Protein AF-A0A2P6NXD8-F1 (afdb_monomer)

Organism: NCBI:txid1890364

Radius of gyration: 126.91 Å; Cα contacts (8 Å, |Δi|>4): 41; chains: 1; bounding box: 233×100×410 Å

Sequence (924 aa):
MSQQAARLPFLDPNNPLLKRVQDALTQQLTKAKSSINLQIKEKDEALKKAAAARDDLGADLYNAQQELGRIQAGVQKHQELHLKMKQLREESEQKVEQYKKAHQAQSDAVSEEKMRLDAIQKEYEKLNISLAQLEADRGQLDSKLKVEKREAFKADEETNKLEKARSEQDTIVDRLNSDVKFLEDKLALLDAQLQAQKRETKSAEETLAEAATEMENIYFEKKQLLQRWKSSLTAIAHRDQALHATQQEHTKMVEELQAMSGQVANFKKAIVAEQGKNENNTVILNKVNSEIQYLERGIEKNKAIKESLIADFDVVQKTLETTEVTLTKTQSERKTLEEQVNSLQREGDNIVNQTIKLEEQIAQNLQIQKTLEKSASNTEQGAVKIGAGIRDKEMQISQLQNEMARIKVDIQSTNARVLQVKKQATEVQSSLAEKDKLVEEYEMGIRKRHDAIERKQSEVDRLNKRYDQLMSNIQDENMGPLEATIHNLTNEIAQKDKDCAEIQYYWLKSQMELVKHNKEIEKELEELKDSERMYTVLNQKQLRIKSTTQQREGDIREIEASIRSLQNDMQKLNALVEKNGKIQAQLTEGNFDLENAFHTQLKQSGSEAVQLEGKLNTIREEKQNVLHDIVEAERLMILWQRKIQLAKETKEALDPNIGASEQKALKKEIQRMRNALDQLKKQSEQFVLELTRCVERRESVIVRDPQTRAKHTAVAKNLANRKSEDAQKQIRLALKKEIQRMRNTLDQLKKQSEQFVLELTRCVERRESVIVRDPQTRAKHTAVAKNLANRKSEDAQKQIRLVKQNINNITEEIKTLTGQKQAVAGIISSITQELASQREQRTVLELQMMKESVQKDQNLELITQLQKLSKKQASGALKEDAKRSEALDRELKRQMEKSVQIQTIYEELRSIHKNLPISSIEAP

Foldseek 3Di:
DDDDDDDDDDDDPPDPPPPPPPVPPPVPPPPPPPPPVVVVVVVVVVVVVVVVVVVVVVVVVVVVVVVVVVVVVVVVVVVVVVVVVVVVVVVVVVVVVVVVVVVVVVVVVVVVVVVVVVVVVVVVVVVVVVVVVVVVVVVVVVVVVVVVVVVVVVVVVVVVVVVVVVVVVVVVVVVVVVVVVVVVVVVVVVVVVVVVVVVVVVVVVVVVVVVVVVVVVVVVVVVVVVVVVVVVVVVVVVVVVVVVVVVVVVVVVVVVVVVVVVVVVVVVVVVVVVVVVVVVVVVVVVVVVVVVVVVVVVVVVVVVVVVVVVVVVVVVVVVVVVVVVVVVVVVVVVPVVVVVVVPPPVPPPPPVPPPPPPPPPPPDDDDDDDDDDDDDDPPPVPVVPVVVVVVVVVVVVVVVVVVVVVVVVVVVVVVVVVVVVVVVVVVVVVVVVVVVVVVVVVVVVVVVVVVVVVVVVVVVVVVVVVVCVVCVPDPDDDDDPVSVVVVVVVVVVVVVVVVVVVVVVVVVVVVVVVVVVVVVVVVVVVVVVVVVVVVVVVVVVVVVVVVVVVVVVVVVVVVVVVVVVVVVVVVVVVVVVVVVVVVVVVVVVVVVVVVVVVVVVVVVVVVVVVVVVVVVVVVVVVVVVVVVVVVVVVVVVVVVVVVVVVVVVVVVVVPPPVPPVVVVVVVVVVVVVVVVVVVVVPPPPPPPPDDDDDDDDPPDDDDDDDDDDDDDDDDDDDDDDDDDDDDPPPPVPPVVPVVVVVVVVVVVVVVVVVVVVVVVVVVPVPDDDDDDDDDDDDDDDDDDPPPVPPVVVVVVVVVVVVVVVVVVVVVVVVVVVVVVVVVVVVVVVVVVVVVVVVVVVVVVVVVVVVCVVVVVVVVVVVVVVVVVVVVCVVVVCVVVVVVVVVVCVVVVVVVVVVVVVVVVVVVVVVVVPPPDDDDDDDDD

InterPro domains:
  IPR037386 Coiled-coil domain-containing protein 40 [PTHR16275] (8-731)

Mean predicted aligned error: 26.71 Å

Solvent-accessible surface area (backbone atoms only — not comparable to full-atom values): 53194 Å² total; per-residue (Å²): 133,90,79,91,83,88,79,89,89,89,87,72,94,87,57,98,84,58,80,87,62,66,78,72,66,75,76,64,69,76,69,62,77,71,58,64,79,54,60,66,64,59,51,66,64,47,58,62,53,58,56,56,60,54,58,57,54,54,56,53,54,53,54,53,54,56,52,53,55,55,53,54,58,51,52,55,59,51,53,55,52,51,55,54,55,50,52,58,49,57,57,50,54,53,52,54,56,51,52,53,54,53,52,49,57,52,53,51,54,57,49,53,54,47,56,50,50,58,48,53,49,59,50,49,52,52,49,52,52,50,49,54,48,52,52,51,51,49,54,50,49,56,51,47,53,56,46,53,52,50,52,48,52,49,49,50,52,50,50,51,51,51,52,49,53,46,52,56,48,50,57,50,49,54,48,51,52,51,53,50,49,54,50,50,57,50,47,55,52,50,52,52,51,51,52,50,51,52,52,52,50,51,53,51,52,50,54,50,50,52,52,49,52,50,52,51,50,51,50,51,50,52,52,50,50,52,49,54,48,50,54,48,51,53,57,45,53,54,47,52,52,52,52,50,50,53,48,51,52,49,51,50,54,50,51,52,51,50,50,51,50,50,50,52,51,50,52,52,52,48,51,52,52,53,49,53,50,52,50,50,51,49,53,50,49,54,51,50,53,52,52,48,59,49,51,52,57,49,52,55,52,53,49,56,54,50,57,49,51,53,56,55,47,61,54,52,52,62,53,49,62,64,48,52,68,60,49,63,67,54,55,62,68,52,56,74,57,58,69,65,58,71,72,71,65,83,75,61,76,82,62,72,88,62,67,90,80,63,82,87,73,83,83,85,84,75,91,89,81,91,82,90,89,86,91,89,88,85,77,71,74,64,67,53,58,62,56,45,58,54,49,52,51,54,46,50,50,51,47,52,52,49,47,52,49,46,52,50,48,48,52,49,48,49,48,48,48,50,52,47,50,48,48,48,46,52,48,49,50,49,48,42,55,50,47,50,49,49,44,50,54,45,47,55,44,44,49,58,47,43,63,47,38,55,55,48,44,59,51,42,53,59,44,40,67,53,42,55,74,58,50,82,77,65,87,85,84,84,79,51,77,67,51,51,51,50,49,52,52,49,52,50,47,53,48,48,52,47,54,50,50,52,50,50,51,52,49,53,47,54,51,50,52,50,54,49,50,50,53,50,51,55,49,53,54,50,56,47,51,53,50,51,55,48,48,54,52,51,50,54,50,49,52,52,50,52,51,52,50,55,48,50,58,45,55,48,53,51,51,50,51,49,51,53,49,54,50,52,49,50,49,52,50,50,52,50,49,54,51,49,51,51,53,50,49,52,50,53,50,52,47,51,54,50,51,52,48,50,54,49,51,51,52,48,52,50,49,53,50,50,53,49,50,49,53,52,50,50,52,48,50,52,50,52,50,52,53,50,54,48,50,52,49,50,51,49,49,52,52,49,51,51,51,52,48,50,54,46,56,50,50,62,78,59,47,83,71,80,63,63,65,59,64,61,52,55,67,56,52,61,66,53,60,61,67,55,60,74,61,61,78,76,68,86,82,84,77,93,76,81,72,92,80,91,77,75,97,78,84,75,86,82,88,80,86,82,85,88,80,90,82,89,87,81,92,90,87,79,90,86,81,90,81,86,91,83,76,102,71,69,81,78,59,58,74,63,55,62,66,52,56,70,47,57,63,54,56,55,60,47,59,67,50,61,63,62,49,66,70,53,58,80,74,52,87,84,60,85,82,85,90,84,86,86,83,90,84,84,87,84,89,83,92,67,84,73,74,70,53,71,69,55,50,59,58,48,57,47,52,53,47,54,50,48,50,51,47,46,51,52,47,48,51,48,46,50,53,48,45,46,48,47,48,48,49,45,48,47,45,44,53,48,53,48,49,40,48,46,48,47,51,42,47,44,47,50,51,47,48,40,41,51,39,56,48,47,47,49,43,47,44,45,47,48,46,49,47,48,42,46,48,46,48,50,51,27,47,58,43,53,52,45,44,46,43,52,44,46,50,48,46,48,45,46,49,44,51,46,44,46,48,50,44,48,50,48,50,52,48,48,67,72,67,69,82,73,96,78,84,85,90,89,76,135

Secondary structure (DSSP, 8-state):
----------S-TTSTTSTTSGGGSGGGGGGSTTSHHHHHHHHHHHHHHHHHHHHHHHHHHHHHHHHHHHHHHHHHHHHHHHHHHHHHHHHHHHHHHHHHHHHHHHHHHHHHHHHHHHHHHHHHHHHHHHHHHHHHHHHHHHHHHHHHHHHHHHHHHHHHHHHHHHHHHHHHHHHHHHHHHHHHHHHHHHHHHHHHHHHHHHHHHHHHHHHHHHHHHHHHHHHHHHHHHHHHHHHHHHHHHHHHHHHHHHHHHHHHHHHHHHHHHHHHHHHHHHHHHHHHHHHHHHHHHHHHHHHHHHHHHHHHHHHHHHHHHHHHHHHHHHHHHHHHHHHHHHHHHHHHHTTTGGGSGGGGGGGGGSGGG-----------------SSHHHHHHHHHHHHHHHHHHHHHHHHHHHHHHHHHHHHHHHHHHHHHHHHHHHHHHHHHHHHHHHHHHHHHHHHHHHHHHHHHHHHHHHHHHHTT-------HHHHHHHHHHHHHHHHHHHHHHHHHHHHHHHHHHHHHHHHHHHHHHHHHHHHHHHHHHHHHHHHHHHHHHHHHHHHHHHHHHHHHHHHHHHHHHHHHHHHHHHHHHHHHHHHHHHHHHHHHHHHHHHHHHHHHHHHHHHHHHHHHHHHHHHHHHHHHHHHHHHHHHHHHHHHHT-TTTTTTHHHHHHHHHHHHHHHTTTGGGSTTS------------S----------------------------TTSTTSTHHHHHHHHHHHHHHHHHHHHHHHHHHGGGTTTS---------------SSTTSSSHHHHHHHHHHHHHHHHHHHHHHHHHHHHHHHHHHHHHHHHHHHHHHHHHHHHHHHHHHHHHHHHHHHHHHHHHHHHHHHHHHHHHHHHHHHHHHHHHHHHHHHHHHHHHHHHHHHHHHHHHHHSSS---------

pLDDT: mean 72.58, std 19.1, range [26.23, 97.38]

Structure (mmCIF, N/CA/C/O backbone):
data_AF-A0A2P6NXD8-F1
#
_entry.id   AF-A0A2P6NXD8-F1
#
loop_
_atom_site.group_PDB
_atom_site.id
_atom_site.type_symbol
_atom_site.label_atom_id
_atom_site.label_alt_id
_atom_site.label_comp_id
_atom_site.label_asym_id
_atom_site.label_entity_id
_atom_site.label_seq_id
_atom_site.pdbx_PDB_ins_code
_atom_site.Cartn_x
_atom_site.Cartn_y
_atom_site.Cartn_z
_atom_site.occupancy
_atom_site.B_iso_or_equiv
_atom_site.auth_seq_id
_atom_site.auth_comp_id
_atom_site.auth_asym_id
_atom_site.auth_atom_id
_atom_site.pdbx_PDB_model_num
ATOM 1 N N . MET A 1 1 ? -110.955 -1.692 191.900 1.00 33.38 1 MET A N 1
ATOM 2 C CA . MET A 1 1 ? -112.264 -1.214 192.396 1.00 33.38 1 MET A CA 1
ATOM 3 C C . MET A 1 1 ? -113.269 -1.228 191.243 1.00 33.38 1 MET A C 1
ATOM 5 O O . MET A 1 1 ? -112.871 -1.545 190.128 1.00 33.38 1 MET A O 1
ATOM 9 N N . SER A 1 2 ? -114.536 -0.966 191.560 1.00 34.34 2 SER A N 1
ATOM 10 C CA . SER A 1 2 ? -115.739 -0.798 190.721 1.00 34.34 2 SER A CA 1
ATOM 11 C C . SER A 1 2 ? -115.600 -0.042 189.381 1.00 34.34 2 SER A C 1
ATOM 13 O O . SER A 1 2 ? -114.650 0.716 189.231 1.00 34.34 2 SER A O 1
ATOM 15 N N . GLN A 1 3 ? -116.536 -0.117 188.412 1.00 36.22 3 GLN A N 1
ATOM 16 C CA . GLN A 1 3 ? -117.689 -1.021 188.140 1.00 36.22 3 GLN A CA 1
ATOM 17 C C . GLN A 1 3 ? -118.263 -0.730 186.724 1.00 36.22 3 GLN A C 1
ATOM 19 O O . GLN A 1 3 ? -118.150 0.400 186.273 1.00 36.22 3 GLN A O 1
ATOM 24 N N . GLN A 1 4 ? -118.998 -1.701 186.144 1.00 35.66 4 GLN A N 1
ATOM 25 C CA . GLN A 1 4 ? -120.205 -1.525 185.283 1.00 35.66 4 GLN A CA 1
ATOM 26 C C . GLN A 1 4 ? -120.115 -0.711 183.955 1.00 35.66 4 GLN A C 1
ATOM 28 O O . GLN A 1 4 ? -119.127 -0.047 183.685 1.00 35.66 4 GLN A O 1
ATOM 33 N N . ALA A 1 5 ? -121.129 -0.698 183.068 1.00 37.34 5 ALA A N 1
ATOM 34 C CA . ALA A 1 5 ? -122.014 -1.768 182.549 1.00 37.34 5 ALA A CA 1
ATOM 35 C C . ALA A 1 5 ? -122.872 -1.249 181.356 1.00 37.34 5 ALA A C 1
ATOM 37 O O . ALA A 1 5 ? -122.909 -0.053 181.098 1.00 37.34 5 ALA A O 1
ATOM 38 N N . ALA A 1 6 ? -123.647 -2.167 180.748 1.00 31.61 6 ALA A N 1
ATOM 39 C CA . ALA A 1 6 ? -124.822 -1.954 179.876 1.00 31.61 6 ALA A CA 1
ATOM 40 C C . ALA A 1 6 ? -124.601 -1.526 178.400 1.00 31.61 6 ALA A C 1
ATOM 42 O O . ALA A 1 6 ? -123.591 -0.919 178.072 1.00 31.61 6 ALA A O 1
ATOM 43 N N . ARG A 1 7 ? -125.555 -1.748 177.468 1.00 30.95 7 ARG A N 1
ATOM 44 C CA . ARG A 1 7 ? -126.337 -2.969 177.087 1.00 30.95 7 ARG A CA 1
ATOM 45 C C . ARG A 1 7 ? -127.341 -2.621 175.956 1.00 30.95 7 ARG A C 1
ATOM 47 O O . ARG A 1 7 ? -128.268 -1.874 176.239 1.00 30.95 7 ARG A O 1
ATOM 54 N N . LEU A 1 8 ? -127.287 -3.337 174.816 1.00 32.00 8 LEU A N 1
ATOM 55 C CA . LEU A 1 8 ? -128.455 -3.674 173.947 1.00 32.00 8 LEU A CA 1
ATOM 56 C C . LEU A 1 8 ? -129.250 -2.444 173.393 1.00 32.00 8 LEU A C 1
ATOM 58 O O . LEU A 1 8 ? -128.704 -1.348 173.508 1.00 32.00 8 LEU A O 1
ATOM 62 N N . PRO A 1 9 ? -130.445 -2.533 172.737 1.00 47.81 9 PRO A N 1
ATOM 63 C CA . PRO A 1 9 ? -131.314 -3.669 172.329 1.00 47.81 9 PRO A CA 1
ATOM 64 C C . PRO A 1 9 ? -131.738 -3.683 170.825 1.00 47.81 9 PRO A C 1
ATOM 66 O O . PRO A 1 9 ? -131.323 -2.813 170.072 1.00 47.81 9 PRO A O 1
ATOM 69 N N . PHE A 1 10 ? -132.614 -4.566 170.304 1.00 40.84 10 PHE A N 1
ATOM 70 C CA . PHE A 1 10 ? -132.835 -6.028 170.475 1.00 40.84 10 PHE A CA 1
ATOM 71 C C . PHE A 1 10 ? -133.946 -6.502 169.489 1.00 40.84 10 PHE A C 1
ATOM 73 O O . PHE A 1 10 ? -135.070 -6.026 169.604 1.00 40.84 10 PHE A O 1
ATOM 80 N N . LEU A 1 11 ? -133.670 -7.432 168.555 1.00 35.47 11 LEU A N 1
ATOM 81 C CA . LEU A 1 11 ? -134.668 -8.168 167.732 1.00 35.47 11 LEU A CA 1
ATOM 82 C C . LEU A 1 11 ? -133.969 -9.297 166.931 1.00 35.47 11 LEU A C 1
ATOM 84 O O . LEU A 1 11 ? -133.046 -9.003 166.177 1.00 35.47 11 LEU A O 1
ATOM 88 N N . ASP A 1 12 ? -134.334 -10.582 166.984 1.00 40.81 12 ASP A N 1
ATOM 89 C CA . ASP A 1 12 ? -134.748 -11.408 168.134 1.00 40.81 12 ASP A CA 1
ATOM 90 C C . ASP A 1 12 ? -134.064 -12.806 167.980 1.00 40.81 12 ASP A C 1
ATOM 92 O O . ASP A 1 12 ? -134.053 -13.337 166.864 1.00 40.81 12 ASP A O 1
ATOM 96 N N . PRO A 1 13 ? -133.396 -13.406 168.996 1.00 51.81 13 PRO A N 1
ATOM 97 C CA . PRO A 1 13 ? -132.261 -14.312 168.729 1.00 51.81 13 PRO A CA 1
ATOM 98 C C . PRO A 1 13 ? -132.529 -15.778 168.326 1.00 51.81 13 PRO A C 1
ATOM 100 O O . PRO A 1 13 ? -131.555 -16.512 168.159 1.00 51.81 13 PRO A O 1
ATOM 103 N N . ASN A 1 14 ? -133.776 -16.245 168.189 1.00 53.59 14 ASN A N 1
ATOM 104 C CA . ASN A 1 14 ? -134.090 -17.685 168.043 1.00 53.59 14 ASN A CA 1
ATOM 105 C C . ASN A 1 14 ? -134.612 -18.128 166.655 1.00 53.59 14 ASN A C 1
ATOM 107 O O . ASN A 1 14 ? -135.283 -19.152 166.539 1.00 53.59 14 ASN A O 1
ATOM 111 N N . ASN A 1 15 ? -134.262 -17.412 165.581 1.00 51.94 15 ASN A N 1
ATOM 112 C CA . ASN A 1 15 ? -134.504 -17.863 164.201 1.00 51.94 15 ASN A CA 1
ATOM 113 C C . ASN A 1 15 ? -133.246 -18.573 163.616 1.00 51.94 15 ASN A C 1
ATOM 115 O O . ASN A 1 15 ? -132.138 -18.070 163.834 1.00 51.94 15 ASN A O 1
ATOM 119 N N . PRO A 1 16 ? -133.338 -19.713 162.885 1.00 55.97 16 PRO A N 1
ATOM 120 C CA . PRO A 1 16 ? -132.189 -20.614 162.649 1.00 55.97 16 PRO A CA 1
ATOM 121 C C . PRO A 1 16 ? -131.000 -20.115 161.799 1.00 55.97 16 PRO A C 1
ATOM 123 O O . PRO A 1 16 ? -130.092 -20.901 161.531 1.00 55.97 16 PRO A O 1
ATOM 126 N N . LEU A 1 17 ? -130.963 -18.849 161.371 1.00 52.53 17 LEU A N 1
ATOM 127 C CA . LEU A 1 17 ? -129.954 -18.320 160.438 1.00 52.53 17 LEU A CA 1
ATOM 128 C C . LEU A 1 17 ? -128.810 -17.505 161.080 1.00 52.53 17 LEU A C 1
ATOM 130 O O . LEU A 1 17 ? -127.825 -17.233 160.398 1.00 52.53 17 LEU A O 1
ATOM 134 N N . LEU A 1 18 ? -128.880 -17.136 162.370 1.00 54.59 18 LEU A N 1
ATOM 135 C CA . LEU A 1 18 ? -127.929 -16.173 162.977 1.00 54.59 18 LEU A CA 1
ATOM 136 C C . LEU A 1 18 ? -126.937 -16.727 164.019 1.00 54.59 18 LEU A C 1
ATOM 138 O O . LEU A 1 18 ? -125.982 -16.035 164.378 1.00 54.59 18 LEU A O 1
ATOM 142 N N . LYS A 1 19 ? -127.090 -17.974 164.485 1.00 52.25 19 LYS A N 1
ATOM 143 C CA . LYS A 1 19 ? -126.317 -18.495 165.636 1.00 52.25 19 LYS A CA 1
ATOM 144 C C . LYS A 1 19 ? -124.790 -18.550 165.428 1.00 52.25 19 LYS A C 1
ATOM 146 O O . LYS A 1 19 ? -124.046 -18.557 166.398 1.00 52.25 19 LYS A O 1
ATOM 151 N N . ARG A 1 20 ? -124.304 -18.562 164.180 1.00 57.09 20 ARG A N 1
ATOM 152 C CA . ARG A 1 20 ? -122.881 -18.792 163.844 1.00 57.09 20 ARG A CA 1
ATOM 153 C C . ARG A 1 20 ? -121.974 -17.550 163.927 1.00 57.09 20 ARG A C 1
ATOM 155 O O . ARG A 1 20 ? -120.774 -17.677 163.712 1.00 57.09 20 ARG A O 1
ATOM 162 N N . VAL A 1 21 ? -122.523 -16.363 164.200 1.00 56.88 21 VAL A N 1
ATOM 163 C CA . VAL A 1 21 ? -121.767 -15.090 164.158 1.00 56.88 21 VAL A CA 1
ATOM 164 C C . VAL A 1 21 ? -121.255 -14.648 165.539 1.00 56.88 21 VAL A C 1
ATOM 166 O O . VAL A 1 21 ? -120.228 -13.979 165.626 1.00 56.88 21 VAL A O 1
ATOM 169 N N . GLN A 1 22 ? -121.934 -15.022 166.628 1.00 56.59 22 GLN A N 1
ATOM 170 C CA . GLN A 1 22 ? -121.687 -14.437 167.956 1.00 56.59 22 GLN A CA 1
ATOM 171 C C . GLN A 1 22 ? -120.410 -14.952 168.651 1.00 56.59 22 GLN A C 1
ATOM 173 O O . GLN A 1 22 ? -119.737 -14.175 169.329 1.00 56.59 22 GLN A O 1
ATOM 178 N N . ASP A 1 23 ? -120.026 -16.215 168.437 1.00 59.06 23 ASP A N 1
ATOM 179 C CA . ASP A 1 23 ? -118.873 -16.844 169.111 1.00 59.06 23 ASP A CA 1
ATOM 180 C C . ASP A 1 23 ? -117.512 -16.215 168.748 1.00 59.06 23 ASP A C 1
ATOM 182 O O . ASP A 1 23 ? -116.535 -16.361 169.482 1.00 59.06 23 ASP A O 1
ATOM 186 N N . ALA A 1 24 ? -117.424 -15.497 167.622 1.00 60.56 24 ALA A N 1
ATOM 187 C CA . ALA A 1 24 ? -116.167 -14.942 167.122 1.00 60.56 24 ALA A CA 1
ATOM 188 C C . ALA A 1 24 ? -115.638 -13.741 167.936 1.00 60.56 24 ALA A C 1
ATOM 190 O O . ALA A 1 24 ? -114.449 -13.431 167.863 1.00 60.56 24 ALA A O 1
ATOM 191 N N . LEU A 1 25 ? -116.499 -13.045 168.690 1.00 62.91 25 LEU A N 1
ATOM 192 C CA . LEU A 1 25 ? -116.187 -11.712 169.225 1.00 62.91 25 LEU A CA 1
ATOM 193 C C . LEU A 1 25 ? -115.498 -11.731 170.605 1.00 62.91 25 LEU A C 1
ATOM 195 O O . LEU A 1 25 ? -114.672 -10.872 170.908 1.00 62.91 25 LEU A O 1
ATOM 199 N N . THR A 1 26 ? -115.810 -12.707 171.460 1.00 55.88 26 THR A N 1
ATOM 200 C CA . THR A 1 26 ? -115.349 -12.734 172.864 1.00 55.88 26 THR A CA 1
ATOM 201 C C . THR A 1 26 ? -113.881 -13.134 173.032 1.00 55.88 26 THR A C 1
ATOM 203 O O . THR A 1 26 ? -113.260 -12.783 174.036 1.00 55.88 26 THR A O 1
ATOM 206 N N . GLN A 1 27 ? -113.287 -13.820 172.051 1.00 68.88 27 GLN A N 1
ATOM 207 C CA . GLN A 1 27 ? -111.929 -14.374 172.148 1.00 68.88 27 GLN A CA 1
ATOM 208 C C . GLN A 1 27 ? -110.801 -13.318 172.044 1.00 68.88 27 GLN A C 1
ATOM 210 O O . GLN A 1 27 ? -109.625 -13.638 172.224 1.00 68.88 27 GLN A O 1
ATOM 215 N N . GLN A 1 28 ? -111.131 -12.057 171.739 1.00 69.19 28 GLN A N 1
ATOM 216 C CA . GLN A 1 28 ? -110.146 -11.030 171.378 1.00 69.19 28 GLN A CA 1
ATOM 217 C C . GLN A 1 28 ? -109.553 -10.265 172.580 1.00 69.19 28 GLN A C 1
ATOM 219 O O . GLN A 1 28 ? -108.382 -9.884 172.544 1.00 69.19 28 GLN A O 1
ATOM 224 N N . LEU A 1 29 ? -110.325 -10.050 173.653 1.00 64.50 29 LEU A N 1
ATOM 225 C CA . LEU A 1 29 ? -109.987 -9.071 174.704 1.00 64.50 29 LEU A CA 1
ATOM 226 C C . LEU A 1 29 ? -108.940 -9.544 175.731 1.00 64.50 29 LEU A C 1
ATOM 228 O O . LEU A 1 29 ? -108.207 -8.725 176.283 1.00 64.50 29 LEU A O 1
ATOM 232 N N . THR A 1 30 ? -108.817 -10.848 175.991 1.00 58.97 30 THR A N 1
ATOM 233 C CA . THR A 1 30 ? -107.911 -11.374 177.034 1.00 58.97 30 THR A CA 1
ATOM 234 C C . THR A 1 30 ? -106.422 -11.284 176.681 1.00 58.97 30 THR A C 1
ATOM 236 O O . THR A 1 30 ? -105.587 -11.313 177.584 1.00 58.97 30 THR A O 1
ATOM 239 N N . LYS A 1 31 ? -106.063 -11.119 175.399 1.00 69.75 31 LYS A N 1
ATOM 240 C CA . LYS A 1 31 ? -104.661 -11.092 174.932 1.00 69.75 31 LYS A CA 1
ATOM 241 C C . LYS A 1 31 ? -103.873 -9.831 175.312 1.00 69.75 31 LYS A C 1
ATOM 243 O O . LYS A 1 31 ? -102.647 -9.860 175.270 1.00 69.75 31 LYS A O 1
ATOM 248 N N . ALA A 1 32 ? -104.533 -8.729 175.673 1.00 71.56 32 ALA A N 1
ATOM 249 C CA . ALA A 1 32 ? -103.850 -7.448 175.883 1.00 71.56 32 ALA A CA 1
ATOM 250 C C . ALA A 1 32 ? -102.966 -7.418 177.149 1.00 71.56 32 ALA A C 1
ATOM 252 O O . ALA A 1 32 ? -101.862 -6.873 177.131 1.00 71.56 32 ALA A O 1
ATOM 253 N N . LYS A 1 33 ? -103.429 -8.022 178.255 1.00 59.16 33 LYS A N 1
ATOM 254 C CA . LYS A 1 33 ? -102.821 -7.840 179.589 1.00 59.16 33 LYS A CA 1
ATOM 255 C C . LYS A 1 33 ? -101.424 -8.464 179.733 1.00 59.16 33 LYS A C 1
ATOM 257 O O . LYS A 1 33 ? -100.628 -7.983 180.532 1.00 59.16 33 LYS A O 1
ATOM 262 N N . SER A 1 34 ? -101.104 -9.504 178.963 1.00 66.44 34 SER A N 1
ATOM 263 C CA . SER A 1 34 ? -99.802 -10.189 179.018 1.00 66.44 34 SER A CA 1
ATOM 264 C C . SER A 1 34 ? -98.651 -9.420 178.357 1.00 66.44 34 SER A C 1
ATOM 266 O O . SER A 1 34 ? -97.498 -9.763 178.593 1.00 66.44 34 SER A O 1
ATOM 268 N N . SER A 1 35 ? -98.934 -8.395 177.544 1.00 68.25 35 SER A N 1
ATOM 269 C CA . SER A 1 35 ? -97.919 -7.729 176.709 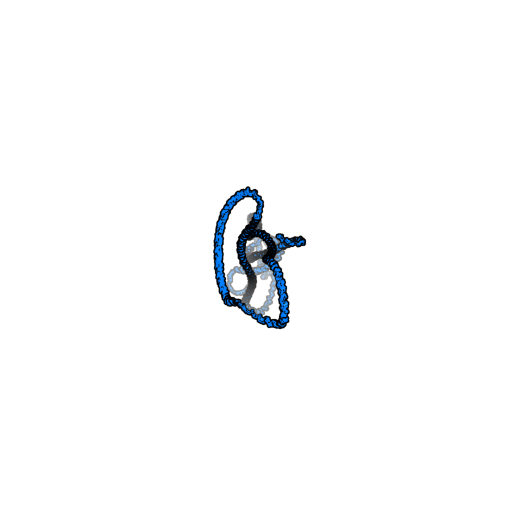1.00 68.25 35 SER A CA 1
ATOM 270 C C . SER A 1 35 ? -96.946 -6.828 177.491 1.00 68.25 35 SER A C 1
ATOM 272 O O . SER A 1 35 ? -95.778 -6.706 177.134 1.00 68.25 35 SER A O 1
ATOM 274 N N . ILE A 1 36 ? -97.405 -6.201 178.580 1.00 76.00 36 ILE A N 1
ATOM 275 C CA . ILE A 1 36 ? -96.677 -5.089 179.222 1.00 76.00 36 ILE A CA 1
ATOM 276 C C . ILE A 1 36 ? -95.474 -5.574 180.049 1.00 76.00 36 ILE A C 1
ATOM 278 O O . ILE A 1 36 ? -94.391 -5.001 179.955 1.00 76.00 36 ILE A O 1
ATOM 282 N N . ASN A 1 37 ? -95.614 -6.670 180.804 1.00 62.31 37 ASN A N 1
ATOM 283 C CA . ASN A 1 37 ? -94.534 -7.184 181.665 1.00 62.31 37 ASN A CA 1
ATOM 284 C C . ASN A 1 37 ? -93.316 -7.724 180.887 1.00 62.31 37 ASN A C 1
ATOM 286 O O . ASN A 1 37 ? -92.264 -7.938 181.488 1.00 62.31 37 ASN A O 1
ATOM 290 N N . LEU A 1 38 ? -93.443 -7.955 179.576 1.00 72.44 38 LEU A N 1
ATOM 291 C CA . LEU A 1 38 ? -92.337 -8.397 178.724 1.00 72.44 38 LEU A CA 1
ATOM 292 C C . LEU A 1 38 ? -91.329 -7.258 178.476 1.00 72.44 38 LEU A C 1
ATOM 294 O O . LEU A 1 38 ? -90.122 -7.463 178.583 1.00 72.44 38 LEU A O 1
ATOM 298 N N . GLN A 1 39 ? -91.838 -6.047 178.231 1.00 72.00 39 GLN A N 1
ATOM 299 C CA . GLN A 1 39 ? -91.072 -4.908 177.705 1.00 72.00 39 GLN A CA 1
ATOM 300 C C . GLN A 1 39 ? -89.996 -4.371 178.658 1.00 72.00 39 GLN A C 1
ATOM 302 O O . GLN A 1 39 ? -89.026 -3.766 178.208 1.00 72.00 39 GLN A O 1
ATOM 307 N N . ILE A 1 40 ? -90.143 -4.587 179.971 1.00 70.06 40 ILE A N 1
ATOM 308 C CA . ILE A 1 40 ? -89.160 -4.131 180.966 1.00 70.06 40 ILE A CA 1
ATOM 309 C C . ILE A 1 40 ? -87.855 -4.932 180.834 1.00 70.06 40 ILE A C 1
ATOM 311 O O . ILE A 1 40 ? -86.778 -4.344 180.787 1.00 70.06 40 ILE A O 1
ATOM 315 N N . LYS A 1 41 ? -87.938 -6.263 180.682 1.00 66.62 41 LYS A N 1
ATOM 316 C CA . LYS A 1 41 ? -86.749 -7.130 180.566 1.00 66.62 41 LYS A CA 1
ATOM 317 C C . LYS A 1 41 ? -85.966 -6.915 179.268 1.00 66.62 41 LYS A C 1
ATOM 319 O O . LYS A 1 41 ? -84.763 -7.140 179.236 1.00 66.62 41 LYS A O 1
ATOM 324 N N . GLU A 1 42 ? -86.627 -6.454 178.209 1.00 70.56 42 GLU A N 1
ATOM 325 C CA . GLU A 1 42 ? -85.991 -6.192 176.911 1.00 70.56 42 GLU A CA 1
ATOM 326 C C . GLU A 1 42 ? -85.021 -4.993 176.936 1.00 70.56 42 GLU A C 1
ATOM 328 O O . GLU A 1 42 ? -84.202 -4.854 176.026 1.00 70.56 42 GLU A O 1
ATOM 333 N N . LYS A 1 43 ? -85.095 -4.114 177.950 1.00 80.44 43 LYS A N 1
ATOM 334 C CA . LYS A 1 43 ? -84.289 -2.881 178.007 1.00 80.44 43 LYS A CA 1
ATOM 335 C C . LYS A 1 43 ? -82.900 -3.071 178.615 1.00 80.44 43 LYS A C 1
ATOM 337 O O . LYS A 1 43 ? -81.938 -2.570 178.034 1.00 80.44 43 LYS A O 1
ATOM 342 N N . ASP A 1 44 ? -82.767 -3.837 179.695 1.00 68.00 44 ASP A N 1
ATOM 343 C CA . ASP A 1 44 ? -81.458 -4.094 180.320 1.00 68.00 44 ASP A CA 1
ATOM 344 C C . ASP A 1 44 ? -80.536 -4.915 179.396 1.00 68.00 44 ASP A C 1
ATOM 346 O O . ASP A 1 44 ? -79.342 -4.635 179.261 1.00 68.00 44 ASP A O 1
ATOM 350 N N . GLU A 1 45 ? -81.115 -5.883 178.677 1.00 72.00 45 GLU A N 1
ATOM 351 C CA . GLU A 1 45 ? -80.428 -6.734 177.695 1.00 72.00 45 GLU A CA 1
ATOM 352 C C . GLU A 1 45 ? -79.834 -5.923 176.522 1.00 72.00 45 GLU A C 1
ATOM 354 O O . GLU A 1 45 ? -78.796 -6.279 175.956 1.00 72.00 45 GLU A O 1
ATOM 359 N N . ALA A 1 46 ? -80.479 -4.810 176.151 1.00 72.62 46 ALA A N 1
ATOM 360 C CA . ALA A 1 46 ? -80.033 -3.941 175.065 1.00 72.62 46 ALA A CA 1
ATOM 361 C C . ALA A 1 46 ? -78.795 -3.110 175.445 1.00 72.62 46 ALA A C 1
ATOM 363 O O . ALA A 1 46 ? -77.916 -2.901 174.605 1.00 72.62 46 ALA A O 1
ATOM 364 N N . LEU A 1 47 ? -78.691 -2.674 176.705 1.00 75.19 47 LEU A N 1
ATOM 365 C CA . LEU A 1 47 ? -77.617 -1.784 177.157 1.00 75.19 47 LEU A CA 1
ATOM 366 C C . LEU A 1 47 ? -76.251 -2.492 177.157 1.00 75.19 47 LEU A C 1
ATOM 368 O O . LEU A 1 47 ? -75.260 -1.912 176.717 1.00 75.19 47 LEU A O 1
ATOM 372 N N . LYS A 1 48 ? -76.202 -3.783 177.524 1.00 73.12 48 LYS A N 1
ATOM 373 C CA . LYS A 1 48 ? -74.980 -4.604 177.398 1.00 73.12 48 LYS A CA 1
ATOM 374 C C . LYS A 1 48 ? -74.503 -4.760 175.949 1.00 73.12 48 LYS A C 1
ATOM 376 O O . LYS A 1 48 ? -73.302 -4.716 175.701 1.00 73.12 48 LYS A O 1
ATOM 381 N N . LYS A 1 49 ? -75.422 -4.921 174.990 1.00 74.44 49 LYS A N 1
ATOM 382 C CA . LYS A 1 49 ? -75.076 -5.107 173.566 1.00 74.44 49 LYS A CA 1
ATOM 383 C C . LYS A 1 49 ? -74.477 -3.849 172.934 1.00 74.44 49 LYS A C 1
ATOM 385 O O . LYS A 1 49 ? -73.593 -3.964 172.092 1.00 74.44 49 LYS A O 1
ATOM 390 N N . ALA A 1 50 ? -74.921 -2.667 173.363 1.00 76.25 50 ALA A N 1
ATOM 391 C CA . ALA A 1 50 ? -74.400 -1.393 172.869 1.00 76.25 50 ALA A CA 1
ATOM 392 C C . ALA A 1 50 ? -72.924 -1.152 173.246 1.00 76.25 50 ALA A C 1
ATOM 394 O O . ALA A 1 50 ? -72.203 -0.520 172.479 1.00 76.25 50 ALA A O 1
ATOM 395 N N . ALA A 1 51 ? -72.469 -1.666 174.396 1.00 72.12 51 ALA A N 1
ATOM 396 C CA . ALA A 1 51 ? -71.081 -1.517 174.834 1.00 72.12 51 ALA A CA 1
ATOM 397 C C . ALA A 1 51 ? -70.104 -2.313 173.949 1.00 72.12 51 ALA A C 1
ATOM 399 O O . ALA A 1 51 ? -69.166 -1.733 173.413 1.00 72.12 51 ALA A O 1
ATOM 400 N N . ALA A 1 52 ? -70.363 -3.609 173.734 1.00 73.75 52 ALA A N 1
ATOM 401 C CA . ALA A 1 52 ? -69.488 -4.476 172.934 1.00 73.75 52 ALA A CA 1
ATOM 402 C C . ALA A 1 52 ? -69.315 -3.965 171.489 1.00 73.75 52 ALA A C 1
ATOM 404 O O . ALA A 1 52 ? -68.193 -3.806 171.015 1.00 73.75 52 ALA A O 1
ATOM 405 N N . ALA A 1 53 ? -70.422 -3.589 170.839 1.00 75.62 53 ALA A N 1
ATOM 406 C CA . ALA A 1 53 ? -70.418 -3.103 169.457 1.00 75.62 53 ALA A CA 1
ATOM 407 C C . ALA A 1 53 ? -69.617 -1.800 169.242 1.00 75.62 53 ALA A C 1
ATOM 409 O O . ALA A 1 53 ? -69.269 -1.476 168.107 1.00 75.62 53 ALA A O 1
ATOM 410 N N . ARG A 1 54 ? -69.327 -1.037 170.307 1.00 78.62 54 ARG A N 1
ATOM 411 C CA . ARG A 1 54 ? -68.471 0.156 170.235 1.00 78.62 54 ARG A CA 1
ATOM 412 C C . ARG A 1 54 ? -66.994 -0.217 170.101 1.00 78.62 54 ARG A C 1
ATOM 414 O O . ARG A 1 54 ? -66.260 0.456 169.383 1.00 78.62 54 ARG A O 1
ATOM 421 N N . ASP A 1 55 ? -66.571 -1.264 170.801 1.00 77.06 55 ASP A N 1
ATOM 422 C CA . ASP A 1 55 ? -65.164 -1.650 170.891 1.00 77.06 55 ASP A CA 1
ATOM 423 C C . ASP A 1 55 ? -64.746 -2.469 169.655 1.00 77.06 55 ASP A C 1
ATOM 425 O O . ASP A 1 55 ? -63.666 -2.231 169.111 1.00 77.06 55 ASP A O 1
ATOM 429 N N . ASP A 1 56 ? -65.652 -3.300 169.116 1.00 76.75 56 ASP A N 1
ATOM 430 C CA . ASP A 1 56 ? -65.507 -3.946 167.797 1.00 76.75 56 ASP A CA 1
ATOM 431 C C . ASP A 1 56 ? -65.242 -2.909 166.682 1.00 76.75 56 ASP A C 1
ATOM 433 O O . ASP A 1 56 ? -64.295 -3.032 165.901 1.00 76.75 56 ASP A O 1
ATOM 437 N N . LEU A 1 57 ? -66.034 -1.827 166.649 1.00 79.06 57 LEU A N 1
ATOM 438 C CA . LEU A 1 57 ? -65.917 -0.756 165.650 1.00 79.06 57 LEU A CA 1
ATOM 439 C C . LEU A 1 57 ? -64.567 -0.012 165.728 1.00 79.06 57 LEU A C 1
ATOM 441 O O . LEU A 1 57 ? -64.089 0.527 164.727 1.00 79.06 57 LEU A O 1
ATOM 445 N N . GLY A 1 58 ? -63.932 0.005 166.906 1.00 77.06 58 GLY A N 1
ATOM 446 C CA . GLY A 1 58 ? -62.590 0.555 167.095 1.00 77.06 58 GLY A CA 1
ATOM 447 C C . GLY A 1 58 ? -61.501 -0.272 166.404 1.00 77.06 58 GLY A C 1
ATOM 448 O O . GLY A 1 58 ? -60.567 0.299 165.837 1.00 77.06 58 GLY A O 1
ATOM 449 N N . ALA A 1 59 ? -61.638 -1.602 166.392 1.00 79.31 59 ALA A N 1
ATOM 450 C CA . ALA A 1 59 ? -60.703 -2.498 165.712 1.00 79.31 59 ALA A CA 1
ATOM 451 C C . ALA A 1 59 ? -60.819 -2.398 164.179 1.00 79.31 59 ALA A C 1
ATOM 453 O O . ALA A 1 59 ? -59.803 -2.313 163.483 1.00 79.31 59 ALA A O 1
ATOM 454 N N . ASP A 1 60 ? -62.045 -2.326 163.651 1.00 79.38 60 ASP A N 1
ATOM 455 C CA . ASP A 1 60 ? -62.294 -2.156 162.212 1.00 79.38 60 ASP A CA 1
ATOM 456 C C . ASP A 1 60 ? -61.694 -0.850 161.662 1.00 79.38 60 ASP A C 1
ATOM 458 O O . ASP A 1 60 ? -61.101 -0.842 160.577 1.00 79.38 60 ASP A O 1
ATOM 462 N N . LEU A 1 61 ? -61.773 0.248 162.424 1.00 79.12 61 LEU A N 1
ATOM 463 C CA . LEU A 1 61 ? -61.201 1.537 162.024 1.00 79.12 61 LEU A CA 1
ATOM 464 C C . LEU A 1 61 ? -59.672 1.469 161.851 1.00 79.12 61 LEU A C 1
ATOM 466 O O . LEU A 1 61 ? -59.133 2.035 160.898 1.00 79.12 61 LEU A O 1
ATOM 470 N N . TYR A 1 62 ? -58.975 0.751 162.737 1.00 82.00 62 TYR A N 1
ATOM 471 C CA . TYR A 1 62 ? -57.523 0.558 162.654 1.00 82.00 62 TYR A CA 1
ATOM 472 C C . TYR A 1 62 ? -57.123 -0.287 161.432 1.00 82.00 62 TYR A C 1
ATOM 474 O O . TYR A 1 62 ? -56.188 0.060 160.705 1.00 82.00 62 TYR A O 1
ATOM 482 N N . ASN A 1 63 ? -57.876 -1.354 161.145 1.00 78.94 63 ASN A N 1
ATOM 483 C CA . ASN A 1 63 ? -57.654 -2.191 159.963 1.00 78.94 63 ASN A CA 1
ATOM 484 C C . ASN A 1 63 ? -57.833 -1.397 158.655 1.00 78.94 63 ASN A C 1
ATOM 486 O O . ASN A 1 63 ? -57.001 -1.496 157.750 1.00 78.94 63 ASN A O 1
ATOM 490 N N . ALA A 1 64 ? -58.857 -0.540 158.574 1.00 80.12 64 ALA A N 1
ATOM 491 C CA . ALA A 1 64 ? -59.084 0.326 157.415 1.00 80.12 64 ALA A CA 1
ATOM 492 C C . ALA A 1 64 ? -57.934 1.332 157.180 1.00 80.12 64 ALA A C 1
ATOM 494 O O . ALA A 1 64 ? -57.577 1.613 156.032 1.00 80.12 64 ALA A O 1
ATOM 495 N N . GLN A 1 65 ? -57.311 1.845 158.248 1.00 77.69 65 GLN A N 1
ATOM 496 C CA . GLN A 1 65 ? -56.142 2.732 158.151 1.00 77.69 65 GLN A CA 1
ATOM 497 C C . GLN A 1 65 ? -54.895 1.998 157.618 1.00 77.69 65 GLN A C 1
ATOM 499 O O . GLN A 1 65 ? -54.163 2.555 156.797 1.00 77.69 65 GLN A O 1
ATOM 504 N N . GLN A 1 66 ? -54.686 0.733 158.005 1.00 81.50 66 GLN A N 1
ATOM 505 C CA . GLN A 1 66 ? -53.632 -0.131 157.447 1.00 81.50 66 GLN A CA 1
ATOM 506 C C . GLN A 1 66 ? -53.810 -0.384 155.939 1.00 81.50 66 GLN A C 1
ATOM 508 O O . GLN A 1 66 ? -52.839 -0.294 155.183 1.00 81.50 66 GLN A O 1
ATOM 513 N N . GLU A 1 67 ? -55.030 -0.672 155.473 1.00 80.25 67 GLU A N 1
ATOM 514 C CA . GLU A 1 67 ? -55.278 -0.894 154.039 1.00 80.25 67 GLU A CA 1
ATOM 515 C C . GLU A 1 67 ? -55.070 0.376 153.201 1.00 80.25 67 GLU A C 1
ATOM 517 O O . GLU A 1 67 ? -54.471 0.310 152.123 1.00 80.25 67 GLU A O 1
ATOM 522 N N . LEU A 1 68 ? -55.478 1.545 153.712 1.00 82.12 68 LEU A N 1
ATOM 523 C CA . LEU A 1 68 ? -55.302 2.827 153.021 1.00 82.12 68 LEU A CA 1
ATOM 524 C C . LEU A 1 68 ? -53.823 3.113 152.702 1.00 82.12 68 LEU A C 1
ATOM 526 O O . LEU A 1 68 ? -53.498 3.482 151.571 1.00 82.12 68 LEU A O 1
ATOM 530 N N . GLY A 1 69 ? -52.922 2.884 153.665 1.00 82.25 69 GLY A N 1
ATOM 531 C CA . GLY A 1 69 ? -51.480 3.076 153.475 1.00 82.25 69 GLY A CA 1
ATOM 532 C C . GLY A 1 69 ? -50.884 2.153 152.404 1.00 82.25 69 GLY A C 1
ATOM 533 O O . GLY A 1 69 ? -50.069 2.587 151.587 1.00 82.25 69 GLY A O 1
ATOM 534 N N . ARG A 1 70 ? -51.343 0.894 152.332 1.00 80.38 70 ARG A N 1
ATOM 535 C CA . ARG A 1 70 ? -50.919 -0.062 151.288 1.00 80.38 70 ARG A CA 1
ATOM 536 C C . ARG A 1 70 ? -51.356 0.385 149.893 1.00 80.38 70 ARG A C 1
ATOM 538 O O . ARG A 1 70 ? -50.580 0.272 148.944 1.00 80.38 70 ARG A O 1
ATOM 545 N N . ILE A 1 71 ? -52.573 0.918 149.766 1.00 82.38 71 ILE A N 1
ATOM 546 C CA . ILE A 1 71 ? -53.102 1.422 148.491 1.00 82.38 71 ILE A CA 1
ATOM 547 C C . ILE A 1 71 ? -52.309 2.650 148.019 1.00 82.38 71 ILE A C 1
ATOM 549 O O . ILE A 1 71 ? -51.939 2.716 146.847 1.00 82.38 71 ILE A O 1
ATOM 553 N N . GLN A 1 72 ? -51.983 3.587 148.917 1.00 81.62 72 GLN A N 1
ATOM 554 C CA . GLN A 1 72 ? -51.200 4.783 148.577 1.00 81.62 72 GLN A CA 1
ATOM 555 C C . GLN A 1 72 ? -49.797 4.436 148.044 1.00 81.62 72 GLN A C 1
ATOM 557 O O . GLN A 1 72 ? -49.402 4.951 146.996 1.00 81.62 72 GLN A O 1
ATOM 562 N N . ALA A 1 73 ? -49.090 3.498 148.686 1.00 82.38 73 ALA A N 1
ATOM 563 C CA . ALA A 1 73 ? -47.799 3.001 148.198 1.00 82.38 73 ALA A CA 1
ATOM 564 C C . ALA A 1 73 ? -47.909 2.304 146.822 1.00 82.38 73 ALA A C 1
ATOM 566 O O . ALA A 1 73 ? -47.033 2.448 145.967 1.00 82.38 73 ALA A O 1
ATOM 567 N N . GLY A 1 74 ? -49.009 1.582 146.571 1.00 83.81 74 GLY A N 1
ATOM 568 C CA . GLY A 1 74 ? -49.286 0.966 145.270 1.00 83.81 74 GLY A CA 1
ATOM 569 C C . GLY A 1 74 ? -49.466 1.985 144.138 1.00 83.81 74 GLY A C 1
ATOM 570 O O . GLY A 1 74 ? -48.943 1.785 143.041 1.00 83.81 74 GLY A O 1
ATOM 571 N N . VAL A 1 75 ? -50.161 3.100 144.398 1.00 84.75 75 VAL A N 1
ATOM 572 C CA . VAL A 1 75 ? -50.404 4.158 143.397 1.00 84.75 75 VAL A CA 1
ATOM 573 C C . VAL A 1 75 ? -49.102 4.830 142.952 1.00 84.75 75 VAL A C 1
ATOM 575 O O . VAL A 1 75 ? -48.897 4.996 141.749 1.00 84.75 75 VAL A O 1
ATOM 578 N N . GLN A 1 76 ? -48.200 5.154 143.886 1.00 85.00 76 GLN A N 1
ATOM 579 C CA . GLN A 1 76 ? -46.903 5.773 143.570 1.00 85.00 76 GLN A CA 1
ATOM 580 C C . GLN A 1 76 ? -46.083 4.898 142.606 1.00 85.00 76 GLN A C 1
ATOM 582 O O . GLN A 1 76 ? -45.658 5.360 141.546 1.00 85.00 76 GLN A O 1
ATOM 587 N N . LYS A 1 77 ? -45.979 3.595 142.896 1.00 85.50 77 LYS A N 1
ATOM 588 C CA . LYS A 1 77 ? -45.268 2.624 142.047 1.00 85.50 77 LYS A CA 1
ATOM 589 C C . LYS A 1 77 ? -45.858 2.499 140.633 1.00 85.50 77 LYS A C 1
ATOM 591 O O . LYS A 1 77 ? -45.132 2.241 139.674 1.00 85.50 77 LYS A O 1
ATOM 596 N N . HIS A 1 78 ? -47.167 2.701 140.468 1.00 83.31 78 HIS A N 1
ATOM 597 C CA . HIS A 1 78 ? -47.792 2.740 139.141 1.00 83.31 78 HIS A CA 1
ATOM 598 C C . HIS A 1 78 ? -47.490 4.033 138.364 1.00 83.31 78 HIS A C 1
ATOM 600 O O . HIS A 1 78 ? -47.374 3.980 137.137 1.00 83.31 78 HIS A O 1
ATOM 606 N N . GLN A 1 79 ? -47.311 5.173 139.041 1.00 85.12 79 GLN A N 1
ATOM 607 C CA . GLN A 1 79 ? -46.918 6.432 138.392 1.00 85.12 79 GLN A CA 1
ATOM 608 C C . GLN A 1 79 ? -45.478 6.369 137.852 1.00 85.12 79 GLN A C 1
ATOM 610 O O . GLN A 1 79 ? -45.241 6.768 136.711 1.00 85.12 79 GLN A O 1
ATOM 615 N N . GLU A 1 80 ? -44.543 5.786 138.609 1.00 86.44 80 GLU A N 1
ATOM 616 C CA . GLU A 1 80 ? -43.160 5.538 138.163 1.00 86.44 80 GLU A CA 1
ATOM 617 C C . GLU A 1 80 ? -43.107 4.688 136.880 1.00 86.44 80 GLU A C 1
ATOM 619 O O . GLU A 1 80 ? -42.438 5.041 135.905 1.00 86.44 80 GLU A O 1
ATOM 624 N N . LEU A 1 81 ? -43.867 3.585 136.848 1.00 87.25 81 LEU A N 1
ATOM 625 C CA . LEU A 1 81 ? -43.956 2.703 135.680 1.00 87.25 81 LEU A CA 1
ATOM 626 C C . LEU A 1 81 ? -44.539 3.418 134.452 1.00 87.25 81 LEU A C 1
ATOM 628 O O . LEU A 1 81 ? -44.048 3.219 133.340 1.00 87.25 81 LEU A O 1
ATOM 632 N N . HIS A 1 82 ? -45.549 4.273 134.637 1.00 86.50 82 HIS A N 1
ATOM 633 C CA . HIS A 1 82 ? -46.137 5.052 133.545 1.00 86.50 82 HIS A CA 1
ATOM 634 C C . HIS A 1 82 ? -45.130 6.037 132.927 1.00 86.50 82 HIS A C 1
ATOM 636 O O . HIS A 1 82 ? -45.023 6.121 131.702 1.00 86.50 82 HIS A O 1
ATOM 642 N N . LEU A 1 83 ? -44.350 6.745 133.754 1.00 90.81 83 LEU A N 1
ATOM 643 C CA . LEU A 1 83 ? -43.306 7.662 133.278 1.00 90.81 83 LEU A CA 1
ATOM 644 C C . LEU A 1 83 ? -42.239 6.928 132.451 1.00 90.81 83 LEU A C 1
ATOM 646 O O . LEU A 1 83 ? -41.890 7.382 131.360 1.00 90.81 83 LEU A O 1
ATOM 650 N N . LYS A 1 84 ? -41.793 5.751 132.909 1.00 90.31 84 LYS A N 1
ATOM 651 C CA . LYS A 1 84 ? -40.807 4.931 132.187 1.00 90.31 84 LYS A CA 1
ATOM 652 C C . LYS A 1 84 ? -41.331 4.409 130.842 1.00 90.31 84 LYS A C 1
ATOM 654 O O . LYS A 1 84 ? -40.600 4.408 129.854 1.00 90.31 84 LYS A O 1
ATOM 659 N N . MET A 1 85 ? -42.604 4.008 130.775 1.00 84.62 85 MET A N 1
ATOM 660 C CA . MET A 1 85 ? -43.239 3.589 129.516 1.00 84.62 85 MET A CA 1
ATOM 661 C C . MET A 1 85 ? -43.399 4.749 128.523 1.00 84.62 85 MET A C 1
ATOM 663 O O . MET A 1 85 ? -43.265 4.536 127.317 1.00 84.62 85 MET A O 1
ATOM 667 N N . LYS A 1 86 ? -43.637 5.977 129.007 1.00 89.25 86 LYS A N 1
ATOM 668 C CA . LYS A 1 86 ? -43.681 7.173 128.156 1.00 89.25 86 LYS A CA 1
ATOM 669 C C . LYS A 1 86 ? -42.324 7.433 127.483 1.00 89.25 86 LYS A C 1
ATOM 671 O O . LYS A 1 86 ? -42.287 7.595 126.267 1.00 89.25 86 LYS A O 1
ATOM 676 N N . GLN A 1 87 ? -41.229 7.408 128.247 1.00 89.88 87 GLN A N 1
ATOM 677 C CA . GLN A 1 87 ? -39.873 7.648 127.727 1.00 89.88 87 GLN A CA 1
ATOM 678 C C . GLN A 1 87 ? -39.491 6.654 126.617 1.00 89.88 87 GLN A C 1
ATOM 680 O O . GLN A 1 87 ? -39.068 7.062 125.537 1.00 89.88 87 GLN A O 1
ATOM 685 N N . LEU A 1 88 ? -39.734 5.355 126.838 1.00 88.94 88 LEU A N 1
ATOM 686 C CA . LEU A 1 88 ? -39.459 4.305 125.846 1.00 88.94 88 LEU A CA 1
ATOM 687 C C . LEU A 1 88 ? -40.239 4.499 124.533 1.00 88.94 88 LEU A C 1
ATOM 689 O O . LEU A 1 88 ? -39.719 4.193 123.458 1.00 88.94 88 LEU A O 1
ATOM 693 N N . ARG A 1 89 ? -41.469 5.030 124.600 1.00 89.44 89 ARG A N 1
ATOM 694 C CA . ARG A 1 89 ? -42.242 5.390 123.403 1.00 89.44 89 ARG A CA 1
ATOM 695 C C . ARG A 1 89 ? -41.593 6.557 122.659 1.00 89.44 89 ARG A C 1
ATOM 697 O O . ARG A 1 89 ? -41.369 6.437 121.456 1.00 89.44 89 ARG A O 1
ATOM 704 N N . GLU A 1 90 ? -41.275 7.646 123.355 1.00 89.12 90 GLU A N 1
ATOM 705 C CA . GLU A 1 90 ? -40.700 8.858 122.749 1.00 89.12 90 GLU A CA 1
ATOM 706 C C . GLU A 1 90 ? -39.348 8.565 122.065 1.00 89.12 90 GLU A C 1
ATOM 708 O O . GLU A 1 90 ? -39.124 8.998 120.935 1.00 89.12 90 GLU A O 1
ATOM 713 N N . GLU A 1 91 ? -38.500 7.722 122.665 1.00 89.94 91 GLU A N 1
ATOM 714 C CA . GLU A 1 91 ? -37.280 7.213 122.018 1.00 89.94 91 GLU A CA 1
ATOM 715 C C . GLU A 1 91 ? -37.548 6.406 120.735 1.00 89.94 91 GLU A C 1
ATOM 717 O O . GLU A 1 91 ? -36.778 6.485 119.774 1.00 89.94 91 GLU A O 1
ATOM 722 N N . SER A 1 92 ? -38.599 5.578 120.721 1.00 82.62 92 SER A N 1
ATOM 723 C CA . SER A 1 92 ? -38.934 4.735 119.565 1.00 82.62 92 SER A CA 1
ATOM 724 C C . SER A 1 92 ? -39.453 5.559 118.383 1.00 82.62 92 SER A C 1
ATOM 726 O O . SER A 1 92 ? -39.066 5.309 117.241 1.00 82.62 92 SER A O 1
ATOM 728 N N . GLU A 1 93 ? -40.250 6.596 118.654 1.00 86.88 93 GLU A N 1
ATOM 729 C CA . GLU A 1 93 ? -40.798 7.490 117.630 1.00 86.88 93 GLU A CA 1
ATOM 730 C C . GLU A 1 93 ? -39.689 8.334 116.976 1.00 86.88 93 GLU A C 1
ATOM 732 O O . GLU A 1 93 ? -39.666 8.475 115.751 1.00 86.88 93 GLU A O 1
ATOM 737 N N . GLN A 1 94 ? -38.700 8.791 117.756 1.00 89.19 94 GLN A N 1
ATOM 738 C CA . GLN A 1 94 ? -37.513 9.476 117.226 1.00 89.19 94 GLN A CA 1
ATOM 739 C C . GLN A 1 94 ? -36.675 8.578 116.299 1.00 89.19 94 GLN A C 1
ATOM 741 O O . GLN A 1 94 ? -36.267 9.022 115.224 1.00 89.19 94 GLN A O 1
ATOM 746 N N . LYS A 1 95 ? -36.453 7.308 116.670 1.00 88.12 95 LYS A N 1
ATOM 747 C CA . LYS A 1 95 ? -35.697 6.341 115.848 1.00 88.12 95 LYS A CA 1
ATOM 748 C C . LYS A 1 95 ? -36.405 6.062 114.513 1.00 88.12 95 LYS A C 1
ATOM 750 O O . LYS A 1 95 ? -35.764 6.068 113.465 1.00 88.12 95 LYS A O 1
ATOM 755 N N . VAL A 1 96 ? -37.733 5.902 114.518 1.00 86.81 96 VAL A N 1
ATOM 756 C CA . VAL A 1 96 ? -38.534 5.729 113.286 1.00 86.81 96 VAL A CA 1
ATOM 757 C C . VAL A 1 96 ? -38.420 6.940 112.353 1.00 86.81 96 VAL A C 1
ATOM 759 O O . VAL A 1 96 ? -38.282 6.773 111.141 1.00 86.81 96 VAL A O 1
ATOM 762 N N . GLU A 1 97 ? -38.444 8.158 112.894 1.00 89.44 97 GLU A N 1
ATOM 763 C CA . GLU A 1 97 ? -38.331 9.386 112.099 1.00 89.44 97 GLU A CA 1
ATOM 764 C C . GLU A 1 97 ? -36.928 9.578 111.488 1.00 89.44 97 GLU A C 1
ATOM 766 O O . GLU A 1 97 ? -36.805 10.053 110.357 1.00 89.44 97 GLU A O 1
ATOM 771 N N . GLN A 1 98 ? -35.870 9.147 112.184 1.00 89.25 98 GLN A N 1
ATOM 772 C CA . GLN A 1 98 ? -34.508 9.108 111.635 1.00 89.25 98 GLN A CA 1
ATOM 773 C C . GLN A 1 98 ? -34.400 8.129 110.454 1.00 89.25 98 GLN A C 1
ATOM 775 O O . GLN A 1 98 ? -33.880 8.499 109.398 1.00 89.25 98 GLN A O 1
ATOM 780 N N . TYR A 1 99 ? -34.948 6.912 110.579 1.00 87.44 99 TYR A N 1
ATOM 781 C CA . TYR A 1 99 ? -34.905 5.918 109.498 1.00 87.44 99 TYR A CA 1
ATOM 782 C C . TYR A 1 99 ? -35.670 6.350 108.239 1.00 87.44 99 TYR A C 1
ATOM 784 O O . TYR A 1 99 ? -35.194 6.095 107.134 1.00 87.44 99 TYR A O 1
ATOM 792 N N . LYS A 1 100 ? -36.807 7.050 108.370 1.00 87.19 100 LYS A N 1
ATOM 793 C CA . LYS A 1 100 ? -37.523 7.610 107.205 1.00 87.19 100 LYS A CA 1
ATOM 794 C C . LYS A 1 100 ? -36.654 8.582 106.407 1.00 87.19 100 LYS A C 1
ATOM 796 O O . LYS A 1 100 ? -36.595 8.481 105.185 1.00 87.19 100 LYS A O 1
ATOM 801 N N . LYS A 1 101 ? -35.966 9.501 107.093 1.00 89.88 101 LYS A N 1
ATOM 802 C CA . LYS A 1 101 ? -35.107 10.515 106.456 1.00 89.88 101 LYS A CA 1
ATOM 803 C C . LYS A 1 101 ? -33.910 9.879 105.754 1.00 89.88 101 LYS A C 1
ATOM 805 O O . LYS A 1 101 ? -33.609 10.256 104.625 1.00 89.88 101 LYS A O 1
ATOM 810 N N . ALA A 1 102 ? -33.295 8.870 106.373 1.00 85.75 102 ALA A N 1
ATOM 811 C CA . ALA A 1 102 ? -32.229 8.088 105.750 1.00 85.75 102 ALA A CA 1
ATOM 812 C C . ALA A 1 102 ? -32.711 7.339 104.490 1.00 85.75 102 ALA A C 1
ATOM 814 O O . ALA A 1 102 ? -32.071 7.424 103.445 1.00 85.75 102 ALA A O 1
ATOM 815 N N . HIS A 1 103 ? -33.867 6.666 104.559 1.00 85.94 103 HIS A N 1
ATOM 816 C CA . HIS A 1 103 ? -34.447 5.963 103.410 1.00 85.94 103 HIS A CA 1
ATOM 817 C C . HIS A 1 103 ? -34.772 6.916 102.252 1.00 85.94 103 HIS A C 1
ATOM 819 O O . HIS A 1 103 ? -34.526 6.579 101.096 1.00 85.94 103 HIS A O 1
ATOM 825 N N . GLN A 1 104 ? -35.329 8.098 102.535 1.00 89.00 104 GLN A N 1
ATOM 826 C CA . GLN A 1 104 ? -35.673 9.052 101.482 1.00 89.00 104 GLN A CA 1
ATOM 827 C C . GLN A 1 104 ? -34.420 9.592 100.778 1.00 89.00 104 GLN A C 1
ATOM 829 O O . GLN A 1 104 ? -34.323 9.458 99.563 1.00 89.00 104 GLN A O 1
ATOM 834 N N . ALA A 1 105 ? -33.408 10.042 101.529 1.00 87.12 105 ALA A N 1
ATOM 835 C CA . ALA A 1 105 ? -32.140 10.491 100.947 1.00 87.12 105 ALA A CA 1
ATOM 836 C C . ALA A 1 105 ? -31.455 9.410 100.082 1.00 87.12 105 ALA A C 1
ATOM 838 O O . ALA A 1 105 ? -30.886 9.717 99.035 1.00 87.12 105 ALA A O 1
ATOM 839 N N . GLN A 1 106 ? -31.539 8.134 100.478 1.00 86.31 106 GLN A N 1
ATOM 840 C CA . GLN A 1 106 ? -30.992 7.034 99.680 1.00 86.31 106 GLN A CA 1
ATOM 841 C C . GLN A 1 106 ? -31.852 6.694 98.447 1.00 86.31 106 GLN A C 1
ATOM 843 O O . GLN A 1 106 ? -31.306 6.292 97.421 1.00 86.31 106 GLN A O 1
ATOM 848 N N . SER A 1 107 ? -33.173 6.891 98.508 1.00 87.62 107 SER A N 1
ATOM 849 C CA . SER A 1 107 ? -34.062 6.779 97.342 1.00 87.62 107 SER A CA 1
ATOM 850 C C . SER A 1 107 ? -33.749 7.846 96.290 1.00 87.62 107 SER A C 1
ATOM 852 O O . SER A 1 107 ? -33.710 7.538 95.099 1.00 87.62 107 SER A O 1
ATOM 854 N N . ASP A 1 108 ? -33.493 9.079 96.728 1.00 87.75 108 ASP A N 1
ATOM 855 C CA . ASP A 1 108 ? -33.190 10.207 95.845 1.00 87.75 108 ASP A CA 1
ATOM 856 C C . ASP A 1 108 ? -31.827 10.005 95.149 1.00 87.75 108 ASP A C 1
ATOM 858 O O . ASP A 1 108 ? -31.740 10.087 93.923 1.00 87.75 108 ASP A O 1
ATOM 862 N N . ALA A 1 109 ? -30.793 9.583 95.891 1.00 86.25 109 ALA A N 1
ATOM 863 C CA . ALA A 1 109 ? -29.480 9.238 95.329 1.00 86.25 109 ALA A CA 1
ATOM 864 C C . ALA A 1 109 ? -29.534 8.087 94.296 1.00 86.25 109 ALA A C 1
ATOM 866 O O . ALA A 1 109 ? -28.852 8.127 93.271 1.00 86.25 109 ALA A O 1
ATOM 867 N N . VAL A 1 110 ? -30.384 7.075 94.518 1.00 85.19 110 VAL A N 1
ATOM 868 C CA . VAL A 1 110 ? -30.620 5.987 93.545 1.00 85.19 110 VAL A CA 1
ATOM 869 C C . VAL A 1 110 ? -31.352 6.481 92.287 1.00 85.19 110 VAL A C 1
ATOM 871 O O . VAL A 1 110 ? -31.243 5.851 91.233 1.00 85.19 110 VAL A O 1
ATOM 874 N N . SER A 1 111 ? -32.077 7.600 92.358 1.00 87.44 111 SER A N 1
ATOM 875 C CA . SER A 1 111 ? -32.679 8.246 91.186 1.00 87.44 111 SER A CA 1
ATOM 876 C C . SER A 1 111 ? -31.633 8.997 90.350 1.00 87.44 111 SER A C 1
ATOM 878 O O . SER A 1 111 ? -31.613 8.855 89.126 1.00 87.44 111 SER A O 1
ATOM 880 N N . GLU A 1 112 ? -30.712 9.726 90.994 1.00 87.75 112 GLU A N 1
ATOM 881 C CA . GLU A 1 112 ? -29.625 10.435 90.298 1.00 87.75 112 GLU A CA 1
ATOM 882 C C . GLU A 1 112 ? -28.689 9.478 89.545 1.00 87.75 112 GLU A C 1
ATOM 884 O O . GLU A 1 112 ? -28.394 9.699 88.370 1.00 87.75 112 GLU A O 1
ATOM 889 N N . GLU A 1 113 ? -28.267 8.377 90.174 1.00 82.31 113 GLU A N 1
ATOM 890 C CA . GLU A 1 113 ? -27.395 7.387 89.522 1.00 82.31 113 GLU A CA 1
ATOM 891 C C . GLU A 1 113 ? -28.077 6.679 88.341 1.00 82.31 113 GLU A C 1
ATOM 893 O O . GLU A 1 113 ? -27.427 6.376 87.340 1.00 82.31 113 GLU A O 1
ATOM 898 N N . LYS A 1 114 ? -29.404 6.490 88.381 1.00 83.69 114 LYS A N 1
ATOM 899 C CA . LYS A 1 114 ? -30.157 6.007 87.211 1.00 83.69 114 LYS A CA 1
ATOM 900 C C . LYS A 1 114 ? -30.144 7.017 86.070 1.00 83.69 114 LYS A C 1
ATOM 902 O O . LYS A 1 114 ? -29.903 6.622 84.936 1.00 83.69 114 LYS A O 1
ATOM 907 N N . MET A 1 115 ? -30.335 8.309 86.352 1.00 87.75 115 MET A N 1
ATOM 908 C CA . MET A 1 115 ? -30.239 9.355 85.324 1.00 87.75 115 MET A CA 1
ATOM 909 C C . MET A 1 115 ? -28.833 9.445 84.708 1.00 87.75 115 MET A C 1
ATOM 911 O O . MET A 1 115 ? -28.712 9.679 83.505 1.00 87.75 115 MET A O 1
ATOM 915 N N . ARG A 1 116 ? -27.774 9.207 85.498 1.00 86.88 116 ARG A N 1
ATOM 916 C CA . ARG A 1 116 ? -26.390 9.106 84.999 1.00 86.88 116 ARG A CA 1
ATOM 917 C C . ARG A 1 116 ? -26.191 7.882 84.104 1.00 86.88 116 ARG A C 1
ATOM 919 O O . ARG A 1 116 ? -25.635 8.021 83.017 1.00 86.88 116 ARG A O 1
ATOM 926 N N . LEU A 1 117 ? -26.691 6.712 84.509 1.00 86.12 117 LEU A N 1
ATOM 927 C CA . LEU A 1 117 ? -26.625 5.485 83.707 1.00 86.12 117 LEU A CA 1
ATOM 928 C C . LEU A 1 117 ? -27.329 5.655 82.349 1.00 86.12 117 LEU A C 1
ATOM 930 O O . LEU A 1 117 ? -26.750 5.344 81.310 1.00 86.12 117 LEU A O 1
ATOM 934 N N . ASP A 1 118 ? -28.537 6.220 82.359 1.00 84.38 118 ASP A N 1
ATOM 935 C CA . ASP A 1 118 ? -29.339 6.534 81.173 1.00 84.38 118 ASP A CA 1
ATOM 936 C C . ASP A 1 118 ? -28.638 7.498 80.202 1.00 84.38 118 ASP A C 1
ATOM 938 O O . ASP A 1 118 ? -28.850 7.419 78.990 1.00 84.38 118 ASP A O 1
ATOM 942 N N . ALA A 1 119 ? -27.849 8.445 80.719 1.00 87.50 119 ALA A N 1
ATOM 943 C CA . ALA A 1 119 ? -27.062 9.369 79.907 1.00 87.50 119 ALA A CA 1
ATOM 944 C C . ALA A 1 119 ? -25.862 8.656 79.265 1.00 87.50 119 ALA A C 1
ATOM 946 O O . ALA A 1 119 ? -25.680 8.741 78.051 1.00 87.50 119 ALA A O 1
ATOM 947 N N . ILE A 1 120 ? -25.110 7.881 80.055 1.00 84.44 120 ILE A N 1
ATOM 948 C CA . ILE A 1 120 ? -23.944 7.115 79.589 1.00 84.44 120 ILE A CA 1
ATOM 949 C C . ILE A 1 120 ? -24.352 6.070 78.539 1.00 84.44 120 ILE A C 1
ATOM 951 O O . ILE A 1 120 ? -23.655 5.911 77.540 1.00 84.44 120 ILE A O 1
ATOM 955 N N . GLN A 1 121 ? -25.502 5.404 78.697 1.00 82.00 121 GLN A N 1
ATOM 956 C CA . GLN A 1 121 ? -26.031 4.487 77.678 1.00 82.00 121 GLN A CA 1
ATOM 957 C C . GLN A 1 121 ? -26.309 5.206 76.350 1.00 82.00 121 GLN A C 1
ATOM 959 O O . GLN A 1 121 ? -25.857 4.743 75.306 1.00 82.00 121 GLN A O 1
ATOM 964 N N . LYS A 1 122 ? -26.947 6.384 76.379 1.00 86.06 122 LYS A N 1
ATOM 965 C CA . LYS A 1 122 ? -27.230 7.188 75.173 1.00 86.06 122 LYS A CA 1
ATOM 966 C C . LYS A 1 122 ? -25.966 7.756 74.517 1.00 86.06 122 LYS A C 1
ATOM 968 O O . LYS A 1 122 ? -25.980 8.053 73.324 1.00 86.06 122 LYS A O 1
ATOM 973 N N . GLU A 1 123 ? -24.878 7.941 75.261 1.00 86.50 123 GLU A N 1
ATOM 974 C CA . GLU A 1 123 ? -23.568 8.301 74.699 1.00 86.50 123 GLU A CA 1
ATOM 975 C C . GLU A 1 123 ? -22.851 7.087 74.097 1.00 86.50 123 GLU A C 1
ATOM 977 O O . GLU A 1 123 ? -22.315 7.183 72.992 1.00 86.50 123 GLU A O 1
ATOM 982 N N . TYR A 1 124 ? -22.922 5.929 74.755 1.00 85.88 124 TYR A N 1
ATOM 983 C CA . TYR A 1 124 ? -22.395 4.662 74.249 1.00 85.88 124 TYR A CA 1
ATOM 984 C C . TYR A 1 124 ? -23.095 4.205 72.955 1.00 85.88 124 TYR A C 1
ATOM 986 O O . TYR A 1 124 ? -22.430 3.805 72.002 1.00 85.88 124 TYR A O 1
ATOM 994 N N . GLU A 1 125 ? -24.421 4.346 72.863 1.00 83.94 125 GLU A N 1
ATOM 995 C CA . GLU A 1 125 ? -25.191 4.077 71.640 1.00 83.94 125 GLU A CA 1
ATOM 996 C C . GLU A 1 125 ? -24.753 4.977 70.474 1.00 83.94 125 GLU A C 1
ATOM 998 O O . GLU A 1 125 ? -24.494 4.482 69.376 1.00 83.94 125 GLU A O 1
ATOM 1003 N N . LYS A 1 126 ? -24.587 6.288 70.708 1.00 87.62 126 LYS A N 1
ATOM 1004 C CA . LYS A 1 126 ? -24.065 7.229 69.696 1.00 87.62 126 LYS A CA 1
ATOM 1005 C C . LYS A 1 126 ? -22.648 6.864 69.251 1.00 87.62 126 LYS A C 1
ATOM 1007 O O . LYS A 1 126 ? -22.351 6.937 68.060 1.00 87.62 126 LYS A O 1
ATOM 1012 N N . LEU A 1 127 ? -21.784 6.473 70.190 1.00 87.00 127 LEU A N 1
ATOM 1013 C CA . LEU A 1 127 ? -20.418 6.035 69.901 1.00 87.00 127 LEU A CA 1
ATOM 1014 C C . LEU A 1 127 ? -20.405 4.759 69.053 1.00 87.00 127 LEU A C 1
ATOM 1016 O O . LEU A 1 127 ? -19.702 4.732 68.048 1.00 87.00 127 LEU A O 1
ATOM 1020 N N . ASN A 1 128 ? -21.225 3.755 69.375 1.00 86.94 128 ASN A N 1
ATOM 1021 C CA . ASN A 1 128 ? -21.346 2.539 68.566 1.00 86.94 128 ASN A CA 1
ATOM 1022 C C . ASN A 1 128 ? -21.909 2.817 67.161 1.00 86.94 128 ASN A C 1
ATOM 1024 O O . ASN A 1 128 ? -21.415 2.242 66.193 1.00 86.94 128 ASN A O 1
ATOM 1028 N N . ILE A 1 129 ? -22.892 3.715 67.018 1.00 86.44 129 ILE A N 1
ATOM 1029 C CA . ILE A 1 129 ? -23.420 4.121 65.701 1.00 86.44 129 ILE A CA 1
ATOM 1030 C C . ILE A 1 129 ? -22.329 4.813 64.869 1.00 86.44 129 ILE A C 1
ATOM 1032 O O . ILE A 1 129 ? -22.147 4.476 63.700 1.00 86.44 129 ILE A O 1
ATOM 1036 N N . SER A 1 130 ? -21.569 5.730 65.475 1.00 86.12 130 SER A N 1
ATOM 1037 C CA . SER A 1 130 ? -20.434 6.410 64.834 1.00 86.12 130 SER A CA 1
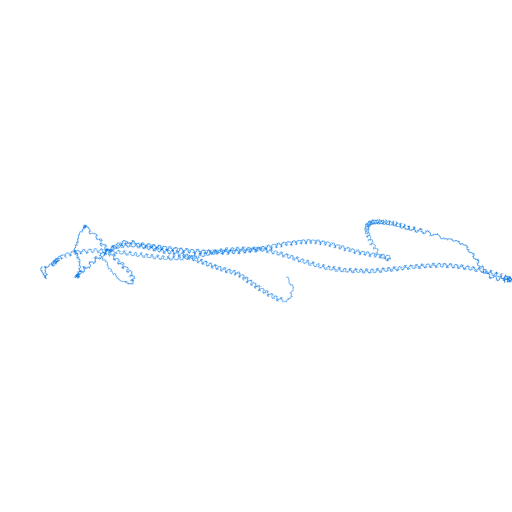ATOM 1038 C C . SER A 1 130 ? -19.327 5.426 64.428 1.00 86.12 130 SER A C 1
ATOM 1040 O O . SER A 1 130 ? -18.816 5.478 63.311 1.00 86.12 130 SER A O 1
ATOM 1042 N N . LEU A 1 131 ? -18.996 4.467 65.297 1.00 87.75 131 LEU A N 1
ATOM 1043 C CA . LEU A 1 131 ? -17.973 3.453 65.039 1.00 87.75 131 LEU A CA 1
ATOM 1044 C C . LEU A 1 131 ? -18.396 2.514 63.896 1.00 87.75 131 LEU A C 1
ATOM 1046 O O . LEU A 1 131 ? -17.614 2.296 62.975 1.00 87.75 131 LEU A O 1
ATOM 1050 N N . ALA A 1 132 ? -19.652 2.058 63.877 1.00 85.25 132 ALA A N 1
ATOM 1051 C CA . ALA A 1 132 ? -20.200 1.255 62.781 1.00 85.25 132 ALA A CA 1
ATOM 1052 C C . ALA A 1 132 ? -20.239 2.017 61.439 1.00 85.25 132 ALA A C 1
ATOM 1054 O O . ALA A 1 132 ? -20.014 1.421 60.384 1.00 85.25 132 ALA A O 1
ATOM 1055 N N . GLN A 1 133 ? -20.481 3.334 61.460 1.00 85.06 133 GLN A N 1
ATOM 1056 C CA . GLN A 1 133 ? -20.365 4.188 60.271 1.00 85.06 133 GLN A CA 1
ATOM 1057 C C . GLN A 1 133 ? -18.910 4.279 59.788 1.00 85.06 133 GLN A C 1
ATOM 1059 O O . GLN A 1 133 ? -18.650 4.042 58.611 1.00 85.06 133 GLN A O 1
ATOM 1064 N N . LEU A 1 134 ? -17.950 4.513 60.688 1.00 84.50 134 LEU A N 1
ATOM 1065 C CA . LEU A 1 134 ? -16.521 4.555 60.354 1.00 84.50 134 LEU A CA 1
ATOM 1066 C C . LEU A 1 134 ? -15.983 3.208 59.838 1.00 84.50 134 LEU A C 1
ATOM 1068 O O . LEU A 1 134 ? -15.121 3.192 58.959 1.00 84.50 134 LEU A O 1
ATOM 1072 N N . GLU A 1 135 ? -16.488 2.076 60.332 1.00 82.62 135 GLU A N 1
ATOM 1073 C CA . GLU A 1 135 ? -16.152 0.749 59.799 1.00 82.62 135 GLU A CA 1
ATOM 1074 C C . GLU A 1 135 ? -16.747 0.515 58.403 1.00 82.62 135 GLU A C 1
ATOM 1076 O O . GLU A 1 135 ? -16.051 0.002 57.522 1.00 82.62 135 GLU A O 1
ATOM 1081 N N . ALA A 1 136 ? -17.989 0.949 58.161 1.00 84.19 136 ALA A N 1
ATOM 1082 C CA . ALA A 1 136 ? -18.607 0.898 56.837 1.00 84.19 136 ALA A CA 1
ATOM 1083 C C . ALA A 1 136 ? -17.868 1.793 55.823 1.00 84.19 136 ALA A C 1
ATOM 1085 O O . ALA A 1 136 ? -17.558 1.342 54.717 1.00 84.19 136 ALA A O 1
ATOM 1086 N N . ASP A 1 137 ? -17.518 3.022 56.208 1.00 82.19 137 ASP A N 1
ATOM 1087 C CA . ASP A 1 137 ? -16.753 3.958 55.379 1.00 82.19 137 ASP A CA 1
ATOM 1088 C C . ASP A 1 137 ? -15.335 3.442 55.110 1.00 82.19 137 ASP A C 1
ATOM 1090 O O . ASP A 1 137 ? -14.869 3.486 53.971 1.00 82.19 137 ASP A O 1
ATOM 1094 N N . ARG A 1 138 ? -14.665 2.854 56.110 1.00 84.31 138 ARG A N 1
ATOM 1095 C CA . ARG A 1 138 ? -13.376 2.167 55.927 1.00 84.31 138 ARG A CA 1
ATOM 1096 C C . ARG A 1 138 ? -13.489 0.996 54.947 1.00 84.31 138 ARG A C 1
ATOM 1098 O O . ARG A 1 138 ? -12.608 0.834 54.105 1.00 84.31 138 ARG A O 1
ATOM 1105 N N . GLY A 1 139 ? -14.560 0.205 55.024 1.00 83.56 139 GLY A N 1
ATOM 1106 C CA . GLY A 1 139 ? -14.839 -0.880 54.079 1.00 83.56 139 GLY A CA 1
ATOM 1107 C C . GLY A 1 139 ? -15.080 -0.379 52.650 1.00 83.56 139 GLY A C 1
ATOM 1108 O O . GLY A 1 139 ? -14.584 -0.973 51.691 1.00 83.56 139 GLY A O 1
ATOM 1109 N N . GLN A 1 140 ? -15.778 0.751 52.494 1.00 83.31 140 GLN A N 1
ATOM 1110 C CA . GLN A 1 140 ? -15.939 1.416 51.198 1.00 83.31 140 GLN A CA 1
ATOM 1111 C C . GLN A 1 140 ? -14.635 2.026 50.672 1.00 83.31 140 GLN A C 1
ATOM 1113 O O . GLN A 1 140 ? -14.401 2.004 49.468 1.00 83.31 140 GLN A O 1
ATOM 1118 N N . LEU A 1 141 ? -13.787 2.587 51.535 1.00 82.06 141 LEU A N 1
ATOM 1119 C CA . LEU A 1 141 ? -12.500 3.157 51.134 1.00 82.06 141 LEU A CA 1
ATOM 1120 C C . LEU A 1 141 ? -11.512 2.069 50.705 1.00 82.06 141 LEU A C 1
ATOM 1122 O O . LEU A 1 141 ? -10.849 2.229 49.688 1.00 82.06 141 LEU A O 1
ATOM 1126 N N . ASP A 1 142 ? -11.452 0.939 51.410 1.00 85.56 142 ASP A N 1
ATOM 1127 C CA . ASP A 1 142 ? -10.612 -0.199 51.020 1.00 85.56 142 ASP A CA 1
ATOM 1128 C C . ASP A 1 142 ? -11.107 -0.878 49.726 1.00 85.56 142 ASP A C 1
ATOM 1130 O O . ASP A 1 142 ? -10.293 -1.303 48.903 1.00 85.56 142 ASP A O 1
ATOM 1134 N N . SER A 1 143 ? -12.423 -0.924 49.474 1.00 81.50 143 SER A N 1
ATOM 1135 C CA . SER A 1 143 ? -12.947 -1.407 48.188 1.00 81.50 143 SER A CA 1
ATOM 1136 C C . SER A 1 143 ? -12.674 -0.426 47.040 1.00 81.50 143 SER A C 1
ATOM 1138 O O . SER A 1 143 ? -12.211 -0.866 45.986 1.00 81.50 143 SER A O 1
ATOM 1140 N N . LYS A 1 144 ? -12.840 0.889 47.253 1.00 81.94 144 LYS A N 1
ATOM 1141 C CA . LYS A 1 144 ? -12.446 1.942 46.295 1.00 81.94 144 LYS A CA 1
ATOM 1142 C C . LYS A 1 144 ? -10.951 1.886 45.985 1.00 81.94 144 LYS A C 1
ATOM 1144 O O . LYS A 1 144 ? -10.600 1.770 44.820 1.00 81.94 144 LYS A O 1
ATOM 1149 N N . LEU A 1 145 ? -10.081 1.806 46.994 1.00 82.31 145 LEU A N 1
ATOM 1150 C CA . LEU A 1 145 ? -8.627 1.685 46.818 1.00 82.31 145 LEU A CA 1
ATOM 1151 C C . LEU A 1 145 ? -8.233 0.434 46.006 1.00 82.31 145 LEU A C 1
ATOM 1153 O O . LEU A 1 145 ? -7.244 0.446 45.273 1.00 82.31 145 LEU A O 1
ATOM 1157 N N . LYS A 1 146 ? -8.989 -0.667 46.121 1.00 86.06 146 LYS A N 1
ATOM 1158 C CA . LYS A 1 146 ? -8.786 -1.889 45.317 1.00 86.06 146 LYS A CA 1
ATOM 1159 C C . LYS A 1 146 ? -9.284 -1.748 43.877 1.00 86.06 146 LYS A C 1
ATOM 1161 O O . LYS A 1 146 ? -8.718 -2.396 42.998 1.00 86.06 146 LYS A O 1
ATOM 1166 N N . VAL A 1 147 ? -10.303 -0.924 43.632 1.00 84.00 147 VAL A N 1
ATOM 1167 C CA . VAL A 1 147 ? -10.748 -0.544 42.281 1.00 84.00 147 VAL A CA 1
ATOM 1168 C C . VAL A 1 147 ? -9.738 0.417 41.656 1.00 84.00 147 VAL A C 1
ATOM 1170 O O . VAL A 1 147 ? -9.159 0.063 40.638 1.00 84.00 147 VAL A O 1
ATOM 1173 N N . GLU A 1 148 ? -9.405 1.526 42.318 1.00 79.12 148 GLU A N 1
ATOM 1174 C CA . GLU A 1 148 ? -8.412 2.513 41.868 1.00 79.12 148 GLU A CA 1
ATOM 1175 C C . GLU A 1 148 ? -7.056 1.867 41.558 1.00 79.12 148 GLU A C 1
ATOM 1177 O O . GLU A 1 148 ? -6.460 2.158 40.528 1.00 79.12 148 GLU A O 1
ATOM 1182 N N . LYS A 1 149 ? -6.575 0.921 42.381 1.00 85.56 149 LYS A N 1
ATOM 1183 C CA . LYS A 1 149 ? -5.343 0.169 42.075 1.00 85.56 149 LYS A CA 1
ATOM 1184 C C . LYS A 1 149 ? -5.467 -0.707 40.829 1.00 85.56 149 LYS A C 1
ATOM 1186 O O . LYS A 1 149 ? -4.500 -0.823 40.087 1.00 85.56 149 LYS A O 1
ATOM 1191 N N . ARG A 1 150 ? -6.623 -1.332 40.581 1.00 83.56 150 ARG A N 1
ATOM 1192 C CA . ARG A 1 150 ? -6.860 -2.123 39.358 1.00 83.56 150 ARG A CA 1
ATOM 1193 C C . ARG A 1 150 ? -7.007 -1.237 38.127 1.00 83.56 150 ARG A C 1
ATOM 1195 O O . ARG A 1 150 ? -6.522 -1.611 37.068 1.00 83.56 150 ARG A O 1
ATOM 1202 N N . GLU A 1 151 ? -7.641 -0.080 38.265 1.00 79.44 151 GLU A N 1
ATOM 1203 C CA . GLU A 1 151 ? -7.764 0.918 37.203 1.00 79.44 151 GLU A CA 1
ATOM 1204 C C . GLU A 1 151 ? -6.405 1.545 36.885 1.00 79.44 151 GLU A C 1
ATOM 1206 O O . GLU A 1 151 ? -6.065 1.651 35.713 1.00 79.44 151 GLU A O 1
ATOM 1211 N N . ALA A 1 152 ? -5.580 1.834 37.897 1.00 84.56 152 ALA A N 1
ATOM 1212 C CA . ALA A 1 152 ? -4.201 2.282 37.729 1.00 84.56 152 ALA A CA 1
ATOM 1213 C C . ALA A 1 152 ? -3.323 1.217 37.054 1.00 84.56 152 ALA A C 1
ATOM 1215 O O . ALA A 1 152 ? -2.677 1.533 36.065 1.00 84.56 152 ALA A O 1
ATOM 1216 N N . PHE A 1 153 ? -3.339 -0.045 37.508 1.00 89.94 153 PHE A N 1
ATOM 1217 C CA . PHE A 1 153 ? -2.591 -1.119 36.835 1.00 89.94 153 PHE A CA 1
ATOM 1218 C C . PHE A 1 153 ? -3.075 -1.366 35.403 1.00 89.94 153 PHE A C 1
ATOM 1220 O O . PHE A 1 153 ? -2.260 -1.621 34.525 1.00 89.94 153 PHE A O 1
ATOM 1227 N N . LYS A 1 154 ? -4.384 -1.266 35.137 1.00 90.62 154 LYS A N 1
ATOM 1228 C CA . LYS A 1 154 ? -4.913 -1.396 33.776 1.00 90.62 154 LYS A CA 1
ATOM 1229 C C . LYS A 1 154 ? -4.524 -0.200 32.903 1.00 90.62 154 LYS A C 1
ATOM 1231 O O . LYS A 1 154 ? -4.201 -0.393 31.739 1.00 90.62 154 LYS A O 1
ATOM 1236 N N . ALA A 1 155 ? -4.544 1.017 33.443 1.00 86.50 155 ALA A N 1
ATOM 1237 C CA . ALA A 1 155 ? -4.071 2.206 32.743 1.00 86.50 155 ALA A CA 1
ATOM 1238 C C . ALA A 1 155 ? -2.573 2.100 32.422 1.00 86.50 155 ALA A C 1
ATOM 1240 O O . ALA A 1 155 ? -2.204 2.362 31.286 1.00 86.50 155 ALA A O 1
ATOM 1241 N N . ASP A 1 156 ? -1.758 1.639 33.375 1.00 88.56 156 ASP A N 1
ATOM 1242 C CA . ASP A 1 156 ? -0.321 1.380 33.218 1.00 88.56 156 ASP A CA 1
ATOM 1243 C C . ASP A 1 156 ? -0.053 0.325 32.124 1.00 88.56 156 ASP A C 1
ATOM 1245 O O . ASP A 1 156 ? 0.744 0.550 31.212 1.00 88.56 156 ASP A O 1
ATOM 1249 N N . GLU A 1 157 ? -0.806 -0.784 32.132 1.00 90.19 157 GLU A N 1
ATOM 1250 C CA . GLU A 1 157 ? -0.752 -1.833 31.103 1.00 90.19 157 GLU A CA 1
ATOM 1251 C C . GLU A 1 157 ? -1.143 -1.304 29.707 1.00 90.19 157 GLU A C 1
ATOM 1253 O O . GLU A 1 157 ? -0.477 -1.619 28.720 1.00 90.19 157 GLU A O 1
ATOM 1258 N N . GLU A 1 158 ? -2.186 -0.473 29.602 1.00 88.31 158 GLU A N 1
ATOM 1259 C CA . GLU A 1 158 ? -2.578 0.167 28.338 1.00 88.31 158 GLU A CA 1
ATOM 1260 C C . GLU A 1 158 ? -1.571 1.237 27.882 1.00 88.31 158 GLU A C 1
ATOM 1262 O O . GLU A 1 158 ? -1.262 1.302 26.692 1.00 88.31 158 GLU A O 1
ATOM 1267 N N . THR A 1 159 ? -0.983 2.033 28.784 1.00 91.25 159 THR A N 1
ATOM 1268 C CA . THR A 1 159 ? 0.091 2.971 28.411 1.00 91.25 159 THR A CA 1
ATOM 1269 C C . THR A 1 159 ? 1.342 2.242 27.941 1.00 91.25 159 THR A C 1
ATOM 1271 O O . THR A 1 159 ? 1.942 2.672 26.963 1.00 91.25 159 THR A O 1
ATOM 1274 N N . ASN A 1 160 ? 1.689 1.103 28.543 1.00 93.06 160 ASN A N 1
ATOM 1275 C CA . ASN A 1 160 ? 2.832 0.284 28.134 1.00 93.06 160 ASN A CA 1
ATOM 1276 C C . ASN A 1 160 ? 2.585 -0.383 26.760 1.00 93.06 160 ASN A C 1
ATOM 1278 O O . ASN A 1 160 ? 3.472 -0.414 25.907 1.00 93.06 160 ASN A O 1
ATOM 1282 N N . LYS A 1 161 ? 1.344 -0.810 26.466 1.00 91.19 161 LYS A N 1
ATOM 1283 C CA . LYS A 1 161 ? 0.935 -1.228 25.106 1.00 91.19 161 LYS A CA 1
ATOM 1284 C C . LYS A 1 161 ? 1.058 -0.092 24.090 1.00 91.19 161 LYS A C 1
ATOM 1286 O O . LYS A 1 161 ? 1.584 -0.319 23.003 1.00 91.19 161 LYS A O 1
ATOM 1291 N N . LEU A 1 162 ? 0.588 1.111 24.430 1.00 89.69 162 LEU A N 1
ATOM 1292 C CA . LEU A 1 162 ? 0.672 2.290 23.561 1.00 89.69 162 LEU A CA 1
ATOM 1293 C C . LEU A 1 162 ? 2.123 2.737 23.339 1.00 89.69 162 LEU A C 1
ATOM 1295 O O . LEU A 1 162 ? 2.482 3.084 22.219 1.00 89.69 162 LEU A O 1
ATOM 1299 N N . GLU A 1 163 ? 2.968 2.686 24.367 1.00 90.69 163 GLU A N 1
ATOM 1300 C CA . GLU A 1 163 ? 4.394 3.010 24.283 1.00 90.69 163 GLU A CA 1
ATOM 1301 C C . GLU A 1 163 ? 5.159 1.979 23.442 1.00 90.69 163 GLU A C 1
ATOM 1303 O O . GLU A 1 163 ? 5.967 2.360 22.595 1.00 90.69 163 GLU A O 1
ATOM 1308 N N . LYS A 1 164 ? 4.832 0.684 23.561 1.00 92.69 164 LYS A N 1
ATOM 1309 C CA . LYS A 1 164 ? 5.374 -0.356 22.676 1.00 92.69 164 LYS A CA 1
ATOM 1310 C C . LYS A 1 164 ? 4.911 -0.187 21.227 1.00 92.69 164 LYS A C 1
ATOM 1312 O O . LYS A 1 164 ? 5.742 -0.228 20.326 1.00 92.69 164 LYS A O 1
ATOM 1317 N N . ALA A 1 165 ? 3.617 0.040 20.993 1.00 90.12 165 ALA A N 1
ATOM 1318 C CA . ALA A 1 165 ? 3.075 0.274 19.652 1.00 90.12 165 ALA A CA 1
ATOM 1319 C C . ALA A 1 165 ? 3.663 1.544 19.013 1.00 90.12 165 ALA A C 1
ATOM 1321 O O . ALA A 1 165 ? 3.959 1.560 17.819 1.00 90.12 165 ALA A O 1
ATOM 1322 N N . ARG A 1 166 ? 3.907 2.585 19.820 1.00 93.06 166 ARG A N 1
ATOM 1323 C CA . ARG A 1 166 ? 4.648 3.775 19.404 1.00 93.06 166 ARG A CA 1
ATOM 1324 C C . ARG A 1 166 ? 6.103 3.445 19.076 1.00 93.06 166 ARG A C 1
ATOM 1326 O O . ARG A 1 166 ? 6.573 3.892 18.046 1.00 93.06 166 ARG A O 1
ATOM 1333 N N . SER A 1 167 ? 6.811 2.666 19.893 1.00 92.69 167 SER A N 1
ATOM 1334 C CA . SER A 1 167 ? 8.192 2.264 19.591 1.00 92.69 167 SER A CA 1
ATOM 1335 C C . SER A 1 167 ? 8.277 1.466 18.283 1.00 92.69 167 SER A C 1
ATOM 1337 O O . SER A 1 167 ? 9.156 1.720 17.462 1.00 92.69 167 SER A O 1
ATOM 1339 N N . GLU A 1 168 ? 7.321 0.567 18.035 1.00 92.00 168 GLU A N 1
ATOM 1340 C CA . GLU A 1 168 ? 7.186 -0.142 16.759 1.00 92.00 168 GLU A CA 1
ATOM 1341 C C . GLU A 1 168 ? 6.927 0.847 15.600 1.00 92.00 168 GLU A C 1
ATOM 1343 O O . GLU A 1 168 ? 7.618 0.783 14.582 1.00 92.00 168 GLU A O 1
ATOM 1348 N N . GLN A 1 169 ? 6.031 1.828 15.772 1.00 92.31 169 GLN A N 1
ATOM 1349 C CA . GLN A 1 169 ? 5.803 2.907 14.800 1.00 92.31 169 GLN A CA 1
ATOM 1350 C C . GLN A 1 169 ? 7.056 3.766 14.553 1.00 92.31 169 GLN A C 1
ATOM 1352 O O . GLN A 1 169 ? 7.378 4.029 13.397 1.00 92.31 169 GLN A O 1
ATOM 1357 N N . ASP A 1 170 ? 7.776 4.173 15.598 1.00 93.75 170 ASP A N 1
ATOM 1358 C CA . ASP A 1 170 ? 8.974 5.011 15.509 1.00 93.75 170 ASP A CA 1
ATOM 1359 C C . ASP A 1 170 ? 10.077 4.267 14.717 1.00 93.75 170 ASP A C 1
ATOM 1361 O O . ASP A 1 170 ? 10.673 4.849 13.812 1.00 93.75 170 ASP A O 1
ATOM 1365 N N . THR A 1 171 ? 10.252 2.945 14.900 1.00 93.94 171 THR A N 1
ATOM 1366 C CA . THR A 1 171 ? 11.177 2.152 14.050 1.00 93.94 171 THR A CA 1
ATOM 1367 C C . THR A 1 171 ? 10.743 2.036 12.583 1.00 93.94 171 THR A C 1
ATOM 1369 O O . THR A 1 171 ? 11.591 1.916 11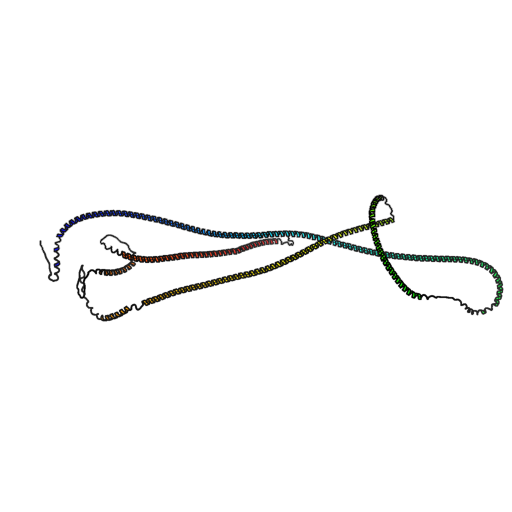.695 1.00 93.94 171 THR A O 1
ATOM 1372 N N . ILE A 1 172 ? 9.437 2.085 12.295 1.00 93.94 172 ILE A N 1
ATOM 1373 C CA . ILE A 1 172 ? 8.918 2.135 10.920 1.00 93.94 172 ILE A CA 1
ATOM 1374 C C . ILE A 1 172 ? 9.157 3.526 10.317 1.00 93.94 172 ILE A C 1
ATOM 1376 O O . ILE A 1 172 ? 9.539 3.618 9.152 1.00 93.94 172 ILE A O 1
ATOM 1380 N N . VAL A 1 173 ? 8.990 4.595 11.099 1.00 94.88 173 VAL A N 1
ATOM 1381 C CA . VAL A 1 173 ? 9.273 5.977 10.685 1.00 94.88 173 VAL A CA 1
ATOM 1382 C C . VAL A 1 173 ? 10.762 6.166 10.387 1.00 94.88 173 VAL A C 1
ATOM 1384 O O . VAL A 1 173 ? 11.089 6.670 9.317 1.00 94.88 173 VAL A O 1
ATOM 1387 N N . ASP A 1 174 ? 11.667 5.694 11.247 1.00 94.69 174 ASP A N 1
ATOM 1388 C CA . ASP A 1 174 ? 13.117 5.744 10.998 1.00 94.69 174 ASP A CA 1
ATOM 1389 C C . ASP A 1 174 ? 13.511 4.990 9.722 1.00 94.69 174 ASP A C 1
ATOM 1391 O O . ASP A 1 174 ? 14.311 5.481 8.919 1.00 94.69 174 ASP A O 1
ATOM 1395 N N . ARG A 1 175 ? 12.902 3.821 9.484 1.00 94.94 175 ARG A N 1
ATOM 1396 C CA . ARG A 1 175 ? 13.106 3.054 8.251 1.00 94.94 175 ARG A CA 1
ATOM 1397 C C . ARG A 1 175 ? 12.618 3.816 7.021 1.00 94.94 175 ARG A C 1
ATOM 1399 O O . ARG A 1 175 ? 13.371 3.942 6.062 1.00 94.94 1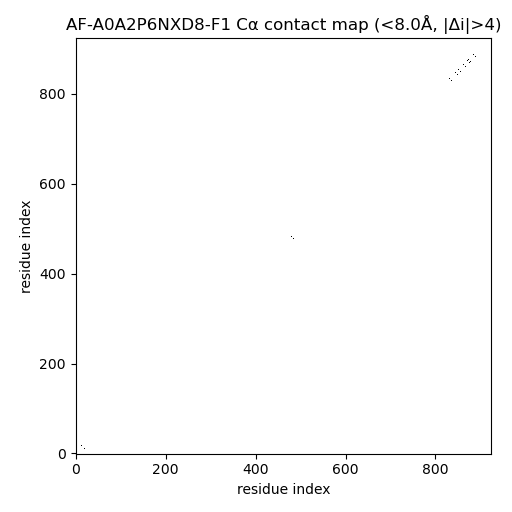75 ARG A O 1
ATOM 1406 N N . LEU A 1 176 ? 11.400 4.356 7.059 1.00 92.44 176 LEU A N 1
ATOM 1407 C CA . LEU A 1 176 ? 10.835 5.138 5.957 1.00 92.44 176 LEU A CA 1
ATOM 1408 C C . LEU A 1 176 ? 11.642 6.416 5.694 1.00 92.44 176 LEU A C 1
ATOM 1410 O O . LEU A 1 176 ? 11.869 6.745 4.537 1.00 92.44 176 LEU A O 1
ATOM 1414 N N . ASN A 1 177 ? 12.142 7.093 6.730 1.00 95.00 177 ASN A N 1
ATOM 1415 C CA . ASN A 1 177 ? 13.036 8.246 6.588 1.00 95.00 177 ASN A CA 1
ATOM 1416 C C . ASN A 1 177 ? 14.373 7.854 5.935 1.00 95.00 177 ASN A C 1
ATOM 1418 O O . ASN A 1 177 ? 14.880 8.581 5.081 1.00 95.00 177 ASN A O 1
ATOM 1422 N N . SER A 1 178 ? 14.934 6.692 6.292 1.00 94.25 178 SER A N 1
ATOM 1423 C CA . SER A 1 178 ? 16.137 6.151 5.648 1.00 94.25 178 SER A CA 1
ATOM 1424 C C . SER A 1 178 ? 15.891 5.772 4.182 1.00 94.25 178 SER A C 1
ATOM 1426 O O . SER A 1 178 ? 16.736 6.053 3.332 1.00 94.25 178 SER A O 1
ATOM 1428 N N . ASP A 1 179 ? 14.745 5.158 3.874 1.00 94.12 179 ASP A N 1
ATOM 1429 C CA . ASP A 1 179 ? 14.365 4.770 2.512 1.00 94.12 179 ASP A CA 1
ATOM 1430 C C . ASP A 1 179 ? 14.065 6.009 1.641 1.00 94.12 179 ASP A C 1
ATOM 1432 O O . ASP A 1 179 ? 14.512 6.071 0.496 1.00 94.12 179 ASP A O 1
ATOM 1436 N N . VAL A 1 180 ? 13.391 7.032 2.187 1.00 94.75 180 VAL A N 1
ATOM 1437 C CA . VAL A 1 180 ? 13.186 8.343 1.539 1.00 94.75 180 VAL A CA 1
ATOM 1438 C C . VAL A 1 180 ? 14.526 8.994 1.226 1.00 94.75 180 VAL A C 1
ATOM 1440 O O . VAL A 1 180 ? 14.769 9.326 0.070 1.00 94.75 180 VAL A O 1
ATOM 1443 N N . LYS A 1 181 ? 15.433 9.097 2.203 1.00 94.94 181 LYS A N 1
ATOM 1444 C CA . LYS A 1 181 ? 16.745 9.715 1.984 1.00 94.94 181 LYS A CA 1
ATOM 1445 C C . LYS A 1 181 ? 17.578 8.969 0.935 1.00 94.94 181 LYS A C 1
ATOM 1447 O O . LYS A 1 181 ? 18.196 9.594 0.080 1.00 94.94 181 LYS A O 1
ATOM 1452 N N . PHE A 1 182 ? 17.551 7.635 0.942 1.00 95.44 182 PHE A N 1
ATOM 1453 C CA . PHE A 1 182 ? 18.196 6.829 -0.099 1.00 95.44 182 PHE A CA 1
ATOM 1454 C C . PHE A 1 182 ? 17.587 7.072 -1.493 1.00 95.44 182 PHE A C 1
ATOM 1456 O O . PHE A 1 182 ? 18.307 7.071 -2.495 1.00 95.44 182 PHE A O 1
ATOM 1463 N N . LEU A 1 183 ? 16.272 7.293 -1.578 1.00 93.31 183 LEU A N 1
ATOM 1464 C CA . LEU A 1 183 ? 15.604 7.662 -2.825 1.00 93.31 183 LEU A CA 1
ATOM 1465 C C . LEU A 1 183 ? 15.950 9.092 -3.265 1.00 93.31 183 LEU A C 1
ATOM 1467 O O . LEU A 1 183 ? 16.175 9.286 -4.455 1.00 93.31 183 LEU A O 1
ATOM 1471 N N . GLU A 1 184 ? 16.061 10.055 -2.347 1.00 94.00 184 GLU A N 1
ATOM 1472 C CA . GLU A 1 184 ? 16.510 11.430 -2.621 1.00 94.00 184 GLU A CA 1
ATOM 1473 C C . GLU A 1 184 ? 17.956 11.462 -3.143 1.00 94.00 184 GLU A C 1
ATOM 1475 O O . GLU A 1 184 ? 18.202 12.009 -4.219 1.00 94.00 184 GLU A O 1
ATOM 1480 N N . ASP A 1 185 ? 18.893 10.795 -2.456 1.00 95.12 185 ASP A N 1
ATOM 1481 C CA . ASP A 1 185 ? 20.296 10.660 -2.882 1.00 95.12 185 ASP A CA 1
ATOM 1482 C C . ASP A 1 185 ? 20.393 10.013 -4.282 1.00 95.12 185 ASP A C 1
ATOM 1484 O O . ASP A 1 185 ? 21.175 10.435 -5.141 1.00 95.12 185 ASP A O 1
ATOM 1488 N N . LYS A 1 186 ? 19.554 9.002 -4.552 1.00 94.81 186 LYS A N 1
ATOM 1489 C CA . LYS A 1 186 ? 19.470 8.338 -5.861 1.00 94.81 186 LYS A CA 1
ATOM 1490 C C . LYS A 1 186 ? 18.849 9.230 -6.941 1.00 94.81 186 LYS A C 1
ATOM 1492 O O . LYS A 1 186 ? 19.280 9.154 -8.092 1.00 94.81 186 LYS A O 1
ATOM 1497 N N . LEU A 1 187 ? 17.854 10.049 -6.606 1.00 92.69 187 LEU A N 1
ATOM 1498 C CA . LEU A 1 187 ? 17.212 10.980 -7.537 1.00 92.69 187 LEU A CA 1
ATOM 1499 C C . LEU A 1 187 ? 18.200 12.090 -7.920 1.00 92.69 187 LEU A C 1
ATOM 1501 O O . LEU A 1 187 ? 18.421 12.311 -9.107 1.00 92.69 187 LEU A O 1
ATOM 1505 N N . ALA A 1 188 ? 18.911 12.665 -6.945 1.00 93.88 188 ALA A N 1
ATOM 1506 C CA . ALA A 1 188 ? 19.985 13.631 -7.181 1.00 93.88 188 ALA A CA 1
ATOM 1507 C C . ALA A 1 188 ? 21.114 13.064 -8.068 1.00 93.88 188 ALA A C 1
ATOM 1509 O O . ALA A 1 188 ? 21.604 13.752 -8.966 1.00 93.88 188 ALA A O 1
ATOM 1510 N N . LEU A 1 189 ? 21.499 11.794 -7.875 1.00 94.81 189 LEU A N 1
ATOM 1511 C CA . LEU A 1 189 ? 22.459 11.108 -8.748 1.00 94.81 189 LEU A CA 1
ATOM 1512 C C . LEU A 1 189 ? 21.934 10.949 -10.186 1.00 94.81 189 LEU A C 1
ATOM 1514 O O . LEU A 1 189 ? 22.687 11.161 -11.139 1.00 94.81 189 LEU A O 1
ATOM 1518 N N . LEU A 1 190 ? 20.661 10.581 -10.356 1.00 92.94 190 LEU A N 1
ATOM 1519 C CA . LEU A 1 190 ? 20.038 10.422 -11.673 1.00 92.94 190 LEU A CA 1
ATOM 1520 C C . LEU A 1 190 ? 19.862 11.766 -12.393 1.00 92.94 190 LEU A C 1
ATOM 1522 O O . LEU A 1 190 ? 20.141 11.839 -13.587 1.00 92.94 190 LEU A O 1
ATOM 1526 N N . ASP A 1 191 ? 19.498 12.837 -11.686 1.00 95.25 191 ASP A N 1
ATOM 1527 C CA . ASP A 1 191 ? 19.435 14.190 -12.250 1.00 95.25 191 ASP A CA 1
ATOM 1528 C C . ASP A 1 191 ? 20.822 14.710 -12.647 1.00 95.25 191 ASP A C 1
ATOM 1530 O O . ASP A 1 191 ? 20.972 15.315 -13.710 1.00 95.25 191 ASP A O 1
ATOM 1534 N N . ALA A 1 192 ? 21.865 14.430 -11.857 1.00 94.12 192 ALA A N 1
ATOM 1535 C CA . ALA A 1 192 ? 23.241 14.761 -12.226 1.00 94.12 192 ALA A CA 1
ATOM 1536 C C . ALA A 1 192 ? 23.688 14.017 -13.500 1.00 94.12 192 ALA A C 1
ATOM 1538 O O . ALA A 1 192 ? 24.276 14.627 -14.397 1.00 94.12 192 ALA A O 1
ATOM 1539 N N . GLN A 1 193 ? 23.357 12.725 -13.624 1.00 93.75 193 GLN A N 1
ATOM 1540 C CA . GLN A 1 193 ? 23.609 11.936 -14.838 1.00 93.75 193 GLN A CA 1
ATOM 1541 C C . GLN A 1 193 ? 22.813 12.463 -16.041 1.00 93.75 193 GLN A C 1
ATOM 1543 O O . GLN A 1 193 ? 23.370 12.606 -17.127 1.00 93.75 193 GLN A O 1
ATOM 1548 N N . LEU A 1 194 ? 21.540 12.814 -15.854 1.00 92.75 194 LEU A N 1
ATOM 1549 C CA . LEU A 1 194 ? 20.673 13.359 -16.900 1.00 92.75 194 LEU A CA 1
ATOM 1550 C C . LEU A 1 194 ? 21.119 14.759 -17.352 1.00 92.75 194 LEU A C 1
ATOM 1552 O O . LEU A 1 194 ? 21.040 15.075 -18.540 1.00 92.75 194 LEU A O 1
ATOM 1556 N N . GLN A 1 195 ? 21.641 15.594 -16.449 1.00 95.00 195 GLN A N 1
ATOM 1557 C CA . GLN A 1 195 ? 22.273 16.863 -16.819 1.00 95.00 195 GLN A CA 1
ATOM 1558 C C . GLN A 1 195 ? 23.587 16.662 -17.582 1.00 95.00 195 GLN A C 1
ATOM 1560 O O . GLN A 1 195 ? 23.835 17.401 -18.535 1.00 95.00 195 GLN A O 1
ATOM 1565 N N . ALA A 1 196 ? 24.416 15.684 -17.198 1.00 94.06 196 ALA A N 1
ATOM 1566 C CA . ALA A 1 196 ? 25.635 15.347 -17.934 1.00 94.06 196 ALA A CA 1
ATOM 1567 C C . ALA A 1 196 ? 25.300 14.864 -19.355 1.00 94.06 196 ALA A C 1
ATOM 1569 O O . ALA A 1 196 ? 25.757 15.469 -20.323 1.00 94.06 196 ALA A O 1
ATOM 1570 N N . GLN A 1 197 ? 24.395 13.888 -19.483 1.00 91.94 197 GLN A N 1
ATOM 1571 C CA . GLN A 1 197 ? 23.933 13.371 -20.774 1.00 91.94 197 GLN A CA 1
ATOM 1572 C C . GLN A 1 197 ? 23.330 14.466 -21.660 1.00 91.94 197 GLN A C 1
ATOM 1574 O O . GLN A 1 197 ? 23.651 14.523 -22.839 1.00 91.94 197 GLN A O 1
ATOM 1579 N N . LYS A 1 198 ? 22.532 15.399 -21.116 1.00 93.88 198 LYS A N 1
ATOM 1580 C CA . LYS A 1 198 ? 22.022 16.546 -21.894 1.00 93.88 198 LYS A CA 1
ATOM 1581 C C . LYS A 1 198 ? 23.132 17.464 -22.421 1.00 93.88 198 LYS A C 1
ATOM 1583 O O . LYS A 1 198 ? 22.988 18.003 -23.515 1.00 93.88 198 LYS A O 1
ATOM 1588 N N . ARG A 1 199 ? 24.230 17.653 -21.678 1.00 94.19 199 ARG A N 1
ATOM 1589 C CA . ARG A 1 199 ? 25.390 18.444 -22.138 1.00 94.19 199 ARG A CA 1
ATOM 1590 C C . ARG A 1 199 ? 26.182 17.697 -23.212 1.00 94.19 199 ARG A C 1
ATOM 1592 O O . ARG A 1 199 ? 26.534 18.302 -24.219 1.00 94.19 199 ARG A O 1
ATOM 1599 N N . GLU A 1 200 ? 26.398 16.396 -23.031 1.00 92.12 200 GLU A N 1
ATOM 1600 C CA . GLU A 1 200 ? 27.037 15.523 -24.026 1.00 92.12 200 GLU A CA 1
ATOM 1601 C C . GLU A 1 200 ? 26.215 15.453 -25.323 1.00 92.12 200 GLU A C 1
ATOM 1603 O O . GLU A 1 200 ? 26.763 15.658 -26.402 1.00 92.12 200 GLU A O 1
ATOM 1608 N N . THR A 1 201 ? 24.893 15.254 -25.232 1.00 91.94 201 THR A N 1
ATOM 1609 C CA . THR A 1 201 ? 23.986 15.267 -26.393 1.00 91.94 201 THR A CA 1
ATOM 1610 C C . THR A 1 201 ? 24.019 16.614 -27.107 1.00 91.94 201 THR A C 1
ATOM 1612 O O . THR A 1 201 ? 24.185 16.627 -28.319 1.00 91.94 201 THR A O 1
ATOM 1615 N N . LYS A 1 202 ? 23.960 17.744 -26.388 1.00 93.69 202 LYS A N 1
ATOM 1616 C CA . LYS A 1 202 ? 24.043 19.073 -27.015 1.00 93.69 202 LYS A CA 1
ATOM 1617 C C . LYS A 1 202 ? 25.383 19.309 -27.726 1.00 93.69 202 LYS A C 1
ATOM 1619 O O . LYS A 1 202 ? 25.396 19.869 -28.813 1.00 93.69 202 LYS A O 1
ATOM 1624 N N . SER A 1 203 ? 26.496 18.837 -27.162 1.00 93.88 203 SER A N 1
ATOM 1625 C CA . SER A 1 203 ? 27.810 18.915 -27.819 1.00 93.88 203 SER A CA 1
ATOM 1626 C C . SER A 1 203 ? 27.907 17.993 -29.048 1.00 93.88 203 SER A C 1
ATOM 1628 O O . SER A 1 203 ? 28.539 18.349 -30.044 1.00 93.88 203 SER A O 1
ATOM 1630 N N . ALA A 1 204 ? 27.233 16.838 -29.026 1.00 90.75 204 ALA A N 1
ATOM 1631 C CA . ALA A 1 204 ? 27.078 15.976 -30.197 1.00 90.75 204 ALA A CA 1
ATOM 1632 C C . ALA A 1 204 ? 26.173 16.608 -31.275 1.00 90.75 204 ALA A C 1
ATOM 1634 O O . ALA A 1 204 ? 26.467 16.494 -32.459 1.00 90.75 204 ALA A O 1
ATOM 1635 N N . GLU A 1 205 ? 25.105 17.314 -30.892 1.00 92.56 205 GLU A N 1
ATOM 1636 C CA . GLU A 1 205 ? 24.251 18.083 -31.811 1.00 92.56 205 GLU A CA 1
ATOM 1637 C C . GLU A 1 205 ? 25.016 19.254 -32.450 1.00 92.56 205 GLU A C 1
ATOM 1639 O O . GLU A 1 205 ? 24.906 19.469 -33.655 1.00 92.56 205 GLU A O 1
ATOM 1644 N N . GLU A 1 206 ? 25.835 19.971 -31.675 1.00 93.56 206 GLU A N 1
ATOM 1645 C CA . GLU A 1 206 ? 26.693 21.061 -32.160 1.00 93.56 206 GLU A CA 1
ATOM 1646 C C . GLU A 1 206 ? 27.743 20.551 -33.158 1.00 93.56 206 GLU A C 1
ATOM 1648 O O . GLU A 1 206 ? 27.829 21.068 -34.271 1.00 93.56 206 GLU A O 1
ATOM 1653 N N . THR A 1 207 ? 28.463 19.476 -32.829 1.00 93.69 207 THR A N 1
ATOM 1654 C CA . THR A 1 207 ? 29.452 18.875 -33.748 1.00 93.69 207 THR A CA 1
ATOM 1655 C C . THR A 1 207 ? 28.815 18.213 -34.977 1.00 93.69 207 THR A C 1
ATOM 1657 O O . THR A 1 207 ? 29.410 18.228 -36.055 1.00 93.69 207 THR A O 1
ATOM 1660 N N . LEU A 1 208 ? 27.585 17.690 -34.879 1.00 91.19 208 LEU A N 1
ATOM 1661 C CA . LEU A 1 208 ? 26.810 17.241 -36.044 1.00 91.19 208 LEU A CA 1
ATOM 1662 C C . LEU A 1 208 ? 26.355 18.409 -36.930 1.00 91.19 208 LEU A C 1
ATOM 1664 O O . LEU A 1 208 ? 26.332 18.257 -38.151 1.00 91.19 208 LEU A O 1
ATOM 1668 N N . ALA A 1 209 ? 26.018 19.565 -36.353 1.00 91.88 209 ALA A N 1
ATOM 1669 C CA . ALA A 1 209 ? 25.681 20.767 -37.114 1.00 91.88 209 ALA A CA 1
ATOM 1670 C C . ALA A 1 209 ? 26.911 21.334 -37.844 1.00 91.88 209 ALA A C 1
ATOM 1672 O O . ALA A 1 209 ? 26.825 21.630 -39.036 1.00 91.88 209 ALA A O 1
ATOM 1673 N N . GLU A 1 210 ? 28.067 21.403 -37.176 1.00 93.69 210 GLU A N 1
ATOM 1674 C CA . GLU A 1 210 ? 29.349 21.763 -37.799 1.00 93.69 210 GLU A CA 1
ATOM 1675 C C . GLU A 1 210 ? 29.684 20.808 -38.957 1.00 93.69 210 GLU A C 1
ATOM 1677 O O . GLU A 1 210 ? 29.879 21.251 -40.092 1.00 93.69 210 GLU A O 1
ATOM 1682 N N . ALA A 1 211 ? 29.633 19.491 -38.720 1.00 92.38 211 ALA A N 1
ATOM 1683 C CA . ALA A 1 211 ? 29.866 18.482 -39.754 1.00 92.38 211 ALA A CA 1
ATOM 1684 C C . ALA A 1 211 ? 28.874 18.583 -40.930 1.00 92.38 211 ALA A C 1
ATOM 1686 O O . ALA A 1 211 ? 29.271 18.388 -42.079 1.00 92.38 211 ALA A O 1
ATOM 1687 N N . ALA A 1 212 ? 27.605 18.922 -40.679 1.00 90.00 212 ALA A N 1
ATOM 1688 C CA . ALA A 1 212 ? 26.624 19.163 -41.736 1.00 90.00 212 ALA A CA 1
ATOM 1689 C C . ALA A 1 212 ? 26.980 20.400 -42.579 1.00 90.00 212 ALA A C 1
ATOM 1691 O O . ALA A 1 212 ? 26.941 20.320 -43.807 1.00 90.00 212 ALA A O 1
ATOM 1692 N N . THR A 1 213 ? 27.399 21.509 -41.954 1.00 93.12 213 THR A N 1
ATOM 1693 C CA . THR A 1 213 ? 27.854 22.696 -42.703 1.00 93.12 213 THR A CA 1
ATOM 1694 C C . THR A 1 213 ? 29.107 22.417 -43.536 1.00 93.12 213 THR A C 1
ATOM 1696 O O . THR A 1 213 ? 29.182 22.859 -44.681 1.00 93.12 213 THR A O 1
ATOM 1699 N N . GLU A 1 214 ? 30.044 21.599 -43.045 1.00 93.81 214 GLU A N 1
ATOM 1700 C CA . GLU A 1 214 ? 31.210 21.198 -43.842 1.00 93.81 214 GLU A CA 1
ATOM 1701 C C . GLU A 1 214 ? 30.854 20.216 -44.971 1.00 93.81 214 GLU A C 1
ATOM 1703 O O . GLU A 1 214 ? 31.431 20.292 -46.057 1.00 93.81 214 GLU A O 1
ATOM 1708 N N . MET A 1 215 ? 29.843 19.353 -44.803 1.00 90.56 215 MET A N 1
ATOM 1709 C CA . MET A 1 215 ? 29.304 18.571 -45.926 1.00 90.56 215 MET A CA 1
ATOM 1710 C C . MET A 1 215 ? 28.670 19.464 -47.005 1.00 90.56 215 MET A C 1
ATOM 1712 O O . MET A 1 215 ? 28.829 19.177 -48.196 1.00 90.56 215 MET A O 1
ATOM 1716 N N . GLU A 1 216 ? 27.997 20.557 -46.629 1.00 93.12 216 GLU A N 1
ATOM 1717 C CA . GLU A 1 216 ? 27.485 21.547 -47.587 1.00 93.12 216 GLU A CA 1
ATOM 1718 C C . GLU A 1 216 ? 28.618 22.314 -48.290 1.00 93.12 216 GLU A C 1
ATOM 1720 O O . GLU A 1 216 ? 28.574 22.461 -49.517 1.00 93.12 216 GLU A O 1
ATOM 1725 N N . ASN A 1 217 ? 29.672 22.710 -47.563 1.00 94.25 217 ASN A N 1
ATOM 1726 C CA . ASN A 1 217 ? 30.878 23.323 -48.134 1.00 94.25 217 ASN A CA 1
ATOM 1727 C C . ASN A 1 217 ? 31.545 22.390 -49.159 1.00 94.25 217 ASN A C 1
ATOM 1729 O O . ASN A 1 217 ? 31.735 22.773 -50.316 1.00 94.25 217 ASN A O 1
ATOM 1733 N N . ILE A 1 218 ? 31.811 21.133 -48.787 1.00 92.25 218 ILE A N 1
ATOM 1734 C CA . ILE A 1 218 ? 32.398 20.113 -49.672 1.00 92.25 218 ILE A CA 1
ATOM 1735 C C . ILE A 1 218 ? 31.501 19.861 -50.895 1.00 92.25 218 ILE A C 1
ATOM 1737 O O . ILE A 1 218 ? 31.998 19.693 -52.013 1.00 92.25 218 ILE A O 1
ATOM 1741 N N . TYR A 1 219 ? 30.174 19.864 -50.733 1.00 93.88 219 TYR A N 1
ATOM 1742 C CA . TYR A 1 219 ? 29.247 19.732 -51.859 1.00 93.88 219 TYR A CA 1
ATOM 1743 C C . TYR A 1 219 ? 29.300 20.947 -52.802 1.00 93.88 219 TYR A C 1
ATOM 1745 O O . TYR A 1 219 ? 29.297 20.778 -54.029 1.00 93.88 219 TYR A O 1
ATOM 1753 N N . PHE A 1 220 ? 29.399 22.164 -52.260 1.00 94.31 220 PHE A N 1
ATOM 1754 C CA . PHE A 1 220 ? 29.576 23.391 -53.035 1.00 94.31 220 PHE A CA 1
ATOM 1755 C C . PHE A 1 220 ? 30.911 23.400 -53.796 1.00 94.31 220 PHE A C 1
ATOM 1757 O O . PHE A 1 220 ? 30.918 23.645 -55.007 1.00 94.31 220 PHE A O 1
ATOM 1764 N N . GLU A 1 221 ? 32.021 23.051 -53.141 1.00 94.00 221 GLU A N 1
ATOM 1765 C CA . GLU A 1 221 ? 33.333 22.925 -53.783 1.00 94.00 221 GLU A CA 1
ATOM 1766 C C . GLU A 1 221 ? 33.325 21.864 -54.883 1.00 94.00 221 GLU A C 1
ATOM 1768 O O . GLU A 1 221 ? 33.731 22.144 -56.011 1.00 94.00 221 GLU A O 1
ATOM 1773 N N . LYS A 1 222 ? 32.778 20.672 -54.616 1.00 92.44 222 LYS A N 1
ATOM 1774 C CA . LYS A 1 222 ? 32.638 19.593 -55.607 1.00 92.44 222 LYS A CA 1
ATOM 1775 C C . LYS A 1 222 ? 31.812 20.032 -56.817 1.00 92.44 222 LYS A C 1
ATOM 1777 O O . LYS A 1 222 ? 32.172 19.724 -57.955 1.00 92.44 222 LYS A O 1
ATOM 1782 N N . LYS A 1 223 ? 30.731 20.788 -56.601 1.00 93.75 223 LYS A N 1
ATOM 1783 C CA . LYS A 1 223 ? 29.907 21.376 -57.670 1.00 93.75 223 LYS A CA 1
ATOM 1784 C C . LYS A 1 223 ? 30.692 22.413 -58.479 1.00 93.75 223 LYS A C 1
ATOM 1786 O O . LYS A 1 223 ? 30.628 22.391 -59.709 1.00 93.75 223 LYS A O 1
ATOM 1791 N N . GLN A 1 224 ? 31.472 23.271 -57.820 1.00 94.50 224 GLN A N 1
ATOM 1792 C CA . GLN A 1 224 ? 32.321 24.260 -58.483 1.00 94.50 224 GLN A CA 1
ATOM 1793 C C . GLN A 1 224 ? 33.468 23.597 -59.267 1.00 94.50 224 GLN A C 1
ATOM 1795 O O . GLN A 1 224 ? 33.733 23.978 -60.407 1.00 94.50 224 GLN A O 1
ATOM 1800 N N . LEU A 1 225 ? 34.108 22.565 -58.713 1.00 93.62 225 LEU A N 1
ATOM 1801 C CA . LEU A 1 225 ? 35.169 21.795 -59.363 1.00 93.62 225 LEU A CA 1
ATOM 1802 C C . LEU A 1 225 ? 34.639 21.049 -60.594 1.00 93.62 225 LEU A C 1
ATOM 1804 O O . LEU A 1 225 ? 35.253 21.119 -61.656 1.00 93.62 225 LEU A O 1
ATOM 1808 N N . LEU A 1 226 ? 33.458 20.427 -60.501 1.00 94.12 226 LEU A N 1
ATOM 1809 C CA . LEU A 1 226 ? 32.770 19.829 -61.651 1.00 94.12 226 LEU A CA 1
ATOM 1810 C C . LEU A 1 226 ? 32.417 20.867 -62.726 1.00 94.12 226 LEU A C 1
ATOM 1812 O O . LEU A 1 226 ? 32.483 20.552 -63.913 1.00 94.12 226 LEU A O 1
ATOM 1816 N N . GLN A 1 227 ? 32.068 22.101 -62.346 1.00 93.88 227 GLN A N 1
ATOM 1817 C CA . GLN A 1 227 ? 31.842 23.188 -63.301 1.00 93.88 227 GLN A CA 1
ATOM 1818 C C . GLN A 1 227 ? 33.148 23.625 -63.984 1.00 93.88 227 GLN A C 1
ATOM 1820 O O . GLN A 1 227 ? 33.173 23.704 -65.212 1.00 93.88 227 GLN A O 1
ATOM 1825 N N . ARG A 1 228 ? 34.239 23.826 -63.225 1.00 93.12 228 ARG A N 1
ATOM 1826 C CA . ARG A 1 228 ? 35.579 24.143 -63.761 1.00 93.12 228 ARG A CA 1
ATOM 1827 C C . ARG A 1 228 ? 36.095 23.037 -64.693 1.00 93.12 228 ARG A C 1
ATOM 1829 O O . ARG A 1 228 ? 36.632 23.330 -65.761 1.00 93.12 228 ARG A O 1
ATOM 1836 N N . TRP A 1 229 ? 35.892 21.771 -64.323 1.00 93.62 229 TRP A N 1
ATOM 1837 C CA . TRP A 1 229 ? 36.251 20.608 -65.138 1.00 93.62 229 TRP A CA 1
ATOM 1838 C C . TRP A 1 229 ? 35.436 20.552 -66.433 1.00 93.62 229 TRP A C 1
ATOM 1840 O O . TRP A 1 229 ? 36.024 20.431 -67.504 1.00 93.62 229 TRP A O 1
ATOM 1850 N N . LYS A 1 230 ? 34.110 20.748 -66.371 1.00 93.62 230 LYS A N 1
ATOM 1851 C CA . LYS A 1 230 ? 33.260 20.842 -67.570 1.00 93.62 230 LYS A CA 1
ATOM 1852 C C . LYS A 1 230 ? 33.675 21.992 -68.489 1.00 93.62 230 LYS A C 1
ATOM 1854 O O . LYS A 1 230 ? 33.784 21.772 -69.688 1.00 93.62 230 LYS A O 1
ATOM 1859 N N . SER A 1 231 ? 33.964 23.187 -67.963 1.00 92.94 231 SER A N 1
ATOM 1860 C CA . SER A 1 231 ? 34.446 24.298 -68.800 1.00 92.94 231 SER A CA 1
ATOM 1861 C C . SER A 1 231 ? 35.824 24.023 -69.407 1.00 92.94 231 SER A C 1
ATOM 1863 O O . SER A 1 231 ? 36.061 24.400 -70.551 1.00 92.94 231 SER A O 1
ATOM 1865 N N . SER A 1 232 ? 36.709 23.326 -68.685 1.00 91.88 232 SER A N 1
ATOM 1866 C CA . SER A 1 232 ? 37.998 22.875 -69.222 1.00 91.88 232 SER A CA 1
ATOM 1867 C C . SER A 1 232 ? 37.804 21.863 -70.356 1.00 91.88 232 SER A C 1
ATOM 1869 O O . SER A 1 232 ? 38.370 22.037 -71.429 1.00 91.88 232 SER A O 1
ATOM 1871 N N . LEU A 1 233 ? 36.923 20.873 -70.174 1.00 92.38 233 LEU A N 1
ATOM 1872 C CA . LEU A 1 233 ? 36.583 19.873 -71.189 1.00 92.38 233 LEU A CA 1
ATOM 1873 C C . LEU A 1 233 ? 35.978 20.512 -72.451 1.00 92.38 233 LEU A C 1
ATOM 1875 O O . LEU A 1 233 ? 36.396 20.181 -73.556 1.00 92.38 233 LEU A O 1
ATOM 1879 N N . THR A 1 234 ? 35.068 21.482 -72.310 1.00 93.12 234 THR A N 1
ATOM 1880 C CA . THR A 1 234 ? 34.543 22.262 -73.447 1.00 93.12 234 THR A CA 1
ATOM 1881 C C . THR A 1 234 ? 35.645 23.076 -74.137 1.00 93.12 234 THR A C 1
ATOM 1883 O O . THR A 1 234 ? 35.690 23.145 -75.363 1.00 93.12 234 THR A O 1
ATOM 1886 N N . ALA A 1 235 ? 36.576 23.658 -73.376 1.00 92.44 235 ALA A N 1
ATOM 1887 C CA . ALA A 1 235 ? 37.716 24.391 -73.927 1.00 92.44 235 ALA A CA 1
ATOM 1888 C C . ALA A 1 235 ? 38.789 23.478 -74.558 1.00 92.44 235 ALA A C 1
ATOM 1890 O O . ALA A 1 235 ? 39.584 23.956 -75.366 1.00 92.44 235 ALA A O 1
ATOM 1891 N N . ILE A 1 236 ? 38.838 22.191 -74.207 1.00 88.50 236 ILE A N 1
ATOM 1892 C CA . ILE A 1 236 ? 39.628 21.172 -74.912 1.00 88.50 236 ILE A CA 1
ATOM 1893 C C . ILE A 1 236 ? 38.911 20.810 -76.216 1.00 88.50 236 ILE A C 1
ATOM 1895 O O . ILE A 1 236 ? 39.490 20.999 -77.277 1.00 88.50 236 ILE A O 1
ATOM 1899 N N . ALA A 1 237 ? 37.618 20.473 -76.171 1.00 90.69 237 ALA A N 1
ATOM 1900 C CA . ALA A 1 237 ? 36.834 20.148 -77.365 1.00 90.69 237 ALA A CA 1
ATOM 1901 C C . ALA A 1 237 ? 36.845 21.266 -78.431 1.00 90.69 237 ALA A C 1
ATOM 1903 O O . ALA A 1 237 ? 36.938 20.980 -79.622 1.00 90.69 237 ALA A O 1
ATOM 1904 N N . HIS A 1 238 ? 36.815 22.544 -78.032 1.00 90.00 238 HIS A N 1
ATOM 1905 C CA . HIS A 1 238 ? 36.982 23.663 -78.969 1.00 90.00 238 HIS A CA 1
ATOM 1906 C C . HIS A 1 238 ? 38.411 23.805 -79.520 1.00 90.00 238 HIS A C 1
ATOM 1908 O O . HIS A 1 238 ? 38.573 24.225 -80.666 1.00 90.00 238 HIS A O 1
ATOM 1914 N N . ARG A 1 239 ? 39.451 23.442 -78.755 1.00 91.50 239 ARG A N 1
ATOM 1915 C CA . ARG A 1 239 ? 40.828 23.367 -79.276 1.00 91.50 239 ARG A CA 1
ATOM 1916 C C . ARG A 1 239 ? 40.987 22.207 -80.251 1.00 91.50 239 ARG A C 1
ATOM 1918 O O . ARG A 1 239 ? 41.600 22.411 -81.289 1.00 91.50 239 ARG A O 1
ATOM 1925 N N . ASP A 1 240 ? 40.388 21.054 -79.972 1.00 91.38 240 ASP A N 1
ATOM 1926 C CA . ASP A 1 240 ? 40.402 19.893 -80.868 1.00 91.38 240 ASP A CA 1
ATOM 1927 C C . ASP A 1 240 ? 39.645 20.189 -82.172 1.00 91.38 240 ASP A C 1
ATOM 1929 O O . ASP A 1 240 ? 40.122 19.857 -83.253 1.00 91.38 240 ASP A O 1
ATOM 1933 N N . GLN A 1 241 ? 38.513 20.901 -82.102 1.00 91.94 241 GLN A N 1
ATOM 1934 C CA . GLN A 1 241 ? 37.803 21.416 -83.281 1.00 91.94 241 GLN A CA 1
ATOM 1935 C C . GLN A 1 241 ? 38.663 22.393 -84.098 1.00 91.94 241 GLN A C 1
ATOM 1937 O O . GLN A 1 241 ? 38.729 22.273 -85.321 1.00 91.94 241 GLN A O 1
ATOM 1942 N N . ALA A 1 242 ? 39.346 23.337 -83.442 1.00 90.31 242 ALA A N 1
ATOM 1943 C CA . ALA A 1 242 ? 40.237 24.283 -84.114 1.00 90.31 242 ALA A CA 1
ATOM 1944 C C . ALA A 1 242 ? 41.464 23.589 -84.735 1.00 90.31 242 ALA A C 1
ATOM 1946 O O . ALA A 1 242 ? 41.846 23.908 -85.858 1.00 90.31 242 ALA A O 1
ATOM 1947 N N . LEU A 1 243 ? 42.044 22.609 -84.038 1.00 90.44 243 LEU A N 1
ATOM 1948 C CA . LEU A 1 243 ? 43.158 21.785 -84.508 1.00 90.44 243 LEU A CA 1
ATOM 1949 C C . LEU A 1 243 ? 42.740 20.886 -85.677 1.00 90.44 243 LEU A C 1
ATOM 1951 O O . LEU A 1 243 ? 43.494 20.738 -86.632 1.00 90.44 243 LEU A O 1
ATOM 1955 N N . HIS A 1 244 ? 41.527 20.334 -85.655 1.00 92.12 244 HIS A N 1
ATOM 1956 C CA . HIS A 1 244 ? 41.000 19.581 -86.787 1.00 92.12 244 HIS A CA 1
ATOM 1957 C C . HIS A 1 244 ? 40.754 20.486 -88.004 1.00 92.12 244 HIS A C 1
ATOM 1959 O O . HIS A 1 244 ? 41.071 20.099 -89.126 1.00 92.12 244 HIS A O 1
ATOM 1965 N N . ALA A 1 245 ? 40.265 21.715 -87.800 1.00 91.50 245 ALA A N 1
ATOM 1966 C CA . ALA A 1 245 ? 40.117 22.693 -88.875 1.00 91.50 245 ALA A CA 1
ATOM 1967 C C . ALA A 1 245 ? 41.474 23.097 -89.487 1.00 91.50 245 ALA A C 1
ATOM 1969 O O . ALA A 1 245 ? 41.609 23.104 -90.710 1.00 91.50 245 ALA A O 1
ATOM 1970 N N . THR A 1 246 ? 42.508 23.360 -88.677 1.00 89.06 246 THR A N 1
ATOM 1971 C CA . THR A 1 246 ? 43.851 23.662 -89.209 1.00 89.06 246 THR A CA 1
ATOM 1972 C C . THR A 1 246 ? 44.519 22.447 -89.853 1.00 89.06 246 THR A C 1
ATOM 1974 O O . THR A 1 246 ? 45.236 22.615 -90.837 1.00 89.06 246 THR A O 1
ATOM 1977 N N . GLN A 1 247 ? 44.245 21.224 -89.384 1.00 90.88 247 GLN A N 1
ATOM 1978 C CA . GLN A 1 247 ? 44.643 19.994 -90.077 1.00 90.88 247 GLN A CA 1
ATOM 1979 C C . GLN A 1 247 ? 43.957 19.850 -91.442 1.00 90.88 247 GLN A C 1
ATOM 1981 O O . GLN A 1 247 ? 44.639 19.519 -92.408 1.00 90.88 247 GLN A O 1
ATOM 1986 N N . GLN A 1 248 ? 42.652 20.135 -91.551 1.00 91.81 248 GLN A N 1
ATOM 1987 C CA . GLN A 1 248 ? 41.937 20.103 -92.833 1.00 91.81 248 GLN A CA 1
ATOM 1988 C C . GLN A 1 248 ? 42.511 21.123 -93.829 1.00 91.81 248 GLN A C 1
ATOM 1990 O O . GLN A 1 248 ? 42.795 20.765 -94.974 1.00 91.81 248 GLN A O 1
ATOM 1995 N N . GLU A 1 249 ? 42.747 22.367 -93.401 1.00 89.12 249 GLU A N 1
ATOM 1996 C CA . GLU A 1 249 ? 43.412 23.371 -94.245 1.00 89.12 249 GLU A CA 1
ATOM 1997 C C . GLU A 1 249 ? 44.840 22.946 -94.621 1.00 89.12 249 GLU A C 1
ATOM 1999 O O . GLU A 1 249 ? 45.232 23.073 -95.778 1.00 89.12 249 GLU A O 1
ATOM 2004 N N . HIS A 1 250 ? 45.604 22.351 -93.697 1.00 85.19 250 HIS A N 1
ATOM 2005 C CA . HIS A 1 250 ? 46.925 21.810 -94.017 1.00 85.19 250 HIS A CA 1
ATOM 2006 C C . HIS A 1 250 ? 46.857 20.689 -95.069 1.00 85.19 250 HIS A C 1
ATOM 2008 O O . HIS A 1 250 ? 47.660 20.694 -96.001 1.00 85.19 250 HIS A O 1
ATOM 2014 N N . THR A 1 251 ? 45.884 19.772 -94.989 1.00 90.12 251 THR A N 1
ATOM 2015 C CA . THR A 1 251 ? 45.708 18.735 -96.021 1.00 90.12 251 THR A CA 1
ATOM 2016 C C . THR A 1 251 ? 45.352 19.321 -97.386 1.00 90.12 251 THR A C 1
ATOM 2018 O O . THR A 1 251 ? 45.962 18.911 -98.369 1.00 90.12 251 THR A O 1
ATOM 2021 N N . LYS A 1 252 ? 44.486 20.346 -97.459 1.00 90.81 252 LYS A N 1
ATOM 2022 C CA . LYS A 1 252 ? 44.202 21.062 -98.720 1.00 90.81 252 LYS A CA 1
ATOM 2023 C C . LYS A 1 252 ? 45.460 21.706 -99.297 1.00 90.81 252 LYS A C 1
ATOM 2025 O O . LYS A 1 252 ? 45.755 21.524 -100.470 1.00 90.81 252 LYS A O 1
ATOM 2030 N N . MET A 1 253 ? 46.244 22.399 -98.469 1.00 85.31 253 MET A N 1
ATOM 2031 C CA . MET A 1 253 ? 47.504 23.026 -98.893 1.00 85.31 253 MET A CA 1
ATOM 2032 C C . MET A 1 253 ? 48.521 21.986 -99.397 1.00 85.31 253 MET A C 1
ATOM 2034 O O . MET A 1 253 ? 49.262 22.250 -100.343 1.00 85.31 253 MET A O 1
ATOM 2038 N N . VAL A 1 254 ? 48.546 20.780 -98.816 1.00 90.12 254 VAL A N 1
ATOM 2039 C CA . VAL A 1 254 ? 49.365 19.659 -99.309 1.00 90.12 254 VAL A CA 1
ATOM 2040 C C . VAL A 1 254 ? 48.832 19.107 -100.638 1.00 90.12 254 VAL A C 1
ATOM 2042 O O . VAL A 1 254 ? 49.633 18.833 -101.530 1.00 90.12 254 VAL A O 1
ATOM 2045 N N . GLU A 1 255 ? 47.516 18.980 -100.815 1.00 87.56 255 GLU A N 1
ATOM 2046 C CA . GLU A 1 255 ? 46.892 18.577 -102.087 1.00 87.56 255 GLU A CA 1
ATOM 2047 C C . GLU A 1 255 ? 47.137 19.612 -103.201 1.00 87.56 255 GLU A C 1
ATOM 2049 O O . GLU A 1 255 ? 47.509 19.240 -104.315 1.00 87.56 255 GLU A O 1
ATOM 2054 N N . GLU A 1 256 ? 47.033 20.909 -102.898 1.00 89.25 256 GLU A N 1
ATOM 2055 C CA . GLU A 1 256 ? 47.373 22.008 -103.810 1.00 89.25 256 GLU A CA 1
ATOM 2056 C C . GLU A 1 256 ? 48.860 21.985 -104.194 1.00 89.25 256 GLU A C 1
ATOM 2058 O O . GLU A 1 256 ? 49.194 22.060 -105.379 1.00 89.25 256 GLU A O 1
ATOM 2063 N N . LEU A 1 257 ? 49.769 21.794 -103.229 1.00 86.31 257 LEU A N 1
ATOM 2064 C CA . LEU A 1 257 ? 51.202 21.630 -103.502 1.00 86.31 257 LEU A CA 1
ATOM 2065 C C . LEU A 1 257 ? 51.490 20.386 -104.357 1.00 86.31 257 LEU A C 1
ATOM 2067 O O . LEU A 1 257 ? 52.322 20.451 -105.266 1.00 86.31 257 LEU A O 1
ATOM 2071 N N . GLN A 1 258 ? 50.789 19.270 -104.131 1.00 88.25 258 GLN A N 1
ATOM 2072 C CA . GLN A 1 258 ? 50.899 18.079 -104.978 1.00 88.25 258 GLN A CA 1
ATOM 2073 C C . GLN A 1 258 ? 50.390 18.353 -106.399 1.00 88.25 258 GLN A C 1
ATOM 2075 O O . GLN A 1 258 ? 51.097 18.036 -107.359 1.00 88.25 258 GLN A O 1
ATOM 2080 N N . ALA A 1 259 ? 49.238 19.008 -106.556 1.00 88.69 259 ALA A N 1
ATOM 2081 C CA . ALA A 1 259 ? 48.693 19.400 -107.854 1.00 88.69 259 ALA A CA 1
ATOM 2082 C C . ALA A 1 259 ? 49.646 20.340 -108.615 1.00 88.69 259 ALA A C 1
ATOM 2084 O O . ALA A 1 259 ? 49.940 20.102 -109.789 1.00 88.69 259 ALA A O 1
ATOM 2085 N N . MET A 1 260 ? 50.211 21.346 -107.940 1.00 87.00 260 MET A N 1
ATOM 2086 C CA . MET A 1 260 ? 51.228 22.241 -108.502 1.00 87.00 260 MET A CA 1
ATOM 2087 C C . MET A 1 260 ? 52.519 21.492 -108.865 1.00 87.00 260 MET A C 1
ATOM 2089 O O . MET A 1 260 ? 53.090 21.739 -109.927 1.00 87.00 260 MET A O 1
ATOM 2093 N N . SER A 1 261 ? 52.954 20.516 -108.059 1.00 88.44 261 SER A N 1
ATOM 2094 C CA . SER A 1 261 ? 54.098 19.658 -108.403 1.00 88.44 261 SER A CA 1
ATOM 2095 C C . SER A 1 261 ? 53.827 18.807 -109.654 1.00 88.44 261 SER A C 1
ATOM 2097 O O . SER A 1 261 ? 54.709 18.655 -110.502 1.00 88.44 261 SER A O 1
ATOM 2099 N N . GLY A 1 262 ? 52.586 18.336 -109.828 1.00 87.25 262 GLY A N 1
ATOM 2100 C CA . GLY A 1 262 ? 52.115 17.637 -111.022 1.00 87.25 262 GLY A CA 1
ATOM 2101 C C . GLY A 1 262 ? 52.093 18.538 -112.258 1.00 87.25 262 GLY A C 1
ATOM 2102 O O . GLY A 1 262 ? 52.561 18.129 -113.322 1.00 87.25 262 GLY A O 1
ATOM 2103 N N . GLN A 1 263 ? 51.644 19.790 -112.119 1.00 87.56 263 GLN A N 1
ATOM 2104 C CA . GLN A 1 263 ? 51.745 20.796 -113.182 1.00 87.56 263 GLN A CA 1
ATOM 2105 C C . GLN A 1 263 ? 53.211 21.040 -113.569 1.00 87.56 263 GLN A C 1
ATOM 2107 O O . GLN A 1 263 ? 53.550 20.943 -114.746 1.00 87.56 263 GLN A O 1
ATOM 2112 N N . VAL A 1 264 ? 54.109 21.254 -112.600 1.00 84.88 264 VAL A N 1
ATOM 2113 C CA . VAL A 1 264 ? 55.556 21.420 -112.845 1.00 84.88 264 VAL A CA 1
ATOM 2114 C C . VAL A 1 264 ? 56.171 20.184 -113.515 1.00 84.88 264 VAL A C 1
ATOM 2116 O O . VAL A 1 264 ? 56.991 20.327 -114.423 1.00 84.88 264 VAL A O 1
ATOM 2119 N N . ALA A 1 265 ? 55.770 18.969 -113.134 1.00 86.50 265 ALA A N 1
ATOM 2120 C CA . ALA A 1 265 ? 56.216 17.738 -113.788 1.00 86.50 265 ALA A CA 1
ATOM 2121 C C . ALA A 1 265 ? 55.716 17.635 -115.243 1.00 86.50 265 ALA A C 1
ATOM 2123 O O . ALA A 1 265 ? 56.467 17.209 -116.123 1.00 86.50 265 ALA A O 1
ATOM 2124 N N . ASN A 1 266 ? 54.485 18.070 -115.519 1.00 87.75 266 ASN A N 1
ATOM 2125 C CA . ASN A 1 266 ? 53.928 18.119 -116.871 1.00 87.75 266 ASN A CA 1
ATOM 2126 C C . ASN A 1 266 ? 54.600 19.203 -117.731 1.00 87.75 266 ASN A C 1
ATOM 2128 O O . ASN A 1 266 ? 54.965 18.920 -118.871 1.00 87.75 266 ASN A O 1
ATOM 2132 N N . PHE A 1 267 ? 54.872 20.392 -117.183 1.00 86.69 267 PHE A N 1
ATOM 2133 C CA . PHE A 1 267 ? 55.661 21.424 -117.865 1.00 86.69 267 PHE A CA 1
ATOM 2134 C C . PHE A 1 267 ? 57.091 20.946 -118.159 1.00 86.69 267 PHE A C 1
ATOM 2136 O O . PHE A 1 267 ? 57.572 21.139 -119.272 1.00 86.69 267 PHE A O 1
ATOM 2143 N N . LYS A 1 268 ? 57.752 20.238 -117.230 1.00 88.06 268 LYS A N 1
ATOM 2144 C CA . LYS A 1 268 ? 59.064 19.610 -117.489 1.00 88.06 268 LYS A CA 1
ATOM 2145 C C . LYS A 1 268 ? 59.005 18.587 -118.630 1.00 88.06 268 LYS A C 1
ATOM 2147 O O . LYS A 1 268 ? 59.875 18.612 -119.496 1.00 88.06 268 LYS A O 1
ATOM 2152 N N . LYS A 1 269 ? 57.976 17.732 -118.684 1.00 87.44 269 LYS A N 1
ATOM 2153 C CA . LYS A 1 269 ? 57.766 16.798 -119.811 1.00 87.44 269 LYS A CA 1
ATOM 2154 C C . LYS A 1 269 ? 57.545 17.530 -121.139 1.00 87.44 269 LYS A C 1
ATOM 2156 O O . LYS A 1 269 ? 58.108 17.116 -122.146 1.00 87.44 269 LYS A O 1
ATOM 2161 N N . ALA A 1 270 ? 56.771 18.618 -121.140 1.00 85.50 270 ALA A N 1
ATOM 2162 C CA . ALA A 1 270 ? 56.555 19.441 -122.329 1.00 85.50 270 ALA A CA 1
ATOM 2163 C C . ALA A 1 270 ? 57.858 20.102 -122.813 1.00 85.50 270 ALA A C 1
ATOM 2165 O O . ALA A 1 270 ? 58.165 20.036 -123.998 1.00 85.50 270 ALA A O 1
ATOM 2166 N N . ILE A 1 271 ? 58.672 20.649 -121.902 1.00 82.06 271 ILE A N 1
ATOM 2167 C CA . ILE A 1 271 ? 59.989 21.222 -122.225 1.00 82.06 271 ILE A CA 1
ATOM 2168 C C . ILE A 1 271 ? 60.906 20.169 -122.863 1.00 82.06 271 ILE A C 1
ATOM 2170 O O . ILE A 1 271 ? 61.496 20.445 -123.903 1.00 82.06 271 ILE A O 1
ATOM 2174 N N . VAL A 1 272 ? 60.977 18.953 -122.308 1.00 88.31 272 VAL A N 1
ATOM 2175 C CA . VAL A 1 272 ? 61.773 17.854 -122.892 1.00 88.31 272 VAL A CA 1
ATOM 2176 C C . VAL A 1 272 ? 61.245 17.438 -124.274 1.00 88.31 272 VAL A C 1
ATOM 2178 O O . VAL A 1 272 ? 62.033 17.148 -125.172 1.00 88.31 272 VAL A O 1
ATOM 2181 N N . ALA A 1 273 ? 59.926 17.459 -124.492 1.00 86.62 273 ALA A N 1
ATOM 2182 C CA . ALA A 1 273 ? 59.339 17.178 -125.803 1.00 86.62 273 ALA A CA 1
ATOM 2183 C C . ALA A 1 273 ? 59.672 18.262 -126.850 1.00 86.62 273 ALA A C 1
ATOM 2185 O O . ALA A 1 273 ? 59.992 17.926 -127.991 1.00 86.62 27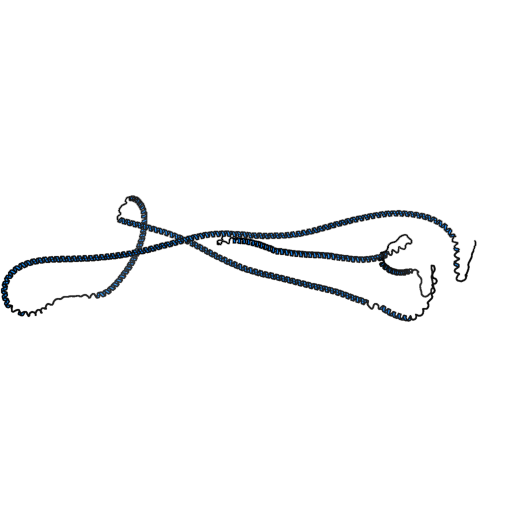3 ALA A O 1
ATOM 2186 N N . GLU A 1 274 ? 59.653 19.549 -126.482 1.00 83.50 274 GLU A N 1
ATOM 2187 C CA . GLU A 1 274 ? 60.092 20.634 -127.374 1.00 83.50 274 GLU A CA 1
ATOM 2188 C C . GLU A 1 274 ? 61.613 20.626 -127.604 1.00 83.50 274 GLU A C 1
ATOM 2190 O O . GLU A 1 274 ? 62.062 20.895 -128.718 1.00 83.50 274 GLU A O 1
ATOM 2195 N N . GLN A 1 275 ? 62.415 20.239 -126.605 1.00 84.00 275 GLN A N 1
ATOM 2196 C CA . GLN A 1 275 ? 63.856 20.012 -126.773 1.00 84.00 275 GLN A CA 1
ATOM 2197 C C . GLN A 1 275 ? 64.126 18.904 -127.802 1.00 84.00 275 GLN A C 1
ATOM 2199 O O . GLN A 1 275 ? 64.846 19.150 -128.766 1.00 84.00 275 GLN A O 1
ATOM 2204 N N . GLY A 1 276 ? 63.470 17.743 -127.687 1.00 85.00 276 GLY A N 1
ATOM 2205 C CA . GLY A 1 276 ? 63.604 16.651 -128.660 1.00 85.00 276 GLY A CA 1
ATOM 2206 C C . GLY A 1 276 ? 63.137 17.021 -130.077 1.00 85.00 276 GLY A C 1
ATOM 2207 O O . GLY A 1 276 ? 63.747 16.607 -131.065 1.00 85.00 276 GLY A O 1
ATOM 2208 N N . LYS A 1 277 ? 62.103 17.866 -130.214 1.00 87.38 277 LYS A N 1
ATOM 2209 C CA . LYS A 1 277 ? 61.726 18.453 -131.516 1.00 87.38 277 LYS A CA 1
ATOM 2210 C C . LYS A 1 277 ? 62.822 19.365 -132.069 1.00 87.38 277 LYS A C 1
ATOM 2212 O O . LYS A 1 277 ? 63.108 19.304 -133.262 1.00 87.38 277 LYS A O 1
ATOM 2217 N N . ASN A 1 278 ? 63.438 20.197 -131.230 1.00 84.88 278 ASN A N 1
ATOM 2218 C CA . ASN A 1 278 ? 64.509 21.103 -131.641 1.00 84.88 278 ASN A CA 1
ATOM 2219 C C . ASN A 1 278 ? 65.795 20.348 -132.026 1.00 84.88 278 ASN A C 1
ATOM 2221 O O . ASN A 1 278 ? 66.444 20.698 -133.010 1.00 84.88 278 ASN A O 1
ATOM 2225 N N . GLU A 1 279 ? 66.126 19.265 -131.320 1.00 87.88 279 GLU A N 1
ATOM 2226 C CA . GLU A 1 279 ? 67.202 18.342 -131.697 1.00 87.88 279 GLU A CA 1
ATOM 2227 C C . GLU A 1 279 ? 66.920 17.696 -133.059 1.00 87.88 279 GLU A C 1
ATOM 2229 O O . GLU A 1 279 ? 67.762 17.754 -133.954 1.00 87.88 279 GLU A O 1
ATOM 2234 N N . ASN A 1 280 ? 65.710 17.169 -133.275 1.00 88.50 280 ASN A N 1
ATOM 2235 C CA . ASN A 1 280 ? 65.317 16.591 -134.562 1.00 88.50 280 ASN A CA 1
ATOM 2236 C C . ASN A 1 280 ? 65.346 17.623 -135.708 1.00 88.50 280 ASN A C 1
ATOM 2238 O O . ASN A 1 280 ? 65.871 17.337 -136.782 1.00 88.50 280 ASN A O 1
ATOM 2242 N N . ASN A 1 281 ? 64.866 18.849 -135.476 1.00 86.56 281 ASN A N 1
ATOM 2243 C CA . ASN A 1 281 ? 64.976 19.948 -136.441 1.00 86.56 281 ASN A CA 1
ATOM 2244 C C . ASN A 1 281 ? 66.443 20.297 -136.743 1.00 86.56 281 ASN A C 1
ATOM 2246 O O . ASN A 1 281 ? 66.783 20.562 -137.894 1.00 86.56 281 ASN A O 1
ATOM 2250 N N . THR A 1 282 ? 67.325 20.239 -135.741 1.00 87.00 282 THR A N 1
ATOM 2251 C CA . THR A 1 282 ? 68.774 20.452 -135.900 1.00 87.00 282 THR A CA 1
ATOM 2252 C C . THR A 1 282 ? 69.419 19.335 -136.730 1.00 87.00 282 THR A C 1
ATOM 2254 O O . THR A 1 282 ? 70.235 19.609 -137.608 1.00 87.00 282 THR A O 1
ATOM 2257 N N . VAL A 1 283 ? 69.019 18.075 -136.523 1.00 88.19 283 VAL A N 1
ATOM 2258 C CA . VAL A 1 283 ? 69.452 16.924 -137.340 1.00 88.19 283 VAL A CA 1
ATOM 2259 C C . VAL A 1 283 ? 68.978 17.064 -138.791 1.00 88.19 283 VAL A C 1
ATOM 2261 O O . VAL A 1 283 ? 69.769 16.857 -139.712 1.00 88.19 283 VAL A O 1
ATOM 2264 N N . ILE A 1 284 ? 67.725 17.476 -139.010 1.00 85.50 284 ILE A N 1
ATOM 2265 C CA . ILE A 1 284 ? 67.180 17.756 -140.348 1.00 85.50 284 ILE A CA 1
ATOM 2266 C C . ILE A 1 284 ? 67.957 18.897 -141.020 1.00 85.50 284 ILE A C 1
ATOM 2268 O O . ILE A 1 284 ? 68.373 18.752 -142.168 1.00 85.50 284 ILE A O 1
ATOM 2272 N N . LEU A 1 285 ? 68.220 19.996 -140.309 1.00 86.31 285 LEU A N 1
ATOM 2273 C CA . LEU A 1 285 ? 68.974 21.145 -140.820 1.00 86.31 285 LEU A CA 1
ATOM 2274 C C . LEU A 1 285 ? 70.419 20.763 -141.188 1.00 86.31 285 LEU A C 1
ATOM 2276 O O . LEU A 1 285 ? 70.900 21.137 -142.255 1.00 86.31 285 LEU A O 1
ATOM 2280 N N . ASN A 1 286 ? 71.085 19.938 -140.376 1.00 87.75 286 ASN A N 1
ATOM 2281 C CA . ASN A 1 286 ? 72.410 19.396 -140.695 1.00 87.75 286 ASN A CA 1
ATOM 2282 C C . ASN A 1 286 ? 72.392 18.464 -141.922 1.00 87.75 286 ASN A C 1
ATOM 2284 O O . ASN A 1 286 ? 73.324 18.497 -142.732 1.00 87.75 286 ASN A O 1
ATOM 2288 N N . LYS A 1 287 ? 71.328 17.668 -142.107 1.00 88.00 287 LYS A N 1
ATOM 2289 C CA . LYS A 1 287 ? 71.142 16.842 -143.311 1.00 88.00 287 LYS A CA 1
ATOM 2290 C C . LYS A 1 287 ? 70.941 17.709 -144.557 1.00 88.00 287 LYS A C 1
ATOM 2292 O O . LYS A 1 287 ? 71.631 17.493 -145.548 1.00 88.00 287 LYS A O 1
ATOM 2297 N N . VAL A 1 288 ? 70.083 18.728 -144.486 1.00 84.94 288 VAL A N 1
ATOM 2298 C CA . VAL A 1 288 ? 69.851 19.682 -145.587 1.00 84.94 288 VAL A CA 1
ATOM 2299 C C . VAL A 1 288 ? 71.135 20.442 -145.937 1.00 84.94 288 VAL A C 1
ATOM 2301 O O . VAL A 1 288 ? 71.483 20.524 -147.110 1.00 84.94 288 VAL A O 1
ATOM 2304 N N . ASN A 1 289 ? 71.911 20.902 -144.951 1.00 86.06 289 ASN A N 1
ATOM 2305 C CA . ASN A 1 289 ? 73.220 21.522 -145.196 1.00 86.06 289 ASN A CA 1
ATOM 2306 C C . ASN A 1 289 ? 74.213 20.559 -145.875 1.00 86.06 289 ASN A C 1
ATOM 2308 O O . ASN A 1 289 ? 74.986 20.974 -146.737 1.00 86.06 289 ASN A O 1
ATOM 2312 N N . SER A 1 290 ? 74.175 19.268 -145.532 1.00 86.56 290 SER A N 1
ATOM 2313 C CA . SER A 1 290 ? 75.006 18.239 -146.177 1.00 86.56 290 SER A CA 1
ATOM 2314 C C . SER A 1 290 ? 74.590 17.988 -147.634 1.00 86.56 290 SER A C 1
ATOM 2316 O O . SER A 1 290 ? 75.447 17.790 -148.497 1.00 86.56 290 SER A O 1
ATOM 2318 N N . GLU A 1 291 ? 73.287 18.032 -147.924 1.00 83.44 291 GLU A N 1
ATOM 2319 C CA . GLU A 1 291 ? 72.729 17.938 -149.279 1.00 83.44 291 GLU A CA 1
ATOM 2320 C C . GLU A 1 291 ? 73.062 19.189 -150.114 1.00 83.44 291 GLU A C 1
ATOM 2322 O O . GLU A 1 291 ? 73.490 19.053 -151.261 1.00 83.44 291 GLU A O 1
ATOM 2327 N N . ILE A 1 292 ? 72.998 20.392 -149.528 1.00 83.19 292 ILE A N 1
ATOM 2328 C CA . ILE A 1 292 ? 73.451 21.646 -150.157 1.00 83.19 292 ILE A CA 1
ATOM 2329 C C . ILE A 1 292 ? 74.938 21.555 -150.526 1.00 83.19 292 ILE A C 1
ATOM 2331 O O . ILE A 1 292 ? 75.278 21.701 -151.698 1.00 83.19 292 ILE A O 1
ATOM 2335 N N . GLN A 1 293 ? 75.815 21.188 -149.584 1.00 85.56 293 GLN A N 1
ATOM 2336 C CA . GLN A 1 293 ? 77.251 21.021 -149.857 1.00 85.56 293 GLN A CA 1
ATOM 2337 C C . GLN A 1 293 ? 77.557 19.936 -150.901 1.00 85.56 293 GLN A C 1
ATOM 2339 O O . GLN A 1 293 ? 78.640 19.928 -151.493 1.00 85.56 293 GLN A O 1
ATOM 2344 N N . TYR A 1 294 ? 76.669 18.961 -151.102 1.00 84.88 294 TYR A N 1
ATOM 2345 C CA . TYR A 1 294 ? 76.797 17.979 -152.180 1.00 84.88 294 TYR A CA 1
ATOM 2346 C C . TYR A 1 294 ? 76.412 18.590 -153.538 1.00 84.88 294 TYR A C 1
ATOM 2348 O O . TYR A 1 294 ? 77.153 18.433 -154.511 1.00 84.88 294 TYR A O 1
ATOM 2356 N N . LEU A 1 295 ? 75.307 19.340 -153.591 1.00 82.81 295 LEU A N 1
ATOM 2357 C CA . LEU A 1 295 ? 74.840 20.038 -154.792 1.00 82.81 295 LEU A CA 1
ATOM 2358 C C . LEU A 1 295 ? 75.817 21.131 -155.250 1.00 82.81 295 LEU A C 1
ATOM 2360 O O . LEU A 1 295 ? 76.116 21.200 -156.439 1.00 82.81 295 LEU A O 1
ATOM 2364 N N . GLU A 1 296 ? 76.387 21.916 -154.333 1.00 83.88 296 GLU A N 1
ATOM 2365 C CA . GLU A 1 296 ? 77.423 22.921 -154.627 1.00 83.88 296 GLU A CA 1
ATOM 2366 C C . GLU A 1 296 ? 78.642 22.285 -155.316 1.00 83.88 296 GLU A C 1
ATOM 2368 O O . GLU A 1 296 ? 79.052 22.716 -156.395 1.00 83.88 296 GLU A O 1
ATOM 2373 N N . ARG A 1 297 ? 79.157 21.171 -154.774 1.00 84.81 297 ARG A N 1
ATOM 2374 C CA . ARG A 1 297 ? 80.246 20.396 -155.402 1.00 84.81 297 ARG A CA 1
ATOM 2375 C C . ARG A 1 297 ? 79.853 19.783 -156.753 1.00 84.81 297 ARG A C 1
ATOM 2377 O O . ARG A 1 297 ? 80.721 19.581 -157.602 1.00 84.81 297 ARG A O 1
ATOM 2384 N N . GLY A 1 298 ? 78.570 19.491 -156.973 1.00 83.25 298 GLY A N 1
ATOM 2385 C CA . GLY A 1 298 ? 78.035 19.091 -158.278 1.00 83.25 298 GLY A CA 1
ATOM 2386 C C . GLY A 1 298 ? 78.015 20.241 -159.292 1.00 83.25 298 GLY A C 1
ATOM 2387 O O . GLY A 1 298 ? 78.393 20.054 -160.449 1.00 83.25 298 GLY A O 1
ATOM 2388 N N . ILE A 1 299 ? 77.638 21.444 -158.853 1.00 80.31 299 ILE A N 1
ATOM 2389 C CA . ILE A 1 299 ? 77.647 22.668 -159.666 1.00 80.31 299 ILE A CA 1
ATOM 2390 C C . ILE A 1 299 ? 79.080 23.031 -160.075 1.00 80.31 299 ILE A C 1
ATOM 2392 O O . ILE A 1 299 ? 79.316 23.299 -161.252 1.00 80.31 299 ILE A O 1
ATOM 2396 N N . GLU A 1 300 ? 80.046 22.964 -159.154 1.00 84.50 300 GLU A N 1
ATOM 2397 C CA . GLU A 1 300 ? 81.463 23.236 -159.446 1.00 84.50 300 GLU A CA 1
ATOM 2398 C C . GLU A 1 300 ? 82.026 22.291 -160.524 1.00 84.50 300 GLU A C 1
ATOM 2400 O O . GLU A 1 300 ? 82.669 22.737 -161.475 1.00 84.50 300 GLU A O 1
ATOM 2405 N N . LYS A 1 301 ? 81.705 20.989 -160.449 1.00 84.38 301 LYS A N 1
ATOM 2406 C CA . LYS A 1 301 ? 82.069 20.019 -161.499 1.00 84.38 301 LYS A CA 1
ATOM 2407 C C . LYS A 1 301 ? 81.449 20.363 -162.854 1.00 84.38 301 LYS A C 1
ATOM 2409 O O . LYS A 1 301 ? 82.132 20.281 -163.871 1.00 84.38 301 LYS A O 1
ATOM 2414 N N . ASN A 1 302 ? 80.179 20.767 -162.880 1.00 80.12 302 ASN A N 1
ATOM 2415 C CA . ASN A 1 302 ? 79.500 21.136 -164.124 1.00 80.12 302 ASN A CA 1
ATOM 2416 C C . ASN A 1 302 ? 80.057 22.431 -164.748 1.00 80.12 302 ASN A C 1
ATOM 2418 O O . ASN A 1 302 ? 80.083 22.531 -165.975 1.00 80.12 302 ASN A O 1
ATOM 2422 N N . LYS A 1 303 ? 80.558 23.390 -163.951 1.00 83.25 303 LYS A N 1
ATOM 2423 C CA . LYS A 1 303 ? 81.298 24.555 -164.480 1.00 83.25 303 LYS A CA 1
ATOM 2424 C C . LYS A 1 303 ? 82.580 24.122 -165.194 1.00 83.25 303 LYS A C 1
ATOM 2426 O O . LYS A 1 303 ? 82.761 24.479 -166.353 1.00 83.25 303 LYS A O 1
ATOM 2431 N N . ALA A 1 304 ? 83.405 23.289 -164.555 1.00 82.12 304 ALA A N 1
ATOM 2432 C CA . ALA A 1 304 ? 84.659 22.810 -165.144 1.00 82.12 304 ALA A CA 1
ATOM 2433 C C . ALA A 1 304 ? 84.439 22.024 -166.457 1.00 82.12 304 ALA A C 1
ATOM 2435 O O . ALA A 1 304 ? 85.175 22.203 -167.425 1.00 82.12 304 ALA A O 1
ATOM 2436 N N . ILE A 1 305 ? 83.382 21.201 -166.529 1.00 81.75 305 ILE A N 1
ATOM 2437 C CA . ILE A 1 305 ? 82.994 20.499 -167.767 1.00 81.75 305 ILE A CA 1
ATOM 2438 C C . ILE A 1 305 ? 82.577 21.496 -168.862 1.00 81.75 305 ILE A C 1
ATOM 2440 O O . ILE A 1 305 ? 82.974 21.341 -170.017 1.00 81.75 305 ILE A O 1
ATOM 2444 N N . LYS A 1 306 ? 81.813 22.541 -168.513 1.00 80.25 306 LYS A N 1
ATOM 2445 C CA . LYS A 1 306 ? 81.412 23.597 -169.457 1.00 80.25 306 LYS A CA 1
ATOM 2446 C C . LYS A 1 306 ? 82.620 24.370 -170.000 1.00 80.25 306 LYS A C 1
ATOM 2448 O O . LYS A 1 306 ? 82.648 24.676 -171.187 1.00 80.25 306 LYS A O 1
ATOM 2453 N N . GLU A 1 307 ? 83.597 24.682 -169.154 1.00 81.88 307 GLU A N 1
ATOM 2454 C CA . GLU A 1 307 ? 84.818 25.395 -169.551 1.00 81.88 307 GLU A CA 1
ATOM 2455 C C . GLU A 1 307 ? 85.677 24.562 -170.517 1.00 81.88 307 GLU A C 1
ATOM 2457 O O . GLU A 1 307 ? 86.150 25.106 -171.514 1.00 81.88 307 GLU A O 1
ATOM 2462 N N . SER A 1 308 ? 85.775 23.240 -170.311 1.00 83.56 308 SER A N 1
ATOM 2463 C CA . SER A 1 308 ? 86.398 22.325 -171.285 1.00 83.56 308 SER A CA 1
ATOM 2464 C C . SER A 1 308 ? 85.680 22.355 -172.639 1.00 83.56 308 SER A C 1
ATOM 2466 O O . SER A 1 308 ? 86.313 22.601 -173.661 1.00 83.56 308 SER A O 1
ATOM 2468 N N . LEU A 1 309 ? 84.350 22.192 -172.651 1.00 78.25 309 LEU A N 1
ATOM 2469 C CA . LEU A 1 309 ? 83.564 22.168 -173.894 1.00 78.25 309 LEU A CA 1
ATOM 2470 C C . LEU A 1 309 ? 83.646 23.478 -174.697 1.00 78.25 309 LEU A C 1
ATOM 2472 O O . LEU A 1 309 ? 83.513 23.453 -175.918 1.00 78.25 309 LEU A O 1
ATOM 2476 N N . ILE A 1 310 ? 83.858 24.620 -174.033 1.00 81.88 310 ILE A N 1
ATOM 2477 C CA . ILE A 1 310 ? 84.073 25.910 -174.706 1.00 81.88 310 ILE A CA 1
ATOM 2478 C C . ILE A 1 310 ? 85.434 25.936 -175.418 1.00 81.88 310 ILE A C 1
ATOM 2480 O O . ILE A 1 310 ? 85.513 26.428 -176.543 1.00 81.88 310 ILE A O 1
ATOM 2484 N N . ALA A 1 311 ? 86.484 25.376 -174.808 1.00 78.75 311 ALA A N 1
ATOM 2485 C CA . ALA A 1 311 ? 87.792 25.253 -175.450 1.00 78.75 311 ALA A CA 1
ATOM 2486 C C . ALA A 1 311 ? 87.756 24.282 -176.646 1.00 78.75 311 ALA A C 1
ATOM 2488 O O . ALA A 1 311 ? 88.307 24.592 -177.702 1.00 78.75 311 ALA A O 1
ATOM 2489 N N . ASP A 1 312 ? 87.052 23.153 -176.515 1.00 77.75 312 ASP A N 1
ATOM 2490 C CA . ASP A 1 312 ? 86.875 22.184 -177.605 1.00 77.75 312 ASP A CA 1
ATOM 2491 C C . ASP A 1 312 ? 86.108 22.795 -178.798 1.00 77.75 312 ASP A C 1
ATOM 2493 O O . ASP A 1 312 ? 86.481 22.600 -179.958 1.00 77.75 312 ASP A O 1
ATOM 2497 N N . PHE A 1 313 ? 85.065 23.592 -178.530 1.00 76.31 313 PHE A N 1
ATOM 2498 C CA . PHE A 1 313 ? 84.274 24.278 -179.560 1.00 76.31 313 PHE A CA 1
ATOM 2499 C C . PHE A 1 313 ? 85.103 25.285 -180.376 1.00 76.31 313 PHE A C 1
ATOM 2501 O O . PHE A 1 313 ? 84.999 25.321 -181.603 1.00 76.31 313 PHE A O 1
ATOM 2508 N N . ASP A 1 314 ? 85.963 26.068 -179.719 1.00 79.44 314 ASP A N 1
ATOM 2509 C CA . ASP A 1 314 ? 86.802 27.092 -180.360 1.00 79.44 314 ASP A CA 1
ATOM 2510 C C . ASP A 1 314 ? 87.869 26.489 -181.307 1.00 79.44 314 ASP A C 1
ATOM 2512 O O . ASP A 1 314 ? 88.282 27.125 -182.281 1.00 79.44 314 ASP A O 1
ATOM 2516 N N . VAL A 1 315 ? 88.265 25.228 -181.084 1.00 77.56 315 VAL A N 1
ATOM 2517 C CA . VAL A 1 315 ? 89.104 24.450 -182.016 1.00 77.56 315 VAL A CA 1
ATOM 2518 C C . VAL A 1 315 ? 88.296 23.968 -183.226 1.00 77.56 315 VAL A C 1
ATOM 2520 O O . VAL A 1 315 ? 88.767 24.083 -184.359 1.00 77.56 315 VAL A O 1
ATOM 2523 N N . VAL A 1 316 ? 87.075 23.463 -183.013 1.00 70.62 316 VAL A N 1
ATOM 2524 C CA . VAL A 1 316 ? 86.188 22.990 -184.096 1.00 70.62 316 VAL A CA 1
ATOM 2525 C C . VAL A 1 316 ? 85.756 24.137 -185.017 1.00 70.62 316 VAL A C 1
ATOM 2527 O O . VAL A 1 316 ? 85.715 23.961 -186.233 1.00 70.62 316 VAL A O 1
ATOM 2530 N N . GLN A 1 317 ? 85.495 25.330 -184.478 1.00 77.50 317 GLN A N 1
ATOM 2531 C CA . GLN A 1 317 ? 85.145 26.496 -185.295 1.00 77.50 317 GLN A CA 1
ATOM 2532 C C . GLN A 1 317 ? 86.271 26.857 -186.284 1.00 77.50 317 GLN A C 1
ATOM 2534 O O . GLN A 1 317 ? 86.017 27.049 -187.473 1.00 77.50 317 GLN A O 1
ATOM 2539 N N . LYS A 1 318 ? 87.528 26.867 -185.824 1.00 73.75 318 LYS A N 1
ATOM 2540 C CA . LYS A 1 318 ? 88.697 27.192 -186.662 1.00 73.75 318 LYS A CA 1
ATOM 2541 C C . LYS A 1 318 ? 88.978 26.150 -187.742 1.00 73.75 318 LYS A C 1
ATOM 2543 O O . LYS A 1 318 ? 89.508 26.503 -188.793 1.00 73.75 318 LYS A O 1
ATOM 2548 N N . THR A 1 319 ? 88.630 24.879 -187.529 1.00 72.50 319 THR A N 1
ATOM 2549 C CA . THR A 1 319 ? 88.734 23.871 -188.597 1.00 72.50 319 THR A CA 1
ATOM 2550 C C . THR A 1 319 ? 87.594 24.001 -189.607 1.00 72.50 319 THR A C 1
ATOM 2552 O O . THR A 1 319 ? 87.857 23.904 -190.808 1.00 72.50 319 THR A O 1
ATOM 2555 N N . LEU A 1 320 ? 86.369 24.312 -189.164 1.00 72.38 320 LEU A N 1
ATOM 2556 C CA . LEU A 1 320 ? 85.207 24.508 -190.039 1.00 72.38 320 LEU A CA 1
ATOM 2557 C C . LEU A 1 320 ? 85.452 25.600 -191.095 1.00 72.38 320 LEU A C 1
ATOM 2559 O O . LEU A 1 320 ? 85.310 25.321 -192.287 1.00 72.38 320 LEU A O 1
ATOM 2563 N N . GLU A 1 321 ? 85.925 26.781 -190.681 1.00 74.19 321 GLU A N 1
ATOM 2564 C CA . GLU A 1 321 ? 86.217 27.923 -191.570 1.00 74.19 321 GLU A CA 1
ATOM 2565 C C . GLU A 1 321 ? 87.167 27.548 -192.730 1.00 74.19 321 GLU A C 1
ATOM 2567 O O . GLU A 1 321 ? 86.985 27.988 -193.867 1.00 74.19 321 GLU A O 1
ATOM 2572 N N . THR A 1 322 ? 88.148 26.665 -192.490 1.00 69.31 322 THR A N 1
ATOM 2573 C CA . THR A 1 322 ? 89.062 26.193 -193.551 1.00 69.31 322 THR A CA 1
ATOM 2574 C C . THR A 1 322 ? 88.396 25.248 -194.555 1.00 69.31 322 THR A C 1
ATOM 2576 O O . THR A 1 322 ? 88.802 25.202 -195.719 1.00 69.31 322 THR A O 1
ATOM 2579 N N . THR A 1 323 ? 87.357 24.513 -194.144 1.00 65.00 323 THR A N 1
ATOM 2580 C CA . THR A 1 323 ? 86.643 23.573 -195.022 1.00 65.00 323 THR A CA 1
ATOM 2581 C C . THR A 1 323 ? 85.627 24.275 -195.924 1.00 65.00 323 THR A C 1
ATOM 2583 O O . THR A 1 323 ? 85.543 23.953 -197.113 1.00 65.00 323 THR A O 1
ATOM 2586 N N . GLU A 1 324 ? 84.918 25.291 -195.423 1.00 70.00 324 GLU A N 1
ATOM 2587 C CA . GLU A 1 324 ? 83.897 26.027 -196.189 1.00 70.00 324 GLU A CA 1
ATOM 2588 C C . GLU A 1 324 ? 84.473 26.696 -197.450 1.00 70.00 324 GLU A C 1
ATOM 2590 O O . GLU A 1 324 ? 83.873 26.628 -198.529 1.00 70.00 324 GLU A O 1
ATOM 2595 N N . VAL A 1 325 ? 85.694 27.240 -197.366 1.00 72.50 325 VAL A N 1
ATOM 2596 C CA . VAL A 1 325 ? 86.413 27.816 -198.519 1.00 72.50 325 VAL A CA 1
ATOM 2597 C C . VAL A 1 325 ? 86.625 26.784 -199.635 1.00 72.50 325 VAL A C 1
ATOM 2599 O O . VAL A 1 325 ? 86.529 27.124 -200.814 1.00 72.50 325 VAL A O 1
ATOM 2602 N N . THR A 1 326 ? 86.857 25.511 -199.299 1.00 67.50 326 THR A N 1
ATOM 2603 C CA . THR A 1 326 ? 87.021 24.444 -200.306 1.00 67.50 326 THR A CA 1
ATOM 2604 C C . THR A 1 326 ? 85.690 23.966 -200.894 1.00 67.50 326 THR A C 1
ATOM 2606 O O . THR A 1 326 ? 85.637 23.608 -202.072 1.00 67.50 326 THR A O 1
ATOM 2609 N N . LEU A 1 327 ? 84.605 24.022 -200.113 1.00 65.25 327 LEU A N 1
ATOM 2610 C CA . LEU A 1 327 ? 83.263 23.596 -200.519 1.00 65.25 327 LEU A CA 1
ATOM 2611 C C . LEU A 1 327 ? 82.626 24.544 -201.551 1.00 65.25 327 LEU A C 1
ATOM 2613 O O . LEU A 1 327 ? 82.009 24.087 -202.513 1.00 65.25 327 LEU A O 1
ATOM 2617 N N . THR A 1 328 ? 82.810 25.860 -201.404 1.00 69.12 328 THR A N 1
ATOM 2618 C CA . THR A 1 328 ? 82.254 26.845 -202.360 1.00 69.12 328 THR A CA 1
ATOM 2619 C C . THR A 1 328 ? 82.760 26.644 -203.795 1.00 69.12 328 THR A C 1
ATOM 2621 O O . THR A 1 328 ? 82.037 26.923 -204.751 1.00 69.12 328 THR A O 1
ATOM 2624 N N . LYS A 1 329 ? 83.980 26.112 -203.962 1.00 64.62 329 LYS A N 1
ATOM 2625 C CA . LYS A 1 329 ? 84.618 25.913 -205.270 1.00 64.62 329 LYS A CA 1
ATOM 2626 C C . LYS A 1 329 ? 84.100 24.687 -206.033 1.00 64.62 329 LYS A C 1
ATOM 2628 O O . LYS A 1 329 ? 84.128 24.700 -207.256 1.00 64.62 329 LYS A O 1
ATOM 2633 N N . THR A 1 330 ? 83.611 23.655 -205.345 1.00 58.75 330 THR A N 1
ATOM 2634 C CA . THR A 1 330 ? 82.979 22.477 -205.977 1.00 58.75 330 THR A CA 1
ATOM 2635 C C . THR A 1 330 ? 81.472 22.660 -206.188 1.00 58.75 330 THR A C 1
ATOM 2637 O O . THR A 1 330 ? 80.884 22.039 -207.073 1.00 58.75 330 THR A O 1
ATOM 2640 N N . GLN A 1 331 ? 80.828 23.566 -205.443 1.00 60.62 331 GLN A N 1
ATOM 2641 C CA . GLN A 1 331 ? 79.413 23.906 -205.640 1.00 60.62 331 GLN A CA 1
ATOM 2642 C C . GLN A 1 331 ? 79.118 24.585 -206.992 1.00 60.62 331 GLN A C 1
ATOM 2644 O O . GLN A 1 331 ? 78.018 24.418 -207.520 1.00 60.62 331 GLN A O 1
ATOM 2649 N N . SER A 1 332 ? 80.072 25.309 -207.588 1.00 65.69 332 SER A N 1
ATOM 2650 C CA . SER A 1 332 ? 79.909 25.887 -208.932 1.00 65.69 332 SER A CA 1
ATOM 2651 C C . SER A 1 332 ? 79.905 24.827 -210.040 1.00 65.69 332 SER A C 1
ATOM 2653 O O . SER A 1 332 ? 79.137 24.953 -210.991 1.00 65.69 332 SER A O 1
ATOM 2655 N N . GLU A 1 333 ? 80.700 23.762 -209.900 1.00 60.50 333 GLU A N 1
ATOM 2656 C CA . GLU A 1 333 ? 80.798 22.660 -210.873 1.00 60.50 333 GLU A CA 1
ATOM 2657 C C . GLU A 1 333 ? 79.564 21.742 -210.846 1.00 60.50 333 GLU A C 1
ATOM 2659 O O . GLU A 1 333 ? 79.163 21.203 -211.875 1.00 60.50 333 GLU A O 1
ATOM 2664 N N . ARG A 1 334 ? 78.895 21.616 -209.691 1.00 59.69 334 ARG A N 1
ATOM 2665 C CA . ARG A 1 334 ? 77.612 20.900 -209.564 1.00 59.69 334 ARG A CA 1
ATOM 2666 C C . ARG A 1 334 ? 76.478 21.568 -210.356 1.00 59.69 334 ARG A C 1
ATOM 2668 O O . ARG A 1 334 ? 75.592 20.880 -210.863 1.00 59.69 334 ARG A O 1
ATOM 2675 N N . LYS A 1 335 ? 76.480 22.900 -210.450 1.00 60.66 335 LYS A N 1
ATOM 2676 C CA . LYS A 1 335 ? 75.309 23.678 -210.890 1.00 60.66 335 LYS A CA 1
ATOM 2677 C C . LYS A 1 335 ? 74.952 23.484 -212.370 1.00 60.66 335 LYS A C 1
ATOM 2679 O O . LYS A 1 335 ? 73.783 23.561 -212.726 1.00 60.66 335 LYS A O 1
ATOM 2684 N N . THR A 1 336 ? 75.935 23.179 -213.216 1.00 62.56 336 THR A N 1
ATOM 2685 C CA . THR A 1 336 ? 75.750 22.902 -214.655 1.00 62.56 336 THR A CA 1
ATOM 2686 C C . THR A 1 336 ? 75.224 21.493 -214.954 1.00 62.56 336 THR A C 1
ATOM 2688 O O . THR A 1 336 ? 74.778 21.235 -216.070 1.00 62.56 336 THR A O 1
ATOM 2691 N N . LEU A 1 337 ? 75.237 20.579 -213.976 1.00 56.75 337 LEU A N 1
ATOM 2692 C CA . LEU A 1 337 ? 74.649 19.238 -214.098 1.00 56.75 337 LEU A CA 1
ATOM 2693 C C . LEU A 1 337 ? 73.165 19.206 -213.686 1.00 56.75 337 LEU A C 1
ATOM 2695 O O . LEU A 1 337 ? 72.393 18.416 -214.230 1.00 56.75 337 LEU A O 1
ATOM 2699 N N . GLU A 1 338 ? 72.733 20.088 -212.779 1.00 54.03 338 GLU A N 1
ATOM 2700 C CA . GLU A 1 338 ? 71.337 20.152 -212.308 1.00 54.03 338 GLU A CA 1
ATOM 2701 C C . GLU A 1 338 ? 70.345 20.619 -213.394 1.00 54.03 338 GLU A C 1
ATOM 2703 O O . GLU A 1 338 ? 69.170 20.246 -213.365 1.00 54.03 338 GLU A O 1
ATOM 2708 N N . GLU A 1 339 ? 70.798 21.367 -214.405 1.00 60.28 339 GLU A N 1
ATOM 2709 C CA . GLU A 1 339 ? 69.938 21.834 -215.505 1.00 60.28 339 GLU A CA 1
ATOM 2710 C C . GLU A 1 339 ? 69.475 20.699 -216.441 1.00 60.28 339 GLU A C 1
ATOM 2712 O O . GLU A 1 339 ? 68.407 20.800 -217.042 1.00 60.28 339 GLU A O 1
ATOM 2717 N N . GLN A 1 340 ? 70.212 19.583 -216.521 1.00 57.22 340 GLN A N 1
ATOM 2718 C CA . GLN A 1 340 ? 69.844 18.444 -217.377 1.00 57.22 340 GLN A CA 1
ATOM 2719 C C . GLN A 1 340 ? 68.748 17.563 -216.746 1.00 57.22 340 GLN A C 1
ATOM 2721 O O . GLN A 1 340 ? 67.855 17.075 -217.444 1.00 57.22 340 GLN A O 1
ATOM 2726 N N . VAL A 1 341 ? 68.774 17.401 -215.417 1.00 59.59 341 VAL A N 1
ATOM 2727 C CA . VAL A 1 341 ? 67.878 16.500 -214.659 1.00 59.59 341 VAL A CA 1
ATOM 2728 C C . VAL A 1 341 ? 66.417 16.971 -214.681 1.00 59.59 341 VAL A C 1
ATOM 2730 O O . VAL A 1 341 ? 65.500 16.157 -214.782 1.00 59.59 341 VAL A O 1
ATOM 2733 N N . ASN A 1 342 ? 66.191 18.288 -214.677 1.00 54.62 342 ASN A N 1
ATOM 2734 C CA . ASN A 1 342 ? 64.857 18.907 -214.645 1.00 54.62 342 ASN A CA 1
ATOM 2735 C C . ASN A 1 342 ? 63.959 18.589 -215.865 1.00 54.62 342 ASN A C 1
ATOM 2737 O O . ASN A 1 342 ? 62.773 18.922 -215.858 1.00 54.62 342 ASN A O 1
ATOM 2741 N N . SER A 1 343 ? 64.498 17.954 -216.911 1.00 53.88 343 SER A N 1
ATOM 2742 C CA . SER A 1 343 ? 63.757 17.580 -218.122 1.00 53.88 343 SER A CA 1
ATOM 2743 C C . SER A 1 343 ? 62.913 16.304 -217.979 1.00 53.88 343 SER A C 1
ATOM 2745 O O . SER A 1 343 ? 61.854 16.215 -218.598 1.00 53.88 343 SER A O 1
ATOM 2747 N N . LEU A 1 344 ? 63.334 15.343 -217.146 1.00 53.00 344 LEU A N 1
ATOM 2748 C CA . LEU A 1 344 ? 62.705 14.013 -217.035 1.00 53.00 344 LEU A CA 1
ATOM 2749 C C . LEU A 1 344 ? 61.662 13.900 -215.911 1.00 53.00 344 LEU A C 1
ATOM 2751 O O . LEU A 1 344 ? 60.877 12.958 -215.882 1.00 53.00 344 LEU A O 1
ATOM 2755 N N . GLN A 1 345 ? 61.626 14.848 -214.973 1.00 49.56 345 GLN A N 1
ATOM 2756 C CA . GLN A 1 345 ? 60.865 14.682 -213.728 1.00 49.56 345 GLN A CA 1
ATOM 2757 C C . GLN A 1 345 ? 59.364 15.035 -213.836 1.00 49.56 345 GLN A C 1
ATOM 2759 O O . GLN A 1 345 ? 58.622 14.859 -212.876 1.00 49.56 345 GLN A O 1
ATOM 2764 N N . ARG A 1 346 ? 58.881 15.489 -215.003 1.00 55.22 346 ARG A N 1
ATOM 2765 C CA . ARG A 1 346 ? 57.481 15.929 -215.205 1.00 55.22 346 ARG A CA 1
ATOM 2766 C C . ARG A 1 346 ? 56.458 14.809 -215.442 1.00 55.22 346 ARG A C 1
ATOM 2768 O O . ARG A 1 346 ? 55.271 15.107 -215.529 1.00 55.22 346 ARG A O 1
ATOM 2775 N N . GLU A 1 347 ? 56.879 13.548 -215.539 1.00 53.62 347 GLU A N 1
ATOM 2776 C CA . GLU A 1 347 ? 55.965 12.407 -215.742 1.00 53.62 347 GLU A CA 1
ATOM 2777 C C . GLU A 1 347 ? 55.568 11.681 -214.437 1.00 53.62 347 GLU A C 1
ATOM 2779 O O . GLU A 1 347 ? 54.623 10.893 -214.438 1.00 53.62 347 GLU A O 1
ATOM 2784 N N . GLY A 1 348 ? 56.251 11.942 -213.312 1.00 46.19 348 GLY A N 1
ATOM 2785 C CA . GLY A 1 348 ? 56.129 11.127 -212.091 1.00 46.19 348 GLY A CA 1
ATOM 2786 C C . GLY A 1 348 ? 54.903 11.391 -211.202 1.00 46.19 348 GLY A C 1
ATOM 2787 O O . GLY A 1 348 ? 54.381 10.461 -210.582 1.00 46.19 348 GLY A O 1
ATOM 2788 N N . ASP A 1 349 ? 54.416 12.633 -211.133 1.00 51.31 349 ASP A N 1
ATOM 2789 C CA . ASP A 1 349 ? 53.533 13.080 -210.037 1.00 51.31 349 ASP A CA 1
ATOM 2790 C C . ASP A 1 349 ? 52.108 12.481 -210.051 1.00 51.31 349 ASP A C 1
ATOM 2792 O O . ASP A 1 349 ? 51.385 12.560 -209.057 1.00 51.31 349 ASP A O 1
ATOM 2796 N N . ASN A 1 350 ? 51.696 11.809 -211.134 1.00 51.75 350 ASN A N 1
ATOM 2797 C CA . ASN A 1 350 ? 50.367 11.188 -211.245 1.00 51.75 350 ASN A CA 1
ATOM 2798 C C . ASN A 1 350 ? 50.158 9.941 -210.353 1.00 51.75 350 ASN A C 1
ATOM 2800 O O . ASN A 1 350 ? 49.021 9.495 -210.195 1.00 51.75 350 ASN A O 1
ATOM 2804 N N . ILE A 1 351 ? 51.215 9.355 -209.777 1.00 53.50 351 ILE A N 1
ATOM 2805 C CA . ILE A 1 351 ? 51.141 8.054 -209.073 1.00 53.50 351 ILE A CA 1
ATOM 2806 C C . ILE A 1 351 ? 50.853 8.184 -207.560 1.00 53.50 351 ILE A C 1
ATOM 2808 O O . ILE A 1 351 ? 50.419 7.222 -206.925 1.00 53.50 351 ILE A O 1
ATOM 2812 N N . VAL A 1 352 ? 51.000 9.379 -206.973 1.00 57.94 352 VAL A N 1
ATOM 2813 C CA . VAL A 1 352 ? 50.945 9.613 -205.509 1.00 57.94 352 VAL A CA 1
ATOM 2814 C C . VAL A 1 352 ? 49.623 9.170 -204.843 1.00 57.94 352 VAL A C 1
ATOM 2816 O O . VAL A 1 352 ? 49.611 8.799 -203.671 1.00 57.94 352 VAL A O 1
ATOM 2819 N N . ASN A 1 353 ? 48.510 9.121 -205.583 1.00 51.62 353 ASN A N 1
ATOM 2820 C CA . ASN A 1 353 ? 47.166 8.842 -205.052 1.00 51.62 353 ASN A CA 1
ATOM 2821 C C . ASN A 1 353 ? 46.850 7.362 -204.708 1.00 51.62 353 ASN A C 1
ATOM 2823 O O . ASN A 1 353 ? 45.685 7.047 -204.460 1.00 51.62 353 ASN A O 1
ATOM 2827 N N . GLN A 1 354 ? 47.822 6.436 -204.687 1.00 52.56 354 GLN A N 1
ATOM 2828 C CA . GLN A 1 354 ? 47.555 5.006 -204.404 1.00 52.56 354 GLN A CA 1
ATOM 2829 C C . GLN A 1 354 ? 48.193 4.431 -203.123 1.00 52.56 354 GLN A C 1
ATOM 2831 O O . GLN A 1 354 ? 47.683 3.443 -202.593 1.00 52.56 354 GLN A O 1
ATOM 2836 N N . THR A 1 355 ? 49.261 5.026 -202.585 1.00 49.78 355 THR A N 1
ATOM 2837 C CA . THR A 1 355 ? 50.134 4.351 -201.593 1.00 49.78 355 THR A CA 1
ATOM 2838 C C . THR A 1 355 ? 49.540 4.214 -200.180 1.00 49.78 355 THR A C 1
ATOM 2840 O O . THR A 1 355 ? 49.966 3.351 -199.419 1.00 49.78 355 THR A O 1
ATOM 2843 N N . ILE A 1 356 ? 48.501 4.987 -199.839 1.00 56.41 356 ILE A N 1
ATOM 2844 C CA . ILE A 1 356 ? 47.867 5.048 -198.498 1.00 56.41 356 ILE A CA 1
ATOM 2845 C C . ILE A 1 356 ? 47.231 3.705 -198.041 1.00 56.41 356 ILE A C 1
ATOM 2847 O O . ILE A 1 356 ? 46.804 3.567 -196.901 1.00 56.41 356 ILE A O 1
ATOM 2851 N N . LYS A 1 357 ? 47.186 2.674 -198.897 1.00 47.47 357 LYS A N 1
ATOM 2852 C CA . LYS A 1 357 ? 46.571 1.361 -198.609 1.00 47.47 357 LYS A CA 1
ATOM 2853 C C . LYS A 1 357 ? 47.524 0.246 -198.138 1.00 47.47 357 LYS A C 1
ATOM 2855 O O . LYS A 1 357 ? 47.094 -0.904 -198.099 1.00 47.47 357 LYS A O 1
ATOM 2860 N N . LEU A 1 358 ? 48.794 0.530 -197.820 1.00 46.00 358 LEU A N 1
ATOM 2861 C CA . LEU A 1 358 ? 49.794 -0.520 -197.522 1.00 46.00 358 LEU A CA 1
ATOM 2862 C C . LEU A 1 358 ? 50.441 -0.492 -196.125 1.00 46.00 358 LEU A C 1
ATOM 2864 O O . LEU A 1 358 ? 51.189 -1.411 -195.801 1.00 46.00 358 LEU A O 1
ATOM 2868 N N . GLU A 1 359 ? 50.129 0.476 -195.263 1.00 48.59 359 GLU A N 1
ATOM 2869 C CA . GLU A 1 359 ? 50.722 0.546 -193.910 1.00 48.59 359 GLU A CA 1
ATOM 2870 C C . GLU A 1 359 ? 50.115 -0.471 -192.910 1.00 48.59 359 GLU A C 1
ATOM 2872 O O . GLU A 1 359 ? 50.639 -0.674 -191.818 1.00 48.59 359 GLU A O 1
ATOM 2877 N N . GLU A 1 360 ? 49.045 -1.176 -193.292 1.00 43.06 360 GLU A N 1
ATOM 2878 C CA . GLU A 1 360 ? 48.222 -2.019 -192.404 1.00 43.06 360 GLU A CA 1
ATOM 2879 C C . GLU A 1 360 ? 48.702 -3.489 -192.271 1.00 43.06 360 GLU A C 1
ATOM 2881 O O . GLU A 1 360 ? 47.989 -4.333 -191.733 1.00 43.06 360 GLU A O 1
ATOM 2886 N N . GLN A 1 361 ? 49.907 -3.841 -192.752 1.00 44.91 361 GLN A N 1
ATOM 2887 C CA . GLN A 1 361 ? 50.386 -5.242 -192.787 1.00 44.91 361 GLN A CA 1
ATOM 2888 C C . GLN A 1 361 ? 51.458 -5.642 -191.751 1.00 44.91 361 GLN A C 1
ATOM 2890 O O . GLN A 1 361 ? 51.733 -6.835 -191.608 1.00 44.91 361 GLN A O 1
ATOM 2895 N N . ILE A 1 362 ? 52.055 -4.716 -190.989 1.00 37.44 362 ILE A N 1
ATOM 2896 C CA . ILE A 1 362 ? 53.204 -5.030 -190.106 1.00 37.44 362 ILE A CA 1
ATOM 2897 C C . ILE A 1 362 ? 52.769 -5.199 -188.637 1.00 37.44 362 ILE A C 1
ATOM 2899 O O . ILE A 1 362 ? 53.163 -4.459 -187.741 1.00 37.44 362 ILE A O 1
ATOM 2903 N N . ALA A 1 363 ? 51.958 -6.230 -188.385 1.00 46.12 363 ALA A N 1
ATOM 2904 C CA . ALA A 1 363 ? 51.483 -6.615 -187.046 1.00 46.12 363 ALA A CA 1
ATOM 2905 C C . ALA A 1 363 ? 52.350 -7.699 -186.354 1.00 46.12 363 ALA A C 1
ATOM 2907 O O . ALA A 1 363 ? 51.913 -8.338 -185.396 1.00 46.12 363 ALA A O 1
ATOM 2908 N N . GLN A 1 364 ? 53.564 -7.965 -186.853 1.00 40.34 364 GLN A N 1
ATOM 2909 C CA . GLN A 1 364 ? 54.370 -9.134 -186.471 1.00 40.34 364 GLN A CA 1
ATOM 2910 C C . GLN A 1 364 ? 55.608 -8.777 -185.632 1.00 40.34 364 GLN A C 1
ATOM 2912 O O . GLN A 1 364 ? 56.689 -8.590 -186.178 1.00 40.34 364 GLN A O 1
ATOM 2917 N N . ASN A 1 365 ? 55.448 -8.741 -184.302 1.00 35.66 365 ASN A N 1
ATOM 2918 C CA . ASN A 1 365 ? 56.471 -9.170 -183.327 1.00 35.66 365 ASN A CA 1
ATOM 2919 C C . ASN A 1 365 ? 55.875 -9.297 -181.906 1.00 35.66 365 ASN A C 1
ATOM 2921 O O . ASN A 1 365 ? 56.181 -8.545 -180.983 1.00 35.66 365 ASN A O 1
ATOM 2925 N N . LEU A 1 366 ? 54.989 -10.283 -181.748 1.00 35.84 366 LEU A N 1
ATOM 2926 C CA . LEU A 1 366 ? 54.635 -10.873 -180.451 1.00 35.84 366 LEU A CA 1
ATOM 2927 C C . LEU A 1 366 ? 55.680 -11.957 -180.090 1.00 35.84 366 LEU A C 1
ATOM 2929 O O . LEU A 1 366 ? 56.334 -12.461 -180.999 1.00 35.84 366 LEU A O 1
ATOM 2933 N N . GLN A 1 367 ? 55.717 -12.423 -178.825 1.00 29.41 367 GLN A N 1
ATOM 2934 C CA . GLN A 1 367 ? 56.487 -13.606 -178.354 1.00 29.41 367 GLN A CA 1
ATOM 2935 C C . GLN A 1 367 ? 58.028 -13.390 -178.351 1.00 29.41 367 GLN A C 1
ATOM 2937 O O . GLN A 1 367 ? 58.583 -12.859 -179.298 1.00 29.41 367 GLN A O 1
ATOM 2942 N N . ILE A 1 368 ? 58.838 -13.732 -177.334 1.00 36.84 368 ILE A N 1
ATOM 2943 C CA . ILE A 1 368 ? 58.832 -14.711 -176.212 1.00 36.84 368 ILE A CA 1
ATOM 2944 C C . ILE A 1 368 ? 59.588 -14.043 -175.016 1.00 36.84 368 ILE A C 1
ATOM 2946 O O . ILE A 1 368 ? 60.479 -13.247 -175.281 1.00 36.84 368 ILE A O 1
ATOM 2950 N N . GLN A 1 369 ? 59.267 -14.174 -173.711 1.00 30.70 369 GLN A N 1
ATOM 2951 C CA . GLN A 1 369 ? 59.498 -15.275 -172.724 1.00 30.70 369 GLN A CA 1
ATOM 2952 C C . GLN A 1 369 ? 58.859 -14.793 -171.375 1.00 30.70 369 GLN A C 1
ATOM 2954 O O . GLN A 1 369 ? 58.940 -13.602 -171.097 1.00 30.70 369 GLN A O 1
ATOM 2959 N N . LYS A 1 370 ? 58.065 -15.512 -170.547 1.00 35.69 370 LYS A N 1
ATOM 2960 C CA . LYS A 1 370 ? 58.323 -16.703 -169.678 1.00 35.69 370 LYS A CA 1
ATOM 2961 C C . LYS A 1 370 ? 59.651 -16.595 -168.897 1.00 35.69 370 LYS A C 1
ATOM 2963 O O . LYS A 1 370 ? 60.654 -16.330 -169.532 1.00 35.69 370 LYS A O 1
ATOM 2968 N N . THR A 1 371 ? 59.768 -16.756 -167.569 1.00 27.30 371 THR A N 1
ATOM 2969 C CA . THR A 1 371 ? 59.081 -17.568 -166.513 1.00 27.30 371 THR A CA 1
ATOM 2970 C C . THR A 1 371 ? 58.957 -16.780 -165.177 1.00 27.30 371 THR A C 1
ATOM 2972 O O . THR A 1 371 ? 59.751 -15.872 -164.971 1.00 27.30 371 THR A O 1
ATOM 2975 N N . LEU A 1 372 ? 57.925 -16.912 -164.314 1.00 37.59 372 LEU A N 1
ATOM 2976 C CA . LEU A 1 372 ? 57.567 -17.984 -163.329 1.00 37.59 372 LEU A CA 1
ATOM 2977 C C . LEU A 1 372 ? 58.604 -18.186 -162.179 1.00 37.59 372 LEU A C 1
ATOM 2979 O O . LEU A 1 372 ? 59.789 -18.016 -162.425 1.00 37.59 372 LEU A O 1
ATOM 2983 N N . GLU A 1 373 ? 58.261 -18.531 -160.918 1.00 39.94 373 GLU A N 1
ATOM 2984 C CA . GLU A 1 373 ? 56.984 -19.044 -160.354 1.00 39.94 373 GLU A CA 1
ATOM 2985 C C . GLU A 1 373 ? 56.591 -18.514 -158.928 1.00 39.94 373 GLU A C 1
ATOM 2987 O O . GLU A 1 373 ? 56.599 -17.304 -158.717 1.00 39.94 373 GLU A O 1
ATOM 2992 N N . LYS A 1 374 ? 56.068 -19.362 -158.009 1.00 47.69 374 LYS A N 1
ATOM 2993 C CA . LYS A 1 374 ? 54.871 -19.045 -157.180 1.00 47.69 374 LYS A CA 1
ATOM 2994 C C . LYS A 1 374 ? 54.775 -19.805 -155.828 1.00 47.69 374 LYS A C 1
ATOM 2996 O O . LYS A 1 374 ? 55.567 -20.692 -155.535 1.00 47.69 374 LYS A O 1
ATOM 3001 N N . SER A 1 375 ? 53.787 -19.440 -155.003 1.00 43.16 375 SER A N 1
ATOM 3002 C CA . SER A 1 375 ? 53.599 -19.797 -153.580 1.00 43.16 375 SER A CA 1
ATOM 3003 C C . SER A 1 375 ? 53.214 -21.256 -153.259 1.00 43.16 375 SER A C 1
ATOM 3005 O O . SER A 1 375 ? 52.260 -21.766 -153.845 1.00 43.16 375 SER A O 1
ATOM 3007 N N . ALA A 1 376 ? 53.811 -21.853 -152.208 1.00 34.50 376 ALA A N 1
ATOM 3008 C CA . ALA A 1 376 ? 53.274 -23.039 -151.511 1.00 34.50 376 ALA A CA 1
ATOM 3009 C C . ALA A 1 376 ? 53.876 -23.291 -150.098 1.00 34.50 376 ALA A C 1
ATOM 3011 O O . ALA A 1 376 ? 54.917 -23.925 -149.985 1.00 34.50 376 ALA A O 1
ATOM 3012 N N . SER A 1 377 ? 53.199 -22.859 -149.020 1.00 38.81 377 SER A N 1
ATOM 3013 C CA . SER A 1 377 ? 53.118 -23.583 -147.724 1.00 38.81 377 SER A CA 1
ATOM 3014 C C . SER A 1 377 ? 52.149 -22.868 -146.765 1.00 38.81 377 SER A C 1
ATOM 3016 O O . SER A 1 377 ? 52.517 -21.916 -146.088 1.00 38.81 377 SER A O 1
ATOM 3018 N N . ASN A 1 378 ? 50.885 -23.303 -146.731 1.00 49.50 378 ASN A N 1
ATOM 3019 C CA . ASN A 1 378 ? 49.854 -22.798 -145.800 1.00 49.50 378 ASN A CA 1
ATOM 3020 C C . ASN A 1 378 ? 49.082 -23.945 -145.109 1.00 49.50 378 ASN A C 1
ATOM 3022 O O . ASN A 1 378 ? 48.004 -23.748 -144.555 1.00 49.50 378 ASN A O 1
ATOM 3026 N N . THR A 1 379 ? 49.627 -25.162 -145.151 1.00 49.03 379 THR A N 1
ATOM 3027 C CA . THR A 1 379 ? 48.980 -26.408 -144.701 1.00 49.03 379 THR A CA 1
ATOM 3028 C C . THR A 1 379 ? 49.473 -26.913 -143.340 1.00 49.03 379 THR A C 1
ATOM 3030 O O . THR A 1 379 ? 48.919 -27.868 -142.805 1.00 49.03 379 THR A O 1
ATOM 3033 N N . GLU A 1 380 ? 50.466 -26.256 -142.736 1.00 45.91 380 GLU A N 1
ATOM 3034 C CA . GLU A 1 380 ? 51.085 -26.676 -141.468 1.00 45.91 380 GLU A CA 1
ATOM 3035 C C . GLU A 1 380 ? 50.329 -26.172 -140.217 1.00 45.91 380 GLU A C 1
ATOM 3037 O O . GLU A 1 380 ? 50.262 -26.849 -139.191 1.00 45.91 380 GLU A O 1
ATOM 3042 N N . GLN A 1 381 ? 49.666 -25.012 -140.303 1.00 56.72 381 GLN A N 1
ATOM 3043 C CA . GLN A 1 381 ? 49.052 -24.336 -139.146 1.00 56.72 381 GLN A CA 1
ATOM 3044 C C . GLN A 1 381 ? 47.750 -24.978 -138.618 1.00 56.72 381 GLN A C 1
ATOM 3046 O O . GLN A 1 381 ? 47.218 -24.532 -137.598 1.00 56.72 381 GLN A O 1
ATOM 3051 N N . GLY A 1 382 ? 47.218 -26.003 -139.293 1.00 54.59 382 GLY A N 1
ATOM 3052 C CA . GLY A 1 382 ? 45.989 -26.695 -138.884 1.00 54.59 382 GLY A CA 1
ATOM 3053 C C . GLY A 1 382 ? 46.202 -27.649 -137.705 1.00 54.59 382 GLY A C 1
ATOM 3054 O O . GLY A 1 382 ? 45.546 -27.520 -136.671 1.00 54.59 382 GLY A O 1
ATOM 3055 N N . ALA A 1 383 ? 47.158 -28.575 -137.833 1.00 52.94 383 ALA A N 1
ATOM 3056 C CA . ALA A 1 383 ? 47.413 -29.619 -136.834 1.00 52.94 383 ALA A CA 1
ATOM 3057 C C . ALA A 1 383 ? 47.902 -29.057 -135.484 1.00 52.94 383 ALA A C 1
ATOM 3059 O O . ALA A 1 383 ? 47.568 -29.586 -134.422 1.00 52.94 383 ALA A O 1
ATOM 3060 N N . VAL A 1 384 ? 48.643 -27.943 -135.518 1.00 61.06 384 VAL A N 1
ATOM 3061 C CA . VAL A 1 384 ? 49.205 -27.284 -134.328 1.00 61.06 384 VAL A CA 1
ATOM 3062 C C . VAL A 1 384 ? 48.117 -26.852 -133.335 1.00 61.06 384 VAL A C 1
ATOM 3064 O O . VAL A 1 384 ? 48.315 -26.973 -132.127 1.00 61.06 384 VAL A O 1
ATOM 3067 N N . LYS A 1 385 ? 46.953 -26.384 -133.808 1.00 60.69 385 LYS A N 1
ATOM 3068 C CA . LYS A 1 385 ? 45.945 -25.735 -132.946 1.00 60.69 385 LYS A CA 1
ATOM 3069 C C . LYS A 1 385 ? 45.186 -26.697 -132.027 1.00 60.69 385 LYS A C 1
ATOM 3071 O O . LYS A 1 385 ? 44.861 -26.315 -130.908 1.00 60.69 385 LYS A O 1
ATOM 3076 N N . ILE A 1 386 ? 44.951 -27.943 -132.447 1.00 57.66 386 ILE A N 1
ATOM 3077 C CA . ILE A 1 386 ? 44.308 -28.955 -131.585 1.00 57.66 386 ILE A CA 1
ATOM 3078 C C . ILE A 1 386 ? 45.325 -29.529 -130.585 1.00 57.66 386 ILE A C 1
ATOM 3080 O O . ILE A 1 386 ? 45.014 -29.673 -129.404 1.00 57.66 386 ILE A O 1
ATOM 3084 N N . GLY A 1 387 ? 46.570 -29.763 -131.021 1.00 58.31 387 GLY A N 1
ATOM 3085 C CA . GLY A 1 387 ? 47.656 -30.183 -130.129 1.00 58.31 387 GLY A CA 1
ATOM 3086 C C . GLY A 1 387 ? 48.004 -29.139 -129.058 1.00 58.31 387 GLY A C 1
ATOM 3087 O O . GLY A 1 387 ? 48.328 -29.510 -127.933 1.00 58.31 387 GLY A O 1
ATOM 3088 N N . ALA A 1 388 ? 47.889 -27.845 -129.377 1.00 64.75 388 ALA A N 1
ATOM 3089 C CA . ALA A 1 388 ? 48.079 -26.760 -128.416 1.00 64.75 388 ALA A CA 1
ATOM 3090 C C . ALA A 1 388 ? 47.049 -26.802 -127.274 1.00 64.75 388 ALA A C 1
ATOM 3092 O O . ALA A 1 388 ? 47.441 -26.732 -126.117 1.00 64.75 388 ALA A O 1
ATOM 3093 N N . GLY A 1 389 ? 45.757 -26.997 -127.569 1.00 68.19 389 GLY A N 1
ATOM 3094 C CA . GLY A 1 389 ? 44.706 -27.014 -126.541 1.00 68.19 389 GLY A CA 1
ATOM 3095 C C . GLY A 1 389 ? 44.821 -28.168 -125.535 1.00 68.19 389 GLY A C 1
ATOM 3096 O O . GLY A 1 389 ? 44.506 -27.992 -124.359 1.00 68.19 389 GLY A O 1
ATOM 3097 N N . ILE A 1 390 ? 45.311 -29.335 -125.973 1.00 65.06 390 ILE A N 1
ATOM 3098 C CA . ILE A 1 390 ? 45.597 -30.465 -125.073 1.00 65.06 390 ILE A CA 1
ATOM 3099 C C . ILE A 1 390 ? 46.826 -30.148 -124.213 1.00 65.06 390 ILE A C 1
ATOM 3101 O O . ILE A 1 390 ? 46.743 -30.244 -122.990 1.00 65.06 390 ILE A O 1
ATOM 3105 N N . ARG A 1 391 ? 47.918 -29.661 -124.821 1.00 70.44 391 ARG A N 1
ATOM 3106 C CA . ARG A 1 391 ? 49.127 -29.264 -124.081 1.00 70.44 391 ARG A CA 1
ATOM 3107 C C . ARG A 1 391 ? 48.883 -28.122 -123.103 1.00 70.44 391 ARG A C 1
ATOM 3109 O O . ARG A 1 391 ? 49.472 -28.151 -122.036 1.00 70.44 391 ARG A O 1
ATOM 3116 N N . ASP A 1 392 ? 48.012 -27.162 -123.401 1.00 74.50 392 ASP A N 1
ATOM 3117 C CA . ASP A 1 392 ? 47.628 -26.106 -122.454 1.00 74.50 392 ASP A CA 1
ATOM 3118 C C . ASP A 1 392 ? 46.880 -26.677 -121.244 1.00 74.50 392 ASP A C 1
ATOM 3120 O O . ASP A 1 392 ? 47.057 -26.194 -120.128 1.00 74.50 392 ASP A O 1
ATOM 3124 N N . LYS A 1 393 ? 46.073 -27.732 -121.423 1.00 74.12 393 LYS A N 1
ATOM 3125 C CA . LYS A 1 393 ? 45.395 -28.409 -120.307 1.00 74.12 393 LYS A CA 1
ATOM 3126 C C . LYS A 1 393 ? 46.338 -29.297 -119.501 1.00 74.12 393 LYS A C 1
ATOM 3128 O O . LYS A 1 393 ? 46.286 -29.260 -118.275 1.00 74.12 393 LYS A O 1
ATOM 3133 N N . GLU A 1 394 ? 47.243 -30.018 -120.153 1.00 73.69 394 GLU A N 1
ATOM 3134 C CA . GLU A 1 394 ? 48.316 -30.767 -119.486 1.00 73.69 394 GLU A CA 1
ATOM 3135 C C . GLU A 1 394 ? 49.300 -29.826 -118.771 1.00 73.69 394 GLU A C 1
ATOM 3137 O O . GLU A 1 394 ? 49.724 -30.109 -117.653 1.00 73.69 394 GLU A O 1
ATOM 3142 N N . MET A 1 395 ? 49.599 -28.665 -119.357 1.00 75.88 395 MET A N 1
ATOM 3143 C CA . MET A 1 395 ? 50.418 -27.612 -118.760 1.00 75.88 395 MET A CA 1
ATOM 3144 C C . MET A 1 395 ? 49.696 -26.926 -117.601 1.00 75.88 395 MET A C 1
ATOM 3146 O O . MET A 1 395 ? 50.347 -26.675 -116.599 1.00 75.88 395 MET A O 1
ATOM 3150 N N . GLN A 1 396 ? 48.379 -26.701 -117.659 1.00 76.50 396 GLN A N 1
ATOM 3151 C CA . GLN A 1 396 ? 47.594 -26.225 -116.510 1.00 76.50 396 GLN A CA 1
ATOM 3152 C C . GLN A 1 396 ? 47.560 -27.258 -115.374 1.00 76.50 396 GLN A C 1
ATOM 3154 O O . GLN A 1 396 ? 47.703 -26.889 -114.213 1.00 76.50 396 GLN A O 1
ATOM 3159 N N . ILE A 1 397 ? 47.436 -28.555 -115.678 1.00 76.75 397 ILE A N 1
ATOM 3160 C CA . ILE A 1 397 ? 47.517 -29.625 -114.668 1.00 76.75 397 ILE A CA 1
ATOM 3161 C C . ILE A 1 397 ? 48.932 -29.707 -114.079 1.00 76.75 397 ILE A C 1
ATOM 3163 O O . ILE A 1 397 ? 49.079 -29.799 -112.864 1.00 76.75 397 ILE A O 1
ATOM 3167 N N . SER A 1 398 ? 49.972 -29.608 -114.908 1.00 74.50 398 SER A N 1
ATOM 3168 C CA . SER A 1 398 ? 51.370 -29.581 -114.468 1.00 74.50 398 SER A CA 1
ATOM 3169 C C . SER A 1 398 ? 51.701 -28.309 -113.679 1.00 74.50 398 SER A C 1
ATOM 3171 O O . SER A 1 398 ? 52.416 -28.376 -112.684 1.00 74.50 398 SER A O 1
ATOM 3173 N N . GLN A 1 399 ? 51.135 -27.154 -114.040 1.00 76.19 399 GLN A N 1
ATOM 3174 C CA . GLN A 1 399 ? 51.226 -25.909 -113.275 1.00 76.19 399 GLN A CA 1
ATOM 3175 C C . GLN A 1 399 ? 50.535 -26.059 -111.922 1.00 76.19 399 GLN A C 1
ATOM 3177 O O . GLN A 1 399 ? 51.177 -25.789 -110.920 1.00 76.19 399 GLN A O 1
ATOM 3182 N N . LEU A 1 400 ? 49.312 -26.593 -111.856 1.00 74.19 400 LEU A N 1
ATOM 3183 C CA . LEU A 1 400 ? 48.615 -26.851 -110.589 1.00 74.19 400 LEU A CA 1
ATOM 3184 C C . LEU A 1 400 ? 49.329 -27.901 -109.722 1.00 74.19 400 LEU A C 1
ATOM 3186 O O . LEU A 1 400 ? 49.361 -27.768 -108.502 1.00 74.19 400 LEU A O 1
ATOM 3190 N N . GLN A 1 401 ? 49.958 -28.919 -110.316 1.00 73.44 401 GLN A N 1
ATOM 3191 C CA . GLN A 1 401 ? 50.802 -29.875 -109.588 1.00 73.44 401 GLN A CA 1
ATOM 3192 C C . GLN A 1 401 ? 52.101 -29.228 -109.086 1.00 73.44 401 GLN A C 1
ATOM 3194 O O . GLN A 1 401 ? 52.509 -29.489 -107.954 1.00 73.44 401 GLN A O 1
ATOM 3199 N N . ASN A 1 402 ? 52.721 -28.347 -109.875 1.00 75.81 402 ASN A N 1
ATOM 3200 C CA . ASN A 1 402 ? 53.874 -27.555 -109.451 1.00 75.81 402 ASN A CA 1
ATOM 3201 C C . ASN A 1 402 ? 53.494 -26.489 -108.415 1.00 75.81 402 ASN A C 1
ATOM 3203 O O . ASN A 1 402 ? 54.284 -26.236 -107.518 1.00 75.81 402 ASN A O 1
ATOM 3207 N N . GLU A 1 403 ? 52.296 -25.909 -108.462 1.00 76.69 403 GLU A N 1
ATOM 3208 C CA . GLU A 1 403 ? 51.767 -24.997 -107.446 1.00 76.69 403 GLU A CA 1
ATOM 3209 C C . GLU A 1 403 ? 51.404 -25.748 -106.168 1.00 76.69 403 GLU A C 1
ATOM 3211 O O . GLU A 1 403 ? 51.754 -25.287 -105.092 1.00 76.69 403 GLU A O 1
ATOM 3216 N N . MET A 1 404 ? 50.823 -26.948 -106.246 1.00 72.06 404 MET A N 1
ATOM 3217 C CA . MET A 1 404 ? 50.671 -27.828 -105.083 1.00 72.06 404 MET A CA 1
ATOM 3218 C C . MET A 1 404 ? 52.029 -28.219 -104.489 1.00 72.06 404 MET A C 1
ATOM 3220 O O . MET A 1 404 ? 52.176 -28.226 -103.269 1.00 72.06 404 MET A O 1
ATOM 3224 N N . ALA A 1 405 ? 53.034 -28.518 -105.318 1.00 74.38 405 ALA A N 1
ATOM 3225 C CA . ALA A 1 405 ? 54.393 -28.787 -104.854 1.00 74.38 405 ALA A CA 1
ATOM 3226 C C . ALA A 1 405 ? 55.036 -27.537 -104.233 1.00 74.38 405 ALA A C 1
ATOM 3228 O O . ALA A 1 405 ? 55.641 -27.638 -103.170 1.00 74.38 405 ALA A O 1
ATOM 3229 N N . ARG A 1 406 ? 54.845 -26.359 -104.837 1.00 77.88 406 ARG A N 1
ATOM 3230 C CA . ARG A 1 406 ? 55.350 -25.065 -104.363 1.00 77.88 406 ARG A CA 1
ATOM 3231 C C . ARG A 1 406 ? 54.687 -24.656 -103.057 1.00 77.88 406 ARG A C 1
ATOM 3233 O O . ARG A 1 406 ? 55.404 -24.408 -102.110 1.00 77.88 406 ARG A O 1
ATOM 3240 N N . ILE A 1 407 ? 53.363 -24.740 -102.946 1.00 76.12 407 ILE A N 1
ATOM 3241 C CA . ILE A 1 407 ? 52.602 -24.530 -101.706 1.00 76.12 407 ILE A CA 1
ATOM 3242 C C . ILE A 1 407 ? 53.010 -25.552 -100.639 1.00 76.12 407 ILE A C 1
ATOM 3244 O O . ILE A 1 407 ? 53.111 -25.203 -99.470 1.00 76.12 407 ILE A O 1
ATOM 3248 N N . LYS A 1 408 ? 53.308 -26.807 -100.999 1.00 79.81 408 LYS A N 1
ATOM 3249 C CA . LYS A 1 408 ? 53.818 -27.809 -100.046 1.00 79.81 408 LYS A CA 1
ATOM 3250 C C . LYS A 1 408 ? 55.249 -27.499 -99.590 1.00 79.81 408 LYS A C 1
ATOM 3252 O O . LYS A 1 408 ? 55.549 -27.675 -98.411 1.00 79.81 408 LYS A O 1
ATOM 3257 N N . VAL A 1 409 ? 56.096 -26.981 -100.481 1.00 79.50 409 VAL A N 1
ATOM 3258 C CA . VAL A 1 409 ? 57.421 -26.428 -100.162 1.00 79.50 409 VAL A CA 1
ATOM 3259 C C . VAL A 1 409 ? 57.300 -25.138 -99.353 1.00 79.50 409 VAL A C 1
ATOM 3261 O O . VAL A 1 409 ? 58.081 -24.963 -98.434 1.00 79.50 409 VAL A O 1
ATOM 3264 N N . ASP A 1 410 ? 56.300 -24.290 -99.584 1.00 76.00 410 ASP A N 1
ATOM 3265 C CA . ASP A 1 410 ? 56.036 -23.066 -98.824 1.00 76.00 410 ASP A CA 1
ATOM 3266 C C . ASP A 1 410 ? 55.440 -23.386 -97.448 1.00 76.00 410 ASP A C 1
ATOM 3268 O O . ASP A 1 410 ? 55.761 -22.719 -96.472 1.00 76.00 410 ASP A O 1
ATOM 3272 N N . ILE A 1 411 ? 54.660 -24.461 -97.309 1.00 77.62 411 ILE A N 1
ATOM 3273 C CA . ILE A 1 411 ? 54.231 -25.023 -96.020 1.00 77.62 411 ILE A CA 1
ATOM 3274 C C . ILE A 1 411 ? 55.432 -25.627 -95.283 1.00 77.62 411 ILE A C 1
ATOM 3276 O O . ILE A 1 411 ? 55.569 -25.420 -94.080 1.00 77.62 411 ILE A O 1
ATOM 3280 N N . GLN A 1 412 ? 56.342 -26.330 -95.961 1.00 76.88 412 GLN A N 1
ATOM 3281 C CA . GLN A 1 412 ? 57.579 -26.813 -95.334 1.00 76.88 412 GLN A CA 1
ATOM 3282 C C . GLN A 1 412 ? 58.560 -25.675 -95.017 1.00 76.88 412 GLN A C 1
ATOM 3284 O O . GLN A 1 412 ? 59.204 -25.722 -93.978 1.00 76.88 412 GLN A O 1
ATOM 3289 N N . SER A 1 413 ? 58.615 -24.628 -95.838 1.00 77.56 413 SER A N 1
ATOM 3290 C CA . SER A 1 413 ? 59.442 -23.429 -95.673 1.00 77.56 413 SER A CA 1
ATOM 3291 C C . SER A 1 413 ? 58.904 -22.534 -94.563 1.00 77.56 413 SER A C 1
ATOM 3293 O O . SER A 1 413 ? 59.670 -22.069 -93.731 1.00 77.56 413 SER A O 1
ATOM 3295 N N . THR A 1 414 ? 57.586 -22.356 -94.450 1.00 75.06 414 THR A N 1
ATOM 3296 C CA . THR A 1 414 ? 56.966 -21.643 -93.324 1.00 75.06 414 THR A CA 1
ATOM 3297 C C . THR A 1 414 ? 57.027 -22.454 -92.037 1.00 75.06 414 THR A C 1
ATOM 3299 O O . THR A 1 414 ? 57.309 -21.862 -91.002 1.00 75.06 414 THR A O 1
ATOM 3302 N N . ASN A 1 415 ? 56.881 -23.784 -92.064 1.00 78.75 415 ASN A N 1
ATOM 3303 C CA . ASN A 1 415 ? 57.143 -24.614 -90.881 1.00 78.75 415 ASN A CA 1
ATOM 3304 C C . ASN A 1 415 ? 58.627 -24.601 -90.489 1.00 78.75 415 ASN A C 1
ATOM 3306 O O . ASN A 1 415 ? 58.928 -24.471 -89.307 1.00 78.75 415 ASN A O 1
ATOM 3310 N N . ALA A 1 416 ? 59.554 -24.647 -91.450 1.00 75.94 416 ALA A N 1
ATOM 3311 C CA . ALA A 1 416 ? 60.983 -24.466 -91.205 1.00 75.94 416 ALA A CA 1
ATOM 3312 C C . ALA A 1 416 ? 61.283 -23.058 -90.677 1.00 75.94 416 ALA A C 1
ATOM 3314 O O . ALA A 1 416 ? 62.061 -22.932 -89.742 1.00 75.94 416 ALA A O 1
ATOM 3315 N N . ARG A 1 417 ? 60.606 -22.014 -91.174 1.00 75.75 417 ARG A N 1
ATOM 3316 C CA . ARG A 1 417 ? 60.699 -20.639 -90.666 1.00 75.75 417 ARG A CA 1
ATOM 3317 C C . ARG A 1 417 ? 60.072 -20.499 -89.282 1.00 75.75 417 ARG A C 1
ATOM 3319 O O . ARG A 1 417 ? 60.573 -19.717 -88.497 1.00 75.75 417 ARG A O 1
ATOM 3326 N N . VAL A 1 418 ? 59.031 -21.255 -88.935 1.00 75.50 418 VAL A N 1
ATOM 3327 C CA . VAL A 1 418 ? 58.464 -21.303 -87.573 1.00 75.50 418 VAL A CA 1
ATOM 3328 C C . VAL A 1 418 ? 59.384 -22.076 -86.627 1.00 75.50 418 VAL A C 1
ATOM 3330 O O . VAL A 1 418 ? 59.561 -21.654 -85.489 1.00 75.50 418 VAL A O 1
ATOM 3333 N N . LEU A 1 419 ? 60.032 -23.151 -87.082 1.00 79.88 419 LEU A N 1
ATOM 3334 C CA . LEU A 1 419 ? 61.087 -23.845 -86.337 1.00 79.88 419 LEU A CA 1
ATOM 3335 C C . LEU A 1 419 ? 62.332 -22.968 -86.170 1.00 79.88 419 LEU A C 1
ATOM 3337 O O . LEU A 1 419 ? 62.899 -22.933 -85.086 1.00 79.88 419 LEU A O 1
ATOM 3341 N N . GLN A 1 420 ? 62.714 -22.213 -87.199 1.00 77.56 420 GLN A N 1
ATOM 3342 C CA . GLN A 1 420 ? 63.820 -21.263 -87.175 1.00 77.56 420 GLN A CA 1
ATOM 3343 C C . GLN A 1 420 ? 63.488 -20.042 -86.320 1.00 77.56 420 GLN A C 1
ATOM 3345 O O . GLN A 1 420 ? 64.345 -19.632 -85.561 1.00 77.56 420 GLN A O 1
ATOM 3350 N N . VAL A 1 421 ? 62.261 -19.515 -86.348 1.00 73.56 421 VAL A N 1
ATOM 3351 C CA . VAL A 1 421 ? 61.805 -18.435 -85.456 1.00 73.56 421 VAL A CA 1
ATOM 3352 C C . VAL A 1 421 ? 61.662 -18.934 -84.020 1.00 73.56 421 VAL A C 1
ATOM 3354 O O . VAL A 1 421 ? 61.971 -18.187 -83.105 1.00 73.56 421 VAL A O 1
ATOM 3357 N N . LYS A 1 422 ? 61.288 -20.199 -83.780 1.00 76.12 422 LYS A N 1
ATOM 3358 C CA . LYS A 1 422 ? 61.364 -20.806 -82.439 1.00 76.12 422 LYS A CA 1
ATOM 3359 C C . LYS A 1 422 ? 62.808 -21.009 -81.983 1.00 76.12 422 LYS A C 1
ATOM 3361 O O . LYS A 1 422 ? 63.107 -20.697 -80.838 1.00 76.12 422 LYS A O 1
ATOM 3366 N N . LYS A 1 423 ? 63.704 -21.465 -82.865 1.00 79.31 423 LYS A N 1
ATOM 3367 C CA . LYS A 1 423 ? 65.138 -21.613 -82.577 1.00 79.31 423 LYS A CA 1
ATOM 3368 C C . LYS A 1 423 ? 65.781 -20.253 -82.307 1.00 79.31 423 LYS A C 1
ATOM 3370 O O . LYS A 1 423 ? 66.431 -20.106 -81.287 1.00 79.31 423 LYS A O 1
ATOM 3375 N N . GLN A 1 424 ? 65.480 -19.247 -83.125 1.00 76.12 424 GLN A N 1
ATOM 3376 C CA . GLN A 1 424 ? 65.853 -17.849 -82.928 1.00 76.12 424 GLN A CA 1
ATOM 3377 C C . GLN A 1 424 ? 65.206 -17.258 -81.678 1.00 76.12 424 GLN A C 1
ATOM 3379 O O . GLN A 1 424 ? 65.860 -16.481 -81.012 1.00 76.12 424 GLN A O 1
ATOM 3384 N N . ALA A 1 425 ? 63.982 -17.631 -81.297 1.00 72.44 425 ALA A N 1
ATOM 3385 C CA . ALA A 1 425 ? 63.404 -17.212 -80.023 1.00 72.44 425 ALA A CA 1
ATOM 3386 C C . ALA A 1 425 ? 64.165 -17.835 -78.845 1.00 72.44 425 ALA A C 1
ATOM 3388 O O . ALA A 1 425 ? 64.504 -17.117 -77.916 1.00 72.44 425 ALA A O 1
ATOM 3389 N N . THR A 1 426 ? 64.524 -19.124 -78.899 1.00 78.81 426 THR A N 1
ATOM 3390 C CA . THR A 1 426 ? 65.365 -19.754 -77.865 1.00 78.81 426 THR A CA 1
ATOM 3391 C C . THR A 1 426 ? 66.814 -19.264 -77.884 1.00 78.81 426 THR A C 1
ATOM 3393 O O . THR A 1 426 ? 67.430 -19.187 -76.832 1.00 78.81 426 THR A O 1
ATOM 3396 N N . GLU A 1 427 ? 67.361 -18.881 -79.039 1.00 77.81 427 GLU A N 1
ATOM 3397 C CA . GLU A 1 427 ? 68.700 -18.292 -79.176 1.00 77.81 427 GLU A CA 1
ATOM 3398 C C . GLU A 1 427 ? 68.709 -16.825 -78.753 1.00 77.81 427 GLU A C 1
ATOM 3400 O O . GLU A 1 427 ? 69.665 -16.398 -78.131 1.00 77.81 427 GLU A O 1
ATOM 3405 N N . VAL A 1 428 ? 67.639 -16.067 -79.000 1.00 72.19 428 VAL A N 1
ATOM 3406 C CA . VAL A 1 428 ? 67.437 -14.716 -78.461 1.00 72.19 428 VAL A CA 1
ATOM 3407 C C . VAL A 1 428 ? 67.157 -14.780 -76.967 1.00 72.19 428 VAL A C 1
ATOM 3409 O O . VAL A 1 428 ? 67.618 -13.900 -76.268 1.00 72.19 428 VAL A O 1
ATOM 3412 N N . GLN A 1 429 ? 66.482 -15.807 -76.448 1.00 74.38 429 GLN A N 1
ATOM 3413 C CA . GLN A 1 429 ? 66.233 -15.980 -75.011 1.00 74.38 429 GLN A CA 1
ATOM 3414 C C . GLN A 1 429 ? 67.469 -16.515 -74.265 1.00 74.38 429 GLN A C 1
ATOM 3416 O O . GLN A 1 429 ? 67.727 -16.093 -73.143 1.00 74.38 429 GLN A O 1
ATOM 3421 N N . SER A 1 430 ? 68.278 -17.372 -74.899 1.00 78.56 430 SER A N 1
ATOM 3422 C CA . SER A 1 430 ? 69.609 -17.761 -74.408 1.00 78.56 430 SER A CA 1
ATOM 3423 C C . SER A 1 430 ? 70.582 -16.592 -74.503 1.00 78.56 430 SER A C 1
ATOM 3425 O O . SER A 1 430 ? 71.302 -16.329 -73.552 1.00 78.56 430 SER A O 1
ATOM 3427 N N . SER A 1 431 ? 70.555 -15.835 -75.604 1.00 76.94 431 SER A N 1
ATOM 3428 C CA . SER A 1 431 ? 71.333 -14.606 -75.748 1.00 76.94 431 SER A CA 1
ATOM 3429 C C . SER A 1 431 ? 70.832 -13.521 -74.802 1.00 76.94 431 SER A C 1
ATOM 3431 O O . SER A 1 431 ? 71.651 -12.743 -74.346 1.00 76.94 431 SER A O 1
ATOM 3433 N N . LEU A 1 432 ? 69.546 -13.486 -74.430 1.00 71.12 432 LEU A N 1
ATOM 3434 C CA . LEU A 1 432 ? 69.044 -12.616 -73.368 1.00 71.12 432 LEU A CA 1
ATOM 3435 C C . LEU A 1 432 ? 69.627 -13.065 -72.031 1.00 71.12 432 LEU A C 1
ATOM 3437 O O . LEU A 1 432 ? 70.275 -12.262 -71.397 1.00 71.12 432 LEU A O 1
ATOM 3441 N N . ALA A 1 433 ? 69.564 -14.349 -71.671 1.00 75.94 433 ALA A N 1
ATOM 3442 C CA . ALA A 1 433 ? 70.186 -14.853 -70.441 1.00 75.94 433 ALA A CA 1
ATOM 3443 C C . ALA A 1 433 ? 71.725 -14.677 -70.403 1.00 75.94 433 ALA A C 1
ATOM 3445 O O . ALA A 1 433 ? 72.305 -14.465 -69.339 1.00 75.94 433 ALA A O 1
ATOM 3446 N N . GLU A 1 434 ? 72.406 -14.739 -71.550 1.00 77.62 434 GLU A N 1
ATOM 3447 C CA . GLU A 1 434 ? 73.827 -14.393 -71.692 1.00 77.62 434 GLU A CA 1
ATOM 3448 C C . GLU A 1 434 ? 74.059 -12.882 -71.624 1.00 77.62 434 GLU A C 1
ATOM 3450 O O . GLU A 1 434 ? 75.049 -12.460 -71.042 1.00 77.62 434 GLU A O 1
ATOM 3455 N N . LYS A 1 435 ? 73.157 -12.058 -72.170 1.00 76.19 435 LYS A N 1
ATOM 3456 C CA . LYS A 1 435 ? 73.170 -10.592 -72.059 1.00 76.19 435 LYS A CA 1
ATOM 3457 C C . LYS A 1 435 ? 72.839 -10.134 -70.648 1.00 76.19 435 LYS A C 1
ATOM 3459 O O . LYS A 1 435 ? 73.412 -9.144 -70.238 1.00 76.19 435 LYS A O 1
ATOM 3464 N N . ASP A 1 436 ? 71.996 -10.850 -69.917 1.00 77.44 436 ASP A N 1
ATOM 3465 C CA . ASP A 1 436 ? 71.616 -10.593 -68.532 1.00 77.44 436 ASP A CA 1
ATOM 3466 C C . ASP A 1 436 ? 72.783 -10.962 -67.612 1.00 77.44 436 ASP A C 1
ATOM 3468 O O . ASP A 1 436 ? 73.141 -10.180 -66.742 1.00 77.44 436 ASP A O 1
ATOM 3472 N N . LYS A 1 437 ? 73.482 -12.077 -67.878 1.00 77.56 437 LYS A N 1
ATOM 3473 C CA . LYS A 1 437 ? 74.780 -12.379 -67.246 1.00 77.56 437 LYS A CA 1
ATOM 3474 C C . LYS A 1 437 ? 75.879 -11.396 -67.637 1.00 77.56 437 LYS A C 1
ATOM 3476 O O . LYS A 1 437 ? 76.685 -11.030 -66.795 1.00 77.56 437 LYS A O 1
ATOM 3481 N N . LEU A 1 438 ? 75.925 -10.949 -68.891 1.00 77.12 438 LEU A N 1
ATOM 3482 C CA . LEU A 1 438 ? 76.872 -9.927 -69.338 1.00 77.12 438 LEU A CA 1
ATOM 3483 C C . LEU A 1 438 ? 76.515 -8.555 -68.749 1.00 77.12 438 LEU A C 1
ATOM 3485 O O . LEU A 1 438 ? 77.410 -7.756 -68.515 1.00 77.12 438 LEU A O 1
ATOM 3489 N N . VAL A 1 439 ? 75.238 -8.290 -68.462 1.00 73.50 439 VAL A N 1
ATOM 3490 C CA . VAL A 1 439 ? 74.758 -7.143 -67.685 1.00 73.50 439 VAL A CA 1
ATOM 3491 C C . VAL A 1 439 ? 75.126 -7.321 -66.219 1.00 73.50 439 VAL A C 1
ATOM 3493 O O . VAL A 1 439 ? 75.613 -6.367 -65.650 1.00 73.50 439 VAL A O 1
ATOM 3496 N N . GLU A 1 440 ? 75.043 -8.509 -65.625 1.00 77.56 440 GLU A N 1
ATOM 3497 C CA . GLU A 1 440 ? 75.508 -8.786 -64.257 1.00 77.56 440 GLU A CA 1
ATOM 3498 C C . GLU A 1 440 ? 77.045 -8.642 -64.137 1.00 77.56 440 GLU A C 1
ATOM 3500 O O . GLU A 1 440 ? 77.558 -8.025 -63.199 1.00 77.56 440 GLU A O 1
ATOM 3505 N N . GLU A 1 441 ? 77.804 -9.096 -65.141 1.00 78.94 441 GLU A N 1
ATOM 3506 C CA . GLU A 1 441 ? 79.244 -8.845 -65.284 1.00 78.94 441 GLU A CA 1
ATOM 3507 C C . GLU A 1 441 ? 79.557 -7.372 -65.576 1.00 78.94 441 GLU A C 1
ATOM 3509 O O . GLU A 1 441 ? 80.544 -6.849 -65.055 1.00 78.94 441 GLU A O 1
ATOM 3514 N N . TYR A 1 442 ? 78.728 -6.674 -66.357 1.00 75.94 442 TYR A N 1
ATOM 3515 C CA . TYR A 1 442 ? 78.817 -5.230 -66.563 1.00 75.94 442 TYR A CA 1
ATOM 3516 C C . TYR A 1 442 ? 78.257 -4.432 -65.387 1.00 75.94 442 TYR A C 1
ATOM 3518 O O . TYR A 1 442 ? 78.610 -3.273 -65.289 1.00 75.94 442 TYR A O 1
ATOM 3526 N N . GLU A 1 443 ? 77.494 -4.993 -64.453 1.00 73.88 443 GLU A N 1
ATOM 3527 C CA . GLU A 1 443 ? 77.011 -4.331 -63.238 1.00 73.88 443 GLU A CA 1
ATOM 3528 C C . GLU A 1 443 ? 78.021 -4.509 -62.111 1.00 73.88 443 GLU A C 1
ATOM 3530 O O . GLU A 1 443 ? 78.357 -3.540 -61.438 1.00 73.88 443 GLU A O 1
ATOM 3535 N N . MET A 1 444 ? 78.626 -5.692 -61.970 1.00 75.31 444 MET A N 1
ATOM 3536 C CA . MET A 1 444 ? 79.895 -5.840 -61.252 1.00 75.31 444 MET A CA 1
ATOM 3537 C C . MET A 1 444 ? 80.992 -4.976 -61.881 1.00 75.31 444 MET A C 1
ATOM 3539 O O . MET A 1 444 ? 81.816 -4.404 -61.171 1.00 75.31 444 MET A O 1
ATOM 3543 N N . GLY A 1 445 ? 81.022 -4.895 -63.210 1.00 73.75 445 GLY A N 1
ATOM 3544 C CA . GLY A 1 445 ? 81.965 -4.101 -63.986 1.00 73.75 445 GLY A CA 1
ATOM 3545 C C . GLY A 1 445 ? 81.731 -2.606 -63.813 1.00 73.75 445 GLY A C 1
ATOM 3546 O O . GLY A 1 445 ? 82.699 -1.872 -63.653 1.00 73.75 445 GLY A O 1
ATOM 3547 N N . ILE A 1 446 ? 80.473 -2.165 -63.772 1.00 68.75 446 ILE A N 1
ATOM 3548 C CA . ILE A 1 446 ? 80.051 -0.797 -63.478 1.00 68.75 446 ILE A CA 1
ATOM 3549 C C . ILE A 1 446 ? 80.354 -0.503 -62.024 1.00 68.75 446 ILE A C 1
ATOM 3551 O O . ILE A 1 446 ? 81.031 0.479 -61.820 1.00 68.75 446 ILE A O 1
ATOM 3555 N N . ARG A 1 447 ? 80.008 -1.346 -61.042 1.00 74.44 447 ARG A N 1
ATOM 3556 C CA . ARG A 1 447 ? 80.389 -1.161 -59.625 1.00 74.44 447 ARG A CA 1
ATOM 3557 C C . ARG A 1 447 ? 81.903 -1.021 -59.466 1.00 74.44 447 ARG A C 1
ATOM 3559 O O . ARG A 1 447 ? 82.356 0.018 -59.019 1.00 74.44 447 ARG A O 1
ATOM 3566 N N . LYS A 1 448 ? 82.707 -1.958 -59.985 1.00 77.25 448 LYS A N 1
ATOM 3567 C CA . LYS A 1 448 ? 84.184 -1.858 -59.970 1.00 77.25 448 LYS A CA 1
ATOM 3568 C C . LYS A 1 448 ? 84.706 -0.625 -60.716 1.00 77.25 448 LYS A C 1
ATOM 3570 O O . LYS A 1 448 ? 85.716 -0.049 -60.312 1.00 77.25 448 LYS A O 1
ATOM 3575 N N . ARG A 1 449 ? 84.041 -0.208 -61.801 1.00 72.00 449 ARG A N 1
ATOM 3576 C CA . ARG A 1 449 ? 84.316 1.058 -62.499 1.00 72.00 449 ARG A CA 1
ATOM 3577 C C . ARG A 1 449 ? 83.783 2.270 -61.743 1.00 72.00 449 ARG A C 1
ATOM 3579 O O . ARG A 1 449 ? 84.339 3.324 -61.966 1.00 72.00 449 ARG A O 1
ATOM 3586 N N . HIS A 1 450 ? 82.796 2.147 -60.862 1.00 78.25 450 HIS A N 1
ATOM 3587 C CA . HIS A 1 450 ? 82.220 3.205 -60.037 1.00 78.25 450 HIS A CA 1
ATOM 3588 C C . HIS A 1 450 ? 83.126 3.434 -58.833 1.00 78.25 450 HIS A C 1
ATOM 3590 O O . HIS A 1 450 ? 83.583 4.548 -58.658 1.00 78.25 450 HIS A O 1
ATOM 3596 N N . ASP A 1 451 ? 83.570 2.375 -58.147 1.00 75.50 451 ASP A N 1
ATOM 3597 C CA . ASP A 1 451 ? 84.635 2.434 -57.139 1.00 75.50 451 ASP A CA 1
ATOM 3598 C C . ASP A 1 451 ? 85.932 3.025 -57.731 1.00 75.50 451 ASP A C 1
ATOM 3600 O O . ASP A 1 451 ? 86.720 3.677 -57.045 1.00 75.50 451 ASP A O 1
ATOM 3604 N N . ALA A 1 452 ? 86.228 2.726 -59.004 1.00 74.94 452 ALA A N 1
ATOM 3605 C CA . ALA A 1 452 ? 87.379 3.276 -59.721 1.00 74.94 452 ALA A CA 1
ATOM 3606 C C . ALA A 1 452 ? 87.114 4.679 -60.292 1.00 74.94 452 ALA A C 1
ATOM 3608 O O . ALA A 1 452 ? 88.071 5.432 -60.464 1.00 74.94 452 ALA A O 1
ATOM 3609 N N . ILE A 1 453 ? 85.853 5.038 -60.556 1.00 68.69 453 ILE A N 1
ATOM 3610 C CA . ILE A 1 453 ? 85.419 6.389 -60.903 1.00 68.69 453 ILE A CA 1
ATOM 3611 C C . ILE A 1 453 ? 85.481 7.240 -59.649 1.00 68.69 453 ILE A C 1
ATOM 3613 O O . ILE A 1 453 ? 86.196 8.202 -59.731 1.00 68.69 453 ILE A O 1
ATOM 3617 N N . GLU A 1 454 ? 84.942 6.888 -58.480 1.00 71.56 454 GLU A N 1
ATOM 3618 C CA . GLU A 1 454 ? 85.132 7.636 -57.222 1.00 71.56 454 GLU A CA 1
ATOM 3619 C C . GLU A 1 454 ? 86.612 7.894 -56.910 1.00 71.56 454 GLU A C 1
ATOM 3621 O O . GLU A 1 454 ? 87.001 9.015 -56.579 1.00 71.56 454 GLU A O 1
ATOM 3626 N N . ARG A 1 455 ? 87.480 6.887 -57.085 1.00 74.88 455 ARG A N 1
ATOM 3627 C CA . ARG A 1 455 ? 88.937 7.068 -56.948 1.00 74.88 455 ARG A CA 1
ATOM 3628 C C . ARG A 1 455 ? 89.515 7.994 -58.021 1.00 74.88 455 ARG A C 1
ATOM 3630 O O . ARG A 1 455 ? 90.331 8.854 -57.699 1.00 74.88 455 ARG A O 1
ATOM 3637 N N . LYS A 1 456 ? 89.075 7.880 -59.277 1.00 71.94 456 LYS A N 1
ATOM 3638 C CA . LYS A 1 456 ? 89.444 8.823 -60.344 1.00 71.94 456 LYS A CA 1
ATOM 3639 C C . LYS A 1 456 ? 88.740 10.173 -60.251 1.00 71.94 456 LYS A C 1
ATOM 3641 O O . LYS A 1 456 ? 89.262 11.100 -60.834 1.00 71.94 456 LYS A O 1
ATOM 3646 N N . GLN A 1 457 ? 87.642 10.308 -59.520 1.00 66.38 457 GLN A N 1
ATOM 3647 C CA . GLN A 1 457 ? 86.869 11.519 -59.275 1.00 66.38 457 GLN A CA 1
ATOM 3648 C C . GLN A 1 457 ? 87.537 12.274 -58.135 1.00 66.38 457 GLN A C 1
ATOM 3650 O O . GLN A 1 457 ? 87.738 13.464 -58.242 1.00 66.38 457 GLN A O 1
ATOM 3655 N N . SER A 1 458 ? 88.056 11.565 -57.132 1.00 70.88 458 SER A N 1
ATOM 3656 C CA . SER A 1 458 ? 88.992 12.115 -56.146 1.00 70.88 458 SER A CA 1
ATOM 3657 C C . SER A 1 458 ? 90.272 12.647 -56.814 1.00 70.88 458 SER A C 1
ATOM 3659 O O . SER A 1 458 ? 90.761 13.720 -56.463 1.00 70.88 458 SER A O 1
ATOM 3661 N N . GLU A 1 459 ? 90.812 11.930 -57.810 1.00 73.81 459 GLU A N 1
ATOM 3662 C CA . GLU A 1 459 ? 91.961 12.399 -58.602 1.00 73.81 459 GLU A CA 1
ATOM 3663 C C . GLU A 1 459 ? 91.572 13.514 -59.599 1.00 73.81 459 GLU A C 1
ATOM 3665 O O . GLU A 1 459 ? 92.341 14.449 -59.796 1.00 73.81 459 GLU A O 1
ATOM 3670 N N . VAL A 1 460 ? 90.372 13.470 -60.189 1.00 66.44 460 VAL A N 1
AT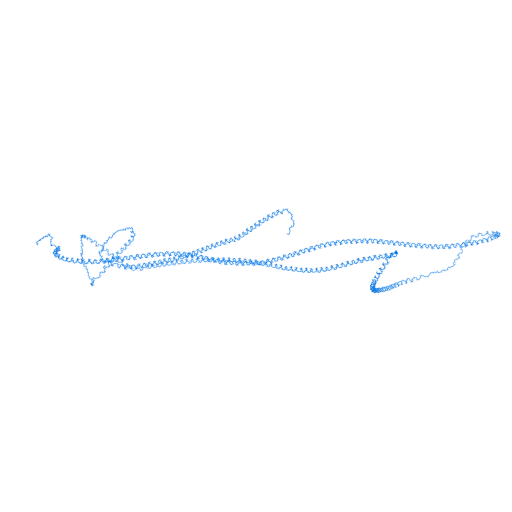OM 3671 C CA . VAL A 1 460 ? 89.840 14.478 -61.122 1.00 66.44 460 VAL A CA 1
ATOM 3672 C C . VAL A 1 460 ? 89.401 15.738 -60.394 1.00 66.44 460 VAL A C 1
ATOM 3674 O O . VAL A 1 460 ? 89.629 16.798 -60.930 1.00 66.44 460 VAL A O 1
ATOM 3677 N N . ASP A 1 461 ? 88.913 15.702 -59.160 1.00 69.69 461 ASP A N 1
ATOM 3678 C CA . ASP A 1 461 ? 88.630 16.892 -58.350 1.00 69.69 461 ASP A CA 1
ATOM 3679 C C . ASP A 1 461 ? 89.938 17.549 -57.886 1.00 69.69 461 ASP A C 1
ATOM 3681 O O . ASP A 1 461 ? 90.042 18.773 -57.777 1.00 69.69 461 ASP A O 1
ATOM 3685 N N . ARG A 1 462 ? 90.980 16.738 -57.660 1.00 73.94 462 ARG A N 1
ATOM 3686 C CA . ARG A 1 462 ? 92.350 17.195 -57.390 1.00 73.94 462 ARG A CA 1
ATOM 3687 C C . ARG A 1 462 ? 93.027 17.776 -58.636 1.00 73.94 462 ARG A C 1
ATOM 3689 O O . ARG A 1 462 ? 93.816 18.711 -58.504 1.00 73.94 462 ARG A O 1
ATOM 3696 N N . LEU A 1 463 ? 92.730 17.249 -59.825 1.00 66.56 463 LEU A N 1
ATOM 3697 C CA . LEU A 1 463 ? 93.195 17.783 -61.107 1.00 66.56 463 LEU A CA 1
ATOM 3698 C C . LEU A 1 463 ? 92.342 18.963 -61.588 1.00 66.56 463 LEU A C 1
ATOM 3700 O O . LEU A 1 463 ? 92.915 19.898 -62.125 1.00 66.56 463 LEU A O 1
ATOM 3704 N N . ASN A 1 464 ? 91.039 18.999 -61.313 1.00 63.28 464 ASN A N 1
ATOM 3705 C CA . ASN A 1 464 ? 90.116 20.089 -61.636 1.00 63.28 464 ASN A CA 1
ATOM 3706 C C . ASN A 1 464 ? 90.435 21.306 -60.777 1.00 63.28 464 ASN A C 1
ATOM 3708 O O . ASN A 1 464 ? 90.691 22.364 -61.327 1.00 63.28 464 ASN A O 1
ATOM 3712 N N . LYS A 1 465 ? 90.683 21.139 -59.470 1.00 69.50 465 LYS A N 1
ATOM 3713 C CA . LYS A 1 465 ? 91.281 22.205 -58.639 1.00 69.50 465 LYS A CA 1
ATOM 3714 C C . LYS A 1 465 ? 92.631 22.725 -59.152 1.00 69.50 465 LYS A C 1
ATOM 3716 O O . LYS A 1 465 ? 93.078 23.769 -58.690 1.00 69.50 465 LYS A O 1
ATOM 3721 N N . ARG A 1 466 ? 93.282 22.020 -60.083 1.00 60.69 466 ARG A N 1
ATOM 3722 C CA . ARG A 1 466 ? 94.513 22.426 -60.781 1.00 60.69 466 ARG A CA 1
ATOM 3723 C C . ARG A 1 466 ? 94.262 22.932 -62.212 1.00 60.69 466 ARG A C 1
ATOM 3725 O O . ARG A 1 466 ? 95.084 23.675 -62.733 1.00 60.69 466 ARG A O 1
ATOM 3732 N N . TYR A 1 467 ? 93.150 22.533 -62.824 1.00 55.94 467 TYR A N 1
ATOM 3733 C CA . TYR A 1 467 ? 92.683 22.907 -64.157 1.00 55.94 467 TYR A CA 1
ATOM 3734 C C . TYR A 1 467 ? 91.894 24.215 -64.098 1.00 55.94 467 TYR A C 1
ATOM 3736 O O . TYR A 1 467 ? 92.207 25.118 -64.852 1.00 55.94 467 TYR A O 1
ATOM 3744 N N . ASP A 1 468 ? 91.003 24.400 -63.124 1.00 58.66 468 ASP A N 1
ATOM 3745 C CA . ASP A 1 468 ? 90.332 25.670 -62.809 1.00 58.66 468 ASP A CA 1
ATOM 3746 C C . ASP A 1 468 ? 91.365 26.772 -62.495 1.00 58.66 468 ASP A C 1
ATOM 3748 O O . ASP A 1 468 ? 91.241 27.909 -62.947 1.00 58.66 468 ASP A O 1
ATOM 3752 N N . GLN A 1 469 ? 92.460 26.406 -61.811 1.00 60.09 469 GLN A N 1
ATOM 3753 C CA . GLN A 1 469 ? 93.628 27.271 -61.563 1.00 60.09 469 GLN A CA 1
ATOM 3754 C C . GLN A 1 469 ? 94.429 27.644 -62.829 1.00 60.09 469 GLN A C 1
ATOM 3756 O O . GLN A 1 469 ? 95.310 28.498 -62.749 1.00 60.09 469 GLN A O 1
ATOM 3761 N N . LEU A 1 470 ? 94.148 27.027 -63.982 1.00 51.22 470 LEU A N 1
ATOM 3762 C CA . LEU A 1 470 ? 94.790 27.303 -65.275 1.00 51.22 470 LEU A CA 1
ATOM 3763 C C . LEU A 1 470 ? 93.800 27.832 -66.333 1.00 51.22 470 LEU A C 1
ATOM 3765 O O . LEU A 1 470 ? 94.174 28.669 -67.149 1.00 51.22 470 LEU A O 1
ATOM 3769 N N . MET A 1 471 ? 92.536 27.403 -66.290 1.00 48.78 471 MET A N 1
ATOM 3770 C CA . MET A 1 471 ? 91.465 27.780 -67.218 1.00 48.78 471 MET A CA 1
ATOM 3771 C C . MET A 1 471 ? 90.774 29.095 -66.849 1.00 48.78 471 MET A C 1
ATOM 3773 O O . MET A 1 471 ? 90.139 29.696 -67.709 1.00 48.78 471 MET A O 1
ATOM 3777 N N . SER A 1 472 ? 90.972 29.614 -65.630 1.00 47.97 472 SER A N 1
ATOM 3778 C CA . SER A 1 472 ? 90.520 30.960 -65.227 1.00 47.97 472 SER A CA 1
ATOM 3779 C C . SER A 1 472 ? 91.055 32.104 -66.115 1.00 47.97 472 SER A C 1
ATOM 3781 O O . SER A 1 472 ? 90.614 33.239 -65.948 1.00 47.97 472 SER A O 1
ATOM 3783 N N . ASN A 1 473 ? 92.000 31.830 -67.024 1.00 52.16 473 ASN A N 1
ATOM 3784 C CA . ASN A 1 473 ? 92.671 32.812 -67.881 1.00 52.16 473 ASN A CA 1
ATOM 3785 C C . ASN A 1 473 ? 92.459 32.600 -69.397 1.00 52.16 473 ASN A C 1
ATOM 3787 O O . ASN A 1 473 ? 93.097 33.305 -70.177 1.00 52.16 473 ASN A O 1
ATOM 3791 N N . ILE A 1 474 ? 91.609 31.660 -69.840 1.00 45.47 474 ILE A N 1
ATOM 3792 C CA . ILE A 1 474 ? 91.292 31.480 -71.272 1.00 45.47 474 ILE A CA 1
ATOM 3793 C C . ILE A 1 474 ? 89.773 31.428 -71.467 1.00 45.47 474 ILE A C 1
ATOM 3795 O O . ILE A 1 474 ? 89.144 30.377 -71.367 1.00 45.47 474 ILE A O 1
ATOM 3799 N N . GLN A 1 475 ? 89.202 32.592 -71.771 1.00 42.09 475 GLN A N 1
ATOM 3800 C CA . GLN A 1 475 ? 87.864 32.742 -72.333 1.00 42.09 475 GLN A CA 1
ATOM 3801 C C . GLN A 1 475 ? 88.046 33.072 -73.817 1.00 42.09 475 GLN A C 1
ATOM 3803 O O . GLN A 1 475 ? 88.370 34.208 -74.151 1.00 42.09 475 GLN A O 1
ATOM 3808 N N . ASP A 1 476 ? 87.930 32.063 -74.681 1.00 36.69 476 ASP A N 1
ATOM 3809 C CA . ASP A 1 476 ? 88.276 32.190 -76.101 1.00 36.69 476 ASP A CA 1
ATOM 3810 C C . ASP A 1 476 ? 87.070 32.628 -76.950 1.00 36.69 476 ASP A C 1
ATOM 3812 O O . ASP A 1 476 ? 85.932 32.210 -76.711 1.00 36.69 476 ASP A O 1
ATOM 3816 N N . GLU A 1 477 ? 87.314 33.485 -77.939 1.00 49.03 477 GLU A N 1
ATOM 3817 C CA . GLU A 1 477 ? 86.276 34.025 -78.824 1.00 49.03 477 GLU A CA 1
ATOM 3818 C C . GLU A 1 477 ? 86.152 33.194 -80.114 1.00 49.03 477 GLU A C 1
ATOM 3820 O O . GLU A 1 477 ? 87.138 32.676 -80.631 1.00 49.03 477 GLU A O 1
ATOM 3825 N N . ASN A 1 478 ? 84.956 33.203 -80.721 1.00 50.97 478 ASN A N 1
ATOM 3826 C CA . ASN A 1 478 ? 84.610 32.584 -82.018 1.00 50.97 478 ASN A CA 1
ATOM 3827 C C . ASN A 1 478 ? 84.382 31.055 -82.006 1.00 50.97 478 ASN A C 1
ATOM 3829 O O . ASN A 1 478 ? 85.217 30.276 -82.455 1.00 50.97 478 ASN A O 1
ATOM 3833 N N . MET A 1 479 ? 83.169 30.638 -81.627 1.00 51.00 479 MET A N 1
ATOM 3834 C CA . MET A 1 479 ? 82.639 29.308 -81.969 1.00 51.00 479 MET A CA 1
ATOM 3835 C C . MET A 1 479 ? 82.161 29.274 -83.430 1.00 51.00 479 MET A C 1
ATOM 3837 O O . MET A 1 479 ? 81.413 30.153 -83.868 1.00 51.00 479 MET A O 1
ATOM 3841 N N . GLY A 1 480 ? 82.562 28.254 -84.189 1.00 58.69 480 GLY A N 1
ATOM 3842 C CA . GLY A 1 480 ? 82.159 28.055 -85.582 1.00 58.69 480 GLY A CA 1
ATOM 3843 C C . GLY A 1 480 ? 80.699 27.594 -85.742 1.00 58.69 480 GLY A C 1
ATOM 3844 O O . GLY A 1 480 ? 80.059 27.180 -84.776 1.00 58.69 480 GLY A O 1
ATOM 3845 N N . PRO A 1 481 ? 80.139 27.583 -86.969 1.00 63.16 481 PRO A N 1
ATOM 3846 C CA . PRO A 1 481 ? 78.734 27.218 -87.196 1.00 63.16 481 PRO A CA 1
ATOM 3847 C C . PRO A 1 481 ? 78.385 25.779 -86.771 1.00 63.16 481 PRO A C 1
ATOM 3849 O O . PRO A 1 481 ? 77.260 25.526 -86.347 1.00 63.16 481 PRO A O 1
ATOM 3852 N N . LEU A 1 482 ? 79.347 24.848 -86.824 1.00 62.06 482 LEU A N 1
ATOM 3853 C CA . LEU A 1 482 ? 79.182 23.492 -86.283 1.00 62.06 482 LEU A CA 1
ATOM 3854 C C . LEU A 1 482 ? 79.107 23.490 -84.750 1.00 62.06 482 LEU A C 1
ATOM 3856 O O . LEU A 1 482 ? 78.258 22.811 -84.177 1.00 62.06 482 LEU A O 1
ATOM 3860 N N . GLU A 1 483 ? 79.934 24.291 -84.083 1.00 63.78 483 GLU A N 1
ATOM 3861 C CA . GLU A 1 483 ? 79.924 24.433 -82.625 1.00 63.78 483 GLU A CA 1
ATOM 3862 C C . GLU A 1 483 ? 78.673 25.175 -82.147 1.00 63.78 483 GLU A C 1
ATOM 3864 O O . GLU A 1 483 ? 78.099 24.790 -81.138 1.00 63.78 483 GLU A O 1
ATOM 3869 N N . ALA A 1 484 ? 78.155 26.136 -82.918 1.00 66.06 484 ALA A N 1
ATOM 3870 C CA . ALA A 1 484 ? 76.840 26.731 -82.684 1.00 66.06 484 ALA A CA 1
ATOM 3871 C C . ALA A 1 484 ? 75.703 25.693 -82.786 1.00 66.06 484 ALA A C 1
ATOM 3873 O O . ALA A 1 484 ? 74.800 25.696 -81.949 1.00 66.06 484 ALA A O 1
ATOM 3874 N N . THR A 1 485 ? 75.747 24.757 -83.748 1.00 73.06 485 THR A N 1
ATOM 3875 C CA . THR A 1 485 ? 74.773 23.647 -83.782 1.00 73.06 485 THR A CA 1
ATOM 3876 C C . THR A 1 485 ? 74.954 22.656 -82.632 1.00 73.06 485 THR A C 1
ATOM 3878 O O . THR A 1 485 ? 73.958 22.209 -82.072 1.00 73.06 485 THR A O 1
ATOM 3881 N N . ILE A 1 486 ? 76.192 22.357 -82.221 1.00 74.94 486 ILE A N 1
ATOM 3882 C CA . ILE A 1 486 ? 76.469 21.500 -81.058 1.00 74.94 486 ILE A CA 1
ATOM 3883 C C . ILE A 1 486 ? 76.000 22.178 -79.767 1.00 74.94 486 ILE A C 1
ATOM 3885 O O . ILE A 1 486 ? 75.380 21.523 -78.937 1.00 74.94 486 ILE A O 1
ATOM 3889 N N . HIS A 1 487 ? 76.226 23.481 -79.602 1.00 76.38 487 HIS A N 1
ATOM 3890 C CA . HIS A 1 487 ? 75.773 24.250 -78.446 1.00 76.38 487 HIS A CA 1
ATOM 3891 C C . HIS A 1 487 ? 74.243 24.349 -78.393 1.00 76.38 487 HIS A C 1
ATOM 3893 O O . HIS A 1 487 ? 73.666 24.108 -77.338 1.00 76.38 487 HIS A O 1
ATOM 3899 N N . ASN A 1 488 ? 73.565 24.587 -79.522 1.00 78.75 488 ASN A N 1
ATOM 3900 C CA . ASN A 1 488 ? 72.100 24.548 -79.578 1.00 78.75 488 ASN A CA 1
ATOM 3901 C C . ASN A 1 488 ? 71.545 23.157 -79.235 1.00 78.75 488 ASN A C 1
ATOM 3903 O O . ASN A 1 488 ? 70.637 23.070 -78.415 1.00 78.75 488 ASN A O 1
ATOM 3907 N N . LEU A 1 489 ? 72.122 22.076 -79.774 1.00 80.56 489 LEU A N 1
ATOM 3908 C CA . LEU A 1 489 ? 71.735 20.707 -79.408 1.00 80.56 489 LEU A CA 1
ATOM 3909 C C . LEU A 1 489 ? 72.054 20.385 -77.940 1.00 80.56 489 LEU A C 1
ATOM 3911 O O . LEU A 1 489 ? 71.293 19.678 -77.295 1.00 80.56 489 LEU A O 1
ATOM 3915 N N . THR A 1 490 ? 73.136 20.933 -77.383 1.00 84.00 490 THR A N 1
ATOM 3916 C CA . THR A 1 490 ? 73.501 20.774 -75.964 1.00 84.00 490 THR A CA 1
ATOM 3917 C C . THR A 1 490 ? 72.521 21.523 -75.060 1.00 84.00 490 THR A C 1
ATOM 3919 O O . THR A 1 490 ? 72.115 20.989 -74.035 1.00 84.00 490 THR A O 1
ATOM 3922 N N . ASN A 1 491 ? 72.080 22.719 -75.457 1.00 83.38 491 ASN A N 1
ATOM 3923 C CA . ASN A 1 491 ? 71.044 23.482 -74.761 1.00 83.38 491 ASN A CA 1
ATOM 3924 C C . ASN A 1 491 ? 69.665 22.808 -74.881 1.00 83.38 491 ASN A C 1
ATOM 3926 O O . ASN A 1 491 ? 68.902 22.811 -73.920 1.00 83.38 491 ASN A O 1
ATOM 3930 N N . GLU A 1 492 ? 69.352 22.187 -76.022 1.00 85.00 492 GLU A N 1
ATOM 3931 C CA . GLU A 1 492 ? 68.121 21.410 -76.214 1.00 85.00 492 GLU A CA 1
ATOM 3932 C C . GLU A 1 492 ? 68.135 20.110 -75.392 1.00 85.00 492 GLU A C 1
ATOM 3934 O O . GLU A 1 492 ? 67.139 19.797 -74.743 1.00 85.00 492 GLU A O 1
ATOM 3939 N N . ILE A 1 493 ? 69.272 19.406 -75.322 1.00 83.00 493 ILE A N 1
ATOM 3940 C CA . ILE A 1 493 ? 69.479 18.259 -74.423 1.00 83.00 493 ILE A CA 1
ATOM 3941 C C . ILE A 1 493 ? 69.364 18.701 -72.961 1.00 83.00 493 ILE A C 1
ATOM 3943 O O . ILE A 1 493 ? 68.575 18.117 -72.230 1.00 83.00 493 ILE A O 1
ATOM 3947 N N . ALA A 1 494 ? 70.042 19.773 -72.541 1.00 87.81 494 ALA A N 1
ATOM 3948 C CA . ALA A 1 494 ? 69.961 20.283 -71.171 1.00 87.81 494 ALA A CA 1
ATOM 3949 C C . ALA A 1 494 ? 68.538 20.739 -70.793 1.00 87.81 494 ALA A C 1
ATOM 3951 O O . ALA A 1 494 ? 68.100 20.538 -69.659 1.00 87.81 494 ALA A O 1
ATOM 3952 N N . GLN A 1 495 ? 67.779 21.301 -71.741 1.00 89.38 495 GLN A N 1
ATOM 3953 C CA . GLN A 1 495 ? 66.360 21.592 -71.545 1.00 89.38 495 GLN A CA 1
ATOM 3954 C C . GLN A 1 495 ? 65.529 20.305 -71.449 1.00 89.38 495 GLN A C 1
ATOM 3956 O O . GLN A 1 495 ? 64.626 20.248 -70.622 1.00 89.38 495 GLN A O 1
ATOM 3961 N N . LYS A 1 496 ? 65.834 19.252 -72.219 1.00 88.25 496 LYS A N 1
ATOM 3962 C CA . LYS A 1 496 ? 65.152 17.950 -72.109 1.00 88.25 496 LYS A CA 1
ATOM 3963 C C . LYS A 1 496 ? 65.495 17.208 -70.819 1.00 88.25 496 LYS A C 1
ATOM 3965 O O . LYS A 1 496 ? 64.591 16.647 -70.212 1.00 88.25 496 LYS A O 1
ATOM 3970 N N . ASP A 1 497 ? 66.735 17.272 -70.345 1.00 90.50 497 ASP A N 1
ATOM 3971 C CA . ASP A 1 497 ? 67.135 16.750 -69.036 1.00 90.50 497 ASP A CA 1
ATOM 3972 C C . ASP A 1 497 ? 66.413 17.498 -67.908 1.00 90.50 497 ASP A C 1
ATOM 3974 O O . ASP A 1 497 ? 65.939 16.879 -66.954 1.00 90.50 497 ASP A O 1
ATOM 3978 N N . LYS A 1 498 ? 66.239 18.820 -68.048 1.00 90.75 498 LYS A N 1
ATOM 3979 C CA . LYS A 1 498 ? 65.424 19.627 -67.133 1.00 90.75 498 LYS A CA 1
ATOM 3980 C C . LYS A 1 498 ? 63.939 19.246 -67.191 1.00 90.75 498 LYS A C 1
ATOM 3982 O O . LYS A 1 498 ? 63.352 19.015 -66.137 1.00 90.75 498 LYS A O 1
ATOM 3987 N N . ASP A 1 499 ? 63.350 19.116 -68.382 1.00 90.56 499 ASP A N 1
ATOM 3988 C CA . ASP A 1 499 ? 61.969 18.639 -68.564 1.00 90.56 499 ASP A CA 1
ATOM 3989 C C . ASP A 1 499 ? 61.784 17.260 -67.897 1.00 90.56 499 ASP A C 1
ATOM 3991 O O . ASP A 1 499 ? 60.808 17.023 -67.185 1.00 90.56 499 ASP A O 1
ATOM 3995 N N . CYS A 1 500 ? 62.747 16.350 -68.080 1.00 87.25 500 CYS A N 1
ATOM 3996 C CA . CYS A 1 500 ? 62.753 15.027 -67.464 1.00 87.25 500 CYS A CA 1
ATOM 3997 C C . CYS A 1 500 ? 62.892 15.087 -65.938 1.00 87.25 500 CYS A C 1
ATOM 3999 O O . CYS A 1 500 ? 62.186 14.348 -65.253 1.00 87.25 500 CYS A O 1
ATOM 4001 N N . ALA A 1 501 ? 63.742 15.958 -65.391 1.00 91.38 501 ALA A N 1
ATOM 4002 C CA . ALA A 1 501 ? 63.885 16.152 -63.949 1.00 91.38 501 ALA A CA 1
ATOM 4003 C C . ALA A 1 501 ? 62.614 16.753 -63.318 1.00 91.38 501 ALA A C 1
ATOM 4005 O O . ALA A 1 501 ? 62.188 16.306 -62.251 1.00 91.38 501 ALA A O 1
ATOM 4006 N N . GLU A 1 502 ? 61.959 17.704 -63.991 1.00 91.75 502 GLU A N 1
ATOM 4007 C CA . GLU A 1 502 ? 60.662 18.244 -63.569 1.00 91.75 502 GLU A CA 1
ATOM 4008 C C . GLU A 1 502 ? 59.578 17.149 -63.599 1.00 91.75 502 GLU A C 1
ATOM 4010 O O . GLU A 1 502 ? 58.867 16.964 -62.610 1.00 91.75 502 GLU A O 1
ATOM 4015 N N . ILE A 1 503 ? 59.498 16.340 -64.665 1.00 91.19 503 ILE A N 1
ATOM 4016 C CA . ILE A 1 503 ? 58.567 15.197 -64.755 1.00 91.19 503 ILE A CA 1
ATOM 4017 C C . ILE A 1 503 ? 58.850 14.142 -63.670 1.00 91.19 503 ILE A C 1
ATOM 4019 O O . ILE A 1 503 ? 57.908 13.642 -63.054 1.00 91.19 503 ILE A O 1
ATOM 4023 N N . GLN A 1 504 ? 60.117 13.825 -63.386 1.00 91.56 504 GLN A N 1
ATOM 4024 C CA . GLN A 1 504 ? 60.498 12.914 -62.299 1.00 91.56 504 GLN A CA 1
ATOM 4025 C C . GLN A 1 504 ? 60.106 13.472 -60.926 1.00 91.56 504 GLN A C 1
ATOM 4027 O O . GLN A 1 504 ? 59.604 12.720 -60.092 1.00 91.56 504 GLN A O 1
ATOM 4032 N N . TYR A 1 505 ? 60.268 14.778 -60.694 1.00 93.94 505 TYR A N 1
ATOM 4033 C CA . TYR A 1 505 ? 59.814 15.439 -59.470 1.00 93.94 505 TYR A CA 1
ATOM 4034 C C . TYR A 1 505 ? 58.287 15.370 -59.316 1.00 93.94 505 TYR A C 1
ATOM 4036 O O . TYR A 1 505 ? 57.799 14.990 -58.249 1.00 93.94 505 TYR A O 1
ATOM 4044 N N . TYR A 1 506 ? 57.523 15.663 -60.376 1.00 92.19 506 TYR A N 1
ATOM 4045 C CA . TYR A 1 506 ? 56.064 15.520 -60.355 1.00 92.19 506 TYR A CA 1
ATOM 4046 C C . TYR A 1 506 ? 55.635 14.066 -60.115 1.00 92.19 506 TYR A C 1
ATOM 4048 O O . TYR A 1 506 ? 54.758 13.828 -59.286 1.00 92.19 506 TYR A O 1
ATOM 4056 N N . TRP A 1 507 ? 56.283 13.091 -60.760 1.00 93.94 507 TRP A N 1
ATOM 4057 C CA . TRP A 1 507 ? 56.004 11.669 -60.544 1.00 93.94 507 TRP A CA 1
ATOM 4058 C C . TRP A 1 507 ? 56.315 11.225 -59.108 1.00 93.94 507 TRP A C 1
ATOM 4060 O O . TRP A 1 507 ? 55.462 10.611 -58.471 1.00 93.94 507 TRP A O 1
ATOM 4070 N N . LEU A 1 508 ? 57.479 11.588 -58.557 1.00 93.69 508 LEU A N 1
ATOM 4071 C CA . LEU A 1 508 ? 57.841 11.297 -57.164 1.00 93.69 508 LEU A CA 1
ATOM 4072 C C . LEU A 1 508 ? 56.867 11.944 -56.174 1.00 93.69 508 LEU A C 1
ATOM 4074 O O . LEU A 1 508 ? 56.484 11.309 -55.190 1.00 93.69 508 LEU A O 1
ATOM 4078 N N . LYS A 1 509 ? 56.423 13.179 -56.442 1.00 94.62 509 LYS A N 1
ATOM 4079 C CA . LYS A 1 509 ? 55.410 13.856 -55.629 1.00 94.62 509 LYS A CA 1
ATOM 4080 C C . LYS A 1 509 ? 54.075 13.105 -55.669 1.00 94.62 509 LYS A C 1
ATOM 4082 O O . LYS A 1 509 ? 53.555 12.771 -54.608 1.00 94.62 509 LYS A O 1
ATOM 4087 N N . SER A 1 510 ? 53.558 12.777 -56.853 1.00 89.00 510 SER A N 1
ATOM 4088 C CA . SER A 1 510 ? 52.310 12.014 -56.992 1.00 89.00 510 SER A CA 1
ATOM 4089 C C . SER A 1 510 ? 52.410 10.604 -56.402 1.00 89.00 510 SER A C 1
ATOM 4091 O O . SER A 1 510 ? 51.449 10.121 -55.811 1.00 89.00 510 SER A O 1
ATOM 4093 N N . GLN A 1 511 ? 53.575 9.956 -56.484 1.00 92.88 511 GLN A N 1
ATOM 4094 C CA . GLN A 1 511 ? 53.832 8.665 -55.843 1.00 92.88 511 GLN A CA 1
ATOM 4095 C C . GLN A 1 511 ? 53.862 8.787 -54.309 1.00 92.88 511 GLN A C 1
ATOM 4097 O O . GLN A 1 511 ? 53.361 7.904 -53.614 1.00 92.88 511 GLN A O 1
ATOM 4102 N N . MET A 1 512 ? 54.399 9.881 -53.760 1.00 93.69 512 MET A N 1
ATOM 4103 C CA . MET A 1 512 ? 54.374 10.159 -52.320 1.00 93.69 512 MET A CA 1
ATOM 4104 C C . MET A 1 512 ? 52.958 10.490 -51.822 1.00 93.69 512 MET A C 1
ATOM 4106 O O . MET A 1 512 ? 52.566 10.022 -50.754 1.00 93.69 512 MET A O 1
ATOM 4110 N N . GLU A 1 513 ? 52.172 11.236 -52.601 1.00 94.31 513 GLU A N 1
ATOM 4111 C CA . GLU A 1 513 ? 50.752 11.504 -52.333 1.00 94.31 513 GLU A CA 1
ATOM 4112 C C . GLU A 1 513 ? 49.923 10.206 -52.390 1.00 94.31 513 GLU A C 1
ATOM 4114 O O . GLU A 1 513 ? 49.149 9.939 -51.474 1.00 94.31 513 GLU A O 1
ATOM 4119 N N . LEU A 1 514 ? 50.170 9.326 -53.368 1.00 94.50 514 LEU A N 1
ATOM 4120 C CA . LEU A 1 514 ? 49.563 7.991 -53.445 1.00 94.50 514 LEU A CA 1
ATOM 4121 C C . LEU A 1 514 ? 49.927 7.109 -52.237 1.00 94.50 514 LEU A C 1
ATOM 4123 O O . LEU A 1 514 ? 49.058 6.456 -51.666 1.00 94.50 514 LEU A O 1
ATOM 4127 N N . VAL A 1 515 ? 51.193 7.105 -51.803 1.00 96.69 515 VAL A N 1
ATOM 4128 C CA . VAL A 1 515 ? 51.628 6.364 -50.603 1.00 96.69 515 VAL A CA 1
ATOM 4129 C C . VAL A 1 515 ? 51.023 6.948 -49.320 1.00 96.69 515 VAL A C 1
ATOM 4131 O O . VAL A 1 515 ? 50.714 6.191 -48.400 1.00 96.69 515 VAL A O 1
ATOM 4134 N N . LYS A 1 516 ? 50.816 8.270 -49.246 1.00 95.50 516 LYS A N 1
ATOM 4135 C CA . LYS A 1 516 ? 50.092 8.913 -48.140 1.00 95.50 516 LYS A CA 1
ATOM 4136 C C . LYS A 1 516 ? 48.627 8.468 -48.120 1.00 95.50 516 LYS A C 1
ATOM 4138 O O . LYS A 1 516 ? 48.175 7.984 -47.088 1.00 95.50 516 LYS A O 1
ATOM 4143 N N . HIS A 1 517 ? 47.934 8.535 -49.254 1.00 93.88 517 HIS A N 1
ATOM 4144 C CA . HIS A 1 517 ? 46.538 8.109 -49.358 1.00 93.88 517 HIS A CA 1
ATOM 4145 C C . HIS A 1 517 ? 46.345 6.609 -49.102 1.00 93.88 517 HIS A C 1
ATOM 4147 O O . HIS A 1 517 ? 45.398 6.236 -48.421 1.00 93.88 517 HIS A O 1
ATOM 4153 N N . ASN A 1 518 ? 47.268 5.743 -49.533 1.00 94.69 518 ASN A N 1
ATOM 4154 C CA . ASN A 1 518 ? 47.214 4.320 -49.182 1.00 94.69 518 ASN A CA 1
ATOM 4155 C C . ASN A 1 518 ? 47.326 4.094 -47.663 1.00 94.69 518 ASN A C 1
ATOM 4157 O O . ASN A 1 518 ? 46.590 3.274 -47.128 1.00 94.69 518 ASN A O 1
ATOM 4161 N N . LYS A 1 519 ? 48.177 4.847 -46.951 1.00 95.12 519 LYS A N 1
ATOM 4162 C CA . LYS A 1 519 ? 48.268 4.776 -45.478 1.00 95.12 519 LYS A CA 1
ATOM 4163 C C . LYS A 1 519 ? 47.033 5.337 -44.771 1.00 95.12 519 LYS A C 1
ATOM 4165 O O . LYS A 1 519 ? 46.676 4.863 -43.696 1.00 95.12 519 LYS A O 1
ATOM 4170 N N . GLU A 1 520 ? 46.389 6.341 -45.359 1.00 95.38 520 GLU A N 1
ATOM 4171 C CA . GLU A 1 520 ? 45.113 6.880 -44.873 1.00 95.38 520 GLU A CA 1
ATOM 4172 C C . GLU A 1 520 ? 44.003 5.829 -45.025 1.00 95.38 520 GLU A C 1
ATOM 4174 O O . GLU A 1 520 ? 43.339 5.510 -44.043 1.00 95.38 520 GLU A O 1
ATOM 4179 N N . ILE A 1 521 ? 43.914 5.175 -46.189 1.00 94.38 521 ILE A N 1
ATOM 4180 C CA . ILE A 1 521 ? 43.000 4.052 -46.451 1.00 94.38 521 ILE A CA 1
ATOM 4181 C C . ILE A 1 521 ? 43.281 2.858 -45.520 1.00 94.38 521 ILE A C 1
ATOM 4183 O O . ILE A 1 521 ? 42.348 2.275 -44.976 1.00 94.38 521 ILE A O 1
ATOM 4187 N N . GLU A 1 522 ? 44.545 2.485 -45.289 1.00 94.56 522 GLU A N 1
ATOM 4188 C CA . GLU A 1 522 ? 44.909 1.409 -44.349 1.00 94.56 522 GLU A CA 1
ATOM 4189 C C . GLU A 1 522 ? 44.455 1.713 -42.910 1.00 94.56 522 GLU A C 1
ATOM 4191 O O . GLU A 1 522 ? 43.971 0.814 -42.217 1.00 94.56 522 GLU A O 1
ATOM 4196 N N . LYS A 1 523 ? 44.561 2.977 -42.476 1.00 96.31 523 LYS A N 1
ATOM 4197 C CA . LYS A 1 523 ? 44.086 3.441 -41.165 1.00 96.31 523 LYS A CA 1
ATOM 4198 C C . LYS A 1 523 ? 42.556 3.429 -41.080 1.00 96.31 523 LYS A C 1
ATOM 4200 O O . LYS A 1 523 ? 42.016 2.851 -40.139 1.00 96.31 523 LYS A O 1
ATOM 4205 N N . GLU A 1 524 ? 41.868 3.998 -42.070 1.00 93.75 524 GLU A N 1
ATOM 4206 C CA . GLU A 1 524 ? 40.399 3.987 -42.157 1.00 93.75 524 GLU A CA 1
ATOM 4207 C C . GLU A 1 524 ? 39.842 2.553 -42.175 1.00 93.75 524 GLU A C 1
ATOM 4209 O O . GLU A 1 524 ? 38.824 2.273 -41.545 1.00 93.75 524 GLU A O 1
ATOM 4214 N N . LEU A 1 525 ? 40.534 1.611 -42.827 1.00 95.12 525 LEU A N 1
ATOM 4215 C CA . LEU A 1 525 ? 40.144 0.201 -42.855 1.00 95.12 525 LEU A CA 1
ATOM 4216 C C . LEU A 1 525 ? 40.294 -0.511 -41.500 1.00 95.12 525 LEU A C 1
ATOM 4218 O O . LEU A 1 525 ? 39.504 -1.413 -41.227 1.00 95.12 525 LEU A O 1
ATOM 4222 N N . GLU A 1 526 ? 41.265 -0.169 -40.646 1.00 95.75 526 GLU A N 1
ATOM 4223 C CA . GLU A 1 526 ? 41.319 -0.741 -39.286 1.00 95.75 526 GLU A CA 1
ATOM 4224 C C . GLU A 1 526 ? 40.317 -0.052 -38.344 1.00 95.75 526 GLU A C 1
ATOM 4226 O O . GLU A 1 526 ? 39.646 -0.740 -37.577 1.00 95.75 526 GLU A O 1
ATOM 4231 N N . GLU A 1 527 ? 4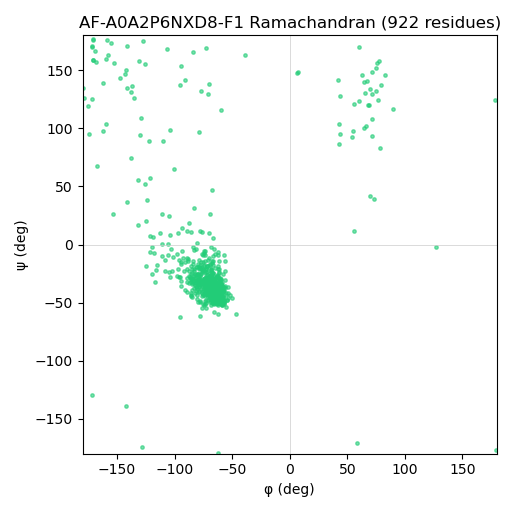0.105 1.262 -38.474 1.00 95.81 527 GLU A N 1
ATOM 4232 C CA . GLU A 1 527 ? 39.058 1.996 -37.738 1.00 95.81 527 GLU A CA 1
ATOM 4233 C C . GLU A 1 527 ? 37.643 1.501 -38.096 1.00 95.81 527 GLU A C 1
ATOM 4235 O O . GLU A 1 527 ? 36.773 1.394 -37.224 1.00 95.81 527 GLU A O 1
ATOM 4240 N N . LEU A 1 528 ? 37.425 1.092 -39.351 1.00 95.50 528 LEU A N 1
ATOM 4241 C CA . LEU A 1 528 ? 36.216 0.393 -39.785 1.00 95.50 528 LEU A CA 1
ATOM 4242 C C . LEU A 1 528 ? 36.077 -0.976 -39.100 1.00 95.50 528 LEU A C 1
ATOM 4244 O O . LEU A 1 528 ? 35.018 -1.264 -38.546 1.00 95.50 528 LEU A O 1
ATOM 4248 N N . LYS A 1 529 ? 37.136 -1.799 -39.062 1.00 95.00 529 LYS A N 1
ATOM 4249 C CA . LYS A 1 529 ? 37.114 -3.109 -38.375 1.00 95.00 529 LYS A CA 1
ATOM 4250 C C . LYS A 1 529 ? 36.851 -2.971 -36.874 1.00 95.00 529 LYS A C 1
ATOM 4252 O O . LYS A 1 529 ? 36.100 -3.769 -36.317 1.00 95.00 529 LYS A O 1
ATOM 4257 N N . ASP A 1 530 ? 37.422 -1.970 -36.207 1.00 94.75 530 ASP A N 1
ATOM 4258 C CA . ASP A 1 530 ? 37.128 -1.693 -34.794 1.00 94.75 530 ASP A CA 1
ATOM 4259 C C . ASP A 1 530 ? 35.697 -1.181 -34.582 1.00 94.75 530 ASP A C 1
ATOM 4261 O O . ASP A 1 530 ? 35.037 -1.571 -33.614 1.00 94.75 530 ASP A O 1
ATOM 4265 N N . SER A 1 531 ? 35.155 -0.423 -35.536 1.00 92.19 531 SER A N 1
ATOM 4266 C CA . SER A 1 531 ? 33.737 -0.047 -35.553 1.00 92.19 531 SER A CA 1
ATOM 4267 C C . SER A 1 531 ? 32.814 -1.261 -35.749 1.00 92.19 531 SER A C 1
ATOM 4269 O O . SER A 1 531 ? 31.803 -1.370 -35.057 1.00 92.19 531 SER A O 1
ATOM 4271 N N . GLU A 1 532 ? 33.168 -2.228 -36.603 1.00 94.19 532 GLU A N 1
ATOM 4272 C CA . GLU A 1 532 ? 32.439 -3.498 -36.772 1.00 94.19 532 GLU A CA 1
ATOM 4273 C C . GLU A 1 532 ? 32.517 -4.392 -35.518 1.00 94.19 532 GLU A C 1
ATOM 4275 O O . GLU A 1 532 ? 31.507 -4.966 -35.086 1.00 94.19 532 GLU A O 1
ATOM 4280 N N . ARG A 1 533 ? 33.694 -4.475 -34.877 1.00 95.19 533 ARG A N 1
ATOM 4281 C CA . ARG A 1 533 ? 33.897 -5.152 -33.579 1.00 95.19 533 ARG A CA 1
ATOM 4282 C C . ARG A 1 533 ? 33.027 -4.506 -32.490 1.00 95.19 533 ARG A C 1
ATOM 4284 O O . ARG A 1 533 ? 32.335 -5.210 -31.753 1.00 95.19 533 ARG A O 1
ATOM 4291 N N . MET A 1 534 ? 32.984 -3.173 -32.415 1.00 95.50 534 MET A N 1
ATOM 4292 C CA . MET A 1 534 ? 32.125 -2.451 -31.470 1.00 95.50 534 MET A CA 1
ATOM 4293 C C . MET A 1 534 ? 30.634 -2.662 -31.780 1.00 95.50 534 MET A C 1
ATOM 4295 O O . MET A 1 534 ? 29.860 -2.977 -30.875 1.00 95.50 534 MET A O 1
ATOM 4299 N N . TYR A 1 535 ? 30.223 -2.558 -33.047 1.00 95.75 535 TYR A N 1
ATOM 4300 C CA . TYR A 1 535 ? 28.839 -2.772 -33.480 1.00 95.75 535 TYR A CA 1
ATOM 4301 C C . TYR A 1 535 ? 28.340 -4.180 -33.137 1.00 95.75 535 TYR A C 1
ATOM 4303 O O . TYR A 1 535 ? 27.251 -4.333 -32.581 1.00 95.75 535 TYR A O 1
ATOM 4311 N N . THR A 1 536 ? 29.138 -5.218 -33.399 1.00 96.06 536 THR A N 1
ATOM 4312 C CA . THR A 1 536 ? 28.767 -6.605 -33.072 1.00 96.06 536 THR A CA 1
ATOM 4313 C C . THR A 1 536 ? 28.644 -6.830 -31.562 1.00 96.06 536 THR A C 1
ATOM 4315 O O . THR A 1 536 ? 27.668 -7.446 -31.123 1.00 96.06 536 THR A O 1
ATOM 4318 N N . VAL A 1 537 ? 29.534 -6.254 -30.744 1.00 97.06 537 VAL A N 1
ATOM 4319 C CA . VAL A 1 537 ? 29.417 -6.273 -29.272 1.00 97.06 537 VAL A CA 1
ATOM 4320 C C . VAL A 1 537 ? 28.179 -5.506 -28.782 1.00 97.06 537 VAL A C 1
ATOM 4322 O O . VAL A 1 537 ? 27.471 -5.986 -27.893 1.00 97.06 537 VAL A O 1
ATOM 4325 N N . LEU A 1 538 ? 27.876 -4.335 -29.350 1.00 95.81 538 LEU A N 1
ATOM 4326 C CA . LEU A 1 538 ? 26.686 -3.550 -29.001 1.00 95.81 538 LEU A CA 1
ATOM 4327 C C . LEU A 1 538 ? 25.388 -4.260 -29.409 1.00 95.81 538 LEU A C 1
ATOM 4329 O O . LEU A 1 538 ? 24.442 -4.284 -28.623 1.00 95.81 538 LEU A O 1
ATOM 4333 N N . ASN A 1 539 ? 25.352 -4.906 -30.575 1.00 96.12 539 ASN A N 1
ATOM 4334 C CA . ASN A 1 539 ? 24.217 -5.707 -31.029 1.00 96.12 539 ASN A CA 1
ATOM 4335 C C . ASN A 1 539 ? 23.982 -6.918 -30.104 1.00 96.12 539 ASN A C 1
ATOM 4337 O O . ASN A 1 539 ? 22.862 -7.137 -29.645 1.00 96.12 539 ASN A O 1
ATOM 4341 N N . GLN A 1 540 ? 25.036 -7.646 -29.713 1.00 95.56 540 GLN A N 1
ATOM 4342 C CA . GLN A 1 540 ? 24.924 -8.730 -28.724 1.00 95.56 540 GLN A CA 1
ATOM 4343 C C . GLN A 1 540 ? 24.412 -8.232 -27.361 1.00 95.56 540 GLN A C 1
ATOM 4345 O O . GLN A 1 540 ? 23.536 -8.865 -26.764 1.00 95.56 540 GLN A O 1
ATOM 4350 N N . LYS A 1 541 ? 24.891 -7.073 -26.879 1.00 96.44 541 LYS A N 1
ATOM 4351 C CA . LYS A 1 541 ? 24.353 -6.423 -25.669 1.00 96.44 541 LYS A CA 1
ATOM 4352 C C . LYS A 1 541 ? 22.873 -6.064 -25.839 1.00 96.44 541 LYS A C 1
ATOM 4354 O O . LYS A 1 541 ? 22.083 -6.357 -24.945 1.00 96.44 541 LYS A O 1
ATOM 4359 N N . GLN A 1 542 ? 22.477 -5.497 -26.981 1.00 96.75 542 GLN A N 1
ATOM 4360 C CA . GLN A 1 542 ? 21.086 -5.134 -27.267 1.00 96.75 542 GLN A CA 1
ATOM 4361 C C . GLN A 1 542 ? 20.168 -6.367 -27.313 1.00 96.75 542 GLN A C 1
ATOM 4363 O O . GLN A 1 542 ? 19.084 -6.334 -26.737 1.00 96.75 542 GLN A O 1
ATOM 4368 N N . LEU A 1 543 ? 20.600 -7.463 -27.945 1.00 96.25 543 LEU A N 1
ATOM 4369 C CA . LEU A 1 543 ? 19.861 -8.730 -27.991 1.00 96.25 543 LEU A CA 1
ATOM 4370 C C . LEU A 1 543 ? 19.706 -9.351 -26.597 1.00 96.25 543 LEU A C 1
ATOM 4372 O O . LEU A 1 543 ? 18.607 -9.773 -26.237 1.00 96.25 543 LEU A O 1
ATOM 4376 N N . ARG A 1 544 ? 20.768 -9.340 -25.777 1.00 97.06 544 ARG A N 1
ATOM 4377 C CA . ARG A 1 544 ? 20.698 -9.777 -24.373 1.00 97.06 544 ARG A CA 1
ATOM 4378 C C . ARG A 1 544 ? 19.711 -8.930 -23.568 1.00 97.06 544 ARG A C 1
ATOM 4380 O O . ARG A 1 544 ? 18.896 -9.499 -22.851 1.00 97.06 544 ARG A O 1
ATOM 4387 N N . ILE A 1 545 ? 19.758 -7.602 -23.707 1.00 96.12 545 ILE A N 1
ATOM 4388 C CA . ILE A 1 545 ? 18.836 -6.685 -23.019 1.00 96.12 545 ILE A CA 1
ATOM 4389 C C . ILE A 1 545 ? 17.391 -6.955 -23.457 1.00 96.12 545 ILE A C 1
ATOM 4391 O O . ILE A 1 545 ? 16.550 -7.202 -22.599 1.00 96.12 545 ILE A O 1
ATOM 4395 N N . LYS A 1 546 ? 17.116 -7.018 -24.769 1.00 96.44 546 LYS A N 1
ATOM 4396 C CA . LYS A 1 546 ? 15.792 -7.354 -25.328 1.00 96.44 546 LYS A CA 1
ATOM 4397 C C . LYS A 1 546 ? 15.249 -8.675 -24.773 1.00 96.44 546 LYS A C 1
ATOM 4399 O O . LYS A 1 546 ? 14.102 -8.714 -24.343 1.00 96.44 546 LYS A O 1
ATOM 4404 N N . SER A 1 547 ? 16.079 -9.718 -24.718 1.00 97.06 547 SER A N 1
ATOM 4405 C CA . SER A 1 547 ? 15.718 -11.015 -24.129 1.00 97.06 547 SER A CA 1
ATOM 4406 C C . SER A 1 547 ? 15.368 -10.897 -22.638 1.00 97.06 547 SER A C 1
ATOM 4408 O O . SER A 1 547 ? 14.316 -11.372 -22.213 1.00 97.06 547 SER A O 1
ATOM 4410 N N . THR A 1 548 ? 16.169 -10.175 -21.843 1.00 97.00 548 THR A N 1
ATOM 4411 C CA . THR A 1 548 ? 15.837 -9.941 -20.426 1.00 97.00 548 THR A CA 1
ATOM 4412 C C . THR A 1 548 ? 14.582 -9.088 -20.231 1.00 97.00 548 THR A C 1
ATOM 4414 O O . THR A 1 548 ? 13.821 -9.355 -19.305 1.00 97.00 548 THR A O 1
ATOM 4417 N N . THR A 1 549 ? 14.313 -8.110 -21.102 1.00 95.44 549 THR A N 1
ATOM 4418 C CA . THR A 1 549 ? 13.071 -7.321 -21.064 1.00 95.44 549 THR A CA 1
ATOM 4419 C C . THR A 1 549 ? 11.862 -8.202 -21.370 1.00 95.44 549 THR A C 1
ATOM 4421 O O . THR A 1 549 ? 10.919 -8.203 -20.589 1.00 95.44 549 THR A O 1
ATOM 4424 N N . GLN A 1 550 ? 11.919 -9.031 -22.418 1.00 97.12 550 GLN A N 1
ATOM 4425 C CA . GLN A 1 550 ? 10.854 -9.987 -22.749 1.00 97.12 550 GLN A CA 1
ATOM 4426 C C . GLN A 1 550 ? 10.600 -11.003 -21.627 1.00 97.12 550 GLN A C 1
ATOM 4428 O O . GLN A 1 550 ? 9.449 -11.362 -21.375 1.00 97.12 550 GLN A O 1
ATOM 4433 N N . GLN A 1 551 ? 11.651 -11.433 -20.915 1.00 96.38 551 GLN A N 1
ATOM 4434 C CA . GLN A 1 551 ? 11.497 -12.251 -19.713 1.00 96.38 551 GLN A CA 1
ATOM 4435 C C . GLN A 1 551 ? 10.758 -11.480 -18.609 1.00 96.38 551 GLN A C 1
ATOM 4437 O O . GLN A 1 551 ? 9.773 -11.992 -18.090 1.00 96.38 551 GLN A O 1
ATOM 4442 N N . ARG A 1 552 ? 11.151 -10.234 -18.299 1.00 94.31 552 ARG A N 1
ATOM 4443 C CA . ARG A 1 552 ? 10.451 -9.411 -17.292 1.00 94.31 552 ARG A CA 1
ATOM 4444 C C . ARG A 1 552 ? 9.008 -9.089 -17.674 1.00 94.31 552 ARG A C 1
ATOM 4446 O O . ARG A 1 552 ? 8.142 -9.100 -16.810 1.00 94.31 552 ARG A O 1
ATOM 4453 N N . GLU A 1 553 ? 8.718 -8.867 -18.951 1.00 96.06 553 GLU A N 1
ATOM 4454 C CA . GLU A 1 553 ? 7.348 -8.750 -19.463 1.00 96.06 553 GLU A CA 1
ATOM 4455 C C . GLU A 1 553 ? 6.560 -10.059 -19.290 1.00 96.06 553 GLU A C 1
ATOM 4457 O O . GLU A 1 553 ? 5.338 -10.028 -19.158 1.00 96.06 553 GLU A O 1
ATOM 4462 N N . GLY A 1 554 ? 7.227 -11.217 -19.315 1.00 97.12 554 GLY A N 1
ATOM 4463 C CA . GLY A 1 554 ? 6.666 -12.512 -18.919 1.00 97.12 554 GLY A CA 1
ATOM 4464 C C . GLY A 1 554 ? 6.344 -12.560 -17.425 1.00 97.12 554 GLY A C 1
ATOM 4465 O O . GLY A 1 554 ? 5.176 -12.717 -17.074 1.00 97.12 554 GLY A O 1
ATOM 4466 N N . ASP A 1 555 ? 7.351 -12.327 -16.573 1.00 96.75 555 ASP A N 1
ATOM 4467 C CA . ASP A 1 555 ? 7.224 -12.290 -15.107 1.00 96.75 555 ASP A CA 1
ATOM 4468 C C . ASP A 1 555 ? 6.062 -11.371 -14.667 1.00 96.75 555 ASP A C 1
ATOM 4470 O O . ASP A 1 555 ? 5.229 -11.748 -13.845 1.00 96.75 555 ASP A O 1
ATOM 4474 N N . ILE A 1 556 ? 5.965 -10.170 -15.254 1.00 95.44 556 ILE A N 1
ATOM 4475 C CA . ILE A 1 556 ? 4.907 -9.189 -14.967 1.00 95.44 556 ILE A CA 1
ATOM 4476 C C . ILE A 1 556 ? 3.525 -9.736 -15.342 1.00 95.44 556 ILE A C 1
ATOM 4478 O O . ILE A 1 556 ? 2.601 -9.637 -14.539 1.00 95.44 556 ILE A O 1
ATOM 4482 N N . ARG A 1 557 ? 3.362 -10.353 -16.521 1.00 96.88 557 ARG A N 1
ATOM 4483 C CA . ARG A 1 557 ? 2.070 -10.928 -16.946 1.00 96.88 557 ARG A CA 1
ATOM 4484 C C . ARG A 1 557 ? 1.629 -12.098 -16.064 1.00 96.88 557 ARG A C 1
ATOM 4486 O O . ARG A 1 557 ? 0.428 -12.246 -15.830 1.00 96.88 557 ARG A O 1
ATOM 4493 N N . GLU A 1 558 ? 2.568 -12.895 -15.557 1.00 96.88 558 GLU A N 1
ATOM 4494 C CA . GLU A 1 558 ? 2.289 -13.963 -14.590 1.00 96.88 558 GLU A CA 1
ATOM 4495 C C . GLU A 1 558 ? 1.885 -13.392 -13.220 1.00 96.88 558 GLU A C 1
ATOM 4497 O O . GLU A 1 558 ? 0.859 -13.789 -12.664 1.00 96.88 558 GLU A O 1
ATOM 4502 N N . ILE A 1 559 ? 2.610 -12.385 -12.718 1.00 96.19 559 ILE A N 1
ATOM 4503 C CA . ILE A 1 559 ? 2.267 -11.668 -11.479 1.00 96.19 559 ILE A CA 1
ATOM 4504 C C . ILE A 1 559 ? 0.886 -11.008 -11.591 1.00 96.19 559 ILE A C 1
ATOM 4506 O O . ILE A 1 559 ? 0.061 -11.165 -10.694 1.00 96.19 559 ILE A O 1
ATOM 4510 N N . GLU A 1 560 ? 0.575 -10.333 -12.699 1.00 96.19 560 GLU A N 1
ATOM 4511 C CA . GLU A 1 560 ? -0.760 -9.780 -12.933 1.00 96.19 560 GLU A CA 1
ATOM 4512 C C . GLU A 1 560 ? -1.847 -10.867 -12.998 1.00 96.19 560 GLU A C 1
ATOM 4514 O O . GLU A 1 560 ? -2.963 -10.648 -12.528 1.00 96.19 560 GLU A O 1
ATOM 4519 N N . ALA A 1 561 ? -1.570 -12.029 -13.602 1.00 96.38 561 ALA A N 1
ATOM 4520 C CA . ALA A 1 561 ? -2.520 -13.142 -13.642 1.00 96.38 561 ALA A CA 1
ATOM 4521 C C . ALA A 1 561 ? -2.785 -13.703 -12.234 1.00 96.38 561 ALA A C 1
ATOM 4523 O O . ALA A 1 561 ? -3.939 -13.954 -11.885 1.00 96.38 561 ALA A O 1
ATOM 4524 N N . SER A 1 562 ? -1.742 -13.801 -11.405 1.00 97.38 562 SER A N 1
ATOM 4525 C CA . SER A 1 562 ? -1.846 -14.145 -9.985 1.00 97.38 562 SER A CA 1
ATOM 4526 C C . SER A 1 562 ? -2.663 -13.104 -9.205 1.00 97.38 562 SER A C 1
ATOM 4528 O O . SER A 1 562 ? -3.621 -13.464 -8.522 1.00 97.38 562 SER A O 1
ATOM 4530 N N . ILE A 1 563 ? -2.394 -11.805 -9.394 1.00 94.88 563 ILE A N 1
ATOM 4531 C CA . ILE A 1 563 ? -3.175 -10.705 -8.800 1.00 94.88 563 ILE A CA 1
ATOM 4532 C C . ILE A 1 563 ? -4.648 -10.784 -9.223 1.00 94.88 563 ILE A C 1
ATOM 4534 O O . ILE A 1 563 ? -5.527 -10.678 -8.370 1.00 94.88 563 ILE A O 1
ATOM 4538 N N . ARG A 1 564 ? -4.942 -11.033 -10.506 1.00 96.50 564 ARG A N 1
ATOM 4539 C CA . ARG A 1 564 ? -6.316 -11.230 -11.001 1.00 96.50 564 ARG A CA 1
ATOM 4540 C C . ARG A 1 564 ? -6.986 -12.457 -10.368 1.00 96.50 564 ARG A C 1
ATOM 4542 O O . ARG A 1 564 ? -8.168 -12.390 -10.039 1.00 96.50 564 ARG A O 1
ATOM 4549 N N . SER A 1 565 ? -6.255 -13.551 -10.130 1.00 96.31 565 SER A N 1
ATOM 4550 C CA . SER A 1 565 ? -6.785 -14.704 -9.383 1.00 96.31 565 SER A CA 1
ATOM 4551 C C . SER A 1 565 ? -7.102 -14.338 -7.933 1.00 96.31 565 SER A C 1
ATOM 4553 O O . SER A 1 565 ? -8.222 -14.565 -7.486 1.00 96.31 565 SER A O 1
ATOM 4555 N N . LEU A 1 566 ? -6.172 -13.690 -7.227 1.00 95.19 566 LEU A N 1
ATOM 4556 C CA . LEU A 1 566 ? -6.360 -13.254 -5.839 1.00 95.19 566 LEU A CA 1
ATOM 4557 C C . LEU A 1 566 ? -7.503 -12.236 -5.696 1.00 95.19 566 LEU A C 1
ATOM 4559 O O . LEU A 1 566 ? -8.248 -12.290 -4.723 1.00 95.19 566 LEU A O 1
ATOM 4563 N N . GLN A 1 567 ? -7.703 -11.353 -6.677 1.00 94.31 567 GLN A N 1
ATOM 4564 C CA . GLN A 1 567 ? -8.861 -10.454 -6.740 1.00 94.31 567 GLN A CA 1
ATOM 4565 C C . GLN A 1 567 ? -10.175 -11.227 -6.915 1.00 94.31 567 GLN A C 1
ATOM 4567 O O . GLN A 1 567 ? -11.144 -10.940 -6.212 1.00 94.31 567 GLN A O 1
ATOM 4572 N N . ASN A 1 568 ? -10.211 -12.237 -7.790 1.00 96.38 568 ASN A N 1
ATOM 4573 C CA . ASN A 1 568 ? -11.375 -13.114 -7.945 1.00 96.38 568 ASN A CA 1
ATOM 4574 C C . ASN A 1 568 ? -11.654 -13.923 -6.666 1.00 96.38 568 ASN A C 1
ATOM 4576 O O . ASN A 1 568 ? -12.810 -14.093 -6.285 1.00 96.38 568 ASN A O 1
ATOM 4580 N N . ASP A 1 569 ? -10.620 -14.411 -5.980 1.00 96.19 569 ASP A N 1
ATOM 4581 C CA . ASP A 1 569 ? -10.761 -15.152 -4.724 1.00 96.19 569 ASP A CA 1
ATOM 4582 C C . ASP A 1 569 ? -11.187 -14.244 -3.561 1.00 96.19 569 ASP A C 1
ATOM 4584 O O . ASP A 1 569 ? -12.054 -14.628 -2.777 1.00 96.19 569 ASP A O 1
ATOM 4588 N N . MET A 1 570 ? -10.707 -12.998 -3.512 1.00 94.44 570 MET A N 1
ATOM 4589 C CA . MET A 1 570 ? -11.210 -11.964 -2.603 1.00 94.44 570 MET A CA 1
ATOM 4590 C C . MET A 1 570 ? -12.688 -11.640 -2.875 1.00 94.44 570 MET A C 1
ATOM 4592 O O . MET A 1 570 ? -13.465 -11.518 -1.932 1.00 94.44 570 MET A O 1
ATOM 4596 N N . GLN A 1 571 ? -13.118 -11.557 -4.140 1.00 95.00 571 GLN A N 1
ATOM 4597 C CA . GLN A 1 571 ? -14.535 -11.377 -4.484 1.00 95.00 571 GLN A CA 1
ATOM 4598 C C . GLN A 1 571 ? -15.394 -12.572 -4.041 1.00 95.00 571 GLN A C 1
ATOM 4600 O O . GLN A 1 571 ? -16.448 -12.366 -3.437 1.00 95.00 571 GLN A O 1
ATOM 4605 N N . LYS A 1 572 ? -14.938 -13.816 -4.263 1.00 96.50 572 LYS A N 1
ATOM 4606 C CA . LYS A 1 572 ? -15.609 -15.028 -3.747 1.00 96.50 572 LYS A CA 1
ATOM 4607 C C . LYS A 1 572 ? -15.711 -14.998 -2.222 1.00 96.50 572 LYS A C 1
ATOM 4609 O O . LYS A 1 572 ? -16.769 -15.305 -1.678 1.00 96.50 572 LYS A O 1
ATOM 4614 N N . LEU A 1 573 ? -14.632 -14.626 -1.533 1.00 95.44 573 LEU A N 1
ATOM 4615 C CA . LEU A 1 573 ? -14.580 -14.594 -0.074 1.00 95.44 573 LEU A CA 1
ATOM 4616 C C . LEU A 1 573 ? -15.482 -13.490 0.494 1.00 95.44 573 LEU A C 1
ATOM 4618 O O . LEU A 1 573 ? -16.228 -13.755 1.430 1.00 95.44 573 LEU A O 1
ATOM 4622 N N . ASN A 1 574 ? -15.530 -12.313 -0.134 1.00 93.38 574 ASN A N 1
ATOM 4623 C CA . ASN A 1 574 ? -16.479 -11.251 0.209 1.00 93.38 574 ASN A CA 1
ATOM 4624 C C . ASN A 1 574 ? -17.939 -11.687 -0.012 1.00 93.38 574 ASN A C 1
ATOM 4626 O O . ASN A 1 574 ? -18.776 -11.453 0.855 1.00 93.38 574 ASN A O 1
ATOM 4630 N N . ALA A 1 575 ? -18.248 -12.389 -1.108 1.00 94.00 575 ALA A N 1
ATOM 4631 C CA . ALA A 1 575 ? -19.585 -12.943 -1.347 1.00 94.00 575 ALA A CA 1
ATOM 4632 C C . ALA A 1 575 ? -19.965 -14.043 -0.331 1.00 94.00 575 ALA A C 1
ATOM 4634 O O . ALA A 1 575 ? -21.126 -14.153 0.068 1.00 94.00 575 ALA A O 1
ATOM 4635 N N . LEU A 1 576 ? -18.995 -14.839 0.136 1.00 96.00 576 LEU A N 1
ATOM 4636 C CA . LEU A 1 576 ? -19.191 -15.793 1.233 1.00 96.00 576 LEU A CA 1
ATOM 4637 C C . LEU A 1 576 ? -19.382 -15.091 2.585 1.00 96.00 576 LEU A C 1
ATOM 4639 O O . LEU A 1 576 ? -20.224 -15.527 3.364 1.00 96.00 576 LEU A O 1
ATOM 4643 N N . VAL A 1 577 ? -18.669 -13.992 2.853 1.00 94.38 577 VAL A N 1
ATOM 4644 C CA . VAL A 1 577 ? -18.870 -13.152 4.047 1.00 94.38 577 VAL A CA 1
ATOM 4645 C C . VAL A 1 577 ? -20.253 -12.500 4.027 1.00 94.38 577 VAL A C 1
ATOM 4647 O O . VAL A 1 577 ? -20.958 -12.568 5.029 1.00 94.38 577 VAL A O 1
ATOM 4650 N N . GLU A 1 578 ? -20.701 -11.957 2.893 1.00 95.12 578 GLU A N 1
ATOM 4651 C CA . GLU A 1 578 ? -22.053 -11.402 2.742 1.00 95.12 578 GLU A CA 1
ATOM 4652 C C . GLU A 1 578 ? -23.132 -12.481 2.940 1.00 95.12 578 GLU A C 1
ATOM 4654 O O . GLU A 1 578 ? -24.108 -12.273 3.664 1.00 95.12 578 GLU A O 1
ATOM 4659 N N . LYS A 1 579 ? -22.942 -13.670 2.348 1.00 96.44 579 LYS A N 1
ATOM 4660 C CA . LYS A 1 579 ? -23.849 -14.812 2.526 1.00 96.44 579 LYS A CA 1
ATOM 4661 C C . LYS A 1 579 ? -23.896 -15.281 3.982 1.00 96.44 579 LYS A C 1
ATOM 4663 O O . LYS A 1 579 ? -24.984 -15.510 4.502 1.00 96.44 579 LYS A O 1
ATOM 4668 N N . ASN A 1 580 ? -22.747 -15.396 4.645 1.00 95.06 580 ASN A N 1
ATOM 4669 C CA . ASN A 1 580 ? -22.673 -15.779 6.053 1.00 95.06 580 ASN A CA 1
ATOM 4670 C C . ASN A 1 580 ? -23.278 -14.701 6.959 1.00 95.06 580 ASN A C 1
ATOM 4672 O O . ASN A 1 580 ? -23.990 -15.050 7.890 1.00 95.06 580 ASN A O 1
ATOM 4676 N N . GLY A 1 581 ? -23.090 -13.414 6.651 1.00 95.25 581 GLY A N 1
ATOM 4677 C CA . GLY A 1 581 ? -23.741 -12.304 7.350 1.00 95.25 581 GLY A CA 1
ATOM 4678 C C . GLY A 1 581 ? -25.266 -12.343 7.220 1.00 95.25 581 GLY A C 1
ATOM 4679 O O . GLY A 1 581 ? -25.967 -12.171 8.213 1.00 95.25 581 GLY A O 1
ATOM 4680 N N . LYS A 1 582 ? -25.794 -12.665 6.030 1.00 94.94 582 LYS A N 1
ATOM 4681 C CA . LYS A 1 582 ? -27.236 -12.885 5.809 1.00 94.94 582 LYS A CA 1
ATOM 4682 C C . LYS A 1 582 ? -27.768 -14.091 6.588 1.00 94.94 582 LYS A C 1
ATOM 4684 O O . LYS A 1 582 ? -28.802 -13.974 7.235 1.00 94.94 582 LYS A O 1
ATOM 4689 N N . ILE A 1 583 ? -27.049 -15.217 6.582 1.00 95.06 583 ILE A N 1
ATOM 4690 C CA . ILE A 1 583 ? -27.410 -16.410 7.369 1.00 95.06 583 ILE A CA 1
ATOM 4691 C C . ILE A 1 583 ? -27.359 -16.105 8.874 1.00 95.06 583 ILE A C 1
ATOM 4693 O O . ILE A 1 583 ? -28.261 -16.492 9.608 1.00 95.06 583 ILE A O 1
ATOM 4697 N N . GLN A 1 584 ? -26.344 -15.376 9.342 1.00 95.50 584 GLN A N 1
ATOM 4698 C CA . GLN A 1 584 ? -26.218 -14.974 10.741 1.00 95.50 584 GLN A CA 1
ATOM 4699 C C . GLN A 1 584 ? -27.351 -14.029 11.158 1.00 95.50 584 GLN A C 1
ATOM 4701 O O . GLN A 1 584 ? -27.932 -14.240 12.217 1.00 95.50 584 GLN A O 1
ATOM 4706 N N . ALA A 1 585 ? -27.713 -13.054 10.316 1.00 92.94 585 ALA A N 1
ATOM 4707 C CA . ALA A 1 585 ? -28.857 -12.174 10.547 1.00 92.94 585 ALA A CA 1
ATOM 4708 C C . ALA A 1 585 ? -30.168 -12.972 10.664 1.00 92.94 585 ALA A C 1
ATOM 4710 O O . ALA A 1 585 ? -30.880 -12.823 11.655 1.00 92.94 585 ALA A O 1
ATOM 4711 N N . GLN A 1 586 ? -30.427 -13.890 9.725 1.00 94.81 586 GLN A N 1
ATOM 4712 C CA . GLN A 1 586 ? -31.592 -14.787 9.747 1.00 94.81 586 GLN A CA 1
ATOM 4713 C C . GLN A 1 586 ? -31.619 -15.700 10.982 1.00 94.81 586 GLN A C 1
ATOM 4715 O O . GLN A 1 586 ? -32.687 -15.960 11.529 1.00 94.81 586 GLN A O 1
ATOM 4720 N N . LEU A 1 587 ? -30.461 -16.171 11.457 1.00 93.50 587 LEU A N 1
ATOM 4721 C CA . LEU A 1 587 ? -30.366 -16.950 12.695 1.00 93.50 587 LEU A CA 1
ATOM 4722 C C . LEU A 1 587 ? -30.599 -16.087 13.944 1.00 93.50 587 LEU A C 1
ATOM 4724 O O . LEU A 1 587 ? -31.218 -16.563 14.890 1.00 93.50 587 LEU A O 1
ATOM 4728 N N . THR A 1 588 ? -30.155 -14.825 13.968 1.00 92.81 588 THR A N 1
ATOM 4729 C CA . THR A 1 588 ? -30.461 -13.912 15.085 1.00 92.81 588 THR A CA 1
ATOM 4730 C C . THR A 1 588 ? -31.925 -13.472 15.106 1.00 92.81 588 THR A C 1
ATOM 4732 O O . THR A 1 588 ? -32.508 -13.395 16.181 1.00 92.81 588 THR A O 1
ATOM 4735 N N . GLU A 1 589 ? -32.531 -13.251 13.938 1.00 94.25 589 GLU A N 1
ATOM 4736 C CA . GLU A 1 589 ? -33.958 -12.953 13.772 1.00 94.25 589 GLU A CA 1
ATOM 4737 C C . GLU A 1 589 ? -34.810 -14.160 14.195 1.00 94.25 589 GLU A C 1
ATOM 4739 O O . GLU A 1 589 ? -35.643 -14.044 15.089 1.00 94.25 589 GLU A O 1
ATOM 4744 N N . GLY A 1 590 ? -34.503 -15.354 13.675 1.00 95.25 590 GLY A N 1
ATOM 4745 C CA . GLY A 1 590 ? -35.177 -16.596 14.058 1.00 95.25 590 GLY A CA 1
ATOM 4746 C C . GLY A 1 590 ? -35.013 -16.965 15.538 1.00 95.25 590 GLY A C 1
ATOM 4747 O O . GLY A 1 590 ? -35.960 -17.458 16.144 1.00 95.25 590 GLY A O 1
ATOM 4748 N N . ASN A 1 591 ? -33.855 -16.690 16.153 1.00 92.94 591 ASN A N 1
ATOM 4749 C CA . ASN A 1 591 ? -33.677 -16.856 17.600 1.00 92.94 591 ASN A CA 1
ATOM 4750 C C . ASN A 1 591 ? -34.525 -15.854 18.397 1.00 92.94 591 ASN A C 1
ATOM 4752 O O . ASN A 1 591 ? -35.135 -16.246 19.386 1.00 92.94 591 ASN A O 1
ATOM 4756 N N . PHE A 1 592 ? -34.602 -14.590 17.969 1.00 93.69 592 PHE A N 1
ATOM 4757 C CA . PHE A 1 592 ? -35.440 -13.574 18.614 1.00 93.69 592 PHE A CA 1
ATOM 4758 C C . PHE A 1 592 ? -36.935 -13.916 18.508 1.00 93.69 592 PHE A C 1
ATOM 4760 O O . PHE A 1 592 ? -37.668 -13.803 19.491 1.00 93.69 592 PHE A O 1
ATOM 4767 N N . ASP A 1 593 ? -37.392 -14.409 17.357 1.00 93.38 593 ASP A N 1
ATOM 4768 C CA . ASP A 1 593 ? -38.758 -14.916 17.186 1.00 93.38 593 ASP A CA 1
ATOM 4769 C C . ASP A 1 593 ? -39.028 -16.138 18.076 1.00 93.38 593 ASP A C 1
ATOM 4771 O O . ASP A 1 593 ? -40.089 -16.228 18.700 1.00 93.38 593 ASP A O 1
ATOM 4775 N N . LEU A 1 594 ? -38.059 -17.051 18.208 1.00 93.94 594 LEU A N 1
ATOM 4776 C CA . LEU A 1 594 ? -38.161 -18.221 19.082 1.00 93.94 594 LEU A CA 1
ATOM 4777 C C . LEU A 1 594 ? -38.193 -17.831 20.573 1.00 93.94 594 LEU A C 1
ATOM 4779 O O . LEU A 1 594 ? -38.998 -18.371 21.331 1.00 93.94 594 LEU A O 1
ATOM 4783 N N . GLU A 1 595 ? -37.379 -16.861 20.997 1.00 92.38 595 GLU A N 1
ATOM 4784 C CA . GLU A 1 595 ? -37.410 -16.292 22.350 1.00 92.38 595 GLU A CA 1
ATOM 4785 C C . GLU A 1 595 ? -38.749 -15.600 22.642 1.00 92.38 595 GLU A C 1
ATOM 4787 O O . GLU A 1 595 ? -39.338 -15.822 23.703 1.00 92.38 595 GLU A O 1
ATOM 4792 N N . ASN A 1 596 ? -39.288 -14.827 21.693 1.00 93.88 596 ASN A N 1
ATOM 4793 C CA . ASN A 1 596 ? -40.614 -14.215 21.811 1.00 93.88 596 ASN A CA 1
ATOM 4794 C C . ASN A 1 596 ? -41.736 -15.264 21.857 1.00 93.88 596 ASN A C 1
ATOM 4796 O O . ASN A 1 596 ? -42.683 -15.112 22.638 1.00 93.88 596 ASN A O 1
ATOM 4800 N N . ALA A 1 597 ? -41.628 -16.346 21.083 1.00 93.38 597 ALA A N 1
ATOM 4801 C CA . ALA A 1 597 ? -42.561 -17.468 21.121 1.00 93.38 597 ALA A CA 1
ATOM 4802 C C . ALA A 1 597 ? -42.522 -18.177 22.485 1.00 93.38 597 ALA A C 1
ATOM 4804 O O . ALA A 1 597 ? -43.571 -18.335 23.113 1.00 93.38 597 ALA A O 1
ATOM 4805 N N . PHE A 1 598 ? -41.335 -18.509 23.008 1.00 93.25 598 PHE A N 1
ATOM 4806 C CA . PHE A 1 598 ? -41.187 -19.093 24.347 1.00 93.25 598 PHE A CA 1
ATOM 4807 C C . PHE A 1 598 ? -41.674 -18.148 25.452 1.00 93.25 598 PHE A C 1
ATOM 4809 O O . PHE A 1 598 ? -42.365 -18.585 26.371 1.00 93.25 598 PHE A O 1
ATOM 4816 N N . HIS A 1 599 ? -41.385 -16.848 25.367 1.00 94.69 599 HIS A N 1
ATOM 4817 C CA . HIS A 1 599 ? -41.863 -15.858 26.333 1.00 94.69 599 HIS A CA 1
ATOM 4818 C C . HIS A 1 599 ? -43.395 -15.714 26.304 1.00 94.69 599 HIS A C 1
ATOM 4820 O O . HIS A 1 599 ? -44.028 -15.561 27.352 1.00 94.69 599 HIS A O 1
ATOM 4826 N N . THR A 1 600 ? -44.005 -15.823 25.122 1.00 94.00 600 THR A N 1
ATOM 4827 C CA . THR A 1 600 ? -45.465 -15.827 24.944 1.00 94.00 600 THR A CA 1
ATOM 4828 C C . THR A 1 600 ? -46.087 -17.115 25.486 1.00 94.00 600 THR A C 1
ATOM 4830 O O . THR A 1 600 ? -47.052 -17.049 26.245 1.00 94.00 600 THR A O 1
ATOM 4833 N N . GLN A 1 601 ? -45.492 -18.276 25.201 1.00 94.69 601 GLN A N 1
ATOM 4834 C CA . GLN A 1 601 ? -45.917 -19.570 25.741 1.00 94.69 601 GLN A CA 1
ATOM 4835 C C . GLN A 1 601 ? -45.795 -19.621 27.274 1.00 94.69 601 GLN A C 1
ATOM 4837 O O . GLN A 1 601 ? -46.684 -20.137 27.948 1.00 94.69 601 GLN A O 1
ATOM 4842 N N . LEU A 1 602 ? -44.735 -19.042 27.844 1.00 93.25 602 LEU A N 1
ATOM 4843 C CA . LEU A 1 602 ? -44.522 -18.970 29.291 1.00 93.25 602 LEU A CA 1
ATOM 4844 C C . LEU A 1 602 ? -45.508 -18.002 29.966 1.00 93.25 602 LEU A C 1
ATOM 4846 O O . LEU A 1 602 ? -46.025 -18.312 31.039 1.00 93.25 602 LEU A O 1
ATOM 4850 N N . LYS A 1 603 ? -45.856 -16.882 29.317 1.00 93.81 603 LYS A N 1
ATOM 4851 C CA . LYS A 1 603 ? -46.967 -16.007 29.737 1.00 93.81 603 LYS A CA 1
ATOM 4852 C C . LYS A 1 603 ? -48.321 -16.718 29.684 1.00 93.81 603 LYS A C 1
ATOM 4854 O O . LYS A 1 603 ? -49.107 -16.572 30.617 1.00 93.81 603 LYS A O 1
ATOM 4859 N N . GLN A 1 604 ? -48.591 -17.488 28.629 1.00 93.56 604 GLN A N 1
ATOM 4860 C CA . GLN A 1 604 ? -49.830 -18.253 28.501 1.00 93.56 604 GLN A CA 1
ATOM 4861 C C . GLN A 1 604 ? -49.924 -19.333 29.588 1.00 93.56 604 GLN A C 1
ATOM 4863 O O . GLN A 1 604 ? -50.903 -19.354 30.324 1.00 93.56 604 GLN A O 1
ATOM 4868 N N . SER A 1 605 ? -48.880 -20.146 29.763 1.00 90.19 605 SER A N 1
ATOM 4869 C CA . SER A 1 605 ? -48.792 -21.161 30.824 1.00 90.19 605 SER A CA 1
ATOM 4870 C C . SER A 1 605 ? -48.927 -20.545 32.226 1.00 90.19 605 SER A C 1
ATOM 4872 O O . SER A 1 605 ? -49.657 -21.062 33.068 1.00 90.19 605 SER A O 1
ATOM 4874 N N . GLY A 1 606 ? -48.328 -19.371 32.462 1.00 89.62 606 GLY A N 1
ATOM 4875 C CA . GLY A 1 606 ? -48.536 -18.598 33.690 1.00 89.62 606 GLY A CA 1
ATOM 4876 C C . GLY A 1 606 ? -49.989 -18.139 33.885 1.00 89.62 606 GLY A C 1
ATOM 4877 O O . GLY A 1 606 ? -50.512 -18.214 34.995 1.00 89.62 606 GLY A O 1
ATOM 4878 N N . SER A 1 607 ? -50.677 -17.718 32.818 1.00 92.69 607 SER A N 1
ATOM 4879 C CA . SER A 1 607 ? -52.108 -17.383 32.872 1.00 92.69 607 SER A CA 1
ATOM 4880 C C . SER A 1 607 ? -52.978 -18.615 33.136 1.00 92.69 607 SER A C 1
ATOM 4882 O O . SER A 1 607 ? -53.896 -18.550 33.951 1.00 92.69 607 SER A O 1
ATOM 4884 N N . GLU A 1 608 ? -52.674 -19.748 32.505 1.00 93.56 608 GLU A N 1
ATOM 4885 C CA . GLU A 1 608 ? -53.357 -21.027 32.724 1.00 93.56 608 GLU A CA 1
ATOM 4886 C C . GLU A 1 608 ? -53.164 -21.522 34.166 1.00 93.56 608 GLU A C 1
ATOM 4888 O O . GLU A 1 608 ? -54.135 -21.935 34.802 1.00 93.56 608 GLU A O 1
ATOM 4893 N N . ALA A 1 609 ? -51.960 -21.384 34.732 1.00 90.81 609 ALA A N 1
ATOM 4894 C CA . ALA A 1 609 ? -51.681 -21.677 36.137 1.00 90.81 609 ALA A CA 1
ATOM 4895 C C . ALA A 1 609 ? -52.499 -20.787 37.091 1.00 90.81 609 ALA A C 1
ATOM 4897 O O . ALA A 1 609 ? -53.150 -21.308 37.994 1.00 90.81 609 ALA A O 1
ATOM 4898 N N . VAL A 1 610 ? -52.556 -19.469 36.854 1.00 93.19 610 VAL A N 1
ATOM 4899 C CA . VAL A 1 610 ? -53.382 -18.537 37.651 1.00 93.19 610 VAL A CA 1
ATOM 4900 C C . VAL A 1 610 ? -54.880 -18.845 37.513 1.00 93.19 610 VAL A C 1
ATOM 4902 O O . VAL A 1 610 ? -55.616 -18.784 38.497 1.00 93.19 610 VAL A O 1
ATOM 4905 N N . GLN A 1 611 ? -55.355 -19.239 36.327 1.00 93.25 611 GLN A N 1
ATOM 4906 C CA . GLN A 1 611 ? -56.742 -19.683 36.136 1.00 93.25 611 GLN A CA 1
ATOM 4907 C C . GLN A 1 611 ? -57.046 -20.994 36.875 1.00 93.25 611 GLN A C 1
ATOM 4909 O O . GLN A 1 611 ? -58.151 -21.162 37.394 1.00 93.25 611 GLN A O 1
ATOM 4914 N N . LEU A 1 612 ? -56.097 -21.933 36.920 1.00 92.50 612 LEU A N 1
ATOM 4915 C CA . LEU A 1 612 ? -56.228 -23.181 37.674 1.00 92.50 612 LEU A CA 1
ATOM 4916 C C . LEU A 1 612 ? -56.189 -22.934 39.186 1.00 92.50 612 LEU A C 1
ATOM 4918 O O . LEU A 1 612 ? -56.993 -23.522 39.903 1.00 92.50 612 LEU A O 1
ATOM 4922 N N . GLU A 1 613 ? -55.337 -22.030 39.671 1.00 91.50 613 GLU A N 1
ATOM 4923 C CA . GLU A 1 613 ? -55.309 -21.621 41.079 1.00 91.50 613 GLU A CA 1
ATOM 4924 C C . GLU A 1 613 ? -56.595 -20.886 41.486 1.00 91.50 613 GLU A C 1
ATOM 4926 O O . GLU A 1 613 ? -57.161 -21.180 42.538 1.00 91.50 613 GLU A O 1
ATOM 4931 N N . GLY A 1 614 ? -57.131 -20.018 40.619 1.00 94.06 614 GLY A N 1
ATOM 4932 C CA . GLY A 1 614 ? -58.446 -19.398 40.800 1.00 94.06 614 GLY A CA 1
ATOM 4933 C C . GLY A 1 614 ? -59.566 -20.435 40.939 1.00 94.06 614 GLY A C 1
ATOM 4934 O O . GLY A 1 614 ? -60.308 -20.403 41.918 1.00 94.06 614 GLY A O 1
ATOM 4935 N N . LYS A 1 615 ? -59.631 -21.415 40.023 1.00 94.56 615 LYS A N 1
ATOM 4936 C CA . LYS A 1 615 ? -60.581 -22.547 40.094 1.00 94.56 615 LYS A CA 1
ATOM 4937 C C . LYS A 1 615 ? -60.386 -23.398 41.354 1.00 94.56 615 LYS A C 1
ATOM 4939 O O . LYS A 1 615 ? -61.353 -23.880 41.936 1.00 94.56 615 LYS A O 1
ATOM 4944 N N . LEU A 1 616 ? -59.144 -23.594 41.792 1.00 92.88 616 LEU A N 1
ATOM 4945 C CA . LEU A 1 616 ? -58.827 -24.358 42.998 1.00 92.88 616 LEU A CA 1
ATOM 4946 C C . LEU A 1 616 ? -59.265 -23.602 44.263 1.00 92.88 616 LEU A C 1
ATOM 4948 O O . LEU A 1 616 ? -59.757 -24.225 45.203 1.00 92.88 616 LEU A O 1
ATOM 4952 N N . ASN A 1 617 ? -59.154 -22.273 44.277 1.00 93.44 617 ASN A N 1
ATOM 4953 C CA . ASN A 1 617 ? -59.642 -21.435 45.369 1.00 93.44 617 ASN A CA 1
ATOM 4954 C C . ASN A 1 617 ? -61.176 -21.363 45.411 1.00 93.44 617 ASN A C 1
ATOM 4956 O O . ASN A 1 617 ? -61.728 -21.552 46.492 1.00 93.44 617 ASN A O 1
ATOM 4960 N N . THR A 1 618 ? -61.881 -21.247 44.278 1.00 94.50 618 THR A N 1
ATOM 4961 C CA . THR A 1 618 ? -63.356 -21.351 44.286 1.00 94.50 618 THR A CA 1
ATOM 4962 C C . THR A 1 618 ? -63.822 -22.730 44.764 1.00 94.50 618 THR A C 1
ATOM 4964 O O . THR A 1 618 ? -64.721 -22.810 45.591 1.00 94.50 618 THR A O 1
ATOM 4967 N N . ILE A 1 619 ? -63.149 -23.820 44.370 1.00 93.62 619 ILE A N 1
ATOM 4968 C CA . ILE A 1 619 ? -63.442 -25.176 44.881 1.00 93.62 619 ILE A CA 1
ATOM 4969 C C . ILE A 1 619 ? -63.137 -25.305 46.391 1.00 93.62 619 ILE A C 1
ATOM 4971 O O . ILE A 1 619 ? -63.819 -26.047 47.104 1.00 93.62 619 ILE A O 1
ATOM 4975 N N . ARG A 1 620 ? -62.136 -24.585 46.925 1.00 93.75 620 ARG A N 1
ATOM 4976 C CA . ARG A 1 620 ? -61.883 -24.508 48.379 1.00 93.75 620 ARG A CA 1
ATOM 4977 C C . ARG A 1 620 ? -63.002 -23.763 49.109 1.00 93.75 620 ARG A C 1
ATOM 4979 O O . ARG A 1 620 ? -63.424 -24.233 50.163 1.00 93.75 620 ARG A O 1
ATOM 4986 N N . GLU A 1 621 ? -63.484 -22.652 48.558 1.00 94.50 621 GLU A N 1
ATOM 4987 C CA . GLU A 1 621 ? -64.604 -21.877 49.107 1.00 94.50 621 GLU A CA 1
ATOM 4988 C C . GLU A 1 621 ? -65.911 -22.682 49.065 1.00 94.50 621 GLU A C 1
ATOM 4990 O O . GLU A 1 621 ? -66.569 -22.822 50.092 1.00 94.50 621 GLU A O 1
ATOM 4995 N N . GLU A 1 622 ? -66.236 -23.316 47.935 1.00 93.19 622 GLU A N 1
ATOM 4996 C CA . GLU A 1 622 ? -67.360 -24.253 47.798 1.00 93.19 622 GLU A CA 1
ATOM 4997 C C . GLU A 1 622 ? -67.281 -25.383 48.833 1.00 93.19 622 GLU A C 1
ATOM 4999 O O . GLU A 1 622 ? -68.249 -25.637 49.550 1.00 93.19 622 GLU A O 1
ATOM 5004 N N . LYS A 1 623 ? -66.110 -26.018 48.991 1.00 94.81 623 LYS A N 1
ATOM 5005 C CA . LYS A 1 623 ? -65.885 -27.037 50.026 1.00 94.81 623 LYS A CA 1
ATOM 5006 C C . LYS A 1 623 ? -66.100 -26.482 51.438 1.00 94.81 623 LYS A C 1
ATOM 5008 O O . LYS A 1 623 ? -66.649 -27.186 52.283 1.00 94.81 623 LYS A O 1
ATOM 5013 N N . GLN A 1 624 ? -65.644 -25.264 51.724 1.00 93.31 624 GLN A N 1
ATOM 5014 C CA . GLN A 1 624 ? -65.788 -24.648 53.044 1.00 93.31 624 GLN A CA 1
ATOM 5015 C C . GLN A 1 624 ? -67.246 -24.269 53.343 1.00 93.31 624 GLN A C 1
ATOM 5017 O O . GLN A 1 624 ? -67.699 -24.471 54.470 1.00 93.31 624 GLN A O 1
ATOM 5022 N N . ASN A 1 625 ? -67.996 -23.823 52.334 1.00 94.12 625 ASN A N 1
ATOM 5023 C CA . ASN A 1 625 ? -69.435 -23.581 52.426 1.00 94.12 625 ASN A CA 1
ATOM 5024 C C . ASN A 1 625 ? -70.196 -24.894 52.669 1.00 94.12 625 ASN A C 1
ATOM 5026 O O . ASN A 1 625 ? -70.945 -24.986 53.635 1.00 94.12 625 ASN A O 1
ATOM 5030 N N . VAL A 1 626 ? -69.906 -25.956 51.908 1.00 93.25 626 VAL A N 1
ATOM 5031 C CA . VAL A 1 626 ? -70.501 -27.290 52.126 1.00 93.25 626 VAL A CA 1
ATOM 5032 C C . VAL A 1 626 ? -70.164 -27.849 53.516 1.00 93.25 626 VAL A C 1
ATOM 5034 O O . VAL A 1 626 ? -71.011 -28.474 54.147 1.00 93.25 626 VAL A O 1
ATOM 5037 N N . LEU A 1 627 ? -68.960 -27.603 54.046 1.00 93.81 627 LEU A N 1
ATOM 5038 C CA . LEU A 1 627 ? -68.620 -27.963 55.429 1.00 93.81 627 LEU A CA 1
ATOM 5039 C C . LEU A 1 627 ? -69.413 -27.147 56.464 1.00 93.81 627 LEU A C 1
ATOM 5041 O O . LEU A 1 627 ? -69.787 -27.696 57.499 1.00 93.81 627 LEU A O 1
ATOM 5045 N N . HIS A 1 628 ? -69.704 -25.871 56.199 1.00 94.31 628 HIS A N 1
ATOM 5046 C CA . HIS A 1 628 ? -70.573 -25.061 57.054 1.00 94.31 628 HIS A CA 1
ATOM 5047 C C . HIS A 1 628 ? -72.029 -25.556 57.019 1.00 94.31 628 HIS A C 1
ATOM 5049 O O . HIS A 1 628 ? -72.628 -25.746 58.079 1.00 94.31 628 HIS A O 1
ATOM 5055 N N . ASP A 1 629 ? -72.553 -25.862 55.829 1.00 94.12 629 ASP A N 1
ATOM 5056 C CA . ASP A 1 629 ? -73.891 -26.432 55.635 1.00 94.12 629 ASP A CA 1
ATOM 5057 C C . ASP A 1 629 ? -74.037 -27.792 56.337 1.00 94.12 629 ASP A C 1
ATOM 5059 O O . ASP A 1 629 ? -75.069 -28.063 56.952 1.00 94.12 629 ASP A O 1
ATOM 5063 N N . ILE A 1 630 ? -72.993 -28.633 56.316 1.00 92.19 630 ILE A N 1
ATOM 5064 C CA . ILE A 1 630 ? -72.948 -29.893 57.076 1.00 92.19 630 ILE A CA 1
ATOM 5065 C C . ILE A 1 630 ? -73.018 -29.626 58.585 1.00 92.19 630 ILE A C 1
ATOM 5067 O O . ILE A 1 630 ? -73.806 -30.274 59.269 1.00 92.19 630 ILE A O 1
ATOM 5071 N N . VAL A 1 631 ? -72.263 -28.659 59.117 1.00 94.12 631 VAL A N 1
ATOM 5072 C CA . VAL A 1 631 ? -72.287 -28.330 60.557 1.00 94.12 631 VAL A CA 1
ATOM 5073 C C . VAL A 1 631 ? -73.644 -27.759 60.992 1.00 94.12 631 VAL A C 1
ATOM 5075 O O . VAL A 1 631 ? -74.146 -28.118 62.059 1.00 94.12 631 VAL A O 1
ATOM 5078 N N . GLU A 1 632 ? -74.294 -26.924 60.178 1.00 93.44 632 GLU A N 1
ATOM 5079 C CA . GLU A 1 632 ? -75.665 -26.476 60.462 1.00 93.44 632 GLU A CA 1
ATOM 5080 C C . GLU A 1 632 ? -76.692 -27.612 60.298 1.00 93.44 632 GLU A C 1
ATOM 5082 O O . GLU A 1 632 ? -77.627 -27.704 61.096 1.00 93.44 632 GLU A O 1
ATOM 5087 N N . ALA A 1 633 ? -76.501 -28.549 59.363 1.00 91.06 633 ALA A N 1
ATOM 5088 C CA . ALA A 1 633 ? -77.329 -29.753 59.259 1.00 91.06 633 ALA A CA 1
ATOM 5089 C C . ALA A 1 633 ? -77.174 -30.678 60.484 1.00 91.06 633 ALA A C 1
ATOM 5091 O O . ALA A 1 633 ? -78.179 -31.153 61.019 1.00 91.06 633 ALA A O 1
ATOM 5092 N N . GLU A 1 634 ? -75.955 -30.882 60.992 1.00 91.62 634 GLU A N 1
ATOM 5093 C CA . GLU A 1 634 ? -75.687 -31.599 62.247 1.00 91.62 634 GLU A CA 1
ATOM 5094 C C . GLU A 1 634 ? -76.338 -30.891 63.443 1.00 91.62 634 GLU A C 1
ATOM 5096 O O . GLU A 1 634 ? -77.022 -31.525 64.251 1.00 91.62 634 GLU A O 1
ATOM 5101 N N . ARG A 1 635 ? -76.205 -29.563 63.532 1.00 92.56 635 ARG A N 1
ATOM 5102 C CA . ARG A 1 635 ? -76.833 -28.728 64.569 1.00 92.56 635 ARG A CA 1
ATOM 5103 C C . ARG A 1 635 ? -78.361 -28.819 64.532 1.00 92.56 635 ARG A C 1
ATOM 5105 O O . ARG A 1 635 ? -78.995 -28.953 65.583 1.00 92.56 635 ARG A O 1
ATOM 5112 N N . LEU A 1 636 ? -78.961 -28.796 63.341 1.00 93.00 636 LEU A N 1
ATOM 5113 C CA . LEU A 1 636 ? -80.393 -29.019 63.136 1.00 93.00 636 LEU A CA 1
ATOM 5114 C C . LEU A 1 636 ? -80.796 -30.447 63.516 1.00 93.00 636 LEU A C 1
ATOM 5116 O O . LEU A 1 636 ? -81.823 -30.623 64.174 1.00 93.00 636 LEU A O 1
ATOM 5120 N N . MET A 1 637 ? -79.994 -31.460 63.176 1.00 88.69 637 MET A N 1
ATOM 5121 C CA . MET A 1 637 ? -80.249 -32.851 63.554 1.00 88.69 637 MET A CA 1
ATOM 5122 C C . MET A 1 637 ? -80.206 -33.034 65.077 1.00 88.69 637 MET A C 1
ATOM 5124 O O . MET A 1 637 ? -81.131 -33.620 65.636 1.00 88.69 637 MET A O 1
ATOM 5128 N N . ILE A 1 638 ? -79.221 -32.452 65.770 1.00 91.94 638 ILE A N 1
ATOM 5129 C CA . ILE A 1 638 ? -79.135 -32.419 67.241 1.00 91.94 638 ILE A CA 1
ATOM 5130 C C . ILE A 1 638 ? -80.360 -31.714 67.846 1.00 91.94 638 ILE A C 1
ATOM 5132 O O . ILE A 1 638 ? -80.949 -32.205 68.813 1.00 91.94 638 ILE A O 1
ATOM 5136 N N . LEU A 1 639 ? -80.799 -30.592 67.267 1.00 93.81 639 LEU A N 1
ATOM 5137 C CA . LEU A 1 639 ? -81.986 -29.859 67.717 1.00 93.81 639 LEU A CA 1
ATOM 5138 C C . LEU A 1 639 ? -83.276 -30.676 67.527 1.00 93.81 639 LEU A C 1
ATOM 5140 O O . LEU A 1 639 ? -84.126 -30.703 68.422 1.00 93.81 639 LEU A O 1
ATOM 5144 N N . TRP A 1 640 ? -83.423 -31.387 66.407 1.00 94.19 640 TRP A N 1
ATOM 5145 C CA . TRP A 1 640 ? -84.526 -32.327 66.190 1.00 94.19 640 TRP A CA 1
ATOM 5146 C C . TRP A 1 640 ? -84.451 -33.532 67.126 1.00 94.19 640 TRP A C 1
ATOM 5148 O O . TRP A 1 640 ? -85.471 -33.921 67.691 1.00 94.19 640 TRP A O 1
ATOM 5158 N N . GLN A 1 641 ? -83.262 -34.071 67.383 1.00 90.31 641 GLN A N 1
ATOM 5159 C CA . GLN A 1 641 ? -83.052 -35.169 68.321 1.00 90.31 641 GLN A CA 1
ATOM 5160 C C . GLN A 1 641 ? -83.388 -34.747 69.761 1.00 90.31 641 GLN A C 1
ATOM 5162 O O . GLN A 1 641 ? -84.044 -35.509 70.473 1.00 90.31 641 GLN A O 1
ATOM 5167 N N . ARG A 1 642 ? -83.076 -33.506 70.173 1.00 90.38 642 ARG A N 1
ATOM 5168 C CA . ARG A 1 642 ? -83.521 -32.957 71.467 1.00 90.38 642 ARG A CA 1
ATOM 5169 C C . ARG A 1 642 ? -85.029 -32.689 71.504 1.00 90.38 642 ARG A C 1
ATOM 5171 O O . ARG A 1 642 ? -85.636 -32.970 72.532 1.00 90.38 642 ARG A O 1
ATOM 5178 N N . LYS A 1 643 ? -85.659 -32.233 70.411 1.00 90.88 643 LYS A N 1
ATOM 5179 C CA . LYS A 1 643 ? -87.134 -32.140 70.306 1.00 90.88 643 LYS A CA 1
ATOM 5180 C C . LYS A 1 643 ? -87.805 -33.511 70.439 1.00 90.88 643 LYS A C 1
ATOM 5182 O O . LYS A 1 643 ? -88.762 -33.639 71.193 1.00 90.88 643 LYS A O 1
ATOM 5187 N N . ILE A 1 644 ? -87.291 -34.537 69.758 1.00 87.19 644 ILE A N 1
ATOM 5188 C CA . ILE A 1 644 ? -87.780 -35.923 69.853 1.00 87.19 644 ILE A CA 1
ATOM 5189 C C . ILE A 1 644 ? -87.588 -36.460 71.273 1.00 87.19 644 ILE A C 1
ATOM 5191 O O . ILE A 1 644 ? -88.482 -37.107 71.810 1.00 87.19 644 ILE A O 1
ATOM 5195 N N . GLN A 1 645 ? -86.454 -36.166 71.907 1.00 85.50 645 GLN A N 1
ATOM 5196 C CA . GLN A 1 645 ? -86.190 -36.569 73.283 1.00 85.50 645 GLN A CA 1
ATOM 5197 C C . GLN A 1 645 ? -87.134 -35.871 74.278 1.00 85.50 645 GLN A C 1
ATOM 5199 O O . GLN A 1 645 ? -87.718 -36.545 75.117 1.00 85.50 645 GLN A O 1
ATOM 5204 N N . LEU A 1 646 ? -87.393 -34.567 74.128 1.00 85.06 646 LEU A N 1
ATOM 5205 C CA . LEU A 1 646 ? -88.415 -33.849 74.902 1.00 85.06 646 LEU A CA 1
ATOM 5206 C C . LEU A 1 646 ? -89.833 -34.393 74.641 1.00 85.06 646 LEU A C 1
ATOM 5208 O O . LEU A 1 646 ? -90.643 -34.459 75.561 1.00 85.06 646 LEU A O 1
ATOM 5212 N N . ALA A 1 647 ? -90.140 -34.828 73.415 1.00 82.00 647 ALA A N 1
ATOM 5213 C CA . ALA A 1 647 ? -91.409 -35.479 73.077 1.00 82.00 647 ALA A CA 1
ATOM 5214 C C . ALA A 1 647 ? -91.547 -36.889 73.691 1.00 82.00 647 ALA A C 1
ATOM 5216 O O . ALA A 1 647 ? -92.661 -37.322 73.980 1.00 82.00 647 ALA A O 1
ATOM 5217 N N . LYS A 1 648 ? -90.436 -37.600 73.934 1.00 83.19 648 LYS A N 1
ATOM 5218 C CA . LYS A 1 648 ? -90.417 -38.845 74.723 1.00 83.19 648 LYS A CA 1
ATOM 5219 C C . LYS A 1 648 ? -90.587 -38.556 76.214 1.00 83.19 648 LYS A C 1
ATOM 5221 O O . LYS A 1 648 ? -91.510 -39.092 76.811 1.00 83.19 648 LYS A O 1
ATOM 5226 N N . GLU A 1 649 ? -89.781 -37.649 76.769 1.00 78.75 649 GLU A N 1
ATOM 5227 C CA . GLU A 1 649 ? -89.831 -37.227 78.180 1.00 78.75 649 GLU A CA 1
ATOM 5228 C C . GLU A 1 649 ? -91.237 -36.723 78.566 1.00 78.75 649 GLU A C 1
ATOM 5230 O O . GLU A 1 649 ? -91.776 -37.096 79.606 1.00 78.75 649 GLU A O 1
ATOM 5235 N N . THR A 1 650 ? -91.892 -35.942 77.698 1.00 75.81 650 THR A N 1
ATOM 5236 C CA . THR A 1 650 ? -93.285 -35.505 77.915 1.00 75.81 650 THR A CA 1
ATOM 5237 C C . THR A 1 650 ? -94.314 -36.615 77.707 1.00 75.81 650 THR A C 1
ATOM 5239 O O . THR A 1 650 ? -95.318 -36.622 78.411 1.00 75.81 650 THR A O 1
ATOM 5242 N N . LYS A 1 651 ? -94.086 -37.584 76.811 1.00 75.50 651 LYS A N 1
ATOM 5243 C CA . LYS A 1 651 ? -94.966 -38.757 76.664 1.00 75.50 651 LYS A CA 1
ATOM 5244 C C . LYS A 1 651 ? -94.881 -39.702 77.869 1.00 75.50 651 LYS A C 1
ATOM 5246 O O . LYS A 1 651 ? -95.903 -40.256 78.255 1.00 75.50 651 LYS A O 1
ATOM 5251 N N . GLU A 1 652 ? -93.705 -39.860 78.471 1.00 73.06 652 GLU A N 1
ATOM 5252 C CA . GLU A 1 652 ? -93.512 -40.611 79.720 1.00 73.06 652 GLU A CA 1
ATOM 5253 C C . GLU A 1 652 ? -94.117 -39.861 80.919 1.00 73.06 652 GLU A C 1
ATOM 5255 O O . GLU A 1 652 ? -94.791 -40.467 81.749 1.00 73.06 652 GLU A O 1
ATOM 5260 N N . ALA A 1 653 ? -93.996 -38.529 80.965 1.00 67.75 653 ALA A N 1
ATOM 5261 C CA . ALA A 1 653 ? -94.691 -37.696 81.952 1.00 67.75 653 ALA A CA 1
ATOM 5262 C C . ALA A 1 653 ? -96.228 -37.662 81.778 1.00 67.75 653 ALA A C 1
ATOM 5264 O O . ALA A 1 653 ? -96.935 -37.259 82.702 1.00 67.75 653 ALA A O 1
ATOM 5265 N N . LEU A 1 654 ? -96.748 -38.086 80.619 1.00 58.94 654 LEU A N 1
ATOM 5266 C CA . LEU A 1 654 ? -98.174 -38.290 80.338 1.00 58.94 654 LEU A CA 1
ATOM 5267 C C . LEU A 1 654 ? -98.577 -39.786 80.315 1.00 58.94 654 LEU A C 1
ATOM 5269 O O . LEU A 1 654 ? -99.589 -40.126 79.700 1.00 58.94 654 LEU A O 1
ATOM 5273 N N . ASP A 1 655 ? -97.843 -40.687 80.988 1.00 55.84 655 ASP A N 1
ATOM 5274 C CA . ASP A 1 655 ? -98.274 -42.088 81.161 1.00 55.84 655 ASP A CA 1
ATOM 5275 C C . ASP A 1 655 ? -99.634 -42.167 81.901 1.00 55.84 655 ASP A C 1
ATOM 5277 O O . ASP A 1 655 ? -99.716 -41.811 83.084 1.00 55.84 655 ASP A O 1
ATOM 5281 N N . PRO A 1 656 ? -100.711 -42.677 81.262 1.00 60.91 656 PRO A N 1
ATOM 5282 C CA . PRO A 1 656 ? -102.039 -42.754 81.873 1.00 60.91 656 PRO A CA 1
ATOM 5283 C C . PRO A 1 656 ? -102.162 -43.691 83.089 1.00 60.91 656 PRO A C 1
ATOM 5285 O O . PRO A 1 656 ? -103.220 -43.703 83.723 1.00 60.91 656 PRO A O 1
ATOM 5288 N N . ASN A 1 657 ? -101.147 -44.499 83.423 1.00 60.03 657 ASN A N 1
ATOM 5289 C CA . ASN A 1 657 ? -101.201 -45.404 84.580 1.00 60.03 657 ASN A CA 1
ATOM 5290 C C . ASN A 1 657 ? -100.902 -44.733 85.933 1.00 60.03 657 ASN A C 1
ATOM 5292 O O . ASN A 1 657 ? -101.297 -45.271 86.976 1.00 60.03 657 ASN A O 1
ATOM 5296 N N . ILE A 1 658 ? -100.251 -43.565 85.962 1.00 50.69 658 ILE A N 1
ATOM 5297 C CA . ILE A 1 658 ? -99.908 -42.882 87.218 1.00 50.69 658 ILE A CA 1
ATOM 5298 C C . ILE A 1 658 ? -101.150 -42.148 87.760 1.00 50.69 658 ILE A C 1
ATOM 5300 O O . ILE A 1 658 ? -101.481 -41.042 87.344 1.00 50.69 658 ILE A O 1
ATOM 5304 N N . GLY A 1 659 ? -101.858 -42.792 88.698 1.00 56.47 659 GLY A N 1
ATOM 5305 C CA . GLY A 1 659 ? -103.066 -42.260 89.362 1.00 56.47 659 GLY A CA 1
ATOM 5306 C C . GLY A 1 659 ? -104.303 -43.175 89.323 1.00 56.47 659 GLY A C 1
ATOM 5307 O O . GLY A 1 659 ? -105.340 -42.855 89.909 1.00 56.47 659 GLY A O 1
ATOM 5308 N N . ALA A 1 660 ? -104.217 -44.342 88.673 1.00 59.03 660 ALA A N 1
ATOM 5309 C CA . ALA A 1 660 ? -105.359 -45.242 88.456 1.00 59.03 660 ALA A CA 1
ATOM 5310 C C . ALA A 1 660 ? -105.957 -45.889 89.734 1.00 59.03 660 ALA A C 1
ATOM 5312 O O . ALA A 1 660 ? -107.061 -46.447 89.689 1.00 59.03 660 ALA A O 1
ATOM 5313 N N . SER A 1 661 ? -105.258 -45.829 90.872 1.00 62.97 661 SER A N 1
ATOM 5314 C CA . SER A 1 661 ? -105.711 -46.344 92.174 1.00 62.97 661 SER A CA 1
ATOM 5315 C C . SER A 1 661 ? -106.713 -45.406 92.863 1.00 62.97 661 SER A C 1
ATOM 5317 O O . SER A 1 661 ? -107.793 -45.839 93.272 1.00 62.97 661 SER A O 1
ATOM 5319 N N . GLU A 1 662 ? -106.397 -44.114 92.953 1.00 60.09 662 GLU A N 1
ATOM 5320 C CA . GLU A 1 662 ? -107.166 -43.134 93.731 1.00 60.09 662 GLU A CA 1
ATOM 5321 C C . GLU A 1 662 ? -108.541 -42.851 93.108 1.00 60.09 662 GLU A C 1
ATOM 5323 O O . GLU A 1 662 ? -109.559 -42.828 93.809 1.00 60.09 662 GLU A O 1
ATOM 5328 N N . GLN A 1 663 ? -108.621 -42.772 91.772 1.00 57.00 663 GLN A N 1
ATOM 5329 C CA . GLN A 1 663 ? -109.904 -42.615 91.072 1.00 57.00 663 GLN A CA 1
ATOM 5330 C C . GLN A 1 663 ? -110.871 -43.796 91.286 1.00 57.00 663 GLN A C 1
ATOM 5332 O O . GLN A 1 663 ? -112.091 -43.607 91.225 1.00 57.00 663 GLN A O 1
ATOM 5337 N N . LYS A 1 664 ? -110.366 -45.011 91.551 1.00 64.00 664 LYS A N 1
ATOM 5338 C CA . LYS A 1 664 ? -111.203 -46.185 91.868 1.00 64.00 664 LYS A CA 1
ATOM 5339 C C . LYS A 1 664 ? -111.688 -46.193 93.321 1.00 64.00 664 LYS A C 1
ATOM 5341 O O . LYS A 1 664 ? -112.751 -46.758 93.583 1.00 64.00 664 LYS A O 1
ATOM 5346 N N . ALA A 1 665 ? -110.970 -45.548 94.242 1.00 65.44 665 ALA A N 1
ATOM 5347 C CA . ALA A 1 665 ? -111.417 -45.366 95.623 1.00 65.44 665 ALA A CA 1
ATOM 5348 C C . ALA A 1 665 ? -112.530 -44.306 95.716 1.00 65.44 665 ALA A C 1
ATOM 5350 O O . ALA A 1 665 ? -113.624 -44.595 96.205 1.00 65.44 665 ALA A O 1
ATOM 5351 N N . LEU A 1 666 ? -112.298 -43.110 95.159 1.00 58.38 666 LEU A N 1
ATOM 5352 C CA . LEU A 1 666 ? -113.230 -41.975 95.244 1.00 58.38 666 LEU A CA 1
ATOM 5353 C C . LEU A 1 666 ? -114.614 -42.283 94.641 1.00 58.38 666 LEU A C 1
ATOM 5355 O O . LEU A 1 666 ? -115.641 -41.900 95.205 1.00 58.38 666 LEU A O 1
ATOM 5359 N N . LYS A 1 667 ? -114.668 -43.060 93.548 1.00 61.72 667 LYS A N 1
ATOM 5360 C CA . LYS A 1 667 ? -115.934 -43.483 92.917 1.00 61.72 667 LYS A CA 1
ATOM 5361 C C . LYS A 1 667 ? -116.786 -44.433 93.776 1.00 61.72 667 LYS A C 1
ATOM 5363 O O . LYS A 1 667 ? -117.981 -44.538 93.514 1.00 61.72 667 LYS A O 1
ATOM 5368 N N . LYS A 1 668 ? -116.231 -45.093 94.805 1.00 67.56 668 LYS A N 1
ATOM 5369 C CA . LYS A 1 668 ? -117.015 -45.916 95.751 1.00 67.56 668 LYS A CA 1
ATOM 5370 C C . LYS A 1 668 ? -117.589 -45.116 96.925 1.00 67.56 668 LYS A C 1
ATOM 5372 O O . LYS A 1 668 ? -118.649 -45.481 97.425 1.00 67.56 668 LYS A O 1
ATOM 5377 N N . GLU A 1 669 ? -116.945 -44.024 97.336 1.00 67.75 669 GLU A N 1
ATOM 5378 C CA . GLU A 1 669 ? -117.401 -43.227 98.488 1.00 67.75 669 GLU A CA 1
ATOM 5379 C C . GLU A 1 669 ? -118.552 -42.273 98.128 1.00 67.75 669 GLU A C 1
ATOM 5381 O O . GLU A 1 669 ? -119.518 -42.136 98.880 1.00 67.75 669 GLU A O 1
ATOM 5386 N N . ILE A 1 670 ? -118.524 -41.701 96.918 1.00 60.88 670 ILE A N 1
ATOM 5387 C CA . ILE A 1 670 ? -119.600 -40.841 96.387 1.00 60.88 670 ILE A CA 1
ATOM 5388 C C . ILE A 1 670 ? -120.964 -41.562 96.380 1.00 60.88 670 ILE A C 1
ATOM 5390 O O . ILE A 1 670 ? -122.001 -40.929 96.584 1.00 60.88 670 ILE A O 1
ATOM 5394 N N . GLN A 1 671 ? -120.976 -42.889 96.208 1.00 64.69 671 GLN A N 1
ATOM 5395 C CA . GLN A 1 671 ? -122.204 -43.689 96.220 1.00 64.69 671 GLN A CA 1
ATOM 5396 C C . GLN A 1 671 ? -122.743 -43.965 97.638 1.00 64.69 671 GLN A C 1
ATOM 5398 O O . GLN A 1 671 ? -123.929 -44.244 97.785 1.00 64.69 671 GLN A O 1
ATOM 5403 N N . ARG A 1 672 ? -121.917 -43.850 98.690 1.00 69.69 672 ARG A N 1
ATOM 5404 C CA . ARG A 1 672 ? -122.365 -43.973 100.091 1.00 69.69 672 ARG A CA 1
ATOM 5405 C C . ARG A 1 672 ? -123.026 -42.689 100.580 1.00 69.69 672 ARG A C 1
ATOM 5407 O O . ARG A 1 672 ? -124.135 -42.728 101.104 1.00 69.69 672 ARG A O 1
ATOM 5414 N N . MET A 1 673 ? -122.370 -41.546 100.361 1.00 58.78 673 MET A N 1
ATOM 5415 C CA . MET A 1 673 ? -122.837 -40.249 100.874 1.00 58.78 673 MET A CA 1
ATOM 5416 C C . MET A 1 673 ? -124.192 -39.816 100.294 1.00 58.78 673 MET A C 1
ATOM 5418 O O . MET A 1 673 ? -124.961 -39.145 100.980 1.00 58.78 673 MET A O 1
ATOM 5422 N N . ARG A 1 674 ? -124.536 -40.251 99.073 1.00 61.47 674 ARG A N 1
ATOM 5423 C CA . ARG A 1 674 ? -125.860 -40.001 98.474 1.00 61.47 674 ARG A CA 1
ATOM 5424 C C . ARG A 1 674 ? -127.014 -40.619 99.270 1.00 61.47 674 ARG A C 1
ATOM 5426 O O . ARG A 1 674 ? -128.054 -39.984 99.385 1.00 61.47 674 ARG A O 1
ATOM 5433 N N . ASN A 1 675 ? -126.818 -41.785 99.889 1.00 64.56 675 ASN A N 1
ATOM 5434 C CA . ASN A 1 675 ? -127.878 -42.472 100.636 1.00 64.56 675 ASN A CA 1
ATOM 5435 C C . ASN A 1 675 ? -128.116 -41.877 102.040 1.00 64.56 675 ASN A C 1
ATOM 5437 O O . ASN A 1 675 ? -129.182 -42.078 102.614 1.00 64.56 675 ASN A O 1
ATOM 5441 N N . ALA A 1 676 ? -127.153 -41.132 102.595 1.00 63.72 676 ALA A N 1
ATOM 5442 C CA . ALA A 1 676 ? -127.300 -40.471 103.896 1.00 63.72 676 ALA A CA 1
ATOM 5443 C C . ALA A 1 676 ? -128.158 -39.188 103.828 1.00 63.72 676 ALA A C 1
ATOM 5445 O O . ALA A 1 676 ? -128.774 -38.788 104.817 1.00 63.72 676 ALA A O 1
ATOM 5446 N N . LEU A 1 677 ? -128.216 -38.543 102.657 1.00 63.59 677 LEU A N 1
ATOM 5447 C CA . LEU A 1 677 ? -128.827 -37.221 102.480 1.00 63.59 677 LEU A CA 1
ATOM 5448 C C . LEU A 1 677 ? -130.369 -37.235 102.544 1.00 63.59 677 LEU A C 1
ATOM 5450 O O . LEU A 1 677 ? -130.974 -36.222 102.890 1.00 63.59 677 LEU A O 1
ATOM 5454 N N . ASP A 1 678 ? -131.011 -38.376 102.274 1.00 59.41 678 ASP A N 1
ATOM 5455 C CA . ASP A 1 678 ? -132.476 -38.503 102.333 1.00 59.41 678 ASP A CA 1
ATOM 5456 C C . ASP A 1 678 ? -133.026 -38.891 103.718 1.00 59.41 678 ASP A C 1
ATOM 5458 O O . ASP A 1 678 ? -134.221 -38.730 103.960 1.00 59.41 678 ASP A O 1
ATOM 5462 N N . GLN A 1 679 ? -132.183 -39.316 104.669 1.00 62.53 679 GLN A N 1
ATOM 5463 C CA . GLN A 1 679 ? -132.613 -39.499 106.067 1.00 62.53 679 GLN A CA 1
ATOM 5464 C C . GLN A 1 679 ? -132.620 -38.178 106.856 1.00 62.53 679 GLN A C 1
ATOM 5466 O O . GLN A 1 679 ? -133.522 -37.944 107.660 1.00 62.53 679 GLN A O 1
ATOM 5471 N N . LEU A 1 680 ? -131.660 -37.283 106.597 1.00 61.44 680 LEU A N 1
ATOM 5472 C CA . LEU A 1 680 ? -131.489 -36.028 107.347 1.00 61.44 680 LEU A CA 1
ATOM 5473 C C . LEU A 1 680 ? -132.616 -34.998 107.136 1.00 61.44 680 LEU A C 1
ATOM 5475 O O . LEU A 1 680 ? -132.852 -34.163 108.006 1.00 61.44 680 LEU A O 1
ATOM 5479 N N . LYS A 1 681 ? -133.379 -35.096 106.039 1.00 58.62 681 LYS A N 1
ATOM 5480 C CA . LYS A 1 681 ? -134.541 -34.227 105.754 1.00 58.62 681 LYS A CA 1
ATOM 5481 C C . LYS A 1 681 ? -135.749 -34.444 106.687 1.00 58.62 681 LYS A C 1
ATOM 5483 O O . LYS A 1 681 ? -136.743 -33.746 106.539 1.00 58.62 681 LYS A O 1
ATOM 5488 N N . LYS A 1 682 ? -135.695 -35.401 107.626 1.00 59.69 682 LYS A N 1
ATOM 5489 C CA . LYS A 1 682 ? -136.788 -35.714 108.574 1.00 59.69 682 LYS A CA 1
ATOM 5490 C C . LYS A 1 682 ? -136.575 -35.210 110.013 1.00 59.69 682 LYS A C 1
ATOM 5492 O O . LYS A 1 682 ? -137.344 -35.589 110.889 1.00 59.69 682 LYS A O 1
ATOM 5497 N N . GLN A 1 683 ? -135.548 -34.398 110.287 1.00 60.78 683 GLN A N 1
ATOM 5498 C CA . GLN A 1 683 ? -135.211 -33.954 111.657 1.00 60.78 683 GLN A CA 1
ATOM 5499 C C . GLN A 1 683 ? -135.218 -32.424 111.868 1.00 60.78 683 GLN A C 1
ATOM 5501 O O . GLN A 1 683 ? -134.824 -31.947 112.928 1.00 60.78 683 GLN A O 1
ATOM 5506 N N . SER A 1 684 ? -135.665 -31.634 110.890 1.00 56.62 684 SER A N 1
ATOM 5507 C CA . SER A 1 684 ? -135.465 -30.174 110.855 1.00 56.62 684 SER A CA 1
ATOM 5508 C C . SER A 1 684 ? -136.499 -29.310 111.602 1.00 56.62 684 SER A C 1
ATOM 5510 O O . SER A 1 684 ? -136.484 -28.096 111.423 1.00 56.62 684 SER A O 1
ATOM 5512 N N . GLU A 1 685 ? -137.396 -29.880 112.417 1.00 53.47 685 GLU A N 1
ATOM 5513 C CA . GLU A 1 685 ? -138.595 -29.158 112.905 1.00 53.47 685 GLU A CA 1
ATOM 5514 C C . GLU A 1 685 ? -138.706 -28.961 114.435 1.00 53.47 685 GLU A C 1
ATOM 5516 O O . GLU A 1 685 ? -139.610 -28.260 114.881 1.00 53.47 685 GLU A O 1
ATOM 5521 N N . GLN A 1 686 ? -137.829 -29.544 115.270 1.00 51.88 686 GLN A N 1
ATOM 5522 C CA . GLN A 1 686 ? -138.220 -29.854 116.663 1.00 51.88 686 GLN A CA 1
ATOM 5523 C C . GLN A 1 686 ? -137.586 -29.060 117.832 1.00 51.88 686 GLN A C 1
ATOM 5525 O O . GLN A 1 686 ? -137.937 -29.358 118.970 1.00 51.88 686 GLN A O 1
ATOM 5530 N N . PHE A 1 687 ? -136.687 -28.076 117.637 1.00 43.03 687 PHE A N 1
ATOM 5531 C CA . PHE A 1 687 ? -135.997 -27.430 118.788 1.00 43.03 687 PHE A CA 1
ATOM 5532 C C . PHE A 1 687 ? -135.746 -25.906 118.733 1.00 43.03 687 PHE A C 1
ATOM 5534 O O . PHE A 1 687 ? -134.763 -25.399 119.268 1.00 43.03 687 PHE A O 1
ATOM 5541 N N . VAL A 1 688 ? -136.676 -25.133 118.166 1.00 50.94 688 VAL A N 1
ATOM 5542 C CA . VAL A 1 688 ? -136.648 -23.645 118.172 1.00 50.94 688 VAL A CA 1
ATOM 5543 C C . VAL A 1 688 ? -137.106 -23.039 119.531 1.00 50.94 688 VAL A C 1
ATOM 5545 O O . VAL A 1 688 ? -137.352 -21.842 119.638 1.00 50.94 688 VAL A O 1
ATOM 5548 N N . LEU A 1 689 ? -137.239 -23.848 120.592 1.00 44.72 689 LEU A N 1
ATOM 5549 C CA . LEU A 1 689 ? -138.199 -23.589 121.683 1.00 44.72 689 LEU A CA 1
ATOM 5550 C C . LEU A 1 689 ? -137.620 -23.144 123.049 1.00 44.72 689 LEU A C 1
ATOM 5552 O O . LEU A 1 689 ? -138.376 -22.627 123.864 1.00 44.72 689 LEU A O 1
ATOM 5556 N N . GLU A 1 690 ? -136.309 -23.257 123.298 1.00 42.09 690 GLU A N 1
ATOM 5557 C CA . GLU A 1 690 ? -135.659 -22.833 124.565 1.00 42.09 690 GLU A CA 1
ATOM 5558 C C . GLU A 1 690 ? -134.315 -22.110 124.290 1.00 42.09 690 GLU A C 1
ATOM 5560 O O . GLU A 1 690 ? -133.241 -22.695 124.384 1.00 42.09 690 GLU A O 1
ATOM 5565 N N . LEU A 1 691 ? -134.233 -20.863 123.816 1.00 41.16 691 LEU A N 1
ATOM 5566 C CA . LEU A 1 691 ? -135.018 -19.650 124.086 1.00 41.16 691 LEU A CA 1
ATOM 5567 C C . LEU A 1 691 ? -135.006 -19.181 125.558 1.00 41.16 691 LEU A C 1
ATOM 5569 O O . LEU A 1 691 ? -135.416 -19.880 126.475 1.00 41.16 691 LEU A O 1
ATOM 5573 N N . THR A 1 692 ? -134.579 -17.928 125.749 1.00 34.22 692 THR A N 1
ATOM 5574 C CA . THR A 1 692 ? -134.905 -17.032 126.882 1.00 34.22 692 THR A CA 1
ATOM 5575 C C . THR A 1 692 ? -134.916 -17.588 128.318 1.00 34.22 692 THR A C 1
ATOM 5577 O O . THR A 1 692 ? -135.974 -17.777 128.915 1.00 34.22 692 THR A O 1
ATOM 5580 N N . ARG A 1 693 ? -133.739 -17.592 128.961 1.00 42.47 693 ARG A N 1
ATOM 5581 C CA . ARG A 1 693 ? -133.530 -16.936 130.277 1.00 42.47 693 ARG A CA 1
ATOM 5582 C C . ARG A 1 693 ? -132.031 -16.687 130.488 1.00 42.47 693 ARG A C 1
ATOM 5584 O O . ARG A 1 693 ? -131.275 -17.625 130.677 1.00 42.47 693 ARG A O 1
ATOM 5591 N N . CYS A 1 694 ? -131.483 -15.476 130.357 1.00 34.78 694 CYS A N 1
ATOM 5592 C CA . CYS A 1 694 ? -131.988 -14.123 130.666 1.00 34.78 694 CYS A CA 1
ATOM 5593 C C . CYS A 1 694 ? -132.132 -13.825 132.168 1.00 34.78 694 CYS A C 1
ATOM 5595 O O . CYS A 1 694 ? -133.088 -13.171 132.565 1.00 34.78 694 CYS A O 1
ATOM 5597 N N . VAL A 1 695 ? -131.159 -14.249 132.986 1.00 41.00 695 VAL A N 1
ATOM 5598 C CA . VAL A 1 695 ? -130.964 -13.718 134.348 1.00 41.00 695 VAL A CA 1
ATOM 5599 C C . VAL A 1 695 ? -129.547 -13.146 134.487 1.00 41.00 695 VAL A C 1
ATOM 5601 O O . VAL A 1 695 ? -128.584 -13.839 134.788 1.00 41.00 695 VAL A O 1
ATOM 5604 N N . GLU A 1 696 ? -129.453 -11.860 134.154 1.00 43.19 696 GLU A N 1
ATOM 5605 C CA . GLU A 1 696 ? -128.845 -10.808 134.987 1.00 43.19 696 GLU A CA 1
ATOM 5606 C C . GLU A 1 696 ? -127.518 -11.144 135.712 1.00 43.19 696 GLU A C 1
ATOM 5608 O O . GLU A 1 696 ? -127.491 -11.797 136.744 1.00 43.19 696 GLU A O 1
ATOM 5613 N N . ARG A 1 697 ? -126.345 -10.676 135.262 1.00 36.19 697 ARG A N 1
ATOM 5614 C CA . ARG A 1 697 ? -125.907 -9.258 135.170 1.00 36.19 697 ARG A CA 1
ATOM 5615 C C . ARG A 1 697 ? -125.958 -8.431 136.477 1.00 36.19 697 ARG A C 1
ATOM 5617 O O . ARG A 1 697 ? -125.837 -7.214 136.368 1.00 36.19 697 ARG A O 1
ATOM 5624 N N . ARG A 1 698 ? -126.151 -9.006 137.678 1.00 41.31 698 ARG A N 1
ATOM 5625 C CA . ARG A 1 698 ? -126.507 -8.183 138.866 1.00 41.31 698 ARG A CA 1
ATOM 5626 C C . ARG A 1 698 ? -125.667 -8.250 140.144 1.00 41.31 698 ARG A C 1
ATOM 5628 O O . ARG A 1 698 ? -126.118 -7.747 141.163 1.00 41.31 698 ARG A O 1
ATOM 5635 N N . GLU A 1 699 ? -124.423 -8.716 140.075 1.00 37.59 699 GLU A N 1
ATOM 5636 C CA . GLU A 1 699 ? -123.429 -8.418 141.127 1.00 37.59 699 GLU A CA 1
ATOM 5637 C C . GLU A 1 699 ? -122.100 -7.938 140.525 1.00 37.59 699 GLU A C 1
ATOM 5639 O O . GLU A 1 699 ? -121.013 -8.485 140.699 1.00 37.59 699 GLU A O 1
ATOM 5644 N N . SER A 1 700 ? -122.223 -6.883 139.722 1.00 30.97 700 SER A N 1
ATOM 5645 C CA . SER A 1 700 ? -121.102 -6.134 139.173 1.00 30.97 700 SER A CA 1
ATOM 5646 C C . SER A 1 700 ? -120.385 -5.316 140.251 1.00 30.97 700 SER A C 1
ATOM 5648 O O . SER A 1 700 ? -121.012 -4.464 140.871 1.00 30.97 700 SER A O 1
ATOM 5650 N N . VAL A 1 701 ? -119.056 -5.456 140.307 1.00 29.80 701 VAL A N 1
ATOM 5651 C CA . VAL A 1 701 ? -118.104 -4.381 140.659 1.00 29.80 701 VAL A CA 1
ATOM 5652 C C . VAL A 1 701 ? -118.202 -3.825 142.091 1.00 29.80 701 VAL A C 1
ATOM 5654 O O . VAL A 1 701 ? -118.971 -2.906 142.337 1.00 29.80 701 VAL A O 1
ATOM 5657 N N . ILE A 1 702 ? -117.304 -4.281 142.986 1.00 32.66 702 ILE A N 1
ATOM 5658 C CA . ILE A 1 702 ? -116.448 -3.442 143.868 1.00 32.66 702 ILE A CA 1
ATOM 5659 C C . ILE A 1 702 ? -115.517 -4.318 144.749 1.00 32.66 702 ILE A C 1
ATOM 5661 O O . ILE A 1 702 ? -115.980 -5.167 145.496 1.00 32.66 702 ILE A O 1
ATOM 5665 N N . VAL A 1 703 ? -114.201 -4.037 144.698 1.00 31.39 703 VAL A N 1
ATOM 5666 C CA . VAL A 1 703 ? -113.159 -4.322 145.729 1.00 31.39 703 VAL A CA 1
ATOM 5667 C C . VAL A 1 703 ? -112.731 -5.789 146.044 1.00 31.39 703 VAL A C 1
ATOM 5669 O O . VAL A 1 703 ? -113.469 -6.564 146.630 1.00 31.39 703 VAL A O 1
ATOM 5672 N N . ARG A 1 704 ? -111.419 -6.047 145.826 1.00 28.88 704 ARG A N 1
ATOM 5673 C CA . ARG A 1 704 ? -110.497 -7.026 146.487 1.00 28.88 704 ARG A CA 1
ATOM 5674 C C . ARG A 1 704 ? -110.627 -8.553 146.249 1.00 28.88 704 ARG A C 1
ATOM 5676 O O . ARG A 1 704 ? -111.470 -9.236 146.809 1.00 28.88 704 ARG A O 1
ATOM 5683 N N . ASP A 1 705 ? -109.657 -9.080 145.491 1.00 26.72 705 ASP A N 1
ATOM 5684 C CA . ASP A 1 705 ? -108.528 -9.946 145.939 1.00 26.72 705 ASP A CA 1
ATOM 5685 C C . ASP A 1 705 ? -108.500 -10.442 147.421 1.00 26.72 705 ASP A C 1
ATOM 5687 O O . ASP A 1 705 ? -108.842 -9.640 148.291 1.00 26.72 705 ASP A O 1
ATOM 5691 N N . PRO A 1 706 ? -107.978 -11.648 147.791 1.00 41.22 706 PRO A N 1
ATOM 5692 C CA . PRO A 1 706 ? -107.419 -12.757 146.988 1.00 41.22 706 PRO A CA 1
ATOM 5693 C C . PRO A 1 706 ? -108.026 -14.170 147.267 1.00 41.22 706 PRO A C 1
ATOM 5695 O O . PRO A 1 706 ? -108.720 -14.404 148.248 1.00 41.22 706 PRO A O 1
ATOM 5698 N N . GLN A 1 707 ? -107.586 -15.161 146.470 1.00 28.53 707 GLN A N 1
ATOM 5699 C CA . GLN A 1 707 ? -107.408 -16.599 146.813 1.00 28.53 707 GLN A CA 1
ATOM 5700 C C . GLN A 1 707 ? -108.606 -17.561 147.100 1.00 28.53 707 GLN A C 1
ATOM 5702 O O . GLN A 1 707 ? -109.191 -17.575 148.175 1.00 28.53 707 GLN A O 1
ATOM 5707 N N . THR A 1 708 ? -108.682 -18.614 146.254 1.00 30.59 708 THR A N 1
ATOM 5708 C CA . THR A 1 708 ? -109.163 -20.008 146.531 1.00 30.59 708 THR A CA 1
ATOM 5709 C C . THR A 1 708 ? -110.689 -20.258 146.667 1.00 30.59 708 THR A C 1
ATOM 5711 O O . THR A 1 708 ? -111.420 -19.355 147.032 1.00 30.59 708 THR A O 1
ATOM 5714 N N . ARG A 1 709 ? -111.269 -21.448 146.375 1.00 26.23 709 ARG A N 1
ATOM 5715 C CA . ARG A 1 709 ? -110.765 -22.751 145.845 1.00 26.23 709 ARG A CA 1
ATOM 5716 C C . ARG A 1 709 ? -111.902 -23.593 145.191 1.00 26.23 709 ARG A C 1
ATOM 5718 O O . ARG A 1 709 ? -113.067 -23.362 145.461 1.00 26.23 709 ARG A O 1
ATOM 5725 N N . ALA A 1 710 ? -111.508 -24.600 144.393 1.00 30.42 710 ALA A N 1
ATOM 5726 C CA . ALA A 1 710 ? -112.011 -26.000 144.296 1.00 30.42 710 ALA A CA 1
ATOM 5727 C C . ALA A 1 710 ? -113.280 -26.431 145.106 1.00 30.42 710 ALA A C 1
ATOM 5729 O O . ALA A 1 710 ? -113.385 -26.050 146.263 1.00 30.42 710 ALA A O 1
ATOM 5730 N N . LYS A 1 711 ? -114.160 -27.375 144.688 1.00 33.47 711 LYS A N 1
ATOM 5731 C CA . LYS A 1 711 ? -114.154 -28.426 143.620 1.00 33.47 711 LYS A CA 1
ATOM 5732 C C . LYS A 1 711 ? -115.493 -29.242 143.637 1.00 33.47 711 LYS A C 1
ATOM 5734 O O . LYS A 1 711 ? -116.276 -29.051 144.556 1.00 33.47 711 LYS A O 1
ATOM 5739 N N . HIS A 1 712 ? -115.602 -30.279 142.773 1.00 29.03 712 HIS A N 1
ATOM 5740 C CA . HIS A 1 712 ? -116.493 -31.477 142.873 1.00 29.03 712 HIS A CA 1
ATOM 5741 C C . HIS A 1 712 ? -117.995 -31.260 142.551 1.00 29.03 712 HIS A C 1
ATOM 5743 O O . HIS A 1 712 ? -118.453 -30.129 142.588 1.00 29.03 712 HIS A O 1
ATOM 5749 N N . THR A 1 713 ? -118.817 -32.252 142.148 1.00 30.98 713 THR A N 1
ATOM 5750 C CA . THR A 1 713 ? -118.724 -33.741 141.972 1.00 30.98 713 THR A CA 1
ATOM 5751 C C . THR A 1 713 ? -119.848 -34.181 140.995 1.00 30.98 713 THR A C 1
ATOM 5753 O O . THR A 1 713 ? -120.841 -33.471 140.933 1.00 30.98 713 THR A O 1
ATOM 5756 N N . ALA A 1 714 ? -119.886 -35.327 140.292 1.00 34.09 714 ALA A N 1
ATOM 5757 C CA . ALA A 1 714 ? -118.914 -36.335 139.809 1.00 34.09 714 ALA A CA 1
ATOM 5758 C C . ALA A 1 714 ? -119.690 -37.311 138.866 1.00 34.09 714 ALA A C 1
ATOM 5760 O O . ALA A 1 714 ? -120.431 -36.805 138.037 1.00 34.09 714 ALA A O 1
ATOM 5761 N N . VAL A 1 715 ? -119.601 -38.652 139.052 1.00 33.81 715 VAL A N 1
ATOM 5762 C CA . VAL A 1 715 ? -120.402 -39.725 138.374 1.00 33.81 715 VAL A CA 1
ATOM 5763 C C . VAL A 1 715 ? -120.036 -39.935 136.876 1.00 33.81 715 VAL A C 1
ATOM 5765 O O . VAL A 1 715 ? -119.655 -38.980 136.218 1.00 33.81 715 VAL A O 1
ATOM 5768 N N . ALA A 1 716 ? -120.100 -41.113 136.223 1.00 32.28 716 ALA A N 1
ATOM 5769 C CA . ALA A 1 716 ? -119.923 -42.558 136.539 1.00 32.28 716 ALA A CA 1
ATOM 5770 C C . ALA A 1 716 ? -119.944 -43.346 135.180 1.00 32.28 716 ALA A C 1
ATOM 5772 O O . ALA A 1 716 ? -120.245 -42.716 134.174 1.00 32.28 716 ALA A O 1
ATOM 5773 N N . LYS A 1 717 ? -119.764 -44.671 134.982 1.0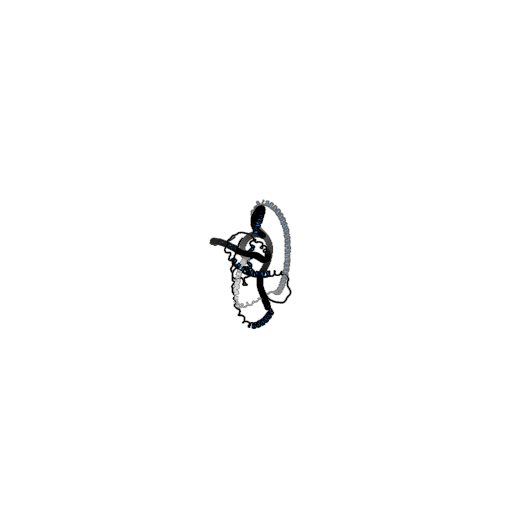0 35.34 717 LYS A N 1
ATOM 5774 C CA . LYS A 1 717 ? -119.013 -45.858 135.512 1.00 35.34 717 LYS A CA 1
ATOM 5775 C C . LYS A 1 717 ? -119.278 -47.013 134.477 1.00 35.34 717 LYS A C 1
ATOM 5777 O O . LYS A 1 717 ? -120.136 -46.820 133.628 1.00 35.34 717 LYS A O 1
ATOM 5782 N N . ASN A 1 718 ? -118.676 -48.216 134.419 1.00 35.94 718 ASN A N 1
ATOM 5783 C CA . ASN A 1 718 ? -117.668 -48.969 135.194 1.00 35.94 718 ASN A CA 1
ATOM 5784 C C . ASN A 1 718 ? -117.031 -50.082 134.290 1.00 35.94 718 ASN A C 1
ATOM 5786 O O . ASN A 1 718 ? -117.557 -50.331 133.216 1.00 35.94 718 ASN A O 1
ATOM 5790 N N . LEU A 1 719 ? -116.025 -50.827 134.798 1.00 32.31 719 LEU A N 1
ATOM 5791 C CA . LEU A 1 719 ? -115.400 -52.069 134.249 1.00 32.31 719 LEU A CA 1
ATOM 5792 C C . LEU A 1 719 ? -114.619 -51.945 132.908 1.00 32.31 719 LEU A C 1
ATOM 5794 O O . LEU A 1 719 ? -115.151 -51.462 131.922 1.00 32.31 719 LEU A O 1
ATOM 5798 N N . ALA A 1 720 ? -113.376 -52.436 132.764 1.00 35.03 720 ALA A N 1
ATOM 5799 C CA . ALA A 1 720 ? -112.433 -53.103 133.688 1.00 35.03 720 ALA A CA 1
ATOM 5800 C C . ALA A 1 720 ? -111.018 -53.202 133.037 1.00 35.03 720 ALA A C 1
ATOM 5802 O O . ALA A 1 720 ? -110.931 -53.093 131.821 1.00 35.03 720 ALA A O 1
ATOM 5803 N N . ASN A 1 721 ? -109.888 -53.516 133.699 1.00 40.06 721 ASN A N 1
ATOM 5804 C CA . ASN A 1 721 ? -109.355 -53.295 135.066 1.00 40.06 721 ASN A CA 1
ATOM 5805 C C . ASN A 1 721 ? -107.858 -53.770 135.083 1.00 40.06 721 ASN A C 1
ATOM 5807 O O . ASN A 1 721 ? -107.456 -54.468 134.160 1.00 40.06 721 ASN A O 1
ATOM 5811 N N . ARG A 1 722 ? -107.092 -53.510 136.166 1.00 38.84 722 ARG A N 1
ATOM 5812 C CA . ARG A 1 722 ? -105.709 -53.980 136.502 1.00 38.84 722 ARG A CA 1
ATOM 5813 C C . ARG A 1 722 ? -104.541 -53.290 135.760 1.00 38.84 722 ARG A C 1
ATOM 5815 O O . ARG A 1 722 ? -104.485 -53.350 134.543 1.00 38.84 722 ARG A O 1
ATOM 5822 N N . LYS A 1 723 ? -103.523 -52.702 136.417 1.00 38.53 723 LYS A N 1
ATOM 5823 C CA . LYS A 1 723 ? -103.280 -52.247 137.822 1.00 38.53 723 LYS A CA 1
ATOM 5824 C C . LYS A 1 723 ? -102.491 -50.917 137.731 1.00 38.53 723 LYS A C 1
ATOM 5826 O O . LYS A 1 723 ? -101.709 -50.761 136.804 1.00 38.53 723 LYS A O 1
ATOM 5831 N N . SER A 1 724 ? -102.828 -49.868 138.483 1.00 37.88 724 SER A N 1
ATOM 5832 C CA . SER A 1 724 ? -102.328 -49.487 139.829 1.00 37.88 724 SER A CA 1
ATOM 5833 C C . SER A 1 724 ? -100.807 -49.320 139.992 1.00 37.88 724 SER A C 1
ATOM 5835 O O . SER A 1 724 ? -100.062 -50.277 139.828 1.00 37.88 724 SER A O 1
ATOM 5837 N N . GLU A 1 725 ? -100.434 -48.100 140.401 1.00 38.16 725 GLU A N 1
ATOM 5838 C CA . GLU A 1 725 ? -99.265 -47.690 141.208 1.00 38.16 725 GLU A CA 1
ATOM 5839 C C . GLU A 1 725 ? -97.837 -48.074 140.771 1.00 38.16 725 GLU A C 1
ATOM 5841 O O . GLU A 1 725 ? -97.296 -49.079 141.217 1.00 38.16 725 GLU A O 1
ATOM 5846 N N . ASP A 1 726 ? -97.156 -47.131 140.096 1.00 37.38 726 ASP A N 1
ATOM 5847 C CA . ASP A 1 726 ? -95.859 -46.636 140.599 1.00 37.38 726 ASP A CA 1
ATOM 5848 C C . ASP A 1 726 ? -95.540 -45.174 140.164 1.00 37.38 726 ASP A C 1
ATOM 5850 O O . ASP A 1 726 ? -96.048 -44.661 139.166 1.00 37.38 726 ASP A O 1
ATOM 5854 N N . ALA A 1 727 ? -94.677 -44.511 140.940 1.00 36.38 727 ALA A N 1
ATOM 5855 C CA . ALA A 1 727 ? -93.854 -43.329 140.651 1.00 36.38 727 ALA A CA 1
ATOM 5856 C C . ALA A 1 727 ? -94.500 -42.025 140.104 1.00 36.38 727 ALA A C 1
ATOM 5858 O O . ALA A 1 727 ? -94.452 -41.704 138.913 1.00 36.38 727 ALA A O 1
ATOM 5859 N N . GLN A 1 728 ? -94.855 -41.114 141.022 1.00 53.41 728 GLN A N 1
ATOM 5860 C CA . GLN A 1 728 ? -95.160 -39.688 140.768 1.00 53.41 728 GLN A CA 1
ATOM 5861 C C . GLN A 1 728 ? -93.933 -38.833 140.318 1.00 53.41 728 GLN A C 1
ATOM 5863 O O . GLN A 1 728 ? -93.689 -37.755 140.863 1.00 53.41 728 GLN A O 1
ATOM 5868 N N . LYS A 1 729 ? -93.109 -39.287 139.355 1.00 53.41 729 LYS A N 1
ATOM 5869 C CA . LYS A 1 729 ? -91.827 -38.622 138.995 1.00 53.41 729 LYS A CA 1
ATOM 5870 C C . LYS A 1 729 ? -91.626 -38.219 137.521 1.00 53.41 729 LYS A C 1
ATOM 5872 O O . LYS A 1 729 ? -90.788 -37.356 137.269 1.00 53.41 729 LYS A O 1
ATOM 5877 N N . GLN A 1 730 ? -92.367 -38.766 136.552 1.00 51.31 730 GLN A N 1
ATOM 5878 C CA . GLN A 1 730 ? -92.024 -38.616 135.119 1.00 51.31 730 GLN A CA 1
ATOM 5879 C C . GLN A 1 730 ? -92.477 -37.306 134.431 1.00 51.31 730 GLN A C 1
ATOM 5881 O O . GLN A 1 730 ? -91.713 -36.704 133.675 1.00 51.31 730 GLN A O 1
ATOM 5886 N N . ILE A 1 731 ? -93.692 -36.794 134.677 1.00 42.31 731 ILE A N 1
ATOM 5887 C CA . ILE A 1 731 ? -94.292 -35.737 133.817 1.00 42.31 731 ILE A CA 1
ATOM 5888 C C . ILE A 1 731 ? -93.814 -34.301 134.168 1.00 42.31 731 ILE A C 1
ATOM 5890 O O . ILE A 1 731 ? -94.488 -33.306 133.922 1.00 42.31 731 ILE A O 1
ATOM 5894 N N . ARG A 1 732 ? -92.568 -34.156 134.648 1.00 53.91 732 ARG A N 1
ATOM 5895 C CA . ARG A 1 732 ? -91.811 -32.888 134.533 1.00 53.91 732 ARG A CA 1
ATOM 5896 C C . ARG A 1 732 ? -91.267 -32.653 133.111 1.00 53.91 732 ARG A C 1
ATOM 5898 O O . ARG A 1 732 ? -90.780 -31.561 132.825 1.00 53.91 732 ARG A O 1
ATOM 5905 N N . LEU A 1 733 ? -91.358 -33.646 132.217 1.00 50.94 733 LEU A N 1
ATOM 5906 C CA . LEU A 1 733 ? -90.863 -33.558 130.835 1.00 50.94 733 LEU A CA 1
ATOM 5907 C C . LEU A 1 733 ? -91.842 -32.915 129.833 1.00 50.94 733 LEU A C 1
ATOM 5909 O O . LEU A 1 733 ? -91.394 -32.236 128.910 1.00 50.94 733 LEU A O 1
ATOM 5913 N N . ALA A 1 734 ? -93.159 -33.107 129.987 1.00 57.16 734 ALA A N 1
ATOM 5914 C CA . ALA A 1 734 ? -94.139 -32.712 128.963 1.00 57.16 734 ALA A CA 1
ATOM 5915 C C . ALA A 1 734 ? -94.317 -31.186 128.845 1.00 57.16 734 ALA A C 1
ATOM 5917 O O . ALA A 1 734 ? -94.249 -30.637 127.746 1.00 57.16 734 ALA A O 1
ATOM 5918 N N . LEU A 1 735 ? -94.439 -30.483 129.979 1.00 57.81 735 LEU A N 1
ATOM 5919 C CA . LEU A 1 735 ? -94.646 -29.025 130.032 1.00 57.81 735 LEU A CA 1
ATOM 5920 C C . LEU A 1 735 ? -93.507 -28.193 129.406 1.00 57.81 735 LEU A C 1
ATOM 5922 O O . LEU A 1 735 ? -93.697 -27.013 129.127 1.00 57.81 735 LEU A O 1
ATOM 5926 N N . LYS A 1 736 ? -92.336 -28.790 129.135 1.00 61.06 736 LYS A N 1
ATOM 5927 C CA . LYS A 1 736 ? -91.242 -28.124 128.407 1.00 61.06 736 LYS A CA 1
ATOM 5928 C C . LYS A 1 736 ? -91.404 -28.120 126.881 1.00 61.06 736 LYS A C 1
ATOM 5930 O O . LYS A 1 736 ? -90.749 -27.303 126.240 1.00 61.06 736 LYS A O 1
ATOM 5935 N N . LYS A 1 737 ? -92.224 -28.998 126.286 1.00 63.91 737 LYS A N 1
ATOM 5936 C CA . LYS A 1 737 ? -92.343 -29.100 124.816 1.00 63.91 737 LYS A CA 1
ATOM 5937 C C . LYS A 1 737 ? -93.334 -28.094 124.220 1.00 63.91 737 LYS A C 1
ATOM 5939 O O . LYS A 1 737 ? -93.021 -27.481 123.203 1.00 63.91 737 LYS A O 1
ATOM 5944 N N . GLU A 1 738 ? -94.461 -27.838 124.881 1.00 63.81 738 GLU A N 1
ATOM 5945 C CA . GLU A 1 738 ? -95.494 -26.931 124.351 1.00 63.81 738 GLU A CA 1
ATOM 5946 C C . GLU A 1 738 ? -95.076 -25.451 124.382 1.00 63.81 738 GLU A C 1
ATOM 5948 O O . GLU A 1 738 ? -95.307 -24.713 123.426 1.00 63.81 738 GLU A O 1
ATOM 5953 N N . ILE A 1 739 ? -94.338 -25.035 125.420 1.00 64.62 739 ILE A N 1
ATOM 5954 C CA . ILE A 1 739 ? -93.776 -23.675 125.541 1.00 64.62 739 ILE A CA 1
ATOM 5955 C C . ILE A 1 739 ? -92.789 -23.355 124.400 1.00 64.62 739 ILE A C 1
ATOM 5957 O O . ILE A 1 739 ? -92.597 -22.188 124.056 1.00 64.62 739 ILE A O 1
ATOM 5961 N N . GLN A 1 740 ? -92.180 -24.370 123.777 1.00 68.62 740 GLN A N 1
ATOM 5962 C CA . GLN A 1 740 ? -91.273 -24.168 122.647 1.00 68.62 740 GLN A CA 1
ATOM 5963 C C . GLN A 1 740 ? -92.024 -23.930 121.324 1.00 68.62 740 GLN A C 1
ATOM 5965 O O . GLN A 1 740 ? -91.538 -23.175 120.486 1.00 68.62 740 GLN A O 1
ATOM 5970 N N . ARG A 1 741 ? -93.225 -24.501 121.140 1.00 72.75 741 ARG A N 1
ATOM 5971 C CA . ARG A 1 741 ? -94.022 -24.335 119.908 1.00 72.75 741 ARG A CA 1
ATOM 5972 C C . ARG A 1 741 ? -94.505 -22.895 119.718 1.00 72.75 741 ARG A C 1
ATOM 5974 O O . ARG A 1 741 ? -94.320 -22.341 118.639 1.00 72.75 741 ARG A O 1
ATOM 5981 N N . MET A 1 742 ? -95.024 -22.258 120.772 1.00 67.31 742 MET A N 1
ATOM 5982 C CA . MET A 1 742 ? -95.521 -20.870 120.703 1.00 67.31 742 MET A CA 1
ATOM 5983 C C . MET A 1 742 ? -94.421 -19.795 120.614 1.00 67.31 742 MET A C 1
ATOM 5985 O O . MET A 1 742 ? -94.732 -18.621 120.433 1.00 67.31 742 MET A O 1
ATOM 5989 N N . ARG A 1 743 ? -93.134 -20.158 120.721 1.00 67.62 743 ARG A N 1
ATOM 5990 C CA . ARG A 1 743 ? -92.026 -19.238 120.403 1.00 67.62 743 ARG A CA 1
ATOM 5991 C C . ARG A 1 743 ? -91.752 -19.173 118.904 1.00 67.62 743 ARG A C 1
ATOM 5993 O O . ARG A 1 743 ? -91.547 -18.085 118.376 1.00 67.62 743 ARG A O 1
ATOM 6000 N N . ASN A 1 744 ? -91.808 -20.314 118.219 1.00 70.12 744 ASN A N 1
ATOM 6001 C CA . ASN A 1 744 ? -91.474 -20.407 116.797 1.00 70.12 744 ASN A CA 1
ATOM 6002 C C . ASN A 1 744 ? -92.430 -19.581 115.912 1.00 70.12 744 ASN A C 1
ATOM 6004 O O . ASN A 1 744 ? -91.983 -18.945 114.962 1.00 70.12 744 ASN A O 1
ATOM 6008 N N . THR A 1 745 ? -93.722 -19.531 116.256 1.00 73.44 745 THR A N 1
ATOM 6009 C CA . THR A 1 745 ? -94.720 -18.696 115.561 1.00 73.44 745 THR A CA 1
ATOM 6010 C C . THR A 1 745 ? -94.515 -17.195 115.791 1.00 73.44 745 THR A C 1
ATOM 6012 O O . THR A 1 745 ? -94.854 -16.386 114.931 1.00 73.44 745 THR A O 1
ATOM 6015 N N . LEU A 1 746 ? -93.922 -16.808 116.924 1.00 67.31 746 LEU A N 1
ATOM 6016 C CA . LEU A 1 746 ? -93.667 -15.410 117.285 1.00 67.31 746 LEU A CA 1
ATOM 6017 C C . LEU A 1 746 ? -92.436 -14.848 116.550 1.00 67.31 746 LEU A C 1
ATOM 6019 O O . LEU A 1 746 ? -92.420 -13.680 116.168 1.00 67.31 746 LEU A O 1
ATOM 6023 N N . ASP A 1 747 ? -91.426 -15.680 116.282 1.00 70.19 747 ASP A N 1
ATOM 6024 C CA . ASP A 1 747 ? -90.253 -15.273 115.497 1.00 70.19 747 ASP A CA 1
ATOM 6025 C C . ASP A 1 747 ? -90.517 -15.242 113.974 1.00 70.19 747 ASP A C 1
ATOM 6027 O O . ASP A 1 747 ? -89.823 -14.518 113.259 1.00 70.19 747 ASP A O 1
ATOM 6031 N N . GLN A 1 748 ? -91.545 -15.936 113.461 1.00 72.00 748 GLN A N 1
ATOM 6032 C CA . GLN A 1 748 ? -91.972 -15.787 112.057 1.00 72.00 748 GLN A CA 1
ATOM 6033 C C . GLN A 1 748 ? -92.569 -14.400 111.767 1.00 72.00 748 GLN A C 1
ATOM 6035 O O . GLN A 1 748 ? -92.229 -13.802 110.749 1.00 72.00 748 GLN A O 1
ATOM 6040 N N . LEU A 1 749 ? -93.379 -13.850 112.680 1.00 67.94 749 LEU A N 1
ATOM 6041 C CA . LEU A 1 749 ? -93.962 -12.508 112.528 1.00 67.94 749 LEU A CA 1
ATOM 6042 C C . LEU A 1 749 ? -92.918 -11.381 112.644 1.00 67.94 749 LEU A C 1
ATOM 6044 O O . LEU A 1 749 ? -93.061 -10.343 112.004 1.00 67.94 749 LEU A O 1
ATOM 6048 N N . LYS A 1 750 ? -91.832 -11.578 113.406 1.00 66.12 750 LYS A N 1
ATOM 6049 C CA . LYS A 1 750 ? -90.748 -10.580 113.505 1.00 66.12 750 LYS A CA 1
ATOM 6050 C C . LYS A 1 750 ? -89.976 -10.407 112.201 1.00 66.12 750 LYS A C 1
ATOM 6052 O O . LYS A 1 750 ? -89.712 -9.277 111.809 1.00 66.12 750 LYS A O 1
ATOM 6057 N N . LYS A 1 751 ? -89.665 -11.502 111.500 1.00 66.56 751 LYS A N 1
ATOM 6058 C CA . LYS A 1 751 ? -88.897 -11.442 110.242 1.00 66.56 751 LYS A CA 1
ATOM 6059 C C . LYS A 1 751 ? -89.616 -10.677 109.128 1.00 66.56 751 LYS A C 1
ATOM 6061 O O . LYS A 1 751 ? -88.956 -10.083 108.284 1.00 66.56 751 LYS A O 1
ATOM 6066 N N . GLN A 1 752 ? -90.949 -10.647 109.153 1.00 59.31 752 GLN A N 1
ATOM 6067 C CA . GLN A 1 752 ? -91.757 -9.839 108.232 1.00 59.31 752 GLN A CA 1
ATOM 6068 C C . GLN A 1 752 ? -91.743 -8.338 108.581 1.00 59.31 752 GLN A C 1
ATOM 6070 O O . GLN A 1 752 ? -91.964 -7.511 107.703 1.00 59.31 752 GLN A O 1
ATOM 6075 N N . SER A 1 753 ? -91.435 -7.975 109.832 1.00 58.00 753 SER A N 1
ATOM 6076 C CA . SER A 1 753 ? -91.231 -6.582 110.260 1.00 58.00 753 SER A CA 1
ATOM 6077 C C . SER A 1 753 ? -89.827 -6.075 109.903 1.00 58.00 753 SER A C 1
ATOM 6079 O O . SER A 1 753 ? -89.677 -4.985 109.356 1.00 58.00 753 SER A O 1
ATOM 6081 N N . GLU A 1 754 ? -88.790 -6.892 110.129 1.00 62.12 754 GLU A N 1
ATOM 6082 C CA . GLU A 1 754 ? -87.384 -6.509 109.904 1.00 62.12 754 GLU A CA 1
ATOM 6083 C C . GLU A 1 754 ? -87.082 -6.120 108.443 1.00 62.12 754 GLU A C 1
ATOM 6085 O O . GLU A 1 754 ? -86.258 -5.237 108.207 1.00 62.12 754 GLU A O 1
ATOM 6090 N N . GLN A 1 755 ? -87.777 -6.704 107.459 1.00 56.19 755 GLN A N 1
ATOM 6091 C CA . GLN A 1 755 ? -87.609 -6.334 106.045 1.00 56.19 755 GLN A CA 1
ATOM 6092 C C . GLN A 1 755 ? -88.236 -4.973 105.688 1.00 56.19 755 GLN A C 1
ATOM 6094 O O . GLN A 1 755 ? -87.701 -4.284 104.825 1.00 56.19 755 GLN A O 1
ATOM 6099 N N . PHE A 1 756 ? -89.294 -4.537 106.384 1.00 55.47 756 PHE A N 1
ATOM 6100 C CA . PHE A 1 756 ? -89.924 -3.224 106.163 1.00 55.47 756 PHE A CA 1
ATOM 6101 C C . PHE A 1 756 ? -89.102 -2.053 106.732 1.00 55.47 756 PHE A C 1
ATOM 6103 O O . PHE A 1 756 ? -89.255 -0.910 106.305 1.00 55.47 756 PHE A O 1
ATOM 6110 N N . VAL A 1 757 ? -88.213 -2.322 107.694 1.00 57.50 757 VAL A N 1
ATOM 6111 C CA . VAL A 1 757 ? -87.341 -1.296 108.294 1.00 57.50 757 VAL A CA 1
ATOM 6112 C C . VAL A 1 757 ? -86.232 -0.865 107.327 1.00 57.50 757 VAL A C 1
ATOM 6114 O O . VAL A 1 757 ? -85.858 0.307 107.312 1.00 57.50 757 VAL A O 1
ATOM 6117 N N . LEU A 1 758 ? -85.738 -1.782 106.485 1.00 55.56 758 LEU A N 1
ATOM 6118 C CA . LEU A 1 758 ? -84.560 -1.555 105.638 1.00 55.56 758 LEU A CA 1
ATOM 6119 C C . LEU A 1 758 ? -84.762 -0.452 104.580 1.00 55.56 758 LEU A C 1
ATOM 6121 O O . LEU A 1 758 ? -83.804 0.235 104.225 1.00 55.56 758 LEU A O 1
ATOM 6125 N N . GLU A 1 759 ? -85.994 -0.253 104.103 1.00 50.03 759 GLU A N 1
ATOM 6126 C CA . GLU A 1 759 ? -86.322 0.795 103.124 1.00 50.03 759 GLU A CA 1
ATOM 6127 C C . GLU A 1 759 ? -86.560 2.169 103.774 1.00 50.03 759 GLU A C 1
ATOM 6129 O O . GLU A 1 759 ? -86.267 3.196 103.165 1.00 50.03 759 GLU A O 1
ATOM 6134 N N . LEU A 1 760 ? -86.999 2.215 105.039 1.00 49.88 760 LEU A N 1
ATOM 6135 C CA . LEU A 1 760 ? -87.219 3.470 105.770 1.00 49.88 760 LEU A CA 1
ATOM 6136 C C . LEU A 1 760 ? -85.924 4.096 106.310 1.00 49.88 760 LEU A C 1
ATOM 6138 O O . LEU A 1 760 ? -85.814 5.323 106.356 1.00 49.88 760 LEU A O 1
ATOM 6142 N N . THR A 1 761 ? -84.919 3.294 106.686 1.00 51.16 761 THR A N 1
ATOM 6143 C CA . THR A 1 761 ? -83.673 3.809 107.292 1.00 51.16 761 THR A CA 1
ATOM 6144 C C . THR A 1 761 ? -82.922 4.793 106.384 1.00 51.16 761 THR A C 1
ATOM 6146 O O . THR A 1 761 ? -82.381 5.782 106.876 1.00 51.16 761 THR A O 1
ATOM 6149 N N . ARG A 1 762 ? -82.948 4.611 105.054 1.00 47.75 762 ARG A N 1
ATOM 6150 C CA . ARG A 1 762 ? -82.263 5.517 104.107 1.00 47.75 762 ARG A CA 1
ATOM 6151 C C . ARG A 1 762 ? -82.937 6.879 103.899 1.00 47.75 762 ARG A C 1
ATOM 6153 O O . ARG A 1 762 ? -82.323 7.752 103.289 1.00 47.75 762 ARG A O 1
ATOM 6160 N N . CYS A 1 763 ? -84.152 7.092 104.407 1.00 46.00 763 CYS A N 1
ATOM 6161 C CA . CYS A 1 763 ? -84.873 8.361 104.259 1.00 46.00 763 CYS A CA 1
ATOM 6162 C C . CYS A 1 763 ? -84.762 9.304 105.470 1.00 46.00 763 CYS A C 1
ATOM 6164 O O . CYS A 1 763 ? -85.205 10.447 105.365 1.00 46.00 763 CYS A O 1
ATOM 6166 N N . VAL A 1 764 ? -84.191 8.865 106.602 1.00 45.81 764 VAL A N 1
ATOM 6167 C CA . VAL A 1 764 ? -84.283 9.601 107.885 1.00 45.81 764 VAL A CA 1
ATOM 6168 C C . VAL A 1 764 ? -82.939 10.130 108.413 1.00 45.81 764 VAL A C 1
ATOM 6170 O O . VAL A 1 764 ? -82.938 11.106 109.158 1.00 45.81 764 VAL A O 1
ATOM 6173 N N . GLU A 1 765 ? -81.785 9.637 107.944 1.00 40.53 765 GLU A N 1
ATOM 6174 C CA . GLU A 1 765 ? -80.441 10.153 108.314 1.00 40.53 765 GLU A CA 1
ATOM 6175 C C . GLU A 1 765 ? -80.114 11.567 107.754 1.00 40.53 765 GLU A C 1
ATOM 6177 O O . GLU A 1 765 ? -78.958 11.941 107.562 1.00 40.53 765 GLU A O 1
ATOM 6182 N N . ARG A 1 766 ? -81.142 12.388 107.501 1.00 35.97 766 ARG A N 1
ATOM 6183 C CA . ARG A 1 766 ? -81.060 13.820 107.166 1.00 35.97 766 ARG A CA 1
ATOM 6184 C C . ARG A 1 766 ? -81.628 14.751 108.250 1.00 35.97 766 ARG A C 1
ATOM 6186 O O . ARG A 1 766 ? -81.744 15.948 107.992 1.00 35.97 766 ARG A O 1
ATOM 6193 N N . ARG A 1 767 ? -81.954 14.253 109.452 1.00 36.50 767 ARG A N 1
ATOM 6194 C CA . ARG A 1 767 ? -82.375 15.088 110.595 1.00 36.50 767 ARG A CA 1
ATOM 6195 C C . ARG A 1 767 ? -81.749 14.682 111.934 1.00 36.50 767 ARG A C 1
ATOM 6197 O O . ARG A 1 767 ? -81.715 13.507 112.265 1.00 36.50 767 ARG A O 1
ATOM 6204 N N . GLU A 1 768 ? -81.312 15.712 112.670 1.00 30.97 768 GLU A N 1
ATOM 6205 C CA . GLU A 1 768 ? -81.482 15.906 114.130 1.00 30.97 768 GLU A CA 1
ATOM 6206 C C . GLU A 1 768 ? -81.239 14.651 115.006 1.00 30.97 768 GLU A C 1
ATOM 6208 O O . GLU A 1 768 ? -82.113 13.807 115.148 1.00 30.97 768 GLU A O 1
ATOM 6213 N N . SER A 1 769 ? -80.065 14.381 115.590 1.00 29.91 769 SER A N 1
ATOM 6214 C CA . SER A 1 769 ? -79.080 15.227 116.294 1.00 29.91 769 SER A CA 1
ATOM 6215 C C . SER A 1 769 ? -79.518 15.746 117.686 1.00 29.91 769 SER A C 1
ATOM 6217 O O . SER A 1 769 ? -80.551 16.388 117.829 1.00 29.91 769 SER A O 1
ATOM 6219 N N . VAL A 1 770 ? -78.629 15.531 118.677 1.00 32.22 770 VAL A N 1
ATOM 6220 C CA . VAL A 1 770 ? -78.487 16.263 119.965 1.00 32.22 770 VAL A CA 1
ATOM 6221 C C . VAL A 1 770 ? -79.407 15.886 121.166 1.00 32.22 770 VAL A C 1
ATOM 6223 O O . VAL A 1 770 ? -80.579 15.578 121.019 1.00 32.22 770 VAL A O 1
ATOM 6226 N N . ILE A 1 771 ? -78.818 16.007 122.379 1.00 31.75 771 ILE A N 1
ATOM 6227 C CA . ILE A 1 771 ? -79.392 16.025 123.758 1.00 31.75 771 ILE A CA 1
ATOM 6228 C C . ILE A 1 771 ? -79.793 14.676 124.440 1.00 31.75 771 ILE A C 1
ATOM 6230 O O . ILE A 1 771 ? -80.440 13.846 123.821 1.00 31.75 771 ILE A O 1
ATOM 6234 N N . VAL A 1 772 ? -79.524 14.403 125.744 1.00 33.53 772 VAL A N 1
ATOM 6235 C CA . VAL A 1 772 ? -78.436 14.850 126.668 1.00 33.53 772 VAL A CA 1
ATOM 6236 C C . VAL A 1 772 ? -78.379 14.039 128.005 1.00 33.53 772 VAL A C 1
ATOM 6238 O O . VAL A 1 772 ? -79.410 13.581 128.479 1.00 33.53 772 VAL A O 1
ATOM 6241 N N . ARG A 1 773 ? -77.195 14.025 128.658 1.00 32.66 773 ARG A N 1
ATOM 6242 C CA . ARG A 1 773 ? -76.862 13.815 130.108 1.00 32.66 773 ARG A CA 1
ATOM 6243 C C . ARG A 1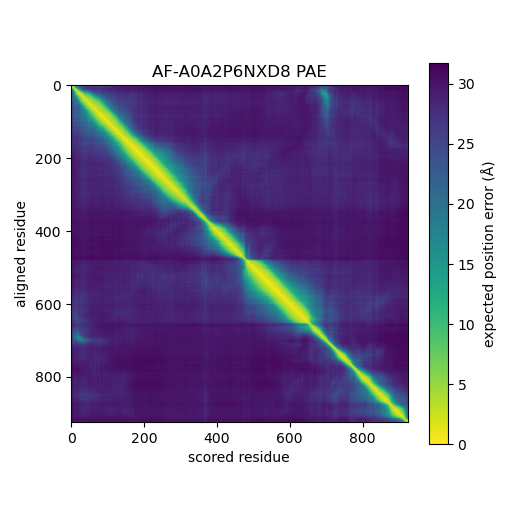 773 ? -76.905 12.422 130.801 1.00 32.66 773 ARG A C 1
ATOM 6245 O O . ARG A 1 773 ? -77.882 11.688 130.783 1.00 32.66 773 ARG A O 1
ATOM 6252 N N . ASP A 1 774 ? -75.790 12.200 131.513 1.00 28.02 774 ASP A N 1
ATOM 6253 C CA . ASP A 1 774 ? -75.475 11.364 132.703 1.00 28.02 774 ASP A CA 1
ATOM 6254 C C . ASP A 1 774 ? -76.306 11.824 133.959 1.00 28.02 774 ASP A C 1
ATOM 6256 O O . ASP A 1 774 ? -77.020 12.822 133.803 1.00 28.02 774 ASP A O 1
ATOM 6260 N N . PRO A 1 775 ? -76.227 11.262 135.205 1.00 44.72 775 PRO A N 1
ATOM 6261 C CA . PRO A 1 775 ? -75.276 10.264 135.733 1.00 44.72 775 PRO A CA 1
ATOM 6262 C C . PRO A 1 775 ? -75.808 9.158 136.702 1.00 44.72 775 PRO A C 1
ATOM 6264 O O . PRO A 1 775 ? -76.922 9.230 137.199 1.00 44.72 775 PRO A O 1
ATOM 6267 N N . GLN A 1 776 ? -74.942 8.162 136.990 1.00 29.72 776 GLN A N 1
ATOM 6268 C CA . GLN A 1 776 ? -74.641 7.484 138.295 1.00 29.72 776 GLN A CA 1
ATOM 6269 C C . GLN A 1 776 ? -75.778 7.090 139.307 1.00 29.72 776 GLN A C 1
ATOM 6271 O O . GLN A 1 776 ? -76.677 7.866 139.579 1.00 29.72 776 GLN A O 1
ATOM 6276 N N . THR A 1 777 ? -75.781 5.949 140.035 1.00 36.34 777 THR A N 1
ATOM 6277 C CA . THR A 1 777 ? -74.847 4.796 140.152 1.00 36.34 777 THR A CA 1
ATOM 6278 C C . THR A 1 777 ? -75.479 3.527 140.798 1.00 36.34 777 THR A C 1
ATOM 6280 O O . THR A 1 777 ? -76.072 3.581 141.866 1.00 36.34 777 THR A O 1
ATOM 6283 N N . ARG A 1 778 ? -75.147 2.347 140.234 1.00 30.25 778 ARG A N 1
ATOM 6284 C CA . ARG A 1 778 ? -74.553 1.160 140.925 1.00 30.25 778 ARG A CA 1
ATOM 6285 C C . ARG A 1 778 ? -75.332 0.344 142.000 1.00 30.25 778 ARG A C 1
ATOM 6287 O O . ARG A 1 778 ? -75.179 0.581 143.189 1.00 30.25 778 ARG A O 1
ATOM 6294 N N . ALA A 1 779 ? -75.852 -0.816 141.558 1.00 32.78 779 ALA A N 1
ATOM 6295 C CA . ALA A 1 779 ? -76.109 -2.073 142.313 1.00 32.78 779 ALA A CA 1
ATOM 6296 C C . ALA A 1 779 ? -77.167 -2.037 143.452 1.00 32.78 779 ALA A C 1
ATOM 6298 O O . ALA A 1 779 ? -77.211 -1.126 144.261 1.00 32.78 779 ALA A O 1
ATOM 6299 N N . LYS A 1 780 ? -78.032 -3.044 143.644 1.00 33.97 780 LYS A N 1
ATOM 6300 C CA . LYS A 1 780 ? -78.008 -4.490 143.303 1.00 33.97 780 LYS A CA 1
ATOM 6301 C C . LYS A 1 780 ? -79.291 -4.841 142.498 1.00 33.97 780 LYS A C 1
ATOM 6303 O O . LYS A 1 780 ? -80.264 -4.112 142.590 1.00 33.97 780 LYS A O 1
ATOM 6308 N N . HIS A 1 781 ? -79.381 -5.877 141.659 1.00 35.09 781 HIS A N 1
ATOM 6309 C CA . HIS A 1 781 ? -79.026 -7.284 141.895 1.00 35.09 781 HIS A CA 1
ATOM 6310 C C . HIS A 1 781 ? -78.147 -7.928 140.809 1.00 35.09 781 HIS A C 1
ATOM 6312 O O . HIS A 1 781 ? -78.074 -7.486 139.667 1.00 35.09 781 HIS A O 1
ATOM 6318 N N . THR A 1 782 ? -77.453 -8.993 141.209 1.00 40.75 782 THR A N 1
ATOM 6319 C CA . THR A 1 782 ? -76.352 -9.642 140.488 1.00 40.75 782 THR A CA 1
ATOM 6320 C C . THR A 1 782 ? -76.727 -10.993 139.854 1.00 40.75 782 THR A C 1
ATOM 6322 O O . THR A 1 782 ? -77.735 -11.610 140.178 1.00 40.75 782 THR A O 1
ATOM 6325 N N . ALA A 1 783 ? -75.825 -11.490 138.996 1.00 45.25 783 ALA A N 1
ATOM 6326 C CA . ALA A 1 783 ? -75.551 -12.923 138.805 1.00 45.25 783 ALA A CA 1
ATOM 6327 C C . ALA A 1 783 ? -76.561 -13.835 138.058 1.00 45.25 783 ALA A C 1
ATOM 6329 O O . ALA A 1 783 ? -76.644 -15.021 138.362 1.00 45.25 783 ALA A O 1
ATOM 6330 N N . VAL A 1 784 ? -77.201 -13.364 136.976 1.00 46.12 784 VAL A N 1
ATOM 6331 C CA . VAL A 1 784 ? -77.718 -14.277 135.912 1.00 46.12 784 VAL A CA 1
ATOM 6332 C C . VAL A 1 784 ? -77.093 -14.007 134.531 1.00 46.12 784 VAL A C 1
ATOM 6334 O O . VAL A 1 784 ? -76.928 -14.924 133.727 1.00 46.12 784 VAL A O 1
ATOM 6337 N N . ALA A 1 785 ? -76.626 -12.783 134.270 1.00 49.72 785 ALA A N 1
ATOM 6338 C CA . ALA A 1 785 ? -76.131 -12.344 132.958 1.00 49.72 785 ALA A CA 1
ATOM 6339 C C . ALA A 1 785 ? -74.843 -13.029 132.433 1.00 49.72 785 ALA A C 1
ATOM 6341 O O . ALA A 1 785 ? -74.438 -12.754 131.307 1.00 49.72 785 ALA A O 1
ATOM 6342 N N . LYS A 1 786 ? -74.185 -13.916 133.200 1.00 49.69 786 LYS A N 1
ATOM 6343 C CA . LYS A 1 786 ? -72.860 -14.465 132.836 1.00 49.69 786 LYS A CA 1
ATOM 6344 C C . LYS A 1 786 ? -72.879 -15.815 132.097 1.00 49.69 786 LYS A C 1
ATOM 6346 O O . LYS A 1 786 ? -71.897 -16.138 131.441 1.00 49.69 786 LYS A O 1
ATOM 6351 N N . ASN A 1 787 ? -73.987 -16.567 132.124 1.00 50.03 787 ASN A N 1
ATOM 6352 C CA . ASN A 1 787 ? -74.047 -17.923 131.538 1.00 50.03 787 ASN A CA 1
ATOM 6353 C C . ASN A 1 787 ? -74.823 -18.034 130.209 1.00 50.03 787 ASN A C 1
ATOM 6355 O O . ASN A 1 787 ? -74.885 -19.121 129.638 1.00 50.03 787 ASN A O 1
ATOM 6359 N N . LEU A 1 788 ? -75.371 -16.934 129.673 1.00 47.41 788 LEU A N 1
ATOM 6360 C CA . LEU A 1 788 ? -75.974 -16.918 128.327 1.00 47.41 788 LEU A CA 1
ATOM 6361 C C . LEU A 1 788 ? -74.981 -16.497 127.221 1.00 47.41 788 LEU A C 1
ATOM 6363 O O . LEU A 1 788 ? -75.269 -16.674 126.039 1.00 47.41 788 LEU A O 1
ATOM 6367 N N . ALA A 1 789 ? -73.808 -15.969 127.590 1.00 51.75 789 ALA A N 1
ATOM 6368 C CA . ALA A 1 789 ? -72.775 -15.537 126.646 1.00 51.75 789 ALA A CA 1
ATOM 6369 C C . ALA A 1 789 ? -72.040 -16.726 125.997 1.00 51.75 789 ALA A C 1
ATOM 6371 O O . ALA A 1 789 ? -71.940 -16.810 124.773 1.00 51.75 789 ALA A O 1
ATOM 6372 N N . ASN A 1 790 ? -71.584 -17.691 126.804 1.00 54.75 790 ASN A N 1
ATOM 6373 C CA . ASN A 1 790 ? -70.628 -18.706 126.342 1.00 54.75 790 ASN A CA 1
ATOM 6374 C C . ASN A 1 790 ? -71.193 -19.696 125.307 1.00 54.75 790 ASN A C 1
ATOM 6376 O O . ASN A 1 790 ? -70.420 -20.236 124.525 1.00 54.75 790 ASN A O 1
ATOM 6380 N N . ARG A 1 791 ? -72.520 -19.885 125.223 1.00 52.62 791 ARG A N 1
ATOM 6381 C CA . ARG A 1 791 ? -73.144 -20.727 124.178 1.00 52.62 791 ARG A CA 1
ATOM 6382 C C . ARG A 1 791 ? -73.482 -19.996 122.877 1.00 52.62 791 ARG A C 1
ATOM 6384 O O . ARG A 1 791 ? -73.680 -20.657 121.868 1.00 52.62 791 ARG A O 1
ATOM 6391 N N . LYS A 1 792 ? -73.480 -18.657 122.851 1.00 51.91 792 LYS A N 1
ATOM 6392 C CA . LYS A 1 792 ? -73.539 -17.906 121.581 1.00 51.91 792 LYS A CA 1
ATOM 6393 C C . LYS A 1 792 ? -72.185 -17.863 120.859 1.00 51.91 792 LYS A C 1
ATOM 6395 O O . LYS A 1 792 ? -72.154 -17.602 119.662 1.00 51.91 792 LYS A O 1
ATOM 6400 N N . SER A 1 793 ? -71.087 -18.157 121.562 1.00 52.19 793 SER A N 1
ATOM 6401 C CA . SER A 1 793 ? -69.732 -18.201 120.993 1.00 52.19 793 SER A CA 1
ATOM 6402 C C . SER A 1 793 ? -69.533 -19.374 120.020 1.00 52.19 793 SER A C 1
ATOM 6404 O O . SER A 1 793 ? -69.046 -19.187 118.907 1.00 52.19 793 SER A O 1
ATOM 6406 N N . GLU A 1 794 ? -69.954 -20.586 120.394 1.00 56.78 794 GLU A N 1
ATOM 6407 C CA . GLU A 1 794 ? -69.660 -21.800 119.613 1.00 56.78 794 GLU A CA 1
ATOM 6408 C C . GLU A 1 794 ? -70.467 -21.896 118.308 1.00 56.78 794 GLU A C 1
ATOM 6410 O O . GLU A 1 794 ? -69.919 -22.283 117.274 1.00 56.78 794 GLU A O 1
ATOM 6415 N N . ASP A 1 795 ? -71.738 -21.482 118.309 1.00 55.56 795 ASP A N 1
ATOM 6416 C CA . ASP A 1 795 ? -72.541 -21.429 117.079 1.00 55.56 795 ASP A CA 1
ATOM 6417 C C . ASP A 1 795 ? -72.096 -20.285 116.153 1.00 55.56 795 ASP A C 1
ATOM 6419 O O . ASP A 1 795 ? -72.065 -20.464 114.932 1.00 55.56 795 ASP A O 1
ATOM 6423 N N . ALA A 1 796 ? -71.630 -19.156 116.708 1.00 55.31 796 ALA A N 1
ATOM 6424 C CA . ALA A 1 796 ? -70.955 -18.126 115.921 1.00 55.31 796 ALA A CA 1
ATOM 6425 C C . ALA A 1 796 ? -69.682 -18.681 115.255 1.00 55.31 796 ALA A C 1
ATOM 6427 O O . ALA A 1 796 ? -69.469 -18.449 114.070 1.00 55.31 796 ALA A O 1
ATOM 6428 N N . GLN A 1 797 ? -68.876 -19.492 115.950 1.00 56.41 797 GLN A N 1
ATOM 6429 C CA . GLN A 1 797 ? -67.683 -20.130 115.368 1.00 56.41 797 GLN A CA 1
ATOM 6430 C C . GLN A 1 797 ? -67.978 -21.213 114.313 1.00 56.41 797 GLN A C 1
ATOM 6432 O O . GLN A 1 797 ? -67.080 -21.558 113.539 1.00 56.41 797 GLN A O 1
ATOM 6437 N N . LYS A 1 798 ? -69.203 -21.754 114.250 1.00 62.09 798 LYS A N 1
ATOM 6438 C CA . LYS A 1 798 ? -69.647 -22.652 113.166 1.00 62.09 798 LYS A CA 1
ATOM 6439 C C . LYS A 1 798 ? -70.169 -21.871 111.963 1.00 62.09 798 LYS A C 1
ATOM 6441 O O . LYS A 1 798 ? -69.743 -22.155 110.847 1.00 62.09 798 LYS A O 1
ATOM 6446 N N . GLN A 1 799 ? -70.984 -20.838 112.188 1.00 55.00 799 GLN A N 1
ATOM 6447 C CA . GLN A 1 799 ? -71.394 -19.893 111.140 1.00 55.00 799 GLN A CA 1
ATOM 6448 C C . GLN A 1 799 ? -70.176 -19.215 110.495 1.00 55.00 799 GLN A C 1
ATOM 6450 O O . GLN A 1 799 ? -70.039 -19.244 109.280 1.00 55.00 799 GLN A O 1
ATOM 6455 N N . ILE A 1 800 ? -69.212 -18.732 111.288 1.00 59.31 800 ILE A N 1
ATOM 6456 C CA . ILE A 1 800 ? -67.938 -18.178 110.796 1.00 59.31 800 ILE A CA 1
ATOM 6457 C C . ILE A 1 800 ? -67.127 -19.218 110.010 1.00 59.31 800 ILE A C 1
ATOM 6459 O O . ILE A 1 800 ? -66.397 -18.837 109.102 1.00 59.31 800 ILE A O 1
ATOM 6463 N N . ARG A 1 801 ? -67.245 -20.522 110.299 1.00 62.50 801 ARG A N 1
ATOM 6464 C CA . ARG A 1 801 ? -66.562 -21.570 109.521 1.00 62.50 801 ARG A CA 1
ATOM 6465 C C . ARG A 1 801 ? -67.210 -21.792 108.156 1.00 62.50 801 ARG A C 1
ATOM 6467 O O . ARG A 1 801 ? -66.489 -21.833 107.168 1.00 62.50 801 ARG A O 1
ATOM 6474 N N . LEU A 1 802 ? -68.542 -21.856 108.093 1.00 62.53 802 LEU A N 1
ATOM 6475 C CA . LEU A 1 802 ? -69.275 -21.976 106.828 1.00 62.53 802 LEU A CA 1
ATOM 6476 C C . LEU A 1 802 ? -69.147 -20.699 105.980 1.00 62.53 802 LEU A C 1
ATOM 6478 O O . LEU A 1 802 ? -68.906 -20.774 104.782 1.00 62.53 802 LEU A O 1
ATOM 6482 N N . VAL A 1 803 ? -69.198 -19.523 106.611 1.00 63.03 803 VAL A N 1
ATOM 6483 C CA . VAL A 1 803 ? -68.929 -18.234 105.960 1.00 63.03 803 VAL A CA 1
ATOM 6484 C C . VAL A 1 803 ? -67.470 -18.138 105.512 1.00 63.03 803 VAL A C 1
ATOM 6486 O O . VAL A 1 803 ? -67.239 -17.668 104.410 1.00 63.03 803 VAL A O 1
ATOM 6489 N N . LYS A 1 804 ? -66.482 -18.644 106.266 1.00 63.28 804 LYS A N 1
ATOM 6490 C CA . LYS A 1 804 ? -65.095 -18.758 105.771 1.00 63.28 804 LYS A CA 1
ATOM 6491 C C . LYS A 1 804 ? -64.955 -19.747 104.618 1.00 63.28 804 LYS A C 1
ATOM 6493 O O . LYS A 1 804 ? -64.138 -19.500 103.746 1.00 63.28 804 LYS A O 1
ATOM 6498 N N . GLN A 1 805 ? -65.725 -20.832 104.581 1.00 66.69 805 GLN A N 1
ATOM 6499 C CA . GLN A 1 805 ? -65.698 -21.771 103.459 1.00 66.69 805 GLN A CA 1
ATOM 6500 C C . GLN A 1 805 ? -66.329 -21.152 102.204 1.00 66.69 805 GLN A C 1
ATOM 6502 O O . GLN A 1 805 ? -65.737 -21.221 101.137 1.00 66.69 805 GLN A O 1
ATOM 6507 N N . ASN A 1 806 ? -67.451 -20.443 102.340 1.00 62.47 806 ASN A N 1
ATOM 6508 C CA . ASN A 1 806 ? -68.068 -19.716 101.230 1.00 62.47 806 ASN A CA 1
ATOM 6509 C C . ASN A 1 806 ? -67.228 -18.503 100.794 1.00 62.47 806 ASN A C 1
ATOM 6511 O O . ASN A 1 806 ? -67.106 -18.263 99.602 1.00 62.47 806 ASN A O 1
ATOM 6515 N N . ILE A 1 807 ? -66.589 -17.777 101.721 1.00 63.47 807 ILE A N 1
ATOM 6516 C CA . ILE A 1 807 ? -65.609 -16.729 101.392 1.00 63.47 807 ILE A CA 1
ATOM 6517 C C . ILE A 1 807 ? -64.387 -17.340 100.717 1.00 63.47 807 ILE A C 1
ATOM 6519 O O . ILE A 1 807 ? -63.908 -16.748 99.763 1.00 63.47 807 ILE A O 1
ATOM 6523 N N . ASN A 1 808 ? -63.893 -18.505 101.144 1.00 62.91 808 ASN A N 1
ATOM 6524 C CA . ASN A 1 808 ? -62.795 -19.180 100.456 1.00 62.91 808 ASN A CA 1
ATOM 6525 C C . ASN A 1 808 ? -63.213 -19.606 99.048 1.00 62.91 808 ASN A C 1
ATOM 6527 O O . ASN A 1 808 ? -62.469 -19.318 98.128 1.00 62.91 808 ASN A O 1
ATOM 6531 N N . ASN A 1 809 ? -64.398 -20.188 98.853 1.00 66.56 809 ASN A N 1
ATOM 6532 C CA . ASN A 1 809 ? -64.896 -20.548 97.524 1.00 66.56 809 ASN A CA 1
ATOM 6533 C C . ASN A 1 809 ? -65.087 -19.308 96.636 1.00 66.56 809 ASN A C 1
ATOM 6535 O O . ASN A 1 809 ? -64.619 -19.308 95.509 1.00 66.56 809 ASN A O 1
ATOM 6539 N N . ILE A 1 810 ? -65.659 -18.218 97.156 1.00 62.75 810 ILE A N 1
ATOM 6540 C CA . ILE A 1 810 ? -65.788 -16.940 96.433 1.00 62.75 810 ILE A CA 1
ATOM 6541 C C . ILE A 1 810 ? -64.414 -16.277 96.224 1.00 62.75 810 ILE A C 1
ATOM 6543 O O . ILE A 1 810 ? -64.219 -15.563 95.252 1.00 62.75 810 ILE A O 1
ATOM 6547 N N . THR A 1 811 ? -63.425 -16.525 97.086 1.00 61.28 811 THR A N 1
ATOM 6548 C CA . THR A 1 811 ? -62.034 -16.063 96.908 1.00 61.28 811 THR A CA 1
ATOM 6549 C C . THR A 1 811 ? -61.275 -16.945 95.919 1.00 61.28 811 THR A C 1
ATOM 6551 O O . THR A 1 811 ? -60.390 -16.446 95.241 1.00 61.28 811 THR A O 1
ATOM 6554 N N . GLU A 1 812 ? -61.619 -18.225 95.787 1.00 62.72 812 GLU A N 1
ATOM 6555 C CA . GLU A 1 812 ? -61.137 -19.123 94.735 1.00 62.72 812 GLU A CA 1
ATOM 6556 C C . GLU A 1 812 ? -61.786 -18.749 93.397 1.00 62.72 812 GLU A C 1
ATOM 6558 O O . GLU A 1 812 ? -61.065 -18.606 92.423 1.00 62.72 812 GLU A O 1
ATOM 6563 N N . GLU A 1 813 ? -63.089 -18.449 93.347 1.00 61.31 813 GLU A N 1
ATOM 6564 C CA . GLU A 1 813 ? -63.770 -17.892 92.167 1.00 61.31 813 GLU A CA 1
ATOM 6565 C C . GLU A 1 813 ? -63.236 -16.500 91.804 1.00 61.31 813 GLU A C 1
ATOM 6567 O O . GLU A 1 813 ? -62.980 -16.224 90.640 1.00 61.31 813 GLU A O 1
ATOM 6572 N N . ILE A 1 814 ? -62.962 -15.626 92.777 1.00 59.53 814 ILE A N 1
ATOM 6573 C CA . ILE A 1 814 ? -62.285 -14.346 92.526 1.00 59.53 814 ILE A CA 1
ATOM 6574 C C . ILE A 1 814 ? -60.821 -14.569 92.131 1.00 59.53 814 ILE A C 1
ATOM 6576 O O . ILE A 1 814 ? -60.316 -13.796 91.326 1.00 59.53 814 ILE A O 1
ATOM 6580 N N . LYS A 1 815 ? -60.125 -15.610 92.601 1.00 60.97 815 LYS A N 1
ATOM 6581 C CA . LYS A 1 815 ? -58.773 -15.968 92.130 1.00 60.97 815 LYS A CA 1
ATOM 6582 C C . LYS A 1 815 ? -58.781 -16.607 90.749 1.00 60.97 815 LYS A C 1
ATOM 6584 O O . LYS A 1 815 ? -57.829 -16.380 90.019 1.00 60.97 815 LYS A O 1
ATOM 6589 N N . THR A 1 816 ? -59.802 -17.362 90.354 1.00 62.12 816 THR A N 1
ATOM 6590 C CA . THR A 1 816 ? -59.918 -17.911 88.997 1.00 62.12 816 THR A CA 1
ATOM 6591 C C . THR A 1 816 ? -60.458 -16.871 88.030 1.00 62.12 816 THR A C 1
ATOM 6593 O O . THR A 1 816 ? -60.003 -16.855 86.900 1.00 62.12 816 THR A O 1
ATOM 6596 N N . LEU A 1 817 ? -61.293 -15.920 88.460 1.00 57.50 817 LEU A N 1
ATOM 6597 C CA . LEU A 1 817 ? -61.677 -14.741 87.675 1.00 57.50 817 LEU A CA 1
ATOM 6598 C C . LEU A 1 817 ? -60.559 -13.692 87.619 1.00 57.50 817 LEU A C 1
ATOM 6600 O O . LEU A 1 817 ? -60.386 -13.052 86.589 1.00 57.50 817 LEU A O 1
ATOM 6604 N N . THR A 1 818 ? -59.746 -13.529 88.668 1.00 54.69 818 THR A N 1
ATOM 6605 C CA . THR A 1 818 ? -58.535 -12.682 88.634 1.00 54.69 818 THR A CA 1
ATOM 6606 C C . THR A 1 818 ? -57.401 -13.383 87.897 1.00 54.69 818 THR A C 1
ATOM 6608 O O . THR A 1 818 ? -56.653 -12.727 87.190 1.00 54.69 818 THR A O 1
ATOM 6611 N N . GLY A 1 819 ? -57.324 -14.710 87.972 1.00 60.28 819 GLY A N 1
ATOM 6612 C CA . GLY A 1 819 ? -56.430 -15.564 87.195 1.00 60.28 819 GLY A CA 1
ATOM 6613 C C . GLY A 1 819 ? -56.831 -15.620 85.725 1.00 60.28 819 GLY A C 1
ATOM 6614 O O . GLY A 1 819 ? -55.965 -15.554 84.871 1.00 60.28 819 GLY A O 1
ATOM 6615 N N . GLN A 1 820 ? -58.127 -15.605 85.404 1.00 57.56 820 GLN A N 1
ATOM 6616 C CA . GLN A 1 820 ? -58.642 -15.367 84.055 1.00 57.56 820 GLN A CA 1
ATOM 6617 C C . GLN A 1 820 ? -58.453 -13.909 83.646 1.00 57.56 820 GLN A C 1
ATOM 6619 O O . GLN A 1 820 ? -58.152 -13.667 82.493 1.00 57.56 820 GLN A O 1
ATOM 6624 N N . LYS A 1 821 ? -58.518 -12.930 84.553 1.00 56.62 821 LYS A N 1
ATOM 6625 C CA . LYS A 1 821 ? -58.147 -11.534 84.264 1.00 56.62 821 LYS A CA 1
ATOM 6626 C C . LYS A 1 821 ? -56.638 -11.366 84.070 1.00 56.62 821 LYS A C 1
ATOM 6628 O O . LYS A 1 821 ? -56.246 -10.484 83.325 1.00 56.62 821 LYS A O 1
ATOM 6633 N N . GLN A 1 822 ? -55.799 -12.205 84.676 1.00 54.41 822 GLN A N 1
ATOM 6634 C CA . GLN A 1 822 ? -54.346 -12.256 84.477 1.00 54.41 822 GLN A CA 1
ATOM 6635 C C . GLN A 1 822 ? -53.952 -13.125 83.281 1.00 54.41 822 GLN A C 1
ATOM 6637 O O . GLN A 1 822 ? -52.965 -12.817 82.633 1.00 54.41 822 GLN A O 1
ATOM 6642 N N . ALA A 1 823 ? -54.739 -14.138 82.922 1.00 56.91 823 ALA A N 1
ATOM 6643 C CA . ALA A 1 823 ? -54.601 -14.892 81.682 1.00 56.91 823 ALA A CA 1
ATOM 6644 C C . ALA A 1 823 ? -55.162 -14.102 80.497 1.00 56.91 823 ALA A C 1
ATOM 6646 O O . ALA A 1 823 ? -54.589 -14.162 79.428 1.00 56.91 823 ALA A O 1
ATOM 6647 N N . VAL A 1 824 ? -56.201 -13.284 80.677 1.00 57.38 824 VAL A N 1
ATOM 6648 C CA . VAL A 1 824 ? -56.679 -12.308 79.687 1.00 57.38 824 VAL A CA 1
ATOM 6649 C C . VAL A 1 824 ? -55.779 -11.081 79.672 1.00 57.38 824 VAL A C 1
ATOM 6651 O O . VAL A 1 824 ? -55.538 -10.577 78.595 1.00 57.38 824 VAL A O 1
ATOM 6654 N N . ALA A 1 825 ? -55.183 -10.632 80.780 1.00 52.50 825 ALA A N 1
ATOM 6655 C CA . ALA A 1 825 ? -54.105 -9.636 80.733 1.00 52.50 825 ALA A CA 1
ATOM 6656 C C . ALA A 1 825 ? -52.787 -10.227 80.208 1.00 52.50 825 ALA A C 1
ATOM 6658 O O . ALA A 1 825 ? -51.965 -9.475 79.716 1.00 52.50 825 ALA A O 1
ATOM 6659 N N . GLY A 1 826 ? -52.594 -11.546 80.268 1.00 59.16 826 GLY A N 1
ATOM 6660 C CA . GLY A 1 826 ? -51.450 -12.278 79.720 1.00 59.16 826 GLY A CA 1
ATOM 6661 C C . GLY A 1 826 ? -51.630 -12.639 78.248 1.00 59.16 826 GLY A C 1
ATOM 6662 O O . GLY A 1 826 ? -50.670 -12.594 77.499 1.00 59.16 826 GLY A O 1
ATOM 6663 N N . ILE A 1 827 ? -52.863 -12.888 77.805 1.00 61.34 827 ILE A N 1
ATOM 6664 C CA . ILE A 1 827 ? -53.269 -13.008 76.401 1.00 61.34 827 ILE A CA 1
ATOM 6665 C C . ILE A 1 827 ? -53.397 -11.619 75.783 1.00 61.34 827 ILE A C 1
ATOM 6667 O O . ILE A 1 827 ? -53.019 -11.465 74.641 1.00 61.34 827 ILE A O 1
ATOM 6671 N N . ILE A 1 828 ? -53.818 -10.583 76.514 1.00 58.25 828 ILE A N 1
ATOM 6672 C CA . ILE A 1 828 ? -53.683 -9.188 76.076 1.00 58.25 828 ILE A CA 1
ATOM 6673 C C . ILE A 1 828 ? -52.216 -8.767 76.138 1.00 58.25 828 ILE A C 1
ATOM 6675 O O . ILE A 1 828 ? -51.814 -8.026 75.262 1.00 58.25 828 ILE A O 1
ATOM 6679 N N . SER A 1 829 ? -51.381 -9.242 77.067 1.00 59.50 829 SER A N 1
ATOM 6680 C CA . SER A 1 829 ? -49.935 -8.977 77.016 1.00 59.50 829 SER A CA 1
ATOM 6681 C C . SER A 1 829 ? -49.298 -9.704 75.841 1.00 59.50 829 SER A C 1
ATOM 6683 O O . SER A 1 829 ? -48.519 -9.080 75.147 1.00 59.50 829 SER A O 1
ATOM 6685 N N . SER A 1 830 ? -49.669 -10.958 75.560 1.00 60.47 830 SER A N 1
ATOM 6686 C CA . SER A 1 830 ? -49.229 -11.700 74.374 1.00 60.47 830 SER A CA 1
ATOM 6687 C C . SER A 1 830 ? -49.720 -10.984 73.129 1.00 60.47 830 SER A C 1
ATOM 6689 O O . SER A 1 830 ? -48.904 -10.446 72.415 1.00 60.47 830 SER A O 1
ATOM 6691 N N . ILE A 1 831 ? -51.026 -10.801 72.934 1.00 62.03 831 ILE A N 1
ATOM 6692 C CA . ILE A 1 831 ? -51.618 -10.077 71.800 1.00 62.03 831 ILE A CA 1
ATOM 6693 C C . ILE A 1 831 ? -51.180 -8.605 71.746 1.00 62.03 831 ILE A C 1
ATOM 6695 O O . ILE A 1 831 ? -51.205 -8.042 70.671 1.00 62.03 831 ILE A O 1
ATOM 6699 N N . THR A 1 832 ? -50.712 -7.953 72.813 1.00 59.00 832 THR A N 1
ATOM 6700 C CA . THR A 1 832 ? -50.142 -6.585 72.743 1.00 59.00 832 THR A CA 1
ATOM 6701 C C . THR A 1 832 ? -48.633 -6.604 72.536 1.00 59.00 832 THR A C 1
ATOM 6703 O O . THR A 1 832 ? -48.118 -5.648 71.986 1.00 59.00 832 THR A O 1
ATOM 6706 N N . GLN A 1 833 ? -47.926 -7.678 72.887 1.00 59.00 833 GLN A N 1
ATOM 6707 C CA . GLN A 1 833 ? -46.515 -7.929 72.568 1.00 59.00 833 GLN A CA 1
ATOM 6708 C C . GLN A 1 833 ? -46.349 -8.577 71.184 1.00 59.00 833 GLN A C 1
ATOM 6710 O O . GLN A 1 833 ? -45.288 -8.488 70.588 1.00 59.00 833 GLN A O 1
ATOM 6715 N N . GLU A 1 834 ? -47.422 -9.158 70.656 1.00 61.34 834 GLU A N 1
ATOM 6716 C CA . GLU A 1 834 ? -47.572 -9.835 69.371 1.00 61.34 834 GLU A CA 1
ATOM 6717 C C . GLU A 1 834 ? -48.322 -8.942 68.385 1.00 61.34 834 GLU A C 1
ATOM 6719 O O . GLU A 1 834 ? -47.996 -8.969 67.217 1.00 61.34 834 GLU A O 1
ATOM 6724 N N . LEU A 1 835 ? -49.197 -8.026 68.825 1.00 59.66 835 LEU A N 1
ATOM 6725 C CA . LEU A 1 835 ? -49.512 -6.806 68.071 1.00 59.66 835 LEU A CA 1
ATOM 6726 C C . LEU A 1 835 ? -48.441 -5.734 68.256 1.00 59.66 835 LEU A C 1
ATOM 6728 O O . LEU A 1 835 ? -48.425 -4.831 67.437 1.00 59.66 835 LEU A O 1
ATOM 6732 N N . ALA A 1 836 ? -47.553 -5.777 69.256 1.00 59.66 836 ALA A N 1
ATOM 6733 C CA . ALA A 1 836 ? -46.350 -4.937 69.240 1.00 59.66 836 ALA A CA 1
ATOM 6734 C C . ALA A 1 836 ? -45.322 -5.548 68.305 1.00 59.66 836 ALA A C 1
ATOM 6736 O O . ALA A 1 836 ? -44.888 -4.833 67.426 1.00 59.66 836 ALA A O 1
ATOM 6737 N N . SER A 1 837 ? -45.017 -6.847 68.377 1.00 61.88 837 SER A N 1
ATOM 6738 C CA . SER A 1 837 ? -44.087 -7.479 67.439 1.00 61.88 837 SER A CA 1
ATOM 6739 C C . SER A 1 837 ? -44.672 -7.633 66.037 1.00 61.88 837 SER A C 1
ATOM 6741 O O . SER A 1 837 ? -43.906 -7.562 65.093 1.00 61.88 837 SER A O 1
ATOM 6743 N N . GLN A 1 838 ? -45.995 -7.715 65.841 1.00 62.19 838 GLN A N 1
ATOM 6744 C CA . GLN A 1 838 ? -46.612 -7.525 64.521 1.00 62.19 838 GLN A CA 1
ATOM 6745 C C . GLN A 1 838 ? -46.770 -6.053 64.157 1.00 62.19 838 GLN A C 1
ATOM 6747 O O . GLN A 1 838 ? -46.772 -5.781 62.972 1.00 62.19 838 GLN A O 1
ATOM 6752 N N . ARG A 1 839 ? -46.858 -5.080 65.080 1.00 61.94 839 ARG A N 1
ATOM 6753 C CA . ARG A 1 839 ? -46.709 -3.648 64.725 1.00 61.94 839 ARG A CA 1
ATOM 6754 C C . ARG A 1 839 ? -45.263 -3.254 64.501 1.00 61.94 839 ARG A C 1
ATOM 6756 O O . ARG A 1 839 ? -45.061 -2.253 63.853 1.00 61.94 839 ARG A O 1
ATOM 6763 N N . GLU A 1 840 ? -44.296 -4.011 64.989 1.00 63.38 840 GLU A N 1
ATOM 6764 C CA . GLU A 1 840 ? -42.863 -3.778 64.847 1.00 63.38 840 GLU A CA 1
ATOM 6765 C C . GLU A 1 840 ? -42.336 -4.563 63.655 1.00 63.38 840 GLU A C 1
ATOM 6767 O O . GLU A 1 840 ? -41.572 -4.019 62.886 1.00 63.38 840 GLU A O 1
ATOM 6772 N N . GLN A 1 841 ? -42.850 -5.761 63.369 1.00 64.12 841 GLN A N 1
ATOM 6773 C CA . GLN A 1 841 ? -42.727 -6.405 62.060 1.00 64.12 841 GLN A CA 1
ATOM 6774 C C . GLN A 1 841 ? -43.561 -5.692 61.000 1.00 64.12 841 GLN A C 1
ATOM 6776 O O . GLN A 1 841 ? -43.168 -5.740 59.846 1.00 64.12 841 GLN A O 1
ATOM 6781 N N . ARG A 1 842 ? -44.667 -5.011 61.342 1.00 68.62 842 ARG A N 1
ATOM 6782 C CA . ARG A 1 842 ? -45.426 -4.170 60.401 1.00 68.62 842 ARG A CA 1
ATOM 6783 C C . ARG A 1 842 ? -44.855 -2.770 60.272 1.00 68.62 842 ARG A C 1
ATOM 6785 O O . ARG A 1 842 ? -44.904 -2.281 59.165 1.00 68.62 842 ARG A O 1
ATOM 6792 N N . THR A 1 843 ? -44.265 -2.138 61.285 1.00 68.25 843 THR A N 1
ATOM 6793 C CA . THR A 1 843 ? -43.486 -0.909 61.070 1.00 68.25 843 THR A CA 1
ATOM 6794 C C . THR A 1 843 ? -42.121 -1.229 60.506 1.00 68.25 843 THR A C 1
ATOM 6796 O O . THR A 1 843 ? -41.623 -0.403 59.771 1.00 68.25 843 THR A O 1
ATOM 6799 N N . VAL A 1 844 ? -41.540 -2.414 60.715 1.00 69.56 844 VAL A N 1
ATOM 6800 C CA . VAL A 1 844 ? -40.396 -2.892 59.927 1.00 69.56 844 VAL A CA 1
ATOM 6801 C C . VAL A 1 844 ? -40.849 -3.230 58.517 1.00 69.56 844 VAL A C 1
ATOM 6803 O O . VAL A 1 844 ? -40.177 -2.780 57.617 1.00 69.56 844 VAL A O 1
ATOM 6806 N N . LEU A 1 845 ? -41.988 -3.879 58.257 1.00 63.66 845 LEU A N 1
ATOM 6807 C CA . LEU A 1 845 ? -42.503 -4.060 56.889 1.00 63.66 845 LEU A CA 1
ATOM 6808 C C . LEU A 1 845 ? -42.995 -2.755 56.264 1.00 63.66 845 LEU A C 1
ATOM 6810 O O . LEU A 1 845 ? -42.893 -2.624 55.063 1.00 63.66 845 LEU A O 1
ATOM 6814 N N . GLU A 1 846 ? -43.445 -1.756 57.016 1.00 64.06 846 GLU A N 1
ATOM 6815 C CA . GLU A 1 846 ? -43.799 -0.424 56.511 1.00 64.06 846 GLU A CA 1
ATOM 6816 C C . GLU A 1 846 ? -42.560 0.481 56.432 1.00 64.06 846 GLU A C 1
ATOM 6818 O O . GLU A 1 846 ? -42.559 1.373 55.603 1.00 64.06 846 GLU A O 1
ATOM 6823 N N . LEU A 1 847 ? -41.467 0.214 57.166 1.00 66.88 847 LEU A N 1
ATOM 6824 C CA . LEU A 1 847 ? -40.121 0.808 57.011 1.00 66.88 847 LEU A CA 1
ATOM 6825 C C . LEU A 1 847 ? -39.236 0.029 56.033 1.00 66.88 847 LEU A C 1
ATOM 6827 O O . LEU A 1 847 ? -38.198 0.537 55.627 1.00 66.88 847 LEU A O 1
ATOM 6831 N N . GLN A 1 848 ? -39.638 -1.172 55.629 1.00 65.50 848 GLN A N 1
ATOM 6832 C CA . GLN A 1 848 ? -38.995 -2.033 54.639 1.00 65.50 848 GLN A CA 1
ATOM 6833 C C . GLN A 1 848 ? -39.775 -2.006 53.330 1.00 65.50 848 GLN A C 1
ATOM 6835 O O . GLN A 1 848 ? -39.156 -2.123 52.291 1.00 65.50 848 GLN A O 1
ATOM 6840 N N . MET A 1 849 ? -41.069 -1.683 53.352 1.00 64.94 849 MET A N 1
ATOM 6841 C CA . MET A 1 849 ? -41.829 -1.148 52.223 1.00 64.94 849 MET A CA 1
ATOM 6842 C C . MET A 1 849 ? -41.678 0.369 52.106 1.00 64.94 849 MET A C 1
ATOM 6844 O O . MET A 1 849 ? -41.779 0.851 50.992 1.00 64.94 849 MET A O 1
ATOM 6848 N N . MET A 1 850 ? -41.363 1.141 53.160 1.00 68.62 850 MET A N 1
ATOM 6849 C CA . MET A 1 850 ? -40.820 2.500 52.982 1.00 68.62 850 MET A CA 1
ATOM 6850 C C . MET A 1 850 ? -39.343 2.464 52.631 1.00 68.62 850 MET A C 1
ATOM 6852 O O . MET A 1 850 ? -38.955 3.321 51.864 1.00 68.62 850 MET A O 1
ATOM 6856 N N . LYS A 1 851 ? -38.510 1.512 53.079 1.00 68.81 851 LYS A N 1
ATOM 6857 C CA . LYS A 1 851 ? -37.186 1.351 52.457 1.00 68.81 851 LYS A CA 1
ATOM 6858 C C . LYS A 1 851 ? -37.359 0.869 51.038 1.00 68.81 851 LYS A C 1
ATOM 6860 O O . LYS A 1 851 ? -36.823 1.518 50.180 1.00 68.81 851 LYS A O 1
ATOM 6865 N N . GLU A 1 852 ? -38.147 -0.149 50.722 1.00 65.19 852 GLU A N 1
ATOM 6866 C CA . GLU A 1 852 ? -38.360 -0.544 49.327 1.00 65.19 852 GLU A CA 1
ATOM 6867 C C . GLU A 1 852 ? -39.154 0.483 48.517 1.00 65.19 852 GLU A C 1
ATOM 6869 O O . GLU A 1 852 ? -39.003 0.461 47.309 1.00 65.19 852 GLU A O 1
ATOM 6874 N N . SER A 1 853 ? -39.939 1.395 49.107 1.00 66.12 853 SER A N 1
ATOM 6875 C CA . SER A 1 853 ? -40.505 2.556 48.399 1.00 66.12 853 SER A CA 1
ATOM 6876 C C . SER A 1 853 ? -39.437 3.615 48.254 1.00 66.12 853 SER A C 1
ATOM 6878 O O . SER A 1 853 ? -39.009 3.810 47.145 1.00 66.12 853 SER A O 1
ATOM 6880 N N . VAL A 1 854 ? -38.868 4.186 49.318 1.00 69.44 854 VAL A N 1
ATOM 6881 C CA . VAL A 1 854 ? -37.772 5.176 49.267 1.00 69.44 854 VAL A CA 1
ATOM 6882 C C . VAL A 1 854 ? -36.543 4.661 48.513 1.00 69.44 854 VAL A C 1
ATOM 6884 O O . VAL A 1 854 ? -35.808 5.463 47.974 1.00 69.44 854 VAL A O 1
ATOM 6887 N N . GLN A 1 855 ? -36.331 3.354 48.387 1.00 67.38 855 GLN A N 1
ATOM 6888 C CA . GLN A 1 855 ? -35.280 2.702 47.601 1.00 67.38 855 GLN A CA 1
ATOM 6889 C C . GLN A 1 855 ? -35.790 2.252 46.228 1.00 67.38 855 GLN A C 1
ATOM 6891 O O . GLN A 1 855 ? -34.976 2.160 45.326 1.00 67.38 855 GLN A O 1
ATOM 6896 N N . LYS A 1 856 ? -37.099 2.070 45.988 1.00 69.62 856 LYS A N 1
ATOM 6897 C CA . LYS A 1 856 ? -37.686 2.129 44.632 1.00 69.62 856 LYS A CA 1
ATOM 6898 C C . LYS A 1 856 ? -37.772 3.550 44.112 1.00 69.62 856 LYS A C 1
ATOM 6900 O O . LYS A 1 856 ? -37.726 3.682 42.912 1.00 69.62 856 LYS A O 1
ATOM 6905 N N . ASP A 1 857 ? -37.825 4.568 44.959 1.00 65.62 857 ASP A N 1
ATOM 6906 C CA . ASP A 1 857 ? -37.974 5.991 44.668 1.00 65.62 857 ASP A CA 1
ATOM 6907 C C . ASP A 1 857 ? -36.595 6.644 44.614 1.00 65.62 857 ASP A C 1
ATOM 6909 O O . ASP A 1 857 ? -36.388 7.506 43.783 1.00 65.62 857 ASP A O 1
ATOM 6913 N N . GLN A 1 858 ? -35.609 6.162 45.379 1.00 69.44 858 GLN A N 1
ATOM 6914 C CA . GLN A 1 858 ? -34.180 6.374 45.130 1.00 69.44 858 GLN A CA 1
ATOM 6915 C C . GLN A 1 858 ? -33.675 5.485 43.999 1.00 69.44 858 GLN A C 1
ATOM 6917 O O . GLN A 1 858 ? -32.711 5.885 43.374 1.00 69.44 858 GLN A O 1
ATOM 6922 N N . ASN A 1 859 ? -34.293 4.342 43.668 1.00 68.38 859 ASN A N 1
ATOM 6923 C CA . ASN A 1 859 ? -34.011 3.642 42.406 1.00 68.38 859 ASN A CA 1
ATOM 6924 C C . ASN A 1 859 ? -34.782 4.246 41.232 1.00 68.38 859 ASN A C 1
ATOM 6926 O O . ASN A 1 859 ? -34.288 4.160 40.124 1.00 68.38 859 ASN A O 1
ATOM 6930 N N . LEU A 1 860 ? -35.934 4.892 41.422 1.00 72.44 860 LEU A N 1
ATOM 6931 C CA . LEU A 1 860 ? -36.665 5.621 40.381 1.00 72.44 860 LEU A CA 1
ATOM 6932 C C . LEU A 1 860 ? -36.069 7.010 40.219 1.00 72.44 860 LEU A C 1
ATOM 6934 O O . LEU A 1 860 ? -36.064 7.528 39.114 1.00 72.44 860 LEU A O 1
ATOM 6938 N N . GLU A 1 861 ? -35.496 7.587 41.273 1.00 71.69 861 GLU A N 1
ATOM 6939 C CA . GLU A 1 861 ? -34.660 8.773 41.221 1.00 71.69 861 GLU A CA 1
ATOM 6940 C C . GLU A 1 861 ? -33.243 8.423 40.776 1.00 71.69 861 GLU A C 1
ATOM 6942 O O . GLU A 1 861 ? -32.714 9.195 40.005 1.00 71.69 861 GLU A O 1
ATOM 6947 N N . LEU A 1 862 ? -32.650 7.263 41.077 1.00 71.06 862 LEU A N 1
ATOM 6948 C CA . LEU A 1 862 ? -31.427 6.807 40.401 1.00 71.06 862 LEU A CA 1
ATOM 6949 C C . LEU A 1 862 ? -31.717 6.409 38.963 1.00 71.06 862 LEU A C 1
ATOM 6951 O O . LEU A 1 862 ? -30.876 6.667 38.131 1.00 71.06 862 LEU A O 1
ATOM 6955 N N . ILE A 1 863 ? -32.887 5.882 38.603 1.00 70.25 863 ILE A N 1
ATOM 6956 C CA . ILE A 1 863 ? -33.279 5.664 37.203 1.00 70.25 863 ILE A CA 1
ATOM 6957 C C . ILE A 1 863 ? -33.644 6.996 36.551 1.00 70.25 863 ILE A C 1
ATOM 6959 O O . ILE A 1 863 ? -33.341 7.173 35.386 1.00 70.25 863 ILE A O 1
ATOM 6963 N N . THR A 1 864 ? -34.181 7.986 37.263 1.00 69.75 864 THR A N 1
ATOM 6964 C CA . THR A 1 864 ? -34.439 9.337 36.730 1.00 69.75 864 THR A CA 1
ATOM 6965 C C . THR A 1 864 ? -33.169 10.182 36.716 1.00 69.75 864 THR A C 1
ATOM 6967 O O . THR A 1 864 ? -33.047 11.064 35.879 1.00 69.75 864 THR A O 1
ATOM 6970 N N . GLN A 1 865 ? -32.184 9.912 37.568 1.00 68.06 865 GLN A N 1
ATOM 6971 C CA . GLN A 1 865 ? -30.854 10.512 37.576 1.00 68.06 865 GLN A CA 1
ATOM 6972 C C . GLN A 1 865 ? -29.944 9.779 36.597 1.00 68.06 865 GLN A C 1
ATOM 6974 O O . GLN A 1 865 ? -29.173 10.456 35.952 1.00 68.06 865 GLN A O 1
ATOM 6979 N N . LEU A 1 866 ? -30.100 8.476 36.356 1.00 64.25 866 LEU A N 1
ATOM 6980 C CA . LEU A 1 866 ? -29.477 7.717 35.264 1.00 64.25 866 LEU A CA 1
ATOM 6981 C C . LEU A 1 866 ? -30.202 7.936 33.937 1.00 64.25 866 LEU A C 1
ATOM 6983 O O . LEU A 1 866 ? -29.571 7.801 32.907 1.00 64.25 866 LEU A O 1
ATOM 6987 N N . GLN A 1 867 ? -31.464 8.372 33.917 1.00 62.34 867 GLN A N 1
ATOM 6988 C CA . GLN A 1 867 ? -32.143 8.902 32.729 1.00 62.34 867 GLN A CA 1
ATOM 6989 C C . GLN A 1 867 ? -31.904 10.403 32.560 1.00 62.34 867 GLN A C 1
ATOM 6991 O O . GLN A 1 867 ? -31.989 10.873 31.438 1.00 62.34 867 GLN A O 1
ATOM 6996 N N . LYS A 1 868 ? -31.558 11.171 33.603 1.00 62.56 868 LYS A N 1
ATOM 6997 C CA . LYS A 1 868 ? -31.032 12.549 33.493 1.00 62.56 868 LYS A CA 1
ATOM 6998 C C . LYS A 1 868 ? -29.527 12.559 33.229 1.00 62.56 868 LYS A C 1
ATOM 7000 O O . LYS A 1 868 ? -29.060 13.541 32.675 1.00 62.56 868 LYS A O 1
ATOM 7005 N N . LEU A 1 869 ? -28.785 11.504 33.575 1.00 56.84 869 LEU A N 1
ATOM 7006 C CA . LEU A 1 869 ? -27.379 11.273 33.235 1.00 56.84 869 LEU A CA 1
ATOM 7007 C C . LEU A 1 869 ? -27.295 10.627 31.863 1.00 56.84 869 LEU A C 1
ATOM 7009 O O . LEU A 1 869 ? -26.623 11.196 31.029 1.00 56.84 869 LEU A O 1
ATOM 7013 N N . SER A 1 870 ? -28.104 9.617 31.538 1.00 58.41 870 SER A N 1
ATOM 7014 C CA . SER A 1 870 ? -28.309 9.173 30.153 1.00 58.41 870 SER A CA 1
ATOM 7015 C C . SER A 1 870 ? -28.856 10.313 29.295 1.00 58.41 870 SER A C 1
ATOM 7017 O O . SER A 1 870 ? -28.300 10.551 28.241 1.00 58.41 870 SER A O 1
ATOM 7019 N N . LYS A 1 871 ? -29.803 11.157 29.741 1.00 55.47 871 LYS A N 1
ATOM 7020 C CA . LYS A 1 871 ? -30.148 12.395 29.004 1.00 55.47 871 LYS A CA 1
ATOM 7021 C C . LYS A 1 871 ? -29.099 13.510 29.116 1.00 55.47 871 LYS A C 1
ATOM 7023 O O . LYS A 1 871 ? -29.152 14.395 28.278 1.00 55.47 871 LYS A O 1
ATOM 7028 N N . LYS A 1 872 ? -28.120 13.492 30.031 1.00 55.06 872 LYS A N 1
ATOM 7029 C CA . LYS A 1 872 ? -26.928 14.388 30.043 1.00 55.06 872 LYS A CA 1
ATOM 7030 C C . LYS A 1 872 ? -25.701 13.782 29.348 1.00 55.06 872 LYS A C 1
ATOM 7032 O O . LYS A 1 872 ? -24.708 14.480 29.219 1.00 55.06 872 LYS A O 1
ATOM 7037 N N . GLN A 1 873 ? -25.769 12.526 28.914 1.00 51.06 873 GLN A N 1
ATOM 7038 C CA . GLN A 1 873 ? -24.787 11.785 28.116 1.00 51.06 873 GLN A CA 1
ATOM 7039 C C . GLN A 1 873 ? -25.314 11.584 26.690 1.00 51.06 873 GLN A C 1
ATOM 7041 O O . GLN A 1 873 ? -24.527 11.496 25.767 1.00 51.06 873 GLN A O 1
ATOM 7046 N N . ALA A 1 874 ? -26.631 11.643 26.485 1.00 48.81 874 ALA A N 1
ATOM 7047 C CA . ALA A 1 874 ? -27.313 11.748 25.201 1.00 48.81 874 ALA A CA 1
ATOM 7048 C C . ALA A 1 874 ? -27.544 13.216 24.822 1.00 48.81 874 ALA A C 1
ATOM 7050 O O . ALA A 1 874 ? -27.270 13.555 23.690 1.00 48.81 874 ALA A O 1
ATOM 7051 N N . SER A 1 875 ? -27.893 14.125 25.751 1.00 48.50 875 SER A N 1
ATOM 7052 C CA . SER A 1 875 ? -27.572 15.571 25.614 1.00 48.50 875 SER A CA 1
ATOM 7053 C C . SER A 1 875 ? -26.188 15.922 26.176 1.00 48.50 875 SER A C 1
ATOM 7055 O O . SER A 1 875 ? -25.906 17.079 26.467 1.00 48.50 875 SER A O 1
ATOM 7057 N N . GLY A 1 876 ? -25.339 14.902 26.335 1.00 48.31 876 GLY A N 1
ATOM 7058 C CA . GLY A 1 876 ? -23.891 15.018 26.516 1.00 48.31 876 GLY A CA 1
ATOM 7059 C C . GLY A 1 876 ? -23.236 14.851 25.168 1.00 48.31 876 GLY A C 1
ATOM 7060 O O . GLY A 1 876 ? -22.762 15.836 24.640 1.00 48.31 876 GLY A O 1
ATOM 7061 N N . ALA A 1 877 ? -23.398 13.683 24.540 1.00 46.69 877 ALA A N 1
ATOM 7062 C CA . ALA A 1 877 ? -23.190 13.461 23.114 1.00 46.69 877 ALA A CA 1
ATOM 7063 C C . ALA A 1 877 ? -23.873 14.562 22.291 1.00 46.69 877 ALA A C 1
ATOM 7065 O O . ALA A 1 877 ? -23.176 15.388 21.746 1.00 46.69 877 ALA A O 1
ATOM 7066 N N . LEU A 1 878 ? -25.192 14.779 22.348 1.00 48.88 878 LEU A N 1
ATOM 7067 C CA . LEU A 1 878 ? -25.846 15.903 21.644 1.00 48.88 878 LEU A CA 1
ATOM 7068 C C . LEU A 1 878 ? -25.547 17.309 22.225 1.00 48.88 878 LEU A C 1
ATOM 7070 O O . LEU A 1 878 ? -26.182 18.270 21.809 1.00 48.88 878 LEU A O 1
ATOM 7074 N N . LYS A 1 879 ? -24.605 17.485 23.165 1.00 50.94 879 LYS A N 1
ATOM 7075 C CA . LYS A 1 879 ? -23.994 18.798 23.488 1.00 50.94 879 LYS A CA 1
ATOM 7076 C C . LYS A 1 879 ? -22.481 18.843 23.322 1.00 50.94 879 LYS A C 1
ATOM 7078 O O . LYS A 1 879 ? -21.932 19.930 23.393 1.00 50.94 879 LYS A O 1
ATOM 7083 N N . GLU A 1 880 ? -21.815 17.737 23.044 1.00 50.75 880 GLU A N 1
ATOM 7084 C CA . GLU A 1 880 ? -20.434 17.662 22.578 1.00 50.75 880 GLU A CA 1
ATOM 7085 C C . GLU A 1 880 ? -20.400 17.501 21.065 1.00 50.75 880 GLU A C 1
ATOM 7087 O O . GLU A 1 880 ? -19.507 18.046 20.452 1.00 50.75 880 GLU A O 1
ATOM 7092 N N . ASP A 1 881 ? -21.434 16.927 20.460 1.00 49.44 881 ASP A N 1
ATOM 7093 C CA . ASP A 1 881 ? -21.790 16.964 19.046 1.00 49.44 881 ASP A CA 1
ATOM 7094 C C . ASP A 1 881 ? -22.583 18.222 18.702 1.00 49.44 881 ASP A C 1
ATOM 7096 O O . ASP A 1 881 ? -22.401 18.728 17.610 1.00 49.44 881 ASP A O 1
ATOM 7100 N N . ALA A 1 882 ? -23.360 18.830 19.615 1.00 50.88 882 ALA A N 1
ATOM 7101 C CA . ALA A 1 882 ? -23.841 20.205 19.394 1.00 50.88 882 ALA A CA 1
ATOM 7102 C C . ALA A 1 882 ? -22.823 21.277 19.811 1.00 50.88 882 ALA A C 1
ATOM 7104 O O . ALA A 1 882 ? -22.936 22.396 19.338 1.00 50.88 882 ALA A O 1
ATOM 7105 N N . LYS A 1 883 ? -21.787 20.972 20.613 1.00 54.16 883 LYS A N 1
ATOM 7106 C CA . LYS A 1 883 ? -20.607 21.857 20.742 1.00 54.16 883 LYS A CA 1
ATOM 7107 C C . LYS A 1 883 ? -19.546 21.578 19.693 1.00 54.16 883 LYS A C 1
ATOM 7109 O O . LYS A 1 883 ? -18.847 22.513 19.349 1.00 54.16 883 LYS A O 1
ATOM 7114 N N . ARG A 1 884 ? -19.425 20.364 19.152 1.00 55.12 884 ARG A N 1
ATOM 7115 C CA . ARG A 1 884 ? -18.653 20.090 17.934 1.00 55.12 884 ARG A CA 1
ATOM 7116 C C . ARG A 1 884 ? -19.394 20.605 16.723 1.00 55.12 884 ARG A C 1
ATOM 7118 O O . ARG A 1 884 ? -18.704 21.090 15.859 1.00 55.12 884 ARG A O 1
ATOM 7125 N N . SER A 1 885 ? -20.727 20.612 16.678 1.00 56.16 885 SER A N 1
ATOM 7126 C CA . SER A 1 885 ? -21.487 21.333 15.652 1.00 56.16 885 SER A CA 1
ATOM 7127 C C . SER A 1 885 ? -21.433 22.824 15.910 1.00 56.16 885 SER A C 1
ATOM 7129 O O . SER A 1 885 ? -21.118 23.522 14.986 1.00 56.16 885 SER A O 1
ATOM 7131 N N . GLU A 1 886 ? -21.566 23.366 17.126 1.00 55.59 886 GLU A N 1
ATOM 7132 C CA . GLU A 1 886 ? -21.353 24.811 17.333 1.00 55.59 886 GLU A CA 1
ATOM 7133 C C . GLU A 1 886 ? -19.881 25.244 17.213 1.00 55.59 886 GLU A C 1
ATOM 7135 O O . GLU A 1 886 ? -19.634 26.436 17.068 1.00 55.59 886 GLU A O 1
ATOM 7140 N N . ALA A 1 887 ? -18.899 24.342 17.307 1.00 58.88 887 ALA A N 1
ATOM 7141 C CA . ALA A 1 887 ? -17.478 24.631 17.081 1.00 58.88 887 ALA A CA 1
ATOM 7142 C C . ALA A 1 887 ? -17.048 24.314 15.647 1.00 58.88 887 ALA A C 1
ATOM 7144 O O . ALA A 1 887 ? -16.163 24.991 15.149 1.00 58.88 887 ALA A O 1
ATOM 7145 N N . LEU A 1 888 ? -17.694 23.374 14.958 1.00 61.19 888 LEU A N 1
ATOM 7146 C CA . LEU A 1 888 ? -17.633 23.232 13.507 1.00 61.19 888 LEU A CA 1
ATOM 7147 C C . LEU A 1 888 ? -18.429 24.339 12.848 1.00 61.19 888 LEU A C 1
ATOM 7149 O O . LEU A 1 888 ? -17.974 24.795 11.837 1.00 61.19 888 LEU A O 1
ATOM 7153 N N . ASP A 1 889 ? -19.513 24.855 13.410 1.00 61.72 889 ASP A N 1
ATOM 7154 C CA . ASP A 1 889 ? -20.269 25.994 12.889 1.00 61.72 889 ASP A CA 1
ATOM 7155 C C . ASP A 1 889 ? -19.598 27.296 13.302 1.00 61.72 889 ASP A C 1
ATOM 7157 O O . ASP A 1 889 ? -19.645 28.241 12.536 1.00 61.72 889 ASP A O 1
ATOM 7161 N N . ARG A 1 890 ? -18.907 27.388 14.450 1.00 68.75 890 ARG A N 1
ATOM 7162 C CA . ARG A 1 890 ? -18.053 28.554 14.751 1.00 68.75 890 ARG A CA 1
ATOM 7163 C C . ARG A 1 890 ? -16.708 28.507 14.050 1.00 68.75 890 ARG A C 1
ATOM 7165 O O . ARG A 1 890 ? -16.201 29.575 13.741 1.00 68.75 890 ARG A O 1
ATOM 7172 N N . GLU A 1 891 ? -16.142 27.341 13.749 1.00 65.69 891 GLU A N 1
ATOM 7173 C CA . GLU A 1 891 ? -14.937 27.255 12.923 1.00 65.69 891 GLU A CA 1
ATOM 7174 C C . GLU A 1 891 ? -15.277 27.233 11.430 1.00 65.69 891 GLU A C 1
ATOM 7176 O O . GLU A 1 891 ? -14.532 27.828 10.686 1.00 65.69 891 GLU A O 1
ATOM 7181 N N . LEU A 1 892 ? -16.421 26.722 10.969 1.00 68.44 892 LEU A N 1
ATOM 7182 C CA . LEU A 1 892 ? -16.950 26.900 9.604 1.00 68.44 892 LEU A CA 1
ATOM 7183 C C . LEU A 1 892 ? -17.462 28.324 9.423 1.00 68.44 892 LEU A C 1
ATOM 7185 O O . LEU A 1 892 ? -17.275 28.873 8.353 1.00 68.44 892 LEU A O 1
ATOM 7189 N N . LYS A 1 893 ? -18.012 28.979 10.453 1.00 69.62 893 LYS A N 1
ATOM 7190 C CA . LYS A 1 893 ? -18.299 30.419 10.409 1.00 69.62 893 LYS A CA 1
ATOM 7191 C C . LYS A 1 893 ? -17.037 31.259 10.530 1.00 69.62 893 LYS A C 1
ATOM 7193 O O . LYS A 1 893 ? -16.977 32.268 9.858 1.00 69.62 893 LYS A O 1
ATOM 7198 N N . ARG A 1 894 ? -15.986 30.831 11.237 1.00 70.31 894 ARG A N 1
ATOM 7199 C CA . ARG A 1 894 ? -14.652 31.453 11.122 1.00 70.31 894 ARG A CA 1
ATOM 7200 C C . ARG A 1 894 ? -13.950 31.113 9.821 1.00 70.31 894 ARG A C 1
ATOM 7202 O O . ARG A 1 894 ? -13.140 31.910 9.397 1.00 70.31 894 ARG A O 1
ATOM 7209 N N . GLN A 1 895 ? -14.213 29.978 9.188 1.00 68.31 895 GLN A N 1
ATOM 7210 C CA . GLN A 1 895 ? -13.683 29.614 7.874 1.00 68.31 895 GLN A CA 1
ATOM 7211 C C . GLN A 1 895 ? -14.535 30.233 6.767 1.00 68.31 895 GLN A C 1
ATOM 7213 O O . GLN A 1 895 ? -14.008 30.460 5.697 1.00 68.31 895 GLN A O 1
ATOM 7218 N N . MET A 1 896 ? -15.788 30.620 7.024 1.00 70.88 896 MET A N 1
ATOM 7219 C CA . MET A 1 896 ? -16.597 31.507 6.187 1.00 70.88 896 MET A CA 1
ATOM 7220 C C . MET A 1 896 ? -16.273 32.972 6.454 1.00 70.88 896 MET A C 1
ATOM 7222 O O . MET A 1 896 ? -16.292 33.736 5.517 1.00 70.88 896 MET A O 1
ATOM 7226 N N . GLU A 1 897 ? -15.918 33.393 7.666 1.00 70.06 897 GLU A N 1
ATOM 7227 C CA . GLU A 1 897 ? -15.435 34.751 7.948 1.00 70.06 897 GLU A CA 1
ATOM 7228 C C . GLU A 1 897 ? -13.994 34.906 7.448 1.00 70.06 897 GLU A C 1
ATOM 7230 O O . GLU A 1 897 ? -13.683 35.937 6.873 1.00 70.06 897 GLU A O 1
ATOM 7235 N N . LYS A 1 898 ? -13.150 33.866 7.527 1.00 69.06 898 LYS A N 1
ATOM 7236 C CA . LYS A 1 898 ? -11.863 33.772 6.817 1.00 69.06 898 LYS A CA 1
ATOM 7237 C C . LYS A 1 898 ? -12.066 33.592 5.320 1.00 69.06 898 LYS A C 1
ATOM 7239 O O . LYS A 1 898 ? -11.290 34.169 4.592 1.00 69.06 898 LYS A O 1
ATOM 7244 N N . SER A 1 899 ? -13.061 32.848 4.828 1.00 66.44 899 SER A N 1
ATOM 7245 C CA . SER A 1 899 ? -13.313 32.723 3.380 1.00 66.44 899 SER A CA 1
ATOM 7246 C C . SER A 1 899 ? -13.952 33.981 2.816 1.00 66.44 899 SER A C 1
ATOM 7248 O O . SER A 1 899 ? -13.699 34.276 1.665 1.00 66.44 899 SER A O 1
ATOM 7250 N N . VAL A 1 900 ? -14.726 34.740 3.592 1.00 71.25 900 VAL A N 1
ATOM 7251 C CA . VAL A 1 900 ? -15.248 36.063 3.229 1.00 71.25 900 VAL A CA 1
ATOM 7252 C C . VAL A 1 900 ? -14.163 37.115 3.410 1.00 71.25 900 VAL A C 1
ATOM 7254 O O . VAL A 1 900 ? -14.088 38.000 2.585 1.00 71.25 900 VAL A O 1
ATOM 7257 N N . GLN A 1 901 ? -13.249 37.015 4.377 1.00 66.38 901 GLN A N 1
ATOM 7258 C CA . GLN A 1 901 ? -12.053 37.869 4.409 1.00 66.38 901 GLN A CA 1
ATOM 7259 C C . GLN A 1 901 ? -11.102 37.535 3.259 1.00 66.38 901 GLN A C 1
ATOM 7261 O O . GLN A 1 901 ? -10.640 38.447 2.596 1.00 66.38 901 GLN A O 1
ATOM 7266 N N . ILE A 1 902 ? -10.862 36.257 2.962 1.00 67.75 902 ILE A N 1
ATOM 7267 C CA . ILE A 1 902 ? -10.087 35.796 1.806 1.00 67.75 902 ILE A CA 1
ATOM 7268 C C . ILE A 1 902 ? -10.800 36.184 0.519 1.00 67.75 902 ILE A C 1
ATOM 7270 O O . ILE A 1 902 ? -10.107 36.578 -0.397 1.00 67.75 902 ILE A O 1
ATOM 7274 N N . GLN A 1 903 ? -12.133 36.136 0.435 1.00 66.62 903 GLN A N 1
ATOM 7275 C CA . GLN A 1 903 ? -12.895 36.528 -0.753 1.00 66.62 903 GLN A CA 1
ATOM 7276 C C . GLN A 1 903 ? -13.034 38.047 -0.883 1.00 66.62 903 GLN A C 1
ATOM 7278 O O . GLN A 1 903 ? -12.979 38.527 -2.002 1.00 66.62 903 GLN A O 1
ATOM 7283 N N . THR A 1 904 ? -13.098 38.818 0.203 1.00 67.75 904 THR A N 1
ATOM 7284 C CA . THR A 1 904 ? -12.955 40.282 0.181 1.00 67.75 904 THR A CA 1
ATOM 7285 C C . THR A 1 904 ? -11.537 40.649 -0.238 1.00 67.75 904 THR A C 1
ATOM 7287 O O . THR A 1 904 ? -11.383 41.460 -1.134 1.00 67.75 904 THR A O 1
ATOM 7290 N N . ILE A 1 905 ? -10.504 39.977 0.282 1.00 65.88 905 ILE A N 1
ATOM 7291 C CA . ILE A 1 905 ? -9.118 40.100 -0.198 1.00 65.88 905 ILE A CA 1
ATOM 7292 C C . ILE A 1 905 ? -9.013 39.642 -1.662 1.00 65.88 905 ILE A C 1
ATOM 7294 O O . ILE A 1 905 ? -8.290 40.252 -2.436 1.00 65.88 905 ILE A O 1
ATOM 7298 N N . TYR A 1 906 ? -9.753 38.618 -2.093 1.00 65.38 906 TYR A N 1
ATOM 7299 C CA . TYR A 1 906 ? -9.776 38.145 -3.481 1.00 65.38 906 TYR A CA 1
ATOM 7300 C C . TYR A 1 906 ? -10.542 39.110 -4.387 1.00 65.38 906 TYR A C 1
ATOM 7302 O O . TYR A 1 906 ? -10.215 39.217 -5.558 1.00 65.38 906 TYR A O 1
ATOM 7310 N N . GLU A 1 907 ? -11.533 39.837 -3.875 1.00 62.88 907 GLU A N 1
ATOM 7311 C CA . GLU A 1 907 ? -12.318 40.841 -4.594 1.00 62.88 907 GLU A CA 1
ATOM 7312 C C . GLU A 1 907 ? -11.600 42.202 -4.614 1.00 62.88 907 GLU A C 1
ATOM 7314 O O . GLU A 1 907 ? -11.639 42.883 -5.636 1.00 62.88 907 GLU A O 1
ATOM 7319 N N . GLU A 1 908 ? -10.809 42.529 -3.589 1.00 60.38 908 GLU A N 1
ATOM 7320 C CA . GLU A 1 908 ? -9.813 43.608 -3.570 1.00 60.38 908 GLU A CA 1
ATOM 7321 C C . GLU A 1 908 ? -8.650 43.299 -4.533 1.00 60.38 908 GLU A C 1
ATOM 7323 O O . GLU A 1 908 ? -8.315 44.126 -5.381 1.00 60.38 908 GLU A O 1
ATOM 7328 N N . LEU A 1 909 ? -8.096 42.080 -4.524 1.00 56.34 909 LEU A N 1
ATOM 7329 C CA . LEU A 1 909 ? -7.079 41.638 -5.490 1.00 56.34 909 LEU A CA 1
ATOM 7330 C C . LEU A 1 909 ? -7.637 41.559 -6.922 1.00 56.34 909 LEU A C 1
ATOM 7332 O O . LEU A 1 909 ? -6.961 41.952 -7.870 1.00 56.34 909 LEU A O 1
ATOM 7336 N N . ARG A 1 910 ? -8.894 41.138 -7.105 1.00 52.94 910 ARG A N 1
ATOM 7337 C CA . ARG A 1 910 ? -9.599 41.151 -8.402 1.00 52.94 910 ARG A CA 1
ATOM 7338 C C . ARG A 1 910 ? -9.978 42.566 -8.844 1.00 52.94 910 ARG A C 1
ATOM 7340 O O . ARG A 1 910 ? -10.090 42.799 -10.044 1.00 52.94 910 ARG A O 1
ATOM 7347 N N . SER A 1 911 ? -10.110 43.514 -7.914 1.00 52.94 911 SER A N 1
ATOM 7348 C CA . SER A 1 911 ? -10.170 44.951 -8.205 1.00 52.94 911 SER A CA 1
ATOM 7349 C C . SER A 1 911 ? -8.800 45.506 -8.625 1.00 52.94 911 SER A C 1
ATOM 7351 O O . SER A 1 911 ? -8.744 46.438 -9.422 1.00 52.94 911 SER A O 1
ATOM 7353 N N . ILE A 1 912 ? -7.699 44.926 -8.135 1.00 54.31 912 ILE A N 1
ATOM 7354 C CA . ILE A 1 912 ? -6.315 45.330 -8.448 1.00 54.31 912 ILE A CA 1
ATOM 7355 C C . ILE A 1 912 ? -5.774 44.669 -9.731 1.00 54.31 912 ILE A C 1
ATOM 7357 O O . ILE A 1 912 ? -4.909 45.245 -10.392 1.00 54.31 912 ILE A O 1
ATOM 7361 N N . HIS A 1 913 ? -6.292 43.505 -10.141 1.00 41.84 913 HIS A N 1
ATOM 7362 C CA . HIS A 1 913 ? -5.870 42.816 -11.371 1.00 41.84 913 HIS A CA 1
ATOM 7363 C C . HIS A 1 913 ? -6.986 42.514 -12.376 1.00 41.84 913 HIS A C 1
ATOM 7365 O O . HIS A 1 913 ? -6.970 41.516 -13.095 1.00 41.84 913 HIS A O 1
ATOM 7371 N N . LYS A 1 914 ? -7.922 43.459 -12.515 1.00 45.31 914 LYS A N 1
ATOM 7372 C CA . LYS A 1 914 ? -8.787 43.549 -13.698 1.00 45.31 914 LYS A CA 1
ATOM 7373 C C . LYS A 1 914 ? -8.666 44.899 -14.412 1.00 45.31 914 LYS A C 1
ATOM 7375 O O . LYS A 1 914 ? -9.660 45.590 -14.599 1.00 45.31 914 LYS A O 1
ATOM 7380 N N . ASN A 1 915 ? -7.441 45.249 -14.818 1.00 48.72 915 ASN A N 1
ATOM 7381 C CA . ASN A 1 915 ? -7.169 46.341 -15.769 1.00 48.72 915 ASN A CA 1
ATOM 7382 C C . ASN A 1 915 ? -5.853 46.180 -16.577 1.00 48.72 915 ASN A C 1
ATOM 7384 O O . ASN A 1 915 ? -5.301 47.166 -17.058 1.00 48.72 915 ASN A O 1
ATOM 7388 N N . LEU A 1 916 ? -5.362 44.948 -16.782 1.00 38.81 916 LEU A N 1
ATOM 7389 C CA . LEU A 1 916 ? -4.331 44.638 -17.789 1.00 38.81 916 LEU A CA 1
ATOM 7390 C C . LEU A 1 916 ? -4.595 43.270 -18.464 1.00 38.81 916 LEU A C 1
ATOM 7392 O O . LEU A 1 916 ? -5.199 42.413 -17.816 1.00 38.81 916 LEU A O 1
ATOM 7396 N N . PRO A 1 917 ? -4.209 43.048 -19.744 1.00 59.81 917 PRO A N 1
ATOM 7397 C CA . PRO A 1 917 ? -4.733 41.941 -20.554 1.00 59.81 917 PRO A CA 1
ATOM 7398 C C . PRO A 1 917 ? -3.626 41.041 -21.153 1.00 59.81 917 PRO A C 1
ATOM 7400 O O . PRO A 1 917 ? -3.578 40.830 -22.362 1.00 59.81 917 PRO A O 1
ATOM 7403 N N . ILE A 1 918 ? -2.709 40.553 -20.315 1.00 39.50 918 ILE A N 1
ATOM 7404 C CA . ILE A 1 918 ? -1.524 39.747 -20.680 1.00 39.50 918 ILE A CA 1
ATOM 7405 C C . ILE A 1 918 ? -1.464 38.587 -19.666 1.00 39.50 918 ILE A C 1
ATOM 7407 O O . ILE A 1 918 ? -1.603 38.862 -18.481 1.00 39.50 918 ILE A O 1
ATOM 7411 N N . SER A 1 919 ? -1.410 37.282 -19.967 1.00 34.81 919 SER A N 1
ATOM 7412 C CA . SER A 1 919 ? -0.948 36.454 -21.104 1.00 34.81 919 SER A CA 1
ATOM 7413 C C . SER A 1 919 ? 0.522 36.011 -21.035 1.00 34.81 919 SER A C 1
ATOM 7415 O O . SER A 1 919 ? 1.421 36.827 -21.208 1.00 34.81 919 SER A O 1
ATOM 7417 N N . SER A 1 920 ? 0.728 34.689 -20.956 1.00 33.97 920 SER A N 1
ATOM 7418 C CA . SER A 1 920 ? 2.002 33.942 -21.019 1.00 33.97 920 SER A CA 1
ATOM 7419 C C . SER A 1 920 ? 3.007 34.128 -19.866 1.00 33.97 920 SER A C 1
ATOM 7421 O O . SER A 1 920 ? 3.252 35.234 -19.409 1.00 33.97 920 SER A O 1
ATOM 7423 N N . ILE A 1 921 ? 3.640 33.002 -19.496 1.00 36.47 921 ILE A N 1
ATOM 7424 C CA . ILE A 1 921 ? 4.665 32.811 -18.450 1.00 36.47 921 ILE A CA 1
ATOM 7425 C C . ILE A 1 921 ? 4.139 32.908 -17.002 1.00 36.47 921 ILE A C 1
ATOM 7427 O O . ILE A 1 921 ? 4.172 33.963 -16.382 1.00 36.47 921 ILE A O 1
ATOM 7431 N N . GLU A 1 922 ? 3.784 31.750 -16.434 1.00 34.62 922 GLU A N 1
ATOM 7432 C CA . GLU A 1 922 ? 3.812 31.494 -14.986 1.00 34.62 922 GLU A CA 1
ATOM 7433 C C . GLU A 1 922 ? 4.589 30.185 -14.745 1.00 34.62 922 GLU A C 1
ATOM 7435 O O . GLU A 1 922 ? 4.149 29.112 -15.154 1.00 34.62 922 GLU A O 1
ATOM 7440 N N . ALA A 1 923 ? 5.793 30.321 -14.181 1.00 39.69 923 ALA A N 1
ATOM 7441 C CA . ALA A 1 923 ? 6.740 29.291 -13.727 1.00 39.69 923 ALA A CA 1
ATOM 7442 C C . ALA A 1 923 ? 7.862 30.024 -12.938 1.00 39.69 923 ALA A C 1
ATOM 7444 O O . ALA A 1 923 ? 8.043 31.226 -13.185 1.00 39.69 923 ALA A O 1
ATOM 7445 N N . PRO A 1 924 ? 8.653 29.392 -12.043 1.00 45.41 924 PRO A N 1
ATOM 7446 C CA . PRO A 1 924 ? 8.803 27.948 -11.797 1.00 45.41 924 PRO A CA 1
ATOM 7447 C C . PRO A 1 924 ? 7.556 27.223 -11.286 1.00 45.41 924 PRO A C 1
ATOM 7449 O O . PRO A 1 924 ? 6.816 27.832 -10.485 1.00 45.41 924 PRO A O 1
#